Protein AF-0000000084551697 (afdb_homodimer)

Sequence (1128 aa):
MKLKNIKIATLTIILVILSSMSTLILGGDGTLSIKKMNDNSVKLSSKSITSLSTVTNMRANFINLRLYVLRNITSYNVDLENALNSQKSDLEDEIKDYLSINMDSTEIDLFSSYKNLFDDYWNNWLEIRKDLKQGKPISNNRINDLSKIGDDLENILNKLRLHLLDNADNIINENSEVYKNTMMNFLIILIIVIFINIVASILIVSRLKKSSKEMVELLDVFSKGDLSIKIADSRNDEFGMMKSSLKSTKDNICEMITVIKDKAQYITDASEVLSNISKQLSYASDGVSATIQDVSKGTLSQAEDLLYITTLMNNLNDDLNDMIESTKEVEINSSNIYIKATESNKDMENLNLSMKNTSESFSKLTNIMSRAETYLSQISSITDLINSISEQTNLLALNAAIESARAGEAGRGFSVVSDEIRKLAEQSKTSSQKISKLIENISIESIKMLKTADDMKNEIENQKSNIDIAIESFKEITKSVEEMSPRITAVNNNTTNIIDKKASILDKIHSSSAIAQQVSAFSQEIVASSEETSASSQEVASTSQNLTVKVREVLDEVNKFKLRMKLKNIKIATLTIILVILSSMSTLILGGDGTLSIKKMNDNSVKLSSKSITSLSTVTNMRANFINLRLYVLRNITSYNVDLENALNSQKSDLEDEIKDYLSINMDSTEIDLFSSYKNLFDDYWNNWLEIRKDLKQGKPISNNRINDLSKIGDDLENILNKLRLHLLDNADNIINENSEVYKNTMMNFLIILIIVIFINIVASILIVSRLKKSSKEMVELLDVFSKGDLSIKIADSRNDEFGMMKSSLKSTKDNICEMITVIKDKAQYITDASEVLSNISKQLSYASDGVSATIQDVSKGTLSQAEDLLYITTLMNNLNDDLNDMIESTKEVEINSSNIYIKATESNKDMENLNLSMKNTSESFSKLTNIMSRAETYLSQISSITDLINSISEQTNLLALNAAIESARAGEAGRGFSVVSDEIRKLAEQSKTSSQKISKLIENISIESIKMLKTADDMKNEIENQKSNIDIAIESFKEITKSVEEMSPRITAVNNNTTNIIDKKASILDKIHSSSAIAQQVSAFSQEIVASSEETSASSQEVASTSQNLTVKVREVLDEVNKFKLR

Solvent-accessible surface area (backbone atoms only — not comparable to full-atom values): 55418 Å² total; per-residue (Å²): 123,80,67,71,46,51,38,66,55,57,52,50,49,49,51,44,52,53,52,45,50,46,45,49,51,54,50,49,54,45,50,55,52,43,49,51,48,38,53,50,44,52,48,44,46,64,55,23,47,51,45,39,54,49,44,30,46,48,41,23,48,47,38,45,35,51,38,37,50,52,48,35,74,74,60,71,49,73,68,49,51,53,51,33,53,50,41,50,50,51,48,53,49,49,51,52,54,53,70,69,44,84,66,53,75,66,48,50,52,44,49,50,55,37,55,53,48,49,51,52,44,51,52,53,46,52,57,52,49,56,40,53,76,72,71,52,88,80,56,69,65,61,53,50,55,53,48,50,48,49,53,52,45,48,50,41,38,50,51,49,42,54,51,34,54,52,53,42,53,52,50,42,53,51,39,51,49,52,40,56,53,46,53,53,50,49,53,52,52,51,53,51,45,47,51,54,46,51,54,51,44,53,54,54,35,50,50,52,51,53,52,43,49,53,50,38,51,53,35,43,41,41,38,69,26,44,58,44,70,83,79,74,89,59,51,77,26,71,65,16,53,37,49,52,25,47,48,47,28,49,53,54,50,49,51,42,48,49,51,42,53,52,42,38,50,50,50,45,52,48,23,51,52,36,38,53,46,17,52,51,34,38,50,41,22,52,51,43,45,54,51,40,51,52,42,42,55,44,34,55,53,35,44,52,40,46,51,50,41,52,53,52,53,56,54,46,50,56,42,49,53,50,35,52,54,26,50,50,49,38,51,54,35,44,51,51,37,36,54,47,27,52,55,41,32,52,50,42,54,51,42,53,52,51,50,53,50,46,54,51,52,49,52,52,46,53,50,53,53,52,53,44,51,53,50,50,50,50,41,49,55,49,34,51,49,40,30,52,46,18,50,50,41,28,50,54,19,50,54,43,30,52,54,18,59,71,54,50,83,85,14,53,72,48,31,54,52,21,50,49,43,26,56,49,19,51,48,39,28,54,46,28,51,52,44,51,53,48,49,52,53,43,52,55,51,48,54,52,44,54,53,52,48,53,52,44,52,54,50,51,55,51,45,52,53,52,49,52,51,43,38,51,42,26,51,50,39,35,49,35,39,61,62,30,51,62,30,54,50,46,37,53,50,36,51,53,51,50,54,54,51,47,54,52,41,52,51,40,46,52,52,40,44,52,41,34,52,50,43,45,55,48,37,53,53,43,46,51,40,26,51,49,40,35,50,46,16,51,50,41,34,51,48,19,51,51,49,43,55,45,39,50,52,45,49,57,51,52,63,57,43,40,63,116,121,80,67,71,46,52,40,66,54,56,51,51,49,52,52,43,52,53,51,44,51,44,45,50,52,54,50,48,54,45,49,57,51,43,50,53,48,38,53,50,44,52,48,43,47,66,54,23,46,52,46,40,54,49,42,32,46,47,40,25,48,48,39,45,36,52,38,38,53,54,47,36,74,74,61,72,50,72,68,49,52,52,52,34,53,50,41,50,52,53,48,53,50,49,54,52,52,53,69,70,44,82,67,53,72,68,50,49,53,44,51,51,54,38,55,52,48,48,52,52,46,52,52,53,47,52,56,50,49,56,40,53,75,73,72,50,88,81,56,71,67,61,55,50,54,53,48,51,48,49,52,53,43,47,50,40,40,50,52,50,40,53,52,34,53,52,53,41,53,52,51,43,54,50,40,53,49,53,39,55,52,45,54,53,50,49,53,51,50,52,53,51,45,48,49,52,44,51,54,52,45,51,54,53,35,50,50,52,51,52,52,45,48,53,51,36,51,52,36,44,40,41,37,67,26,45,58,44,69,83,79,73,89,59,49,79,24,69,65,17,53,36,50,50,24,47,49,46,28,50,54,54,51,48,51,43,48,51,52,41,52,52,44,39,50,51,51,44,52,49,24,51,52,37,38,52,47,17,53,50,34,38,50,39,22,52,50,44,44,54,51,40,50,50,42,42,54,42,34,53,53,35,45,51,40,48,52,51,41,52,53,53,54,54,53,45,51,56,42,50,52,51,34,53,55,26,51,50,50,37,52,52,35,43,50,50,37,35,54,45,28,54,53,41,32,54,51,42,54,52,43,52,52,50,50,52,50,46,54,51,53,49,51,52,46,53,50,52,53,51,54,43,50,52,49,50,51,51,42,49,53,45,33,51,50,42,31,50,46,18,50,50,41,27,51,52,19,49,52,42,29,51,52,17,60,73,52,46,87,84,14,53,70,49,30,54,52,20,50,49,43,26,53,49,17,51,49,40,30,54,48,27,52,49,43,50,53,48,49,52,53,42,52,55,52,48,56,52,44,54,52,50,50,54,53,44,53,55,50,51,54,51,45,52,53,52,48,54,49,42,38,51,42,27,52,51,36,35,49,35,40,62,62,28,49,62,30,54,50,47,37,52,52,37,51,53,51,50,54,52,51,49,54,54,40,51,53,42,46,52,52,39,43,51,42,35,52,48,43,46,54,50,37,54,53,44,45,53,39,27,51,50,40,36,52,46,18,50,50,40,34,51,49,20,52,50,49,42,53,44,39,49,52,45,49,58,52,52,61,56,42,40,66,116

Secondary structure (DSSP, 8-state):
--STTS-HHHHHHHHHHHHHHHHHHHHHHHHHHHHHHHHHHHHIIIIIIHHHHHHHHHHHHHHHHHHHHHHHHHS--HHHHHHHHHHHHHHHHHHHHHHTS---HHHHHHHHHHHHHHHHHHHHHHHHHHHHHTTPPPPHHHHHHHHHHHHHHHHHHHHHHHHHHHHHHHHHHHHHHHHHHHHHHHHHHHHHHHHHHHHHHHHHHHHHHHHHHHHHHHHHHHHTTB-----PPPPSSHHHHHHHHHHHHHHHHHHHHHHHHHHHHHHHHHHHHHHHHHHHHHHHHHHHHHHHHHHHHHHHHHHHHHHHHHHHHHHHHHHHHHHHHHHHHHHHHHHHHHHHHHHHHHHHHHHHHHHHHHHHHHHHHHHHHHHHHHHHHHHHHHHHHHHHHHHHHHHHHHHHHHHHHHTGGGGHHHHHHHHHHHHHHHHHHHHHHHHHHHHHHHHHHHHHHHHHHHHHHHHHHHHHHHHHHHHHHHHHHHHHHHHHHHHHHHHHHHHHHHHHHHHHHHHHHHHHHHHHHHHHHHHHHHHHHHHHHHHHHHHHHHHHHHHHHHHHHHHHHHTTSB--/--GGGS-HHHHHHHHHHHHHHHHHHHHHHHHHHHHHHHHHHHHIIIIIIHHHHHHHHHHHHHHHHHHHHHHHHHS--HHHHHHHHHHHHHHHHHHHHHHTS---HHHHHHHHHHHHHHHHHHHHHHHHHHHHHTTPPPPHHHHHHHHHHHHHHHHHHHHHHHHHHHHHHHHHHHHHHHHHHHHHHHHHHHHHHHHHHHHHHHHHHHHHHHHHHHHHHHHHHHHTTB-----PPPPSSHHHHHHHHHHHHHHHHHHHHHHHHHHHHHHHHHHHHHHHHHHHHHHHHHHHHHHHHHHHHHHHHHHHHHHHHHHHHHHHHHHHHHHHHHHHHHHHHHHHHHHHHHHHHHHHHHHHHHHHHHHHHHHHHHHHHHHHHHHHHHHHHHHHHHHHHHHHHHHHHHHHHHHHHHTGGGGHHHHHHHHHHHHHHHHHHHHHHHHHHHHHHHHHHHHHHHHHHHHHHHHHHHHHHHHHHHHHHHHHHHHHHHHHHHHHHHHHHHHHHHHHHHHHHHHHHHHHHHHHHHHHHHHHHHHHHHHHHHHHHHHHHHHHHHHHHHHHHHHHHHTTSB--

Radius of gyration: 109.19 Å; Cα contacts (8 Å, |Δi|>4): 1219; chains: 2; bounding box: 37×336×177 Å

Nearest PDB structures (foldseek):
  8c5v-assembly1_I  TM=5.044E-01  e=6.430E-14  Escherichia coli
  1qu7-assembly1_B  TM=5.416E-01  e=1.056E-04  Escherichia coli
  6grj-assembly1_I  TM=4.234E-01  e=1.053E+00  Aeromonas hydrophila
  6grj-assembly1_B  TM=3.270E-01  e=6.012E-01  Aeromonas hydrophila
  7zr1-assembly1_D  TM=3.216E-01  e=2.123E+00  Thermochaetoides thermophila

Organism: NCBI:txid1418104

pLDDT: mean 89.32, std 5.91, range [47.25, 98.5]

InterPro domains:
  IPR003660 HAMP domain [PS50885] (206-258)
  IPR004089 Methyl-accepting chemotaxis protein (MCP) signalling domain [PF00015] (339-504)
  IPR004089 Methyl-accepting chemotaxis protein (MCP) signalling domain [PS50111] (277-541)
  IPR004089 Methyl-accepting chemotaxis protein (MCP) signalling domain [SM00283] (287-562)
  IPR004090 Chemotaxis methyl-accepting receptor [PR00260] (6-31)
  IPR004090 Chemotaxis methyl-accepting receptor [PR00260] (385-412)
  IPR004090 Chemotaxis methyl-accepting receptor [PR00260] (414-443)
  IPR024478 Chemotaxis methyl-accepting receptor HlyB-like, 4HB MCP domain [PF12729] (5-125)

Foldseek 3Di:
DVCLQDALVVLVVVLVVLLVVLVVVLVVLVVVLVVLLVVLVVCLPQPFPVLLVLLVVLLVLLVVLVVLLVVCLVPNDPVSVVVSVVSVVVSVVSLVVNVPGDDDPLRVVLSVVLVVLVVVLVVLSVVSVVCVVVPHRDDVVSVVVSVVSSVVNSVSSVVSSVVSVVVSVVSVVVSVVSVVVSVVVSVVSVVVSVVVSVVSVCVSVVVVVVLVVVQVVVVVCVVLQELADDQDQARNYPSSVVSVVVVVVSVVLLVVLVVLLVVLVVLLVVLVVLQVVLVVLQVVLVVLLVVLVVLLVVLVVVLVVLVVVLVVLVVVVVVLVVLLVVLVVVLVVLVVLLVVLVVVLVVLVVVLVVLVVVLVVLVVVLVVLVVVLVVLVVLLVVLVVQLVVLVVQLVVLVVQLVVLVVVPPVSPVSNVVSVVSNVVSVVSNVVSVVSNVVSVVVNVVSVVVSVVSVVVSVVSVVVSVVSVVSSVVSVVSNVVSVVVNVVSVVSVVVSVVVVVVSVVVNVVSVVSSVVSVVSSVVSVVSNVVSVVSNVVSVVSNVVSVVSNVVSVVSNVVSVSRHND/DVCLQDALVVLVVVLVVLLVVLVVVLVVLVVVLVVLLVVLVVCLPQQQPVLLVLLVVLLVLLVVLVVLLVVCLVPNDDVSVVVSVVSVVVSVVSLVVNVVGDHDPLLVVLSVVLVVLVVVLVVLSVVSVVCSVVPHRDDPVSVVVSVVSSVVNSVSSVVNNVVSVVVSVVSVVVSVVSVVVSVVVSVVSVVVSVVVSVVSVCVSVVVVVVLVVVQVVVVVCVVLQELADDQDQARNYPSRVVSVVVVVVSVVLLVVLVVLLVVLVVLLVVLVVLQVVLVVLQVVLVVLLVVLVVLLVVLVVVLVVLVVVLVVLVVVVVVLVVLLVVLVVVLVVLVVLLVVLVVVLVVLVVVLVVLVVVLVVLVVVLVVLVVVLVVLVVLLVVLVVQLVVLVVQLVVLVVQLVVLVVVPPVSPVSNVVSVVSNVVSVVSNVVSVVSNVVSVVVNVVSVVVSVVSVVVSVVSVVVSVVSVVSSVVSVVSNVVSVVCNVVSVVSNVVSVVVVVVSVVVNVVSVVSSVVSVVSSVVSVVSNVVSVVSNVVSVVSNVVSVVSNVVSVVSNVVSVSRHRD

Structure (mmCIF, N/CA/C/O backbone):
data_AF-0000000084551697-model_v1
#
loop_
_entity.id
_entity.type
_entity.pdbx_description
1 polymer 'Methyl-accepting chemotaxis (MCP) signaling domain protein'
#
loop_
_atom_site.group_PDB
_atom_site.id
_atom_site.type_symbol
_atom_site.label_atom_id
_atom_site.label_alt_id
_atom_site.label_comp_id
_atom_site.label_asym_id
_atom_site.label_entity_id
_atom_site.label_seq_id
_atom_site.pdbx_PDB_ins_code
_atom_site.Cartn_x
_atom_site.Cartn_y
_atom_site.Cartn_z
_atom_site.occupancy
_atom_site.B_iso_or_equiv
_atom_site.auth_seq_id
_atom_site.auth_comp_id
_atom_site.auth_asym_id
_atom_site.auth_atom_id
_atom_site.pdbx_PDB_model_num
ATOM 1 N N . MET A 1 1 ? -15.648 -73.938 -31.344 1 47.25 1 MET A N 1
ATOM 2 C CA . MET A 1 1 ? -15.781 -73.062 -30.172 1 47.25 1 MET A CA 1
ATOM 3 C C . MET A 1 1 ? -14.695 -73.312 -29.156 1 47.25 1 MET A C 1
ATOM 5 O O . MET A 1 1 ? -14.156 -72.375 -28.531 1 47.25 1 MET A O 1
ATOM 9 N N . LYS A 1 2 ? -14.578 -74.688 -28.969 1 55.41 2 LYS A N 1
ATOM 10 C CA . LYS A 1 2 ? -13.727 -75.25 -27.922 1 55.41 2 LYS A CA 1
ATOM 11 C C . LYS A 1 2 ? -12.25 -75.125 -28.281 1 55.41 2 LYS A C 1
ATOM 13 O O . LYS A 1 2 ? -11.383 -75.188 -27.406 1 55.41 2 LYS A O 1
ATOM 18 N N . LEU A 1 3 ? -11.867 -75 -29.5 1 64.38 3 LEU A N 1
ATOM 19 C CA . LEU A 1 3 ? -10.484 -74.938 -29.969 1 64.38 3 LEU A CA 1
ATOM 20 C C . LEU A 1 3 ? -9.945 -73.5 -29.844 1 64.38 3 LEU A C 1
ATOM 22 O O . LEU A 1 3 ? -8.734 -73.312 -29.906 1 64.38 3 LEU A O 1
ATOM 26 N N . LYS A 1 4 ? -10.797 -72.688 -29.875 1 68 4 LYS A N 1
ATOM 27 C CA . LYS A 1 4 ? -10.469 -71.25 -29.828 1 68 4 LYS A CA 1
ATOM 28 C C . LYS A 1 4 ? -9.805 -70.875 -28.5 1 68 4 LYS A C 1
ATOM 30 O O . LYS A 1 4 ? -9.055 -69.938 -28.422 1 68 4 LYS A O 1
ATOM 35 N N . ASN A 1 5 ? -9.703 -71.812 -27.672 1 73.25 5 ASN A N 1
ATOM 36 C CA . ASN A 1 5 ? -9.172 -71.5 -26.359 1 73.25 5 ASN A CA 1
ATOM 37 C C . ASN A 1 5 ? -7.883 -72.25 -26.062 1 73.25 5 ASN A C 1
ATOM 39 O O . ASN A 1 5 ? -7.297 -72.062 -24.984 1 73.25 5 ASN A O 1
ATOM 43 N N . ILE A 1 6 ? -7.414 -72.938 -27.047 1 78.19 6 ILE A N 1
ATOM 44 C CA . ILE A 1 6 ? -6.215 -73.75 -26.828 1 78.19 6 ILE A CA 1
ATOM 45 C C . ILE A 1 6 ? -4.984 -73 -27.281 1 78.19 6 ILE A C 1
ATOM 47 O O . ILE A 1 6 ? -5.023 -72.312 -28.297 1 78.19 6 ILE A O 1
ATOM 51 N N . LYS A 1 7 ? -3.943 -73.125 -26.5 1 87.25 7 LYS A N 1
ATOM 52 C CA . LYS A 1 7 ? -2.688 -72.5 -26.812 1 87.25 7 LYS A CA 1
ATOM 53 C C . LYS A 1 7 ? -2.131 -72.938 -28.156 1 87.25 7 LYS A C 1
ATOM 55 O O . LYS A 1 7 ? -2.234 -74.125 -28.5 1 87.25 7 LYS A O 1
ATOM 60 N N . ILE A 1 8 ? -1.631 -72.062 -28.906 1 81.88 8 ILE A N 1
ATOM 61 C CA . ILE A 1 8 ? -1.076 -72.375 -30.234 1 81.88 8 ILE A CA 1
ATOM 62 C C . ILE A 1 8 ? 0.051 -73.375 -30.094 1 81.88 8 ILE A C 1
ATOM 64 O O . ILE A 1 8 ? 0.186 -74.312 -30.938 1 81.88 8 ILE A O 1
ATOM 68 N N . ALA A 1 9 ? 0.801 -73.312 -29 1 82.25 9 ALA A N 1
ATOM 69 C CA . ALA A 1 9 ? 1.854 -74.312 -28.75 1 82.25 9 ALA A CA 1
ATOM 70 C C . ALA A 1 9 ? 1.276 -75.688 -28.625 1 82.25 9 ALA A C 1
ATOM 72 O O . ALA A 1 9 ? 1.825 -76.688 -29.203 1 82.25 9 ALA A O 1
ATOM 73 N N . THR A 1 10 ? 0.168 -75.875 -28.016 1 82.31 10 THR A N 1
ATOM 74 C CA . THR A 1 10 ? -0.486 -77.188 -27.844 1 82.31 10 THR A CA 1
ATOM 75 C C . THR A 1 10 ? -1.039 -77.688 -29.172 1 82.31 10 THR A C 1
ATOM 77 O O . THR A 1 10 ? -0.956 -78.875 -29.469 1 82.31 10 THR A O 1
ATOM 80 N N . LEU A 1 11 ? -1.5 -76.688 -29.906 1 82.5 11 LEU A N 1
ATOM 81 C CA . LEU A 1 11 ? -2.043 -77.062 -31.203 1 82.5 11 LEU A CA 1
ATOM 82 C C . LEU A 1 11 ? -0.945 -77.562 -32.125 1 82.5 11 LEU A C 1
ATOM 84 O O . LEU A 1 11 ? -1.168 -78.5 -32.875 1 82.5 11 LEU A O 1
ATOM 88 N N . THR A 1 12 ? 0.187 -77 -31.984 1 82 12 THR A N 1
ATOM 89 C CA . THR A 1 12 ? 1.321 -77.5 -32.781 1 82 12 THR A CA 1
ATOM 90 C C . THR A 1 12 ? 1.751 -78.875 -32.375 1 82 12 THR A C 1
ATOM 92 O O . THR A 1 12 ? 2.049 -79.75 -33.219 1 82 12 THR A O 1
ATOM 95 N N . ILE A 1 13 ? 1.652 -79.188 -31.125 1 82.75 13 ILE A N 1
ATOM 96 C CA . ILE A 1 13 ? 1.996 -80.5 -30.609 1 82.75 13 ILE A CA 1
ATOM 97 C C . ILE A 1 13 ? 0.984 -81.5 -31.125 1 82.75 13 ILE A C 1
ATOM 99 O O . ILE A 1 13 ? 1.361 -82.625 -31.562 1 82.75 13 ILE A O 1
ATOM 103 N N . ILE A 1 14 ? -0.239 -81.125 -31.141 1 82.75 14 ILE A N 1
ATOM 104 C CA . ILE A 1 14 ? -1.294 -82.062 -31.594 1 82.75 14 ILE A CA 1
ATOM 105 C C . ILE A 1 14 ? -1.098 -82.375 -33.062 1 82.75 14 ILE A C 1
ATOM 107 O O . ILE A 1 14 ? -1.271 -83.5 -33.5 1 82.75 14 ILE A O 1
ATOM 111 N N . LEU A 1 15 ? -0.665 -81.375 -33.75 1 82.31 15 LEU A N 1
ATOM 112 C CA . LEU A 1 15 ? -0.423 -81.562 -35.188 1 82.31 15 LEU A CA 1
ATOM 113 C C . LEU A 1 15 ? 0.694 -82.562 -35.406 1 82.31 15 LEU A C 1
ATOM 115 O O . LEU A 1 15 ? 0.582 -83.438 -36.281 1 82.31 15 LEU A O 1
ATOM 119 N N . VAL A 1 16 ? 1.694 -82.562 -34.594 1 82.38 16 VAL A N 1
ATOM 120 C CA . VAL A 1 16 ? 2.844 -83.438 -34.719 1 82.38 16 VAL A CA 1
ATOM 121 C C . VAL A 1 16 ? 2.453 -84.875 -34.344 1 82.38 16 VAL A C 1
ATOM 123 O O . VAL A 1 16 ? 2.84 -85.812 -35 1 82.38 16 VAL A O 1
ATOM 126 N N . ILE A 1 17 ? 1.666 -85 -33.344 1 82.56 17 ILE A N 1
ATOM 127 C CA . ILE A 1 17 ? 1.224 -86.312 -32.875 1 82.56 17 ILE A CA 1
ATOM 128 C C . ILE A 1 17 ? 0.34 -87 -33.938 1 82.56 17 ILE A C 1
ATOM 130 O O . ILE A 1 17 ? 0.499 -88.188 -34.281 1 82.56 17 ILE A O 1
ATOM 134 N N . LEU A 1 18 ? -0.491 -86.188 -34.5 1 81.12 18 LEU A N 1
ATOM 135 C CA . LEU A 1 18 ? -1.386 -86.688 -35.531 1 81.12 18 LEU A CA 1
ATOM 136 C C . LEU A 1 18 ? -0.6 -87.125 -36.75 1 81.12 18 LEU A C 1
ATOM 138 O O . LEU A 1 18 ? -0.901 -88.188 -37.344 1 81.12 18 LEU A O 1
ATOM 142 N N . SER A 1 19 ? 0.418 -86.375 -37.062 1 80.88 19 SER A N 1
ATOM 143 C CA . SER A 1 19 ? 1.254 -86.688 -38.219 1 80.88 19 SER A CA 1
ATOM 144 C C . SER A 1 19 ? 2.047 -88 -37.938 1 80.88 19 SER A C 1
ATOM 146 O O . SER A 1 19 ? 2.18 -88.812 -38.844 1 80.88 19 SER A O 1
ATOM 148 N N . SER A 1 20 ? 2.49 -88.188 -36.719 1 81.81 20 SER A N 1
ATOM 149 C CA . SER A 1 20 ? 3.258 -89.375 -36.344 1 81.81 20 SER A CA 1
ATOM 150 C C . SER A 1 20 ? 2.373 -90.625 -36.312 1 81.81 20 SER A C 1
ATOM 152 O O . SER A 1 20 ? 2.783 -91.688 -36.781 1 81.81 20 SER A O 1
ATOM 154 N N . MET A 1 21 ? 1.205 -90.5 -35.938 1 81 21 MET A N 1
ATOM 155 C CA . MET A 1 21 ? 0.269 -91.625 -35.875 1 81 21 MET A CA 1
ATOM 156 C C . MET A 1 21 ? -0.116 -92.125 -37.25 1 81 21 MET A C 1
ATOM 158 O O . MET A 1 21 ? -0.227 -93.312 -37.5 1 81 21 MET A O 1
ATOM 162 N N . SER A 1 22 ? -0.216 -91.125 -38.094 1 79.5 22 SER A N 1
ATOM 163 C CA . SER A 1 22 ? -0.581 -91.438 -39.469 1 79.5 22 SER A CA 1
ATOM 164 C C . SER A 1 22 ? 0.529 -92.25 -40.156 1 79.5 22 SER A C 1
ATOM 166 O O . SER A 1 22 ? 0.257 -93.188 -40.906 1 79.5 22 SER A O 1
ATOM 168 N N . THR A 1 23 ? 1.728 -91.875 -39.812 1 78.19 23 THR A N 1
ATOM 169 C CA . THR A 1 23 ? 2.867 -92.562 -40.375 1 78.19 23 THR A CA 1
ATOM 170 C C . THR A 1 23 ? 2.936 -94 -39.812 1 78.19 23 THR A C 1
ATOM 172 O O . THR A 1 23 ? 3.244 -94.938 -40.562 1 78.19 23 THR A O 1
ATOM 175 N N . LEU A 1 24 ? 2.486 -94.25 -38.656 1 81.12 24 LEU A N 1
ATOM 176 C CA . LEU A 1 24 ? 2.496 -95.562 -38 1 81.12 24 LEU A CA 1
ATOM 177 C C . LEU A 1 24 ? 1.42 -96.438 -38.594 1 81.12 24 LEU A C 1
ATOM 179 O O . LEU A 1 24 ? 1.65 -97.688 -38.812 1 81.12 24 LEU A O 1
ATOM 183 N N . ILE A 1 25 ? 0.374 -95.812 -38.969 1 82.94 25 ILE A N 1
ATOM 184 C CA . ILE A 1 25 ? -0.736 -96.625 -39.531 1 82.94 25 ILE A CA 1
ATOM 185 C C . ILE A 1 25 ? -0.38 -97.062 -40.938 1 82.94 25 ILE A C 1
ATOM 187 O O . ILE A 1 25 ? -0.6 -98.25 -41.25 1 82.94 25 ILE A O 1
ATOM 191 N N . LEU A 1 26 ? 0.258 -96.188 -41.594 1 80.75 26 LEU A N 1
ATOM 192 C CA . LEU A 1 26 ? 0.664 -96.5 -42.969 1 80.75 26 LEU A CA 1
ATOM 193 C C . LEU A 1 26 ? 1.746 -97.562 -42.938 1 80.75 26 LEU A C 1
ATOM 195 O O . LEU A 1 26 ? 1.684 -98.562 -43.719 1 80.75 26 LEU A O 1
ATOM 199 N N . GLY A 1 27 ? 2.668 -97.375 -41.969 1 77.25 27 GLY A N 1
ATOM 200 C CA . GLY A 1 27 ? 3.732 -98.375 -41.844 1 77.25 27 GLY A CA 1
ATOM 201 C C . GLY A 1 27 ? 3.24 -99.75 -41.375 1 77.25 27 GLY A C 1
ATOM 202 O O . GLY A 1 27 ? 3.689 -100.75 -41.875 1 77.25 27 GLY A O 1
ATOM 203 N N . GLY A 1 28 ? 2.242 -99.812 -40.562 1 80.88 28 GLY A N 1
ATOM 204 C CA . GLY A 1 28 ? 1.671 -101.062 -40.062 1 80.88 28 GLY A CA 1
ATOM 205 C C . GLY A 1 28 ? 0.92 -101.812 -41.125 1 80.88 28 GLY A C 1
ATOM 206 O O . GLY A 1 28 ? 1.096 -103.062 -41.25 1 80.88 28 GLY A O 1
ATOM 207 N N . ASP A 1 29 ? 0.179 -101.125 -41.875 1 81.31 29 ASP A N 1
ATOM 208 C CA . ASP A 1 29 ? -0.57 -101.75 -42.969 1 81.31 29 ASP A CA 1
ATOM 209 C C . ASP A 1 29 ? 0.37 -102.312 -44 1 81.31 29 ASP A C 1
ATOM 211 O O . ASP A 1 29 ? 0.139 -103.438 -44.469 1 81.31 29 ASP A O 1
ATOM 215 N N . GLY A 1 30 ? 1.442 -101.625 -44.219 1 78 30 GLY A N 1
ATOM 216 C CA . GLY A 1 30 ? 2.436 -102.125 -45.156 1 78 30 GLY A CA 1
ATOM 217 C C . GLY A 1 30 ? 3.148 -103.375 -44.656 1 78 30 GLY A C 1
ATOM 218 O O . GLY A 1 30 ? 3.326 -104.375 -45.438 1 78 30 GLY A O 1
ATOM 219 N N . THR A 1 31 ? 3.359 -103.5 -43.406 1 81.69 31 THR A N 1
ATOM 220 C CA . THR A 1 31 ? 4.074 -104.625 -42.812 1 81.69 31 THR A CA 1
ATOM 221 C C . THR A 1 31 ? 3.201 -105.875 -42.812 1 81.69 31 THR A C 1
ATOM 223 O O . THR A 1 31 ? 3.67 -106.938 -43.156 1 81.69 31 THR A O 1
ATOM 226 N N . LEU A 1 32 ? 1.958 -105.812 -42.594 1 82.94 32 LEU A N 1
ATOM 227 C CA . LEU A 1 32 ? 1.057 -106.938 -42.531 1 82.94 32 LEU A CA 1
ATOM 228 C C . LEU A 1 32 ? 0.819 -107.5 -43.906 1 82.94 32 LEU A C 1
ATOM 230 O O . LEU A 1 32 ? 0.782 -108.75 -44.094 1 82.94 32 LEU A O 1
ATOM 234 N N . SER A 1 33 ? 0.788 -106.625 -44.875 1 83.06 33 SER A N 1
ATOM 235 C CA . SER A 1 33 ? 0.529 -107 -46.25 1 83.06 33 SER A CA 1
ATOM 236 C C . SER A 1 33 ? 1.734 -107.75 -46.844 1 83.06 33 SER A C 1
ATOM 238 O O . SER A 1 33 ? 1.584 -108.812 -47.5 1 83.06 33 SER A O 1
ATOM 240 N N . ILE A 1 34 ? 2.895 -107.312 -46.5 1 82.38 34 ILE A N 1
ATOM 241 C CA . ILE A 1 34 ? 4.125 -107.875 -47.031 1 82.38 34 ILE A CA 1
ATOM 242 C C . ILE A 1 34 ? 4.383 -109.25 -46.375 1 82.38 34 ILE A C 1
ATOM 244 O O . ILE A 1 34 ? 4.84 -110.188 -47.031 1 82.38 34 ILE A O 1
ATOM 248 N N . LYS A 1 35 ? 4.023 -109.438 -45.188 1 84.75 35 LYS A N 1
ATOM 249 C CA . LYS A 1 35 ? 4.176 -110.688 -44.5 1 84.75 35 LYS A CA 1
ATOM 250 C C . LYS A 1 35 ? 3.238 -111.75 -45.062 1 84.75 35 LYS A C 1
ATOM 252 O O . LYS A 1 35 ? 3.648 -112.875 -45.281 1 84.75 35 LYS A O 1
ATOM 257 N N . LYS A 1 36 ? 2.057 -111.375 -45.344 1 86.31 36 LYS A N 1
ATOM 258 C CA . LYS A 1 36 ? 1.072 -112.312 -45.875 1 86.31 36 LYS A CA 1
ATOM 259 C C . LYS A 1 36 ? 1.494 -112.812 -47.25 1 86.31 36 LYS A C 1
ATOM 261 O O . LYS A 1 36 ? 1.397 -114 -47.562 1 86.31 36 LYS A O 1
ATOM 266 N N . MET A 1 37 ? 2.053 -111.875 -48 1 83.25 37 MET A N 1
ATOM 267 C CA . MET A 1 37 ? 2.492 -112.25 -49.344 1 83.25 37 MET A CA 1
ATOM 268 C C . MET A 1 37 ? 3.693 -113.188 -49.281 1 83.25 37 MET A C 1
ATOM 270 O O . MET A 1 37 ? 3.775 -114.125 -50.062 1 83.25 37 MET A O 1
ATOM 274 N N . ASN A 1 38 ? 4.539 -112.938 -48.281 1 82.19 38 ASN A N 1
ATOM 275 C CA . ASN A 1 38 ? 5.695 -113.812 -48.094 1 82.19 38 ASN A CA 1
ATOM 276 C C . ASN A 1 38 ? 5.281 -115.188 -47.625 1 82.19 38 ASN A C 1
ATOM 278 O O . ASN A 1 38 ? 5.785 -116.188 -48.125 1 82.19 38 ASN A O 1
ATOM 282 N N . ASP A 1 39 ? 4.34 -115.312 -46.781 1 84.94 39 ASP A N 1
ATOM 283 C CA . ASP A 1 39 ? 3.838 -116.562 -46.281 1 84.94 39 ASP A CA 1
ATOM 284 C C . ASP A 1 39 ? 3.191 -117.375 -47.375 1 84.94 39 ASP A C 1
ATOM 286 O O . ASP A 1 39 ? 3.393 -118.625 -47.469 1 84.94 39 ASP A O 1
ATOM 290 N N . ASN A 1 40 ? 2.502 -116.688 -48.219 1 84.06 40 ASN A N 1
ATOM 291 C CA . ASN A 1 40 ? 1.869 -117.312 -49.375 1 84.06 40 ASN A CA 1
ATOM 292 C C . ASN A 1 40 ? 2.906 -117.875 -50.344 1 84.06 40 ASN A C 1
ATOM 294 O O . ASN A 1 40 ? 2.727 -118.938 -50.906 1 84.06 40 ASN A O 1
ATOM 298 N N . SER A 1 41 ? 4.016 -117.25 -50.469 1 82.88 41 SER A N 1
ATOM 299 C CA . SER A 1 41 ? 5.09 -117.688 -51.375 1 82.88 41 SER A CA 1
ATOM 300 C C . SER A 1 41 ? 5.773 -118.938 -50.844 1 82.88 41 SER A C 1
ATOM 302 O O . SER A 1 41 ? 6.086 -119.875 -51.594 1 82.88 41 SER A O 1
ATOM 304 N N . VAL A 1 42 ? 5.887 -119.062 -49.562 1 81.81 42 VAL A N 1
ATOM 305 C CA . VAL A 1 42 ? 6.504 -120.25 -48.938 1 81.81 42 VAL A CA 1
ATOM 306 C C . VAL A 1 42 ? 5.555 -121.438 -49 1 81.81 42 VAL A C 1
ATOM 308 O O . VAL A 1 42 ? 5.984 -122.562 -49.312 1 81.81 42 VAL A O 1
ATOM 311 N N . LYS A 1 43 ? 4.316 -121.25 -48.906 1 83.19 43 LYS A N 1
ATOM 312 C CA . LYS A 1 43 ? 3.307 -122.312 -49.031 1 83.19 43 LYS A CA 1
ATOM 313 C C . LYS A 1 43 ? 3.283 -122.875 -50.469 1 83.19 43 LYS A C 1
ATOM 315 O O . LYS A 1 43 ? 3.15 -124.062 -50.656 1 83.19 43 LYS A O 1
ATOM 320 N N . LEU A 1 44 ? 3.514 -122 -51.375 1 84.44 44 LEU A N 1
ATOM 321 C CA . LEU A 1 44 ? 3.553 -122.438 -52.781 1 84.44 44 LEU A CA 1
ATOM 322 C C . LEU A 1 44 ? 4.75 -123.312 -53.031 1 84.44 44 LEU A C 1
ATOM 324 O O . LEU A 1 44 ? 4.641 -124.312 -53.781 1 84.44 44 LEU A O 1
ATOM 328 N N . SER A 1 45 ? 5.832 -123.188 -52.375 1 79.62 45 SER A N 1
ATOM 329 C CA . SER A 1 45 ? 7.047 -124 -52.531 1 79.62 45 SER A CA 1
ATOM 330 C C . SER A 1 45 ? 6.891 -125.375 -51.938 1 79.62 45 SER A C 1
ATOM 332 O O . SER A 1 45 ? 7.012 -126.375 -52.625 1 79.62 45 SER A O 1
ATOM 334 N N . SER A 1 46 ? 6.547 -125.438 -50.656 1 74.19 46 SER A N 1
ATOM 335 C CA . SER A 1 46 ? 6.586 -126.688 -49.906 1 74.19 46 SER A CA 1
ATOM 336 C C . SER A 1 46 ? 5.367 -127.562 -50.188 1 74.19 46 SER A C 1
ATOM 338 O O . SER A 1 46 ? 5.488 -128.75 -50.312 1 74.19 46 SER A O 1
ATOM 340 N N . LYS A 1 47 ? 4.266 -126.938 -50.469 1 74.75 47 LYS A N 1
ATOM 341 C CA . LYS A 1 47 ? 3.041 -127.75 -50.5 1 74.75 47 LYS A CA 1
ATOM 342 C C . LYS A 1 47 ? 2.596 -128 -51.938 1 74.75 47 LYS A C 1
ATOM 344 O O . LYS A 1 47 ? 1.973 -129 -52.219 1 74.75 47 LYS A O 1
ATOM 349 N N . SER A 1 48 ? 3.043 -127.062 -52.812 1 81.56 48 SER A N 1
ATOM 350 C CA . SER A 1 48 ? 2.469 -127.25 -54.125 1 81.56 48 SER A CA 1
ATOM 351 C C . SER A 1 48 ? 3.518 -127.75 -55.125 1 81.56 48 SER A C 1
ATOM 353 O O . SER A 1 48 ? 3.383 -128.875 -55.688 1 81.56 48 SER A O 1
ATOM 355 N N . ILE A 1 49 ? 4.621 -127.125 -55.156 1 86.62 49 ILE A N 1
ATOM 356 C CA . ILE A 1 49 ? 5.617 -127.375 -56.156 1 86.62 49 ILE A CA 1
ATOM 357 C C . ILE A 1 49 ? 6.285 -128.75 -55.875 1 86.62 49 ILE A C 1
ATOM 359 O O . ILE A 1 49 ? 6.34 -129.625 -56.719 1 86.62 49 ILE A O 1
ATOM 363 N N . THR A 1 50 ? 6.723 -129 -54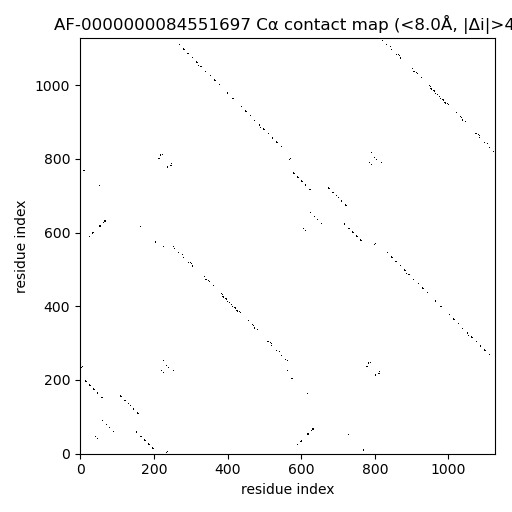.656 1 86.12 50 THR A N 1
ATOM 364 C CA . THR A 1 50 ? 7.387 -130.25 -54.25 1 86.12 50 THR A CA 1
ATOM 365 C C . THR A 1 50 ? 6.418 -131.375 -54.312 1 86.12 50 THR A C 1
ATOM 367 O O . THR A 1 50 ? 6.754 -132.5 -54.844 1 86.12 50 THR A O 1
ATOM 370 N N . SER A 1 51 ? 5.215 -131.25 -53.875 1 89.5 51 SER A N 1
ATOM 371 C CA . SER A 1 51 ? 4.199 -132.25 -53.875 1 89.5 51 SER A CA 1
ATOM 372 C C . SER A 1 51 ? 3.828 -132.75 -55.281 1 89.5 51 SER A C 1
ATOM 374 O O . SER A 1 51 ? 3.75 -133.875 -55.625 1 89.5 51 SER A O 1
ATOM 376 N N . LEU A 1 52 ? 3.734 -131.625 -56.062 1 89.62 52 LEU A N 1
ATOM 377 C CA . LEU A 1 52 ? 3.369 -131.875 -57.469 1 89.62 52 LEU A CA 1
ATOM 378 C C . LEU A 1 52 ? 4.465 -132.625 -58.188 1 89.62 52 LEU A C 1
ATOM 380 O O . LEU A 1 52 ? 4.18 -133.625 -58.875 1 89.62 52 LEU A O 1
ATOM 384 N N . SER A 1 53 ? 5.66 -132.25 -58 1 87.44 53 SER A N 1
ATOM 385 C CA . SER A 1 53 ? 6.801 -132.875 -58.625 1 87.44 53 SER A CA 1
ATOM 386 C C . SER A 1 53 ? 6.898 -134.375 -58.156 1 87.44 53 SER A C 1
ATOM 388 O O . SER A 1 53 ? 7.09 -135.25 -58.969 1 87.44 53 SER A O 1
ATOM 390 N N . THR A 1 54 ? 6.703 -134.625 -56.906 1 89.25 54 THR A N 1
ATOM 391 C CA . THR A 1 54 ? 6.848 -136 -56.344 1 89.25 54 THR A CA 1
ATOM 392 C C . THR A 1 54 ? 5.738 -136.875 -56.844 1 89.25 54 THR A C 1
ATOM 394 O O . THR A 1 54 ? 6.008 -138 -57.25 1 89.25 54 THR A O 1
ATOM 397 N N . VAL A 1 55 ? 4.559 -136.5 -56.875 1 91.88 55 VAL A N 1
ATOM 398 C CA . VAL A 1 55 ? 3.406 -137.25 -57.25 1 91.88 55 VAL A CA 1
ATOM 399 C C . VAL A 1 55 ? 3.506 -137.625 -58.75 1 91.88 55 VAL A C 1
ATOM 401 O O . VAL A 1 55 ? 3.289 -138.75 -59.125 1 91.88 55 VAL A O 1
ATOM 404 N N . THR A 1 56 ? 3.836 -136.75 -59.531 1 90.06 56 THR A N 1
ATOM 405 C CA . THR A 1 56 ? 3.922 -137 -60.938 1 90.06 56 THR A CA 1
ATOM 406 C C . THR A 1 56 ? 5.102 -137.875 -61.25 1 90.06 56 THR A C 1
ATOM 408 O O . THR A 1 56 ? 5.023 -138.75 -62.156 1 90.06 56 THR A O 1
ATOM 411 N N . ASN A 1 57 ? 6.145 -137.625 -60.5 1 88.81 57 ASN A N 1
ATOM 412 C CA . ASN A 1 57 ? 7.273 -138.625 -60.625 1 88.81 57 ASN A CA 1
ATOM 413 C C . ASN A 1 57 ? 6.906 -140 -60.188 1 88.81 57 ASN A C 1
ATOM 415 O O . ASN A 1 57 ? 7.316 -141 -60.844 1 88.81 57 ASN A O 1
ATOM 419 N N . MET A 1 58 ? 6.203 -140.125 -59.219 1 91.06 58 MET A N 1
ATOM 420 C CA . MET A 1 58 ? 5.711 -141.5 -58.75 1 91.06 58 MET A CA 1
ATOM 421 C C . MET A 1 58 ? 4.879 -142.125 -59.844 1 91.06 58 MET A C 1
ATOM 423 O O . MET A 1 58 ? 5.008 -143.375 -60.062 1 91.06 58 MET A O 1
ATOM 427 N N . ARG A 1 59 ? 4.066 -141.5 -60.5 1 91.12 59 ARG A N 1
ATOM 428 C CA . ARG A 1 59 ? 3.262 -142 -61.594 1 91.12 59 ARG A CA 1
ATOM 429 C C . ARG A 1 59 ? 4.145 -142.5 -62.719 1 91.12 59 ARG A C 1
ATOM 431 O O . ARG A 1 59 ? 3.951 -143.625 -63.156 1 91.12 59 ARG A O 1
ATOM 438 N N . ALA A 1 60 ? 5.102 -141.75 -63 1 88.31 60 ALA A N 1
ATOM 439 C CA . ALA A 1 60 ? 6.02 -142.125 -64.062 1 88.31 60 ALA A CA 1
ATOM 440 C C . ALA A 1 60 ? 6.777 -143.375 -63.688 1 88.31 60 ALA A C 1
ATOM 442 O O . ALA A 1 60 ? 6.863 -144.375 -64.438 1 88.31 60 ALA A O 1
ATOM 443 N N . ASN A 1 61 ? 7.246 -143.5 -62.531 1 90.38 61 ASN A N 1
ATOM 444 C CA . ASN A 1 61 ? 8.047 -144.625 -62.094 1 90.38 61 ASN A CA 1
ATOM 445 C C . ASN A 1 61 ? 7.188 -145.875 -61.875 1 90.38 61 ASN A C 1
ATOM 447 O O . ASN A 1 61 ? 7.66 -147 -62.062 1 90.38 61 ASN A O 1
ATOM 451 N N . PHE A 1 62 ? 6.004 -145.75 -61.625 1 91.88 62 PHE A N 1
ATOM 452 C CA . PHE A 1 62 ? 5.098 -146.875 -61.531 1 91.88 62 PHE A CA 1
ATOM 453 C C . PHE A 1 62 ? 4.852 -147.5 -62.906 1 91.88 62 PHE A C 1
ATOM 455 O O . PHE A 1 62 ? 4.848 -148.75 -63.062 1 91.88 62 PHE A O 1
ATOM 462 N N . ILE A 1 63 ? 4.637 -146.625 -63.75 1 89.62 63 ILE A N 1
ATOM 463 C CA . ILE A 1 63 ? 4.43 -147.125 -65.125 1 89.62 63 ILE A CA 1
ATOM 464 C C . ILE A 1 63 ? 5.68 -147.875 -65.562 1 89.62 63 ILE A C 1
ATOM 466 O O . ILE A 1 63 ? 5.59 -148.875 -66.25 1 89.62 63 ILE A O 1
ATOM 470 N N . ASN A 1 64 ? 6.801 -147.25 -65.188 1 88.94 64 ASN A N 1
ATOM 471 C CA . ASN A 1 64 ? 8.055 -148 -65.5 1 88.94 64 ASN A CA 1
ATOM 472 C C . ASN A 1 64 ? 8.117 -149.375 -64.812 1 88.94 64 ASN A C 1
ATOM 474 O O . ASN A 1 64 ? 8.57 -150.25 -65.438 1 88.94 64 ASN A O 1
ATOM 478 N N . LEU A 1 65 ? 7.723 -149.375 -63.656 1 92 65 LEU A N 1
ATOM 479 C CA . LEU A 1 65 ? 7.641 -150.75 -62.938 1 92 65 LEU A CA 1
ATOM 480 C C . LEU A 1 65 ? 6.73 -151.625 -63.688 1 92 65 LEU A C 1
ATOM 482 O O . LEU A 1 65 ? 7.078 -152.875 -63.875 1 92 65 LEU A O 1
ATOM 486 N N . ARG A 1 66 ? 5.613 -151.25 -64.125 1 89.19 66 ARG A N 1
ATOM 487 C CA . ARG A 1 66 ? 4.684 -152 -64.938 1 89.19 66 ARG A CA 1
ATOM 488 C C . ARG A 1 66 ? 5.344 -152.625 -66.188 1 89.19 66 ARG A C 1
ATOM 490 O O . ARG A 1 66 ? 5.105 -153.75 -66.562 1 89.19 66 ARG A O 1
ATOM 497 N N . LEU A 1 67 ? 6.086 -151.75 -66.75 1 86.62 67 LEU A N 1
ATOM 498 C CA . LEU A 1 67 ? 6.816 -152.125 -67.938 1 86.62 67 LEU A CA 1
ATOM 499 C C . LEU A 1 67 ? 7.754 -153.25 -67.688 1 86.62 67 LEU A C 1
ATOM 501 O O . LEU A 1 67 ? 7.785 -154.25 -68.438 1 86.62 67 LEU A O 1
ATOM 505 N N . TYR A 1 68 ? 8.461 -153.125 -66.625 1 88.25 68 TYR A N 1
ATOM 506 C CA . TYR A 1 68 ? 9.398 -154.25 -66.25 1 88.25 68 TYR A CA 1
ATOM 507 C C . TYR A 1 68 ? 8.656 -155.5 -65.812 1 88.25 68 TYR A C 1
ATOM 509 O O . TYR A 1 68 ? 9.125 -156.625 -66.062 1 88.25 68 TYR A O 1
ATOM 517 N N . VAL A 1 69 ? 7.594 -155.375 -65.25 1 90.12 69 VAL A N 1
ATOM 518 C CA . VAL A 1 69 ? 6.75 -156.5 -64.938 1 90.12 69 VAL A CA 1
ATOM 519 C C . VAL A 1 69 ? 6.34 -157.25 -66.188 1 90.12 69 VAL A C 1
ATOM 521 O O . VAL A 1 69 ? 6.477 -158.5 -66.312 1 90.12 69 VAL A O 1
ATOM 524 N N . LEU A 1 70 ? 5.863 -156.625 -67.188 1 85.69 70 LEU A N 1
ATOM 525 C CA . LEU A 1 70 ? 5.414 -157.125 -68.438 1 85.69 70 LEU A CA 1
ATOM 526 C C . LEU A 1 70 ? 6.566 -157.75 -69.188 1 85.69 70 LEU A C 1
ATOM 528 O O . LEU A 1 70 ? 6.391 -158.875 -69.812 1 85.69 70 LEU A O 1
ATOM 532 N N . ARG A 1 71 ? 7.738 -157.125 -69.125 1 82.56 71 ARG A N 1
ATOM 533 C CA . ARG A 1 71 ? 8.922 -157.75 -69.75 1 82.56 71 ARG A CA 1
ATOM 534 C C . ARG A 1 71 ? 9.258 -159.125 -69.062 1 82.56 71 ARG A C 1
ATOM 536 O O . ARG A 1 71 ? 9.609 -160.125 -69.75 1 82.56 71 ARG A O 1
ATOM 543 N N . ASN A 1 72 ? 9.148 -159.25 -67.875 1 86.62 72 ASN A N 1
ATOM 544 C CA . ASN A 1 72 ? 9.391 -160.5 -67.125 1 86.62 72 ASN A CA 1
ATOM 545 C C . ASN A 1 72 ? 8.359 -161.5 -67.5 1 86.62 72 ASN A C 1
ATOM 547 O O . ASN A 1 72 ? 8.688 -162.75 -67.625 1 86.62 72 ASN A O 1
ATOM 551 N N . ILE A 1 73 ? 7.148 -161.125 -67.688 1 84.62 73 ILE A N 1
ATOM 552 C CA . ILE A 1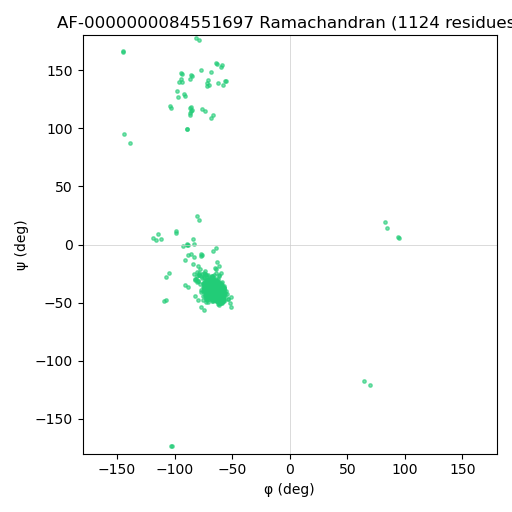 73 ? 6.086 -162.125 -68.062 1 84.62 73 ILE A CA 1
ATOM 553 C C . ILE A 1 73 ? 6.359 -162.625 -69.438 1 84.62 73 ILE A C 1
ATOM 555 O O . ILE A 1 73 ? 6.113 -163.875 -69.688 1 84.62 73 ILE A O 1
ATOM 559 N N . THR A 1 74 ? 6.918 -161.875 -70.312 1 79.38 74 THR A N 1
ATOM 560 C CA . THR A 1 74 ? 7.18 -162.25 -71.688 1 79.38 74 THR A CA 1
ATOM 561 C C . THR A 1 74 ? 8.453 -163.125 -71.812 1 79.38 74 THR A C 1
ATOM 563 O O . THR A 1 74 ? 8.508 -164.125 -72.562 1 79.38 74 THR A O 1
ATOM 566 N N . SER A 1 75 ? 9.594 -162.75 -71.188 1 81.81 75 SER A N 1
ATOM 567 C CA . SER A 1 75 ? 10.875 -163.5 -71.188 1 81.81 75 SER A CA 1
ATOM 568 C C . SER A 1 75 ? 11.547 -163.5 -69.812 1 81.81 75 SER A C 1
ATOM 570 O O . SER A 1 75 ? 12.398 -162.625 -69.562 1 81.81 75 SER A O 1
ATOM 572 N N . TYR A 1 76 ? 11.211 -164.375 -69.062 1 84.56 76 TYR A N 1
ATOM 573 C CA . TYR A 1 76 ? 11.641 -164.375 -67.688 1 84.56 76 TYR A CA 1
ATOM 574 C C . TYR A 1 76 ? 13.133 -164.75 -67.562 1 84.56 76 TYR A C 1
ATOM 576 O O . TYR A 1 76 ? 13.594 -165.75 -68 1 84.56 76 TYR A O 1
ATOM 584 N N . ASN A 1 77 ? 13.953 -163.875 -67.125 1 85.56 77 ASN A N 1
ATOM 585 C CA . ASN A 1 77 ? 15.367 -164.125 -66.812 1 85.56 77 ASN A CA 1
ATOM 586 C C . ASN A 1 77 ? 15.812 -163.25 -65.562 1 85.56 77 ASN A C 1
ATOM 588 O O . ASN A 1 77 ? 15.125 -162.375 -65.125 1 85.56 77 ASN A O 1
ATOM 592 N N . VAL A 1 78 ? 16.906 -163.625 -65.062 1 86.5 78 VAL A N 1
ATOM 593 C CA . VAL A 1 78 ? 17.422 -163.125 -63.75 1 86.5 78 VAL A CA 1
ATOM 594 C C . VAL A 1 78 ? 17.75 -161.625 -63.875 1 86.5 78 VAL A C 1
ATOM 596 O O . VAL A 1 78 ? 17.547 -160.875 -62.938 1 86.5 78 VAL A O 1
ATOM 599 N N . ASP A 1 79 ? 18.125 -161.125 -64.938 1 87.12 79 ASP A N 1
ATOM 600 C CA . ASP A 1 79 ? 18.5 -159.75 -65.125 1 87.12 79 ASP A CA 1
ATOM 601 C C . ASP A 1 79 ? 17.281 -158.875 -65.125 1 87.12 79 ASP A C 1
ATOM 603 O O . ASP A 1 79 ? 17.297 -157.75 -64.5 1 87.12 79 ASP A O 1
ATOM 607 N N . LEU A 1 80 ? 16.234 -159.25 -65.688 1 86.81 80 LEU A N 1
ATOM 608 C CA . LEU A 1 80 ? 14.977 -158.5 -65.688 1 86.81 80 LEU A CA 1
ATOM 609 C C . LEU A 1 80 ? 14.336 -158.5 -64.312 1 86.81 80 LEU A C 1
ATOM 611 O O . LEU A 1 80 ? 13.75 -157.5 -63.906 1 86.81 80 LEU A O 1
ATOM 615 N N . GLU A 1 81 ? 14.5 -159.5 -63.625 1 88.88 81 GLU A N 1
ATOM 616 C CA . GLU A 1 81 ? 13.977 -159.625 -62.25 1 88.88 81 GLU A CA 1
ATOM 617 C C . GLU A 1 81 ? 14.719 -158.625 -61.344 1 88.88 81 GLU A C 1
ATOM 619 O O . GLU A 1 81 ? 14.109 -158 -60.5 1 88.88 81 GLU A O 1
ATOM 624 N N . ASN A 1 82 ? 15.977 -158.625 -61.5 1 91.19 82 ASN A N 1
ATOM 625 C CA . ASN A 1 82 ? 16.766 -157.625 -60.719 1 91.19 82 ASN A CA 1
ATOM 626 C C . ASN A 1 82 ? 16.438 -156.25 -61.031 1 91.19 82 ASN A C 1
ATOM 628 O O . ASN A 1 82 ? 16.344 -155.375 -60.156 1 91.19 82 ASN A O 1
ATOM 632 N N . ALA A 1 83 ? 16.188 -155.875 -62.25 1 87.94 83 ALA A N 1
ATOM 633 C CA . ALA A 1 83 ? 15.797 -154.625 -62.688 1 87.94 83 ALA A CA 1
ATOM 634 C C . ALA A 1 83 ? 14.43 -154.125 -62.125 1 87.94 83 ALA A C 1
ATOM 636 O O . ALA A 1 83 ? 14.234 -153 -61.688 1 87.94 83 ALA A O 1
ATOM 637 N N . LEU A 1 84 ? 13.562 -155.125 -62.125 1 90.94 84 LEU A N 1
ATOM 638 C CA . LEU A 1 84 ? 12.234 -154.875 -61.562 1 90.94 84 LEU A CA 1
ATOM 639 C C . LEU A 1 84 ? 12.305 -154.625 -60.062 1 90.94 84 LEU A C 1
ATOM 641 O O . LEU A 1 84 ? 11.641 -153.625 -59.562 1 90.94 84 LEU A O 1
ATOM 645 N N . ASN A 1 85 ? 13.125 -155.375 -59.375 1 91.38 85 ASN A N 1
ATOM 646 C CA . ASN A 1 85 ? 13.297 -155.125 -57.938 1 91.38 85 ASN A CA 1
ATOM 647 C C . ASN A 1 85 ? 13.906 -153.75 -57.625 1 91.38 85 ASN A C 1
ATOM 649 O O . ASN A 1 85 ? 13.555 -153.125 -56.656 1 91.38 85 ASN A O 1
ATOM 653 N N . SER A 1 86 ? 14.711 -153.375 -58.469 1 91.5 86 SER A N 1
ATOM 654 C CA . SER A 1 86 ? 15.297 -152 -58.312 1 91.5 86 SER A CA 1
ATOM 655 C C . SER A 1 86 ? 14.25 -150.875 -58.531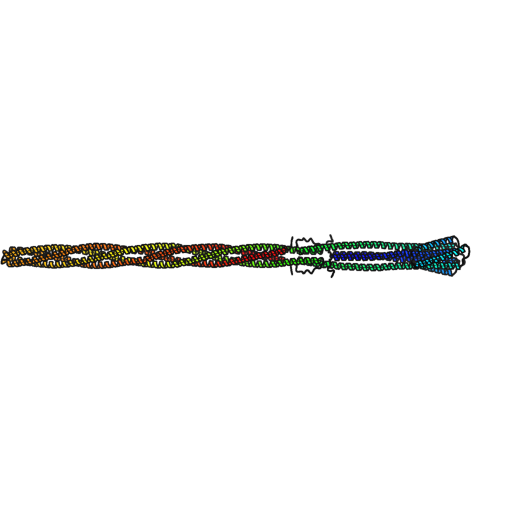 1 91.5 86 SER A C 1
ATOM 657 O O . SER A 1 86 ? 14.211 -150 -57.781 1 91.5 86 SER A O 1
ATOM 659 N N . GLN A 1 87 ? 13.391 -151 -59.531 1 90.19 87 GLN A N 1
ATOM 660 C CA . GLN A 1 87 ? 12.305 -150.125 -59.75 1 90.19 87 GLN A CA 1
ATOM 661 C C . GLN A 1 87 ? 11.336 -150 -58.594 1 90.19 87 GLN A C 1
ATOM 663 O O . GLN A 1 87 ? 10.867 -149 -58.188 1 90.19 87 GLN A O 1
ATOM 668 N N . LYS A 1 88 ? 11.078 -151.25 -58.125 1 93.75 88 LYS A N 1
ATOM 669 C CA . LYS A 1 88 ? 10.211 -151.375 -56.938 1 93.75 88 LYS A CA 1
ATOM 670 C C . LYS A 1 88 ? 10.812 -150.625 -55.75 1 93.75 88 LYS A C 1
ATOM 672 O O . LYS A 1 88 ? 10.109 -149.875 -55.062 1 93.75 88 LYS A O 1
ATOM 677 N N . SER A 1 89 ? 12.07 -150.75 -55.594 1 92.44 89 SER A N 1
ATOM 678 C CA . SER A 1 89 ? 12.766 -150 -54.5 1 92.44 89 SER A CA 1
ATOM 679 C C . SER A 1 89 ? 12.719 -148.5 -54.656 1 92.44 89 SER A C 1
ATOM 681 O O . SER A 1 89 ? 12.469 -147.75 -53.719 1 92.44 89 SER A O 1
ATOM 683 N N . ASP A 1 90 ? 12.883 -148 -55.781 1 88.81 90 ASP A N 1
ATOM 684 C CA . ASP A 1 90 ? 12.82 -146.625 -56.094 1 88.81 90 ASP A CA 1
ATOM 685 C C . ASP A 1 90 ? 11.43 -146 -55.812 1 88.81 90 ASP A C 1
ATOM 687 O O . ASP A 1 90 ? 11.297 -144.875 -55.25 1 88.81 90 ASP A O 1
ATOM 691 N N . LEU A 1 91 ? 10.492 -146.625 -56.188 1 90.62 91 LEU A N 1
ATOM 692 C CA . LEU A 1 91 ? 9.109 -146.25 -55.969 1 90.62 91 LEU A CA 1
ATOM 693 C C . LEU A 1 91 ? 8.781 -146.25 -54.469 1 90.62 91 LEU A C 1
ATOM 695 O O . LEU A 1 91 ? 8.078 -145.25 -54 1 90.62 91 LEU A O 1
ATOM 699 N N . GLU A 1 92 ? 9.266 -147.25 -53.781 1 91.38 92 GLU A N 1
ATOM 700 C CA . GLU A 1 92 ? 9.062 -147.25 -52.344 1 91.38 92 GLU A CA 1
ATOM 701 C C . GLU A 1 92 ? 9.727 -146 -51.656 1 91.38 92 GLU A C 1
ATOM 703 O O . GLU A 1 92 ? 9.172 -145.5 -50.75 1 91.38 92 GLU A O 1
ATOM 708 N N . ASP A 1 93 ? 10.797 -145.625 -52.219 1 91.31 93 ASP A N 1
ATOM 709 C CA . ASP A 1 93 ? 11.477 -144.5 -51.688 1 91.31 93 ASP A CA 1
ATOM 710 C C . ASP A 1 93 ? 10.68 -143.25 -52 1 91.31 93 ASP A C 1
ATOM 712 O O . ASP A 1 93 ? 10.586 -142.375 -51.125 1 91.31 93 ASP A O 1
ATOM 716 N N . GLU A 1 94 ? 10.148 -143 -53.062 1 89.62 94 GLU A N 1
ATOM 717 C CA . GLU A 1 94 ? 9.328 -141.875 -53.438 1 89.62 94 GLU A CA 1
ATOM 718 C C . GLU A 1 94 ? 8.055 -141.875 -52.594 1 89.62 94 GLU A C 1
ATOM 720 O O . GLU A 1 94 ? 7.598 -140.75 -52.25 1 89.62 94 GLU A O 1
ATOM 725 N N . ILE A 1 95 ? 7.527 -143 -52.438 1 91 95 ILE A N 1
ATOM 726 C CA . ILE A 1 95 ? 6.352 -143.125 -51.562 1 91 95 ILE A CA 1
ATOM 727 C C . ILE A 1 95 ? 6.699 -142.625 -50.188 1 91 95 ILE A C 1
ATOM 729 O O . ILE A 1 95 ? 5.949 -141.75 -49.594 1 91 95 ILE A O 1
ATOM 733 N N . LYS A 1 96 ? 7.883 -142.875 -49.75 1 91.25 96 LYS A N 1
ATOM 734 C CA . LYS A 1 96 ? 8.344 -142.5 -48.438 1 91.25 96 LYS A CA 1
ATOM 735 C C . LYS A 1 96 ? 8.555 -141 -48.469 1 91.25 96 LYS A C 1
ATOM 737 O O . LYS A 1 96 ? 8.18 -140.25 -47.5 1 91.25 96 LYS A O 1
ATOM 742 N N . ASP A 1 97 ? 9.055 -140.5 -49.469 1 89 97 ASP A N 1
ATOM 743 C CA . ASP A 1 97 ? 9.289 -139 -49.625 1 89 97 ASP A CA 1
ATOM 744 C C . ASP A 1 97 ? 7.973 -138.25 -49.625 1 89 97 ASP A C 1
ATOM 746 O O . ASP A 1 97 ? 7.867 -137.125 -49 1 89 97 ASP A O 1
ATOM 750 N N . TYR A 1 98 ? 7.07 -138.75 -50.312 1 89.56 98 TYR A N 1
ATOM 751 C CA . TYR A 1 98 ? 5.785 -138 -50.406 1 89.56 98 TYR A CA 1
ATOM 752 C C . TYR A 1 98 ? 5.07 -138 -49.062 1 89.56 98 TYR A C 1
ATOM 754 O O . TYR A 1 98 ? 4.395 -137 -48.688 1 89.56 98 TYR A O 1
ATOM 762 N N . LEU A 1 99 ? 5.223 -139.25 -48.375 1 89.44 99 LEU A N 1
ATOM 763 C CA . LEU A 1 99 ? 4.609 -139.375 -47.031 1 89.44 99 LEU A CA 1
ATOM 764 C C . LEU A 1 99 ? 5.219 -138.375 -46.062 1 89.44 99 LEU A C 1
ATOM 766 O O . LEU A 1 99 ? 4.594 -138 -45.062 1 89.44 99 LEU A O 1
ATOM 770 N N . SER A 1 100 ? 6.355 -137.875 -46.406 1 89.75 100 SER A N 1
ATOM 771 C CA . SER A 1 100 ? 7.043 -136.875 -45.531 1 89.75 100 SER A CA 1
ATOM 772 C C . SER A 1 100 ? 6.57 -135.5 -45.75 1 89.75 100 SER A C 1
ATOM 774 O O . SER A 1 100 ? 6.855 -134.5 -44.969 1 89.75 100 SER A O 1
ATOM 776 N N . ILE A 1 101 ? 5.926 -135.25 -46.812 1 87.06 101 ILE A N 1
ATOM 777 C CA . ILE A 1 101 ? 5.395 -133.875 -47.156 1 87.06 101 ILE A CA 1
ATOM 778 C C . ILE A 1 101 ? 4.043 -133.75 -46.469 1 87.06 101 ILE A C 1
ATOM 780 O O . ILE A 1 101 ? 3.275 -134.75 -46.312 1 87.06 101 ILE A O 1
ATOM 784 N N . ASN A 1 102 ? 3.734 -132.625 -46.031 1 85.44 102 ASN A N 1
ATOM 785 C CA . ASN A 1 102 ? 2.443 -132.375 -45.406 1 85.44 102 ASN A CA 1
ATOM 786 C C . ASN A 1 102 ? 1.309 -132.5 -46.438 1 85.44 102 ASN A C 1
ATOM 788 O O . ASN A 1 102 ? 1.227 -131.625 -47.312 1 85.44 102 ASN A O 1
ATOM 792 N N . MET A 1 103 ? 0.406 -133.5 -46.406 1 88.25 103 MET A N 1
ATOM 793 C CA . MET A 1 103 ? -0.676 -133.75 -47.344 1 88.25 103 MET A CA 1
ATOM 794 C C . MET A 1 103 ? -1.991 -133.125 -46.844 1 88.25 103 MET A C 1
ATOM 796 O O . MET A 1 103 ? -2.209 -133.125 -45.625 1 88.25 103 MET A O 1
ATOM 800 N N . ASP A 1 104 ? -2.729 -132.625 -47.688 1 87.06 104 ASP A N 1
ATOM 801 C CA . ASP A 1 104 ? -4.074 -132.25 -47.281 1 87.06 104 ASP A CA 1
ATOM 802 C C . ASP A 1 104 ? -5 -133.5 -47.219 1 87.06 104 ASP A C 1
ATOM 804 O O . ASP A 1 104 ? -4.574 -134.625 -47.469 1 87.06 104 ASP A O 1
ATOM 808 N N . SER A 1 105 ? -6.258 -133.375 -46.781 1 89.25 105 SER A N 1
ATOM 809 C CA . SER A 1 105 ? -7.191 -134.5 -46.531 1 89.25 105 SER A CA 1
ATOM 810 C C . SER A 1 105 ? -7.438 -135.25 -47.812 1 89.25 105 SER A C 1
ATOM 812 O O . SER A 1 105 ? -7.426 -136.5 -47.781 1 89.25 105 SER A O 1
ATOM 814 N N . THR A 1 106 ? -7.5 -134.5 -48.875 1 91.75 106 THR A N 1
ATOM 815 C CA . THR A 1 106 ? -7.754 -135.25 -50.156 1 91.75 106 THR A CA 1
ATOM 816 C C . THR A 1 106 ? -6.523 -136 -50.594 1 91.75 106 THR A C 1
ATOM 818 O O . THR A 1 106 ? -6.648 -137.125 -51.094 1 91.75 106 THR A O 1
ATOM 821 N N . GLU A 1 107 ? -5.445 -135.375 -50.375 1 90.69 107 GLU A N 1
ATOM 822 C CA . GLU A 1 107 ? -4.188 -136 -50.688 1 90.69 107 GLU A CA 1
ATOM 823 C C . GLU A 1 107 ? -4.012 -137.25 -49.906 1 90.69 107 GLU A C 1
ATOM 825 O O . GLU A 1 107 ? -3.604 -138.375 -50.438 1 90.69 107 GLU A O 1
ATOM 830 N N . ILE A 1 108 ? -4.262 -137.25 -48.688 1 90.88 108 ILE A N 1
ATOM 831 C CA . ILE A 1 108 ? -4.125 -138.5 -47.812 1 90.88 108 ILE A CA 1
ATOM 832 C C . ILE A 1 108 ? -5.043 -139.625 -48.281 1 90.88 108 ILE A C 1
ATOM 834 O O . ILE A 1 108 ? -4.617 -140.75 -48.375 1 90.88 108 ILE A O 1
ATOM 838 N N . ASP A 1 109 ? -6.227 -139.25 -48.656 1 90.81 109 ASP A N 1
ATOM 839 C CA . ASP A 1 109 ? -7.195 -140.25 -49.094 1 90.81 109 ASP A CA 1
ATOM 840 C C . ASP A 1 109 ? -6.738 -140.875 -50.406 1 90.81 109 ASP A C 1
ATOM 842 O O . ASP A 1 109 ? -6.699 -142.125 -50.469 1 90.81 109 ASP A O 1
ATOM 846 N N . LEU A 1 110 ? -6.402 -140.125 -51.25 1 93 110 LEU A N 1
ATOM 847 C CA . LEU A 1 110 ? -5.984 -140.625 -52.562 1 93 110 LEU A CA 1
ATOM 848 C C . LEU A 1 110 ? -4.699 -141.375 -52.438 1 93 110 LEU A C 1
ATOM 850 O O . LEU A 1 110 ? -4.566 -142.5 -53.031 1 93 110 LEU A O 1
ATOM 854 N N . PHE A 1 111 ? -3.85 -140.875 -51.625 1 92 111 PHE A N 1
ATOM 855 C CA . PHE A 1 111 ? -2.557 -141.625 -51.5 1 92 111 PHE A CA 1
ATOM 856 C C . PHE A 1 111 ? -2.689 -142.875 -50.719 1 92 111 PHE A C 1
ATOM 858 O O . PHE A 1 111 ? -1.994 -143.875 -51.031 1 92 111 PHE A O 1
ATOM 865 N N . SER A 1 112 ? -3.578 -143 -49.812 1 91.69 112 SER A N 1
ATOM 866 C CA . SER A 1 112 ? -3.879 -144.25 -49.125 1 91.69 112 SER A CA 1
ATOM 867 C C . SER A 1 112 ? -4.457 -145.375 -50.094 1 91.69 112 SER A C 1
ATOM 869 O O . SER A 1 112 ? -4.074 -146.5 -50.062 1 91.69 112 SER A O 1
ATOM 871 N N . SER A 1 113 ? -5.316 -144.875 -50.812 1 92 113 SER A N 1
ATOM 872 C CA . SER A 1 113 ? -5.879 -145.75 -51.844 1 92 113 SER A CA 1
ATOM 873 C C . SER A 1 113 ? -4.797 -146.25 -52.781 1 92 113 SER A C 1
ATOM 875 O O . SER A 1 113 ? -4.816 -147.5 -53.156 1 92 113 SER A O 1
ATOM 877 N N . TYR A 1 114 ? -3.889 -145.375 -53.094 1 92.06 114 TYR A N 1
ATOM 878 C CA . TYR A 1 114 ? -2.76 -145.75 -53.938 1 92.06 114 TYR A CA 1
ATOM 879 C C . TYR A 1 114 ? -1.907 -146.875 -53.281 1 92.06 114 TYR A C 1
ATOM 881 O O . TYR A 1 114 ? -1.564 -147.875 -53.906 1 92.06 114 TYR A O 1
ATOM 889 N N . LYS A 1 115 ? -1.564 -146.625 -52.031 1 92 115 LYS A N 1
ATOM 890 C CA . LYS A 1 115 ? -0.711 -147.625 -51.312 1 92 115 LYS A CA 1
ATOM 891 C C . LYS A 1 115 ? -1.363 -149 -51.25 1 92 115 LYS A C 1
ATOM 893 O O . LYS A 1 115 ? -0.711 -150 -51.5 1 92 115 LYS A O 1
ATOM 898 N N . ASN A 1 116 ? -2.615 -149 -51.062 1 91.19 116 ASN A N 1
ATOM 899 C CA . ASN A 1 116 ? -3.342 -150.25 -50.969 1 91.19 116 ASN A CA 1
ATOM 900 C C . ASN A 1 116 ? -3.379 -151 -52.312 1 91.19 116 ASN A C 1
ATOM 902 O O . ASN A 1 116 ? -3.115 -152.25 -52.406 1 91.19 116 ASN A O 1
ATOM 906 N N . LEU A 1 117 ? -3.684 -150.25 -53.219 1 92.12 117 LEU A N 1
ATOM 907 C CA . LEU A 1 117 ? -3.771 -150.875 -54.531 1 92.12 117 LEU A CA 1
ATOM 908 C C . LEU A 1 117 ? -2.4 -151.25 -55.031 1 92.12 117 LEU A C 1
ATOM 910 O O . LEU A 1 117 ? -2.299 -152.25 -55.781 1 92.12 117 LEU A O 1
ATOM 914 N N . PHE A 1 118 ? -1.413 -150.5 -54.625 1 93.75 118 PHE A N 1
ATOM 915 C CA . PHE A 1 118 ? -0.05 -150.875 -55 1 93.75 118 PHE A CA 1
ATOM 916 C C . PHE A 1 118 ? 0.346 -152.25 -54.375 1 93.75 118 PHE A C 1
ATOM 918 O O . PHE A 1 118 ? 0.959 -153.125 -55 1 93.75 118 PHE A O 1
ATOM 925 N N . ASP A 1 119 ? 0.018 -152.375 -53.188 1 92.25 119 ASP A N 1
ATOM 926 C CA . ASP A 1 119 ? 0.261 -153.75 -52.5 1 92.25 119 ASP A CA 1
ATOM 927 C C . ASP A 1 119 ? -0.479 -154.875 -53.219 1 92.25 119 ASP A C 1
ATOM 929 O O . ASP A 1 119 ? 0.078 -155.875 -53.406 1 92.25 119 ASP A O 1
ATOM 933 N N . ASP A 1 120 ? -1.635 -154.625 -53.562 1 92 120 ASP A N 1
ATOM 934 C CA . ASP A 1 120 ? -2.416 -155.625 -54.312 1 92 120 ASP A CA 1
ATOM 935 C C . ASP A 1 120 ? -1.749 -156 -55.625 1 92 120 ASP A C 1
ATOM 937 O O . ASP A 1 120 ? -1.676 -157.125 -56 1 92 120 ASP A O 1
ATOM 941 N N . TYR A 1 121 ? -1.308 -155 -56.281 1 93.75 121 TYR A N 1
ATOM 942 C CA . TYR A 1 121 ? -0.623 -155.125 -57.562 1 93.75 121 TYR A CA 1
ATOM 943 C C . TYR A 1 121 ? 0.625 -156 -57.375 1 93.75 121 TYR A C 1
ATOM 945 O O . TYR A 1 121 ? 0.836 -157 -58.125 1 93.75 121 TYR A O 1
ATOM 953 N N . TRP A 1 122 ? 1.365 -155.625 -56.375 1 93.25 122 TRP A N 1
ATOM 954 C CA . TRP A 1 122 ? 2.631 -156.375 -56.156 1 93.25 122 TRP A CA 1
ATOM 955 C C . TRP A 1 122 ? 2.396 -157.75 -55.719 1 93.25 122 TRP A C 1
ATOM 957 O O . TRP A 1 122 ? 3.111 -158.625 -56.125 1 93.25 122 TRP A O 1
ATOM 967 N N . ASN A 1 123 ? 1.407 -158 -55 1 92.5 123 ASN A N 1
ATOM 968 C CA . ASN A 1 123 ? 1.067 -159.375 -54.594 1 92.5 123 ASN A CA 1
ATOM 969 C C . ASN A 1 123 ? 0.626 -160.25 -55.75 1 92.5 123 ASN A C 1
ATOM 971 O O . ASN A 1 123 ? 0.997 -161.375 -55.844 1 92.5 123 ASN A O 1
ATOM 975 N N . ASN A 1 124 ? -0.161 -159.625 -56.531 1 93 124 ASN A N 1
ATOM 976 C CA . ASN A 1 124 ? -0.564 -160.375 -57.75 1 93 124 ASN A CA 1
ATOM 977 C C . ASN A 1 124 ? 0.637 -160.625 -58.625 1 93 124 ASN A C 1
ATOM 979 O O . ASN A 1 124 ? 0.712 -161.75 -59.188 1 93 124 ASN A O 1
ATOM 983 N N . TRP A 1 125 ? 1.522 -159.75 -58.688 1 93.06 125 TRP A N 1
ATOM 984 C CA . TRP A 1 125 ? 2.754 -160 -59.438 1 93.06 125 TRP A CA 1
ATOM 985 C C . TRP A 1 125 ? 3.557 -161.125 -58.844 1 93.06 125 TRP A C 1
ATOM 987 O O . TRP A 1 125 ? 4.059 -162 -59.562 1 93.06 125 TRP A O 1
ATOM 997 N N . LEU A 1 126 ? 3.691 -161.25 -57.594 1 91.88 126 LEU A N 1
ATOM 998 C CA . LEU A 1 126 ? 4.438 -162.375 -56.938 1 91.88 126 LEU A CA 1
ATOM 999 C C . LEU A 1 126 ? 3.836 -163.625 -57.25 1 91.88 126 LEU A C 1
ATOM 1001 O O . LEU A 1 126 ? 4.566 -164.625 -57.406 1 91.88 126 LEU A O 1
ATOM 1005 N N . GLU A 1 127 ? 2.617 -163.75 -57.375 1 91.12 127 GLU A N 1
ATOM 1006 C CA . GLU A 1 127 ? 1.956 -165 -57.719 1 91.12 127 GLU A CA 1
ATOM 1007 C C . GLU A 1 127 ? 2.293 -165.375 -59.156 1 91.12 127 GLU A C 1
ATOM 1009 O O . GLU A 1 127 ? 2.551 -166.625 -59.438 1 91.12 127 GLU A O 1
ATOM 1014 N N . ILE A 1 128 ? 2.289 -164.375 -59.938 1 92.56 128 ILE A N 1
ATOM 1015 C CA . ILE A 1 128 ? 2.631 -164.625 -61.344 1 92.56 128 ILE A CA 1
ATOM 1016 C C . ILE A 1 128 ? 4.098 -165 -61.438 1 92.56 128 ILE A C 1
ATOM 1018 O O . ILE A 1 128 ? 4.434 -166 -62.188 1 92.56 128 ILE A O 1
ATOM 1022 N N . ARG A 1 129 ? 4.898 -164.375 -60.688 1 91.81 129 ARG A N 1
ATOM 1023 C CA . ARG A 1 129 ? 6.328 -164.625 -60.688 1 91.81 129 ARG A CA 1
ATOM 1024 C C . ARG A 1 129 ? 6.602 -166.125 -60.25 1 91.81 129 ARG A C 1
ATOM 1026 O O . ARG A 1 129 ? 7.469 -166.75 -60.812 1 91.81 129 ARG A O 1
ATOM 1033 N N . LYS A 1 130 ? 5.934 -166.625 -59.375 1 89.94 130 LYS A N 1
ATOM 1034 C CA . LYS A 1 130 ? 6.074 -168 -58.906 1 89.94 130 LYS A CA 1
ATOM 1035 C C . LYS A 1 130 ? 5.801 -169 -60.031 1 89.94 130 LYS A C 1
ATOM 1037 O O . LYS A 1 130 ? 6.543 -170 -60.219 1 89.94 130 LYS A O 1
ATOM 1042 N N . ASP A 1 131 ? 4.812 -168.75 -60.75 1 89.44 131 ASP A N 1
ATOM 1043 C CA . ASP A 1 131 ? 4.457 -169.625 -61.875 1 89.44 131 ASP A CA 1
ATOM 1044 C C . ASP A 1 131 ? 5.504 -169.5 -63 1 89.44 131 ASP A C 1
ATOM 1046 O O . ASP A 1 131 ? 5.867 -170.5 -63.594 1 89.44 131 ASP A O 1
ATOM 1050 N N . LEU A 1 132 ? 6 -168.375 -63.219 1 89.44 132 LEU A N 1
ATOM 1051 C CA . LEU A 1 132 ? 7.008 -168.125 -64.25 1 89.44 132 LEU A CA 1
ATOM 1052 C C . LEU A 1 132 ? 8.305 -168.875 -63.906 1 89.44 132 LEU A C 1
ATOM 1054 O O . LEU A 1 132 ? 8.945 -169.5 -64.75 1 89.44 132 LEU A O 1
ATOM 1058 N N . LYS A 1 133 ? 8.688 -168.875 -62.75 1 86.88 133 LYS A N 1
ATOM 1059 C CA . LYS A 1 133 ? 9.891 -169.5 -62.281 1 86.88 133 LYS A CA 1
ATOM 1060 C C . LYS A 1 133 ? 9.766 -171 -62.438 1 86.88 133 LYS A C 1
ATOM 1062 O O . LYS A 1 133 ? 10.773 -171.75 -62.625 1 86.88 133 LYS A O 1
ATOM 1067 N N . GLN A 1 134 ? 8.586 -171.625 -62.438 1 88.25 134 GLN A N 1
ATOM 1068 C CA . GLN A 1 134 ? 8.336 -173.125 -62.562 1 88.25 134 GLN A CA 1
ATOM 1069 C C . GLN A 1 134 ? 8.117 -173.5 -64 1 88.25 134 GLN A C 1
ATOM 1071 O O . GLN A 1 134 ? 7.82 -174.625 -64.312 1 88.25 134 GLN A O 1
ATOM 1076 N N . GLY A 1 135 ? 8.125 -172.625 -64.938 1 82.94 135 GLY A N 1
ATOM 1077 C CA . GLY A 1 135 ? 8.016 -172.875 -66.375 1 82.94 135 GLY A CA 1
ATOM 1078 C C . GLY A 1 135 ? 6.582 -173 -66.875 1 82.94 135 GLY A C 1
ATOM 1079 O O . GLY A 1 135 ? 6.336 -173.625 -67.875 1 82.94 135 GLY A O 1
ATOM 1080 N N . LYS A 1 136 ? 5.637 -172.625 -66.125 1 87.88 136 LYS A N 1
ATOM 1081 C CA . LYS A 1 136 ? 4.223 -172.75 -66.5 1 87.88 136 LYS A CA 1
ATOM 1082 C C . LYS A 1 136 ? 3.766 -171.5 -67.312 1 87.88 136 LYS A C 1
ATOM 1084 O O . LYS A 1 136 ? 4.195 -170.375 -67.125 1 87.88 136 LYS A O 1
ATOM 1089 N N . PRO A 1 137 ? 2.867 -171.75 -68.375 1 82.75 137 PRO A N 1
ATOM 1090 C CA . PRO A 1 137 ? 2.352 -170.625 -69.188 1 82.75 137 PRO A CA 1
ATOM 1091 C C . PRO A 1 137 ? 1.346 -169.75 -68.375 1 82.75 137 PRO A C 1
ATOM 1093 O O . PRO A 1 137 ? 0.565 -170.25 -67.625 1 82.75 137 PRO A O 1
ATOM 1096 N N . ILE A 1 138 ? 1.31 -168.375 -68.5 1 86.12 138 ILE A N 1
ATOM 1097 C CA . ILE A 1 138 ? 0.422 -167.5 -67.812 1 86.12 138 ILE A CA 1
ATOM 1098 C C . ILE A 1 138 ? -0.769 -167.125 -68.688 1 86.12 138 ILE A C 1
ATOM 1100 O O . ILE A 1 138 ? -0.596 -166.75 -69.875 1 86.12 138 ILE A O 1
ATOM 1104 N N . SER A 1 139 ? -2.031 -167.25 -68.062 1 85.5 139 SER A N 1
ATOM 1105 C CA . SER A 1 139 ? -3.252 -167.125 -68.875 1 85.5 139 SER A CA 1
ATOM 1106 C C . SER A 1 139 ? -3.445 -165.625 -69.125 1 85.5 139 SER A C 1
ATOM 1108 O O . SER A 1 139 ? -3.062 -164.75 -68.312 1 85.5 139 SER A O 1
ATOM 1110 N N . ASN A 1 140 ? -4.055 -165.25 -70.25 1 81 140 ASN A N 1
ATOM 1111 C CA . ASN A 1 140 ? -4.367 -163.875 -70.688 1 81 140 ASN A CA 1
ATOM 1112 C C . ASN A 1 140 ? -5.293 -163.25 -69.688 1 81 140 ASN A C 1
ATOM 1114 O O . ASN A 1 140 ? -5.23 -162 -69.5 1 81 140 ASN A O 1
ATOM 1118 N N . ASN A 1 141 ? -6.008 -164.125 -69.062 1 82.44 141 ASN A N 1
ATOM 1119 C CA . ASN A 1 141 ? -6.938 -163.5 -68.062 1 82.44 141 ASN A CA 1
ATOM 1120 C C . ASN A 1 141 ? -6.207 -163 -66.812 1 82.44 141 ASN A C 1
ATOM 1122 O O . ASN A 1 141 ? -6.582 -162 -66.312 1 82.44 141 ASN A O 1
ATOM 1126 N N . ARG A 1 142 ? -5.121 -163.625 -66.375 1 85.69 142 ARG A N 1
ATOM 1127 C CA . ARG A 1 142 ? -4.328 -163.25 -65.25 1 85.69 142 ARG A CA 1
ATOM 1128 C C . ARG A 1 142 ? -3.537 -162 -65.625 1 85.69 142 ARG A C 1
ATOM 1130 O O . ARG A 1 142 ? -3.398 -161 -64.75 1 85.69 142 ARG A O 1
ATOM 1137 N N . ILE A 1 143 ? -3.092 -161.75 -66.75 1 83.25 143 ILE A N 1
ATOM 1138 C CA . ILE A 1 143 ? -2.375 -160.625 -67.25 1 83.25 143 ILE A CA 1
ATOM 1139 C C . ILE A 1 143 ? -3.324 -159.375 -67.312 1 83.25 143 ILE A C 1
ATOM 1141 O O . ILE A 1 143 ? -2.965 -158.375 -66.875 1 83.25 143 ILE A O 1
ATOM 1145 N N . ASN A 1 144 ? -4.508 -159.625 -67.812 1 83.69 144 ASN A N 1
ATOM 1146 C CA . ASN A 1 144 ? -5.512 -158.625 -67.875 1 83.69 144 ASN A CA 1
ATOM 1147 C C . ASN A 1 144 ? -5.938 -158.125 -66.5 1 83.69 144 ASN A C 1
ATOM 1149 O O . ASN A 1 144 ? -6.16 -156.875 -66.312 1 83.69 144 ASN A O 1
ATOM 1153 N N . ASP A 1 145 ? -6.059 -159 -65.562 1 87.31 145 ASP A N 1
ATOM 1154 C CA . ASP A 1 145 ? -6.426 -158.625 -64.188 1 87.31 145 ASP A CA 1
ATOM 1155 C C . ASP A 1 145 ? -5.344 -157.75 -63.562 1 87.31 145 ASP A C 1
ATOM 1157 O O . ASP A 1 145 ? -5.652 -156.75 -62.906 1 87.31 145 ASP A O 1
ATOM 1161 N N . LEU A 1 146 ? -4.117 -158 -63.75 1 88.69 146 LEU A N 1
ATOM 1162 C CA . LEU A 1 146 ? -3 -157.25 -63.25 1 88.69 146 LEU A CA 1
ATOM 1163 C C . LEU A 1 146 ? -2.979 -155.875 -63.938 1 88.69 146 LEU A C 1
ATOM 1165 O O . LEU A 1 146 ? -2.721 -154.875 -63.281 1 88.69 146 LEU A O 1
ATOM 1169 N N . SER A 1 147 ? -3.242 -155.875 -65.188 1 86.94 147 SER A N 1
ATOM 1170 C CA . SER A 1 147 ? -3.277 -154.625 -65.938 1 86.94 147 SER A CA 1
ATOM 1171 C C . SER A 1 147 ? -4.375 -153.625 -65.438 1 86.94 147 SER A C 1
ATOM 1173 O O . SER A 1 147 ? -4.18 -152.375 -65.375 1 86.94 147 SER A O 1
ATOM 1175 N N . LYS A 1 148 ? -5.461 -154.25 -65.125 1 89.12 148 LYS A N 1
ATOM 1176 C CA . LYS A 1 148 ? -6.57 -153.375 -64.562 1 89.12 148 LYS A CA 1
ATOM 1177 C C . LYS A 1 148 ? -6.203 -152.75 -63.25 1 89.12 148 LYS A C 1
ATOM 1179 O O . LYS A 1 148 ? -6.504 -151.625 -63.062 1 89.12 148 LYS A O 1
ATOM 1184 N N . ILE A 1 149 ? -5.555 -153.5 -62.344 1 89.69 149 ILE A N 1
ATOM 1185 C CA . ILE A 1 149 ? -5.094 -152.875 -61.094 1 89.69 149 ILE A CA 1
ATOM 1186 C C . ILE A 1 149 ? -4.086 -151.75 -61.344 1 89.69 149 ILE A C 1
ATOM 1188 O O . ILE A 1 149 ? -4.121 -150.75 -60.719 1 89.69 149 ILE A O 1
ATOM 1192 N N . GLY A 1 150 ? -3.264 -152.125 -62.281 1 88.62 150 GLY A N 1
ATOM 1193 C CA . GLY A 1 150 ? -2.305 -151.125 -62.688 1 88.62 150 GLY A CA 1
ATOM 1194 C C . GLY A 1 150 ? -2.959 -149.875 -63.219 1 88.62 150 GLY A C 1
ATOM 1195 O O . GLY A 1 150 ? -2.549 -148.75 -62.844 1 88.62 150 GLY A O 1
ATOM 1196 N N . ASP A 1 151 ? -3.896 -149.875 -64.062 1 87.75 151 ASP A N 1
ATOM 1197 C CA . ASP A 1 151 ? -4.625 -148.625 -64.562 1 87.75 151 ASP A CA 1
ATOM 1198 C C . ASP A 1 151 ? -5.297 -147.875 -63.469 1 87.75 151 ASP A C 1
ATOM 1200 O O . ASP A 1 151 ? -5.301 -146.625 -63.469 1 87.75 151 ASP A O 1
ATOM 1204 N N . ASP A 1 152 ? -5.789 -148.625 -62.562 1 90.56 152 ASP A N 1
ATOM 1205 C CA . ASP A 1 152 ? -6.445 -148 -61.438 1 90.56 152 ASP A CA 1
ATOM 1206 C C . ASP A 1 152 ? -5.441 -147.125 -60.594 1 90.56 152 ASP A C 1
ATOM 1208 O O . ASP A 1 152 ? -5.742 -146.125 -60.125 1 90.56 152 ASP A O 1
ATOM 1212 N N . LEU A 1 153 ? -4.309 -147.75 -60.406 1 92.75 153 LEU A N 1
ATOM 1213 C CA . LEU A 1 153 ? -3.24 -147 -59.688 1 92.75 153 LEU A CA 1
ATOM 1214 C C . LEU A 1 153 ? -2.824 -145.75 -60.406 1 92.75 153 LEU A C 1
ATOM 1216 O O . LEU A 1 153 ? -2.656 -144.75 -59.781 1 92.75 153 LEU A O 1
ATOM 1220 N N . GLU A 1 154 ? -2.654 -145.75 -61.594 1 89.19 154 GLU A N 1
ATOM 1221 C CA . GLU A 1 154 ? -2.311 -144.5 -62.406 1 89.19 154 GLU A CA 1
ATOM 1222 C C . GLU A 1 154 ? -3.383 -143.5 -62.281 1 89.19 154 GLU A C 1
ATOM 1224 O O . GLU A 1 154 ? -3.066 -142.25 -62.188 1 89.19 154 GLU A O 1
ATOM 1229 N N . ASN A 1 155 ? -4.551 -143.875 -62.375 1 90.88 155 ASN A N 1
ATOM 1230 C CA . ASN A 1 155 ? -5.664 -143 -62.281 1 90.88 155 ASN A CA 1
ATOM 1231 C C . ASN A 1 155 ? -5.656 -142.25 -60.938 1 90.88 155 ASN A C 1
ATOM 1233 O O . ASN A 1 155 ? -5.934 -141 -60.906 1 90.88 155 ASN A O 1
ATOM 1237 N N . ILE A 1 156 ? -5.32 -142.875 -59.906 1 92.81 156 ILE A N 1
ATOM 1238 C CA . ILE A 1 156 ? -5.266 -142.25 -58.594 1 92.81 156 ILE A CA 1
ATOM 1239 C C . ILE A 1 156 ? -4.152 -141.25 -58.562 1 92.81 156 ILE A C 1
ATOM 1241 O O . ILE A 1 156 ? -4.34 -140.125 -58.031 1 92.81 156 ILE A O 1
ATOM 1245 N N . LEU A 1 157 ? -3.07 -141.5 -59.125 1 91.5 157 LEU A N 1
ATOM 1246 C CA . LEU A 1 157 ? -1.954 -140.625 -59.156 1 91.5 157 LEU A CA 1
ATOM 1247 C C . LEU A 1 157 ? -2.283 -139.375 -60.031 1 91.5 157 LEU A C 1
ATOM 1249 O O . LEU A 1 157 ? -1.875 -138.25 -59.719 1 91.5 157 LEU A O 1
ATOM 1253 N N . ASN A 1 158 ? -2.982 -139.625 -61.062 1 89.5 158 ASN A N 1
ATOM 1254 C CA . ASN A 1 158 ? -3.424 -138.5 -61.875 1 89.5 158 ASN A CA 1
ATOM 1255 C C . ASN A 1 158 ? -4.406 -137.625 -61.156 1 89.5 158 ASN A C 1
ATOM 1257 O O . ASN A 1 158 ? -4.348 -136.375 -61.281 1 89.5 158 ASN A O 1
ATOM 1261 N N . LYS A 1 159 ? -5.258 -138.25 -60.438 1 92 159 LYS A N 1
ATOM 1262 C CA . LYS A 1 159 ? -6.191 -137.5 -59.625 1 92 159 LYS A CA 1
ATOM 1263 C C . LYS A 1 159 ? -5.449 -136.625 -58.594 1 92 159 LYS A C 1
ATOM 1265 O O . LYS A 1 159 ? -5.809 -135.5 -58.344 1 92 159 LYS A O 1
ATOM 1270 N N . LEU A 1 160 ? -4.469 -137.125 -58.031 1 90.62 160 LEU A N 1
ATOM 1271 C CA . LEU A 1 160 ? -3.633 -136.375 -57.094 1 90.62 160 LEU A CA 1
ATOM 1272 C C . LEU A 1 160 ? -2.941 -135.25 -57.75 1 90.62 160 LEU A C 1
ATOM 1274 O O . LEU A 1 160 ? -2.887 -134.125 -57.156 1 90.62 160 LEU A O 1
ATOM 1278 N N . ARG A 1 161 ? -2.373 -135.375 -58.875 1 88.62 161 ARG A N 1
ATOM 1279 C CA . ARG A 1 161 ? -1.742 -134.375 -59.656 1 88.62 161 ARG A CA 1
ATOM 1280 C C . ARG A 1 161 ? -2.709 -133.125 -59.875 1 88.62 161 ARG A C 1
ATOM 1282 O O . ARG A 1 161 ? -2.371 -132 -59.656 1 88.62 161 ARG A O 1
ATOM 1289 N N . LEU A 1 162 ? -3.904 -133.5 -60.312 1 89.81 162 LEU A N 1
ATOM 1290 C CA . LEU A 1 162 ? -4.895 -132.5 -60.625 1 89.81 162 LEU A CA 1
ATOM 1291 C C . LEU A 1 162 ? -5.305 -131.75 -59.375 1 89.81 162 LEU A C 1
ATOM 1293 O O . LEU A 1 162 ? -5.488 -130.5 -59.406 1 89.81 162 LEU A O 1
ATOM 1297 N N . HIS A 1 163 ? -5.363 -132.5 -58.312 1 91 163 HIS A N 1
ATOM 1298 C CA . HIS A 1 163 ? -5.688 -131.75 -57.031 1 91 163 HIS A CA 1
ATOM 1299 C C . HIS A 1 163 ? -4.586 -130.875 -56.625 1 91 163 HIS A C 1
ATOM 1301 O O . HIS A 1 163 ? -4.871 -129.75 -56.156 1 91 163 HIS A O 1
ATOM 1307 N N . LEU A 1 164 ? -3.404 -131.125 -56.781 1 87.19 164 LEU A N 1
ATOM 1308 C CA . LEU A 1 164 ? -2.27 -130.25 -56.406 1 87.19 164 LEU A CA 1
ATOM 1309 C C . LEU A 1 164 ? -2.191 -129.125 -57.312 1 87.19 164 LEU A C 1
ATOM 1311 O O . LEU A 1 164 ? -1.866 -128 -56.812 1 87.19 164 LEU A O 1
ATOM 1315 N N . LEU A 1 165 ? -2.467 -129.125 -58.562 1 88.12 165 LEU A N 1
ATOM 1316 C CA . LEU A 1 165 ? -2.5 -128 -59.469 1 88.12 165 LEU A CA 1
ATOM 1317 C C . LEU A 1 165 ? -3.58 -127.062 -59.094 1 88.12 165 LEU A C 1
ATOM 1319 O O . LEU A 1 165 ? -3.346 -125.812 -59.094 1 88.12 165 LEU A O 1
ATOM 1323 N N . ASP A 1 166 ? -4.68 -127.625 -58.719 1 89.56 166 ASP A N 1
ATOM 1324 C CA . ASP A 1 166 ? -5.785 -126.812 -58.281 1 89.56 166 ASP A CA 1
ATOM 1325 C C . ASP A 1 166 ? -5.43 -126 -57.031 1 89.56 166 ASP A C 1
ATOM 1327 O O . ASP A 1 166 ? -5.73 -124.812 -56.906 1 89.56 166 ASP A O 1
ATOM 1331 N N . ASN A 1 167 ? -4.77 -126.625 -56.125 1 87.88 167 ASN A N 1
ATOM 1332 C CA . ASN A 1 167 ? -4.348 -126 -54.875 1 87.88 167 ASN A CA 1
ATOM 1333 C C . ASN A 1 167 ? -3.34 -124.875 -55.156 1 87.88 167 ASN A C 1
ATOM 1335 O O . ASN A 1 167 ? -3.402 -123.812 -54.5 1 87.88 167 ASN A O 1
ATOM 1339 N N . ALA A 1 168 ? -2.42 -125 -56.031 1 85.62 168 ALA A N 1
ATOM 1340 C CA . ALA A 1 168 ? -1.423 -124 -56.406 1 85.62 168 ALA A CA 1
ATOM 1341 C C . ALA A 1 168 ? -2.08 -122.812 -57.031 1 85.62 168 ALA A C 1
ATOM 1343 O O . ALA A 1 168 ? -1.735 -121.625 -56.688 1 85.62 168 ALA A O 1
ATOM 1344 N N . ASP A 1 169 ? -3.09 -123.062 -57.875 1 86.88 169 ASP A N 1
ATOM 1345 C CA . ASP A 1 169 ? -3.818 -121.938 -58.5 1 86.88 169 ASP A CA 1
ATOM 1346 C C . ASP A 1 169 ? -4.566 -121.125 -57.469 1 86.88 169 ASP A C 1
ATOM 1348 O O . ASP A 1 169 ? -4.621 -119.875 -57.562 1 86.88 169 ASP A O 1
ATOM 1352 N N . ASN A 1 170 ? -5.027 -121.75 -56.438 1 88 170 ASN A N 1
ATOM 1353 C CA . ASN A 1 170 ? -5.75 -121.062 -55.406 1 88 170 ASN A CA 1
ATOM 1354 C C . ASN A 1 170 ? -4.82 -120.125 -54.594 1 88 170 ASN A C 1
ATOM 1356 O O . ASN A 1 170 ? -5.191 -119 -54.219 1 88 170 ASN A O 1
ATOM 1360 N N . ILE A 1 171 ? -3.596 -120.438 -54.312 1 84.44 171 ILE A N 1
ATOM 1361 C CA . ILE A 1 171 ? -2.631 -119.625 -53.562 1 84.44 171 ILE A CA 1
ATOM 1362 C C . ILE A 1 171 ? -2.189 -118.438 -54.344 1 84.44 171 ILE A C 1
ATOM 1364 O O . ILE A 1 171 ? -2.066 -117.312 -53.812 1 84.44 171 ILE A O 1
ATOM 1368 N N . ILE A 1 172 ? -2.037 -118.625 -55.625 1 84.44 172 ILE A N 1
ATOM 1369 C CA . ILE A 1 172 ? -1.623 -117.5 -56.5 1 84.44 172 ILE A CA 1
ATOM 1370 C C . ILE A 1 172 ? -2.736 -116.5 -56.594 1 84.44 172 ILE A C 1
ATOM 1372 O O . ILE A 1 172 ? -2.475 -115.25 -56.531 1 84.44 172 ILE A O 1
ATOM 1376 N N . ASN A 1 173 ? -3.996 -116.938 -56.656 1 86.81 173 ASN A N 1
ATOM 1377 C CA . ASN A 1 173 ? -5.129 -116.062 -56.688 1 86.81 173 ASN A CA 1
ATOM 1378 C C . ASN A 1 173 ? -5.277 -115.25 -55.375 1 86.81 173 ASN A C 1
ATOM 1380 O O . ASN A 1 173 ? -5.605 -114.062 -55.375 1 86.81 173 ASN A O 1
ATOM 1384 N N . GLU A 1 174 ? -4.902 -115.812 -54.344 1 86.31 174 GLU A N 1
ATOM 1385 C CA . GLU A 1 174 ? -4.938 -115.188 -53.031 1 86.31 174 GLU A CA 1
ATOM 1386 C C . GLU A 1 174 ? -3.883 -114.062 -52.938 1 86.31 174 GLU A C 1
ATOM 1388 O O . GLU A 1 174 ? -4.152 -113 -52.406 1 86.31 174 GLU A O 1
ATOM 1393 N N . ASN A 1 175 ? -2.711 -114.312 -53.5 1 84.75 175 ASN A N 1
ATOM 1394 C CA . ASN A 1 175 ? -1.644 -113.312 -53.5 1 84.75 175 ASN A CA 1
ATOM 1395 C C . ASN A 1 175 ? -2.018 -112.125 -54.344 1 84.75 175 ASN A C 1
ATOM 1397 O O . ASN A 1 175 ? -1.729 -110.938 -53.969 1 84.75 175 ASN A O 1
ATOM 1401 N N . SER A 1 176 ? -2.643 -112.375 -55.469 1 85.06 176 SER A N 1
ATOM 1402 C CA . SER A 1 176 ? -3.062 -111.25 -56.312 1 85.06 176 SER A CA 1
ATOM 1403 C C . SER A 1 176 ? -4.129 -110.438 -55.656 1 85.06 176 SER A C 1
ATOM 1405 O O . SER A 1 176 ? -4.137 -109.188 -55.781 1 85.06 176 SER A O 1
ATOM 1407 N N . GLU A 1 177 ? -4.934 -111.062 -54.781 1 87.94 177 GLU A N 1
ATOM 1408 C CA . GLU A 1 177 ? -5.949 -110.312 -54.031 1 87.94 177 GLU A CA 1
ATOM 1409 C C . GLU A 1 177 ? -5.328 -109.5 -52.938 1 87.94 177 GLU A C 1
ATOM 1411 O O . GLU A 1 177 ? -5.73 -108.375 -52.688 1 87.94 177 GLU A O 1
ATOM 1416 N N . VAL A 1 178 ? -4.316 -110 -52.281 1 83.44 178 VAL A N 1
ATOM 1417 C CA . VAL A 1 178 ? -3.617 -109.25 -51.219 1 83.44 178 VAL A CA 1
ATOM 1418 C C . VAL A 1 178 ? -2.934 -108 -51.812 1 83.44 178 VAL A C 1
ATOM 1420 O O . VAL A 1 178 ? -2.963 -106.938 -51.219 1 83.44 178 VAL A O 1
ATOM 1423 N N . TYR A 1 179 ? -2.402 -108.188 -53 1 84 179 TYR A N 1
ATOM 1424 C CA . TYR A 1 179 ? -1.739 -107.062 -53.656 1 84 179 TYR A CA 1
ATOM 1425 C C . TYR A 1 179 ? -2.723 -105.938 -53.969 1 84 179 TYR A C 1
ATOM 1427 O O . TYR A 1 179 ? -2.486 -104.75 -53.625 1 84 179 TYR A O 1
ATOM 1435 N N . LYS A 1 180 ? -3.861 -106.25 -54.562 1 86 180 LYS A N 1
ATOM 1436 C CA . LYS A 1 180 ? -4.844 -105.25 -54.938 1 86 180 LYS A CA 1
ATOM 1437 C C . LYS A 1 180 ? -5.422 -104.562 -53.719 1 86 180 LYS A C 1
ATOM 1439 O O . LYS A 1 180 ? -5.531 -103.312 -53.719 1 86 180 LYS A O 1
ATOM 1444 N N . ASN A 1 181 ? -5.645 -105.25 -52.656 1 87 181 ASN A N 1
ATOM 1445 C CA . ASN A 1 181 ? -6.223 -104.688 -51.438 1 87 181 ASN A CA 1
ATOM 1446 C C . ASN A 1 181 ? -5.23 -103.75 -50.75 1 87 181 ASN A C 1
ATOM 1448 O O . ASN A 1 181 ? -5.602 -102.688 -50.25 1 87 181 ASN A O 1
ATOM 1452 N N . THR A 1 182 ? -4.012 -104.125 -50.781 1 82.12 182 THR A N 1
ATOM 1453 C CA . THR A 1 182 ? -2.998 -103.375 -50.094 1 82.12 182 THR A CA 1
ATOM 1454 C C . THR A 1 182 ? -2.732 -102.062 -50.812 1 82.12 182 THR A C 1
ATOM 1456 O O . THR A 1 182 ? -2.607 -101 -50.188 1 82.12 182 THR A O 1
ATOM 1459 N N . MET A 1 183 ? -2.658 -102.062 -52.125 1 84.5 183 MET A N 1
ATOM 1460 C CA . MET A 1 183 ? -2.447 -100.875 -52.938 1 84.5 183 MET A CA 1
ATOM 1461 C C . MET A 1 183 ? -3.568 -99.875 -52.688 1 84.5 183 MET A C 1
ATOM 1463 O O . MET A 1 183 ? -3.312 -98.688 -52.531 1 84.5 183 MET A O 1
ATOM 1467 N N . MET A 1 184 ? -4.777 -100.438 -52.656 1 86.31 184 MET A N 1
ATOM 1468 C CA . MET A 1 184 ? -5.926 -99.562 -52.438 1 86.31 184 MET A CA 1
ATOM 1469 C C . MET A 1 184 ? -5.918 -99 -51.031 1 86.31 184 MET A C 1
ATOM 1471 O O . MET A 1 184 ? -6.152 -97.812 -50.875 1 86.31 184 MET A O 1
ATOM 1475 N N . ASN A 1 185 ? -5.531 -99.75 -50.031 1 84.94 185 ASN A N 1
ATOM 1476 C CA . ASN A 1 185 ? -5.484 -99.25 -48.656 1 84.94 185 ASN A CA 1
ATOM 1477 C C . ASN A 1 185 ? -4.406 -98.188 -48.5 1 84.94 185 ASN A C 1
ATOM 1479 O O . ASN A 1 185 ? -4.625 -97.188 -47.812 1 84.94 185 ASN A O 1
ATOM 1483 N N . PHE A 1 186 ? -3.264 -98.375 -49.156 1 82.31 186 PHE A N 1
ATOM 1484 C CA . PHE A 1 186 ? -2.168 -97.438 -49.094 1 82.31 186 PHE A CA 1
ATOM 1485 C C . PHE A 1 186 ? -2.584 -96.062 -49.656 1 82.31 186 PHE A C 1
ATOM 1487 O O . PHE A 1 186 ? -2.33 -95.062 -49.062 1 82.31 186 PHE A O 1
ATOM 1494 N N . LEU A 1 187 ? -3.258 -96.188 -50.75 1 83.12 187 LEU A N 1
ATOM 1495 C CA . LEU A 1 187 ? -3.664 -94.938 -51.406 1 83.12 187 LEU A CA 1
ATOM 1496 C C . LEU A 1 187 ? -4.68 -94.188 -50.562 1 83.12 187 LEU A C 1
ATOM 1498 O O . LEU A 1 187 ? -4.578 -92.938 -50.406 1 83.12 187 LEU A O 1
ATOM 1502 N N . ILE A 1 188 ? -5.562 -94.938 -49.875 1 84.62 188 ILE A N 1
ATOM 1503 C CA . ILE A 1 188 ? -6.605 -94.312 -49.062 1 84.62 188 ILE A CA 1
ATOM 1504 C C . ILE A 1 188 ? -5.992 -93.625 -47.812 1 84.62 188 ILE A C 1
ATOM 1506 O O . ILE A 1 188 ? -6.277 -92.5 -47.5 1 84.62 188 ILE A O 1
ATOM 1510 N N . ILE A 1 189 ? -5.031 -94.375 -47.188 1 81.94 189 ILE A N 1
ATOM 1511 C CA . ILE A 1 189 ? -4.414 -93.812 -45.969 1 81.94 189 ILE A CA 1
ATOM 1512 C C . ILE A 1 189 ? -3.553 -92.625 -46.281 1 81.94 189 ILE A C 1
ATOM 1514 O O . ILE A 1 189 ? -3.566 -91.625 -45.562 1 81.94 189 ILE A O 1
ATOM 1518 N N . LEU A 1 190 ? -2.898 -92.688 -47.438 1 81.19 190 LEU A N 1
ATOM 1519 C CA . LEU A 1 190 ? -2.037 -91.625 -47.844 1 81.19 190 LEU A CA 1
ATOM 1520 C C . LEU A 1 190 ? -2.854 -90.312 -48.062 1 81.19 190 LEU A C 1
ATOM 1522 O O . LEU A 1 190 ? -2.486 -89.25 -47.594 1 81.19 190 LEU A O 1
ATOM 1526 N N . ILE A 1 191 ? -3.979 -90.5 -48.688 1 84 191 ILE A N 1
ATOM 1527 C CA . ILE A 1 191 ? -4.805 -89.312 -49.031 1 84 191 ILE A CA 1
ATOM 1528 C C . ILE A 1 191 ? -5.406 -88.75 -47.75 1 84 191 ILE A C 1
ATOM 1530 O O . ILE A 1 191 ? -5.406 -87.5 -47.562 1 84 191 ILE A O 1
ATOM 1534 N N . ILE A 1 192 ? -5.77 -89.625 -46.781 1 83.62 192 ILE A N 1
ATOM 1535 C CA . ILE A 1 192 ? -6.406 -89.188 -45.562 1 83.62 192 ILE A CA 1
ATOM 1536 C C . ILE A 1 192 ? -5.391 -88.438 -44.688 1 83.62 192 ILE A C 1
ATOM 1538 O O . ILE A 1 192 ? -5.688 -87.375 -44.156 1 83.62 192 ILE A O 1
ATOM 1542 N N . VAL A 1 193 ? -4.18 -88.875 -44.656 1 80.31 193 VAL A N 1
ATOM 1543 C CA . VAL A 1 193 ? -3.15 -88.312 -43.781 1 80.31 193 VAL A CA 1
ATOM 1544 C C . VAL A 1 193 ? -2.73 -86.938 -44.344 1 80.31 193 VAL A C 1
ATOM 1546 O O . VAL A 1 193 ? -2.598 -86 -43.594 1 80.31 193 VAL A O 1
ATOM 1549 N N . ILE A 1 194 ? -2.537 -86.875 -45.625 1 81.94 194 ILE A N 1
ATOM 1550 C CA . ILE A 1 194 ? -2.143 -85.625 -46.25 1 81.94 194 ILE A CA 1
ATOM 1551 C C . ILE A 1 194 ? -3.248 -84.562 -46.062 1 81.94 194 ILE A C 1
ATOM 1553 O O . ILE A 1 194 ? -2.975 -83.438 -45.75 1 81.94 194 ILE A O 1
ATOM 1557 N N . PHE A 1 195 ? -4.504 -85.062 -46.125 1 85.69 195 PHE A N 1
ATOM 1558 C CA . PHE A 1 195 ? -5.641 -84.125 -45.969 1 85.69 195 PHE A CA 1
ATOM 1559 C C . PHE A 1 195 ? -5.719 -83.625 -44.562 1 85.69 195 PHE A C 1
ATOM 1561 O O . PHE A 1 195 ? -5.852 -82.375 -44.344 1 85.69 195 PHE A O 1
ATOM 1568 N N . ILE A 1 196 ? -5.52 -84.375 -43.562 1 82.75 196 ILE A N 1
ATOM 1569 C CA . ILE A 1 196 ? -5.633 -84 -42.156 1 82.75 196 ILE A CA 1
ATOM 1570 C C . ILE A 1 196 ? -4.5 -83 -41.812 1 82.75 196 ILE A C 1
ATOM 1572 O O . ILE A 1 196 ? -4.715 -82.062 -41.125 1 82.75 196 ILE A O 1
ATOM 1576 N N . ASN A 1 197 ? -3.316 -83.25 -42.344 1 80.88 197 ASN A N 1
ATOM 1577 C CA . ASN A 1 197 ? -2.162 -82.438 -42.031 1 80.88 197 ASN A CA 1
ATOM 1578 C C . ASN A 1 197 ? -2.303 -81 -42.656 1 80.88 197 ASN A C 1
ATOM 1580 O O . ASN A 1 197 ? -1.967 -80 -42 1 80.88 197 ASN A O 1
ATOM 1584 N N . ILE A 1 198 ? -2.848 -81 -43.812 1 83.25 198 ILE A N 1
ATOM 1585 C CA . ILE A 1 198 ? -3.006 -79.75 -44.5 1 83.25 198 ILE A CA 1
ATOM 1586 C C . ILE A 1 198 ? -4.078 -78.938 -43.812 1 83.25 198 ILE A C 1
ATOM 1588 O O . ILE A 1 198 ? -3.879 -77.75 -43.562 1 83.25 198 ILE A O 1
ATOM 1592 N N . VAL A 1 199 ? -5.164 -79.5 -43.375 1 84.88 199 VAL A N 1
ATOM 1593 C CA . VAL A 1 199 ? -6.262 -78.812 -42.75 1 84.88 199 VAL A CA 1
ATOM 1594 C C . VAL A 1 199 ? -5.805 -78.312 -41.375 1 84.88 199 VAL A C 1
ATOM 1596 O O . VAL A 1 199 ? -6.059 -77.125 -41.031 1 84.88 199 VAL A O 1
ATOM 1599 N N . ALA A 1 200 ? -5.051 -79.062 -40.625 1 81.12 200 ALA A N 1
ATOM 1600 C CA . ALA A 1 200 ? -4.559 -78.688 -39.312 1 81.12 200 ALA A CA 1
ATOM 1601 C C . ALA A 1 200 ? -3.562 -77.5 -39.438 1 81.12 200 ALA A C 1
ATOM 1603 O O . ALA A 1 200 ? -3.596 -76.562 -38.656 1 81.12 200 ALA A O 1
ATOM 1604 N N . SER A 1 201 ? -2.715 -77.625 -40.469 1 82.25 201 SER A N 1
ATOM 1605 C CA . SER A 1 201 ? -1.713 -76.625 -40.688 1 82.25 201 SER A CA 1
ATOM 1606 C C . SER A 1 201 ? -2.367 -75.25 -41.031 1 82.25 201 SER A C 1
ATOM 1608 O O . SER A 1 201 ? -1.98 -74.25 -40.5 1 82.25 201 SER A O 1
ATOM 1610 N N . ILE A 1 202 ? -3.359 -75.312 -41.812 1 84.69 202 ILE A N 1
ATOM 1611 C CA . ILE A 1 202 ? -4.035 -74.062 -42.25 1 84.69 202 ILE A CA 1
ATOM 1612 C C . ILE A 1 202 ? -4.734 -73.438 -41.031 1 84.69 202 ILE A C 1
ATOM 1614 O O . ILE A 1 202 ? -4.676 -72.188 -40.844 1 84.69 202 ILE A O 1
ATOM 1618 N N . LEU A 1 203 ? -5.258 -74.25 -40.156 1 84.38 203 LEU A N 1
ATOM 1619 C CA . LEU A 1 203 ? -5.973 -73.688 -39 1 84.38 203 LEU A CA 1
ATOM 1620 C C . LEU A 1 203 ? -5.008 -73.062 -38 1 84.38 203 LEU A C 1
ATOM 1622 O O . LEU A 1 203 ? -5.262 -71.938 -37.531 1 84.38 203 LEU A O 1
ATOM 1626 N N . ILE A 1 204 ? -3.867 -73.625 -37.75 1 83.94 204 ILE A N 1
ATOM 1627 C CA . ILE A 1 204 ? -2.9 -73.125 -36.781 1 83.94 204 ILE A CA 1
ATOM 1628 C C . ILE A 1 204 ? -2.217 -71.875 -37.312 1 83.94 204 ILE A C 1
ATOM 1630 O O . ILE A 1 204 ? -2.115 -70.875 -36.625 1 83.94 204 ILE A O 1
ATOM 1634 N N . VAL A 1 205 ? -1.794 -71.938 -38.594 1 84.75 205 VAL A N 1
ATOM 1635 C CA . VAL A 1 205 ? -1.084 -70.812 -39.219 1 84.75 205 VAL A CA 1
ATOM 1636 C C . VAL A 1 205 ? -2.014 -69.625 -39.344 1 84.75 205 VAL A C 1
ATOM 1638 O O . VAL A 1 205 ? -1.607 -68.5 -39.094 1 84.75 205 VAL A O 1
ATOM 1641 N N . SER A 1 206 ? -3.25 -69.875 -39.719 1 87.19 206 SER A N 1
ATOM 1642 C CA . SER A 1 206 ? -4.207 -68.812 -39.844 1 87.19 206 SER A CA 1
ATOM 1643 C C . SER A 1 206 ? -4.484 -68.125 -38.5 1 87.19 206 SER A C 1
ATOM 1645 O O . SER A 1 206 ? -4.535 -66.875 -38.438 1 87.19 206 SER A O 1
ATOM 1647 N N . ARG A 1 207 ? -4.594 -68.875 -37.469 1 83.44 207 ARG A N 1
ATOM 1648 C CA . ARG A 1 207 ? -4.828 -68.312 -36.156 1 83.44 207 ARG A CA 1
ATOM 1649 C C . ARG A 1 207 ? -3.621 -67.5 -35.656 1 83.44 207 ARG A C 1
ATOM 1651 O O . ARG A 1 207 ? -3.773 -66.438 -35.094 1 83.44 207 ARG A O 1
ATOM 1658 N N . LEU A 1 208 ? -2.477 -68 -35.812 1 83.81 208 LEU A N 1
ATOM 1659 C CA . LEU A 1 208 ? -1.244 -67.312 -35.406 1 83.81 208 LEU A CA 1
ATOM 1660 C C . LEU A 1 208 ? -1.046 -66 -36.156 1 83.81 208 LEU A C 1
ATOM 1662 O O . LEU A 1 208 ? -0.727 -65 -35.562 1 83.81 208 LEU A O 1
ATOM 1666 N N . LYS A 1 209 ? -1.289 -66.062 -37.438 1 85.25 209 LYS A N 1
ATOM 1667 C CA . LYS A 1 209 ? -1.109 -64.938 -38.281 1 85.25 209 LYS A CA 1
ATOM 1668 C C . LYS A 1 209 ? -2.131 -63.844 -37.906 1 85.25 209 LYS A C 1
ATOM 1670 O O . LYS A 1 209 ? -1.784 -62.656 -37.812 1 85.25 209 LYS A O 1
ATOM 1675 N N . LYS A 1 210 ? -3.365 -64.25 -37.781 1 87.69 210 LYS A N 1
ATOM 1676 C CA . LYS A 1 210 ? -4.422 -63.312 -37.469 1 87.69 210 LYS A CA 1
ATOM 1677 C C . LYS A 1 210 ? -4.203 -62.656 -36.094 1 87.69 210 LYS A C 1
ATOM 1679 O O . LYS A 1 210 ? -4.27 -61.438 -35.938 1 87.69 210 LYS A O 1
ATOM 1684 N N . SER A 1 211 ? -3.854 -63.469 -35.062 1 85.56 211 SER A N 1
ATOM 1685 C CA . SER A 1 211 ? -3.658 -63 -33.719 1 85.56 211 SER A CA 1
ATOM 1686 C C . SER A 1 211 ? -2.414 -62.125 -33.625 1 85.56 211 SER A C 1
ATOM 1688 O O . SER A 1 211 ? -2.422 -61.094 -32.938 1 85.56 211 SER A O 1
ATOM 1690 N N . SER A 1 212 ? -1.371 -62.469 -34.25 1 86.75 212 SER A N 1
ATOM 1691 C CA . SER A 1 212 ? -0.138 -61.688 -34.25 1 86.75 212 SER A CA 1
ATOM 1692 C C . SER A 1 212 ? -0.322 -60.344 -34.969 1 86.75 212 SER A C 1
ATOM 1694 O O . SER A 1 212 ? 0.168 -59.312 -34.5 1 86.75 212 SER A O 1
ATOM 1696 N N . LYS A 1 213 ? -1.02 -60.406 -36.062 1 87.38 213 LYS A N 1
ATOM 1697 C CA . LYS A 1 213 ? -1.278 -59.156 -36.812 1 87.38 213 LYS A CA 1
ATOM 1698 C C . LYS A 1 213 ? -2.115 -58.188 -35.969 1 87.38 213 LYS A C 1
ATOM 1700 O O . LYS A 1 213 ? -1.828 -57 -35.938 1 87.38 213 LYS A O 1
ATOM 1705 N N . GLU A 1 214 ? -3.115 -58.688 -35.344 1 89 214 GLU A N 1
ATOM 1706 C CA . GLU A 1 214 ? -3.957 -57.844 -34.469 1 89 214 GLU A CA 1
ATOM 1707 C C . GLU A 1 214 ? -3.141 -57.219 -33.375 1 89 214 GLU A C 1
ATOM 1709 O O . GLU A 1 214 ? -3.309 -56.031 -33.062 1 89 214 GLU A O 1
ATOM 1714 N N . MET A 1 215 ? -2.273 -57.969 -32.75 1 88.94 215 MET A N 1
ATOM 1715 C CA . MET A 1 215 ? -1.446 -57.469 -31.656 1 88.94 215 MET A CA 1
ATOM 1716 C C . MET A 1 215 ? -0.478 -56.375 -32.156 1 88.94 215 MET A C 1
ATOM 1718 O O . MET A 1 215 ? -0.303 -55.344 -31.531 1 88.94 215 MET A O 1
ATOM 1722 N N . VAL A 1 216 ? 0.16 -56.688 -33.281 1 87.75 216 VAL A N 1
ATOM 1723 C CA . VAL A 1 216 ? 1.092 -55.719 -33.844 1 87.75 216 VAL A CA 1
ATOM 1724 C C . VAL A 1 216 ? 0.359 -54.438 -34.188 1 87.75 216 VAL A C 1
ATOM 1726 O O . VAL A 1 216 ? 0.865 -53.344 -33.938 1 87.75 216 VAL A O 1
ATOM 1729 N N . GLU A 1 217 ? -0.859 -54.5 -34.75 1 89.81 217 GLU A N 1
ATOM 1730 C CA . GLU A 1 217 ? -1.654 -53.312 -35.094 1 89.81 217 GLU A CA 1
ATOM 1731 C C . GLU A 1 217 ? -2.037 -52.531 -33.844 1 89.81 217 GLU A C 1
ATOM 1733 O O . GLU A 1 217 ? -1.949 -51.312 -33.844 1 89.81 217 GLU A O 1
ATOM 1738 N N . LEU A 1 218 ? -2.449 -53.156 -32.75 1 89.38 218 LEU A N 1
ATOM 1739 C CA . LEU A 1 218 ? -2.791 -52.5 -31.5 1 89.38 218 LEU A CA 1
ATOM 1740 C C . LEU A 1 218 ? -1.589 -51.781 -30.922 1 89.38 218 LEU A C 1
ATOM 1742 O O . LEU A 1 218 ? -1.703 -50.594 -30.531 1 89.38 218 LEU A O 1
ATOM 1746 N N . LEU A 1 219 ? -0.489 -52.406 -30.922 1 88.56 219 LEU A N 1
ATOM 1747 C CA . LEU A 1 219 ? 0.727 -51.812 -30.375 1 88.56 219 LEU A CA 1
ATOM 1748 C C . LEU A 1 219 ? 1.201 -50.625 -31.25 1 88.56 219 LEU A C 1
ATOM 1750 O O . LEU A 1 219 ? 1.744 -49.656 -30.734 1 88.56 219 LEU A O 1
ATOM 1754 N N . ASP A 1 220 ? 0.992 -50.812 -32.562 1 89.69 220 ASP A N 1
ATOM 1755 C CA . ASP A 1 220 ? 1.345 -49.719 -33.469 1 89.69 220 ASP A CA 1
ATOM 1756 C C . ASP A 1 220 ? 0.483 -48.469 -33.219 1 89.69 220 ASP A C 1
ATOM 1758 O O . ASP A 1 220 ? 0.997 -47.375 -33.156 1 89.69 220 ASP A O 1
ATOM 1762 N N . VAL A 1 221 ? -0.781 -48.656 -33.062 1 91 221 VAL A N 1
ATOM 1763 C CA . VAL A 1 221 ? -1.695 -47.562 -32.75 1 91 221 VAL A CA 1
ATOM 1764 C C . VAL A 1 221 ? -1.323 -46.938 -31.406 1 91 221 VAL A C 1
ATOM 1766 O O . VAL A 1 221 ? -1.309 -45.719 -31.266 1 91 221 VAL A O 1
ATOM 1769 N N . PHE A 1 222 ? -0.968 -47.75 -30.438 1 87.94 222 PHE A N 1
ATOM 1770 C CA . PHE A 1 222 ? -0.533 -47.281 -29.125 1 87.94 222 PHE A CA 1
ATOM 1771 C C . PHE A 1 222 ? 0.737 -46.469 -29.234 1 87.94 222 PHE A C 1
ATOM 1773 O O . PHE A 1 222 ? 0.862 -45.406 -28.578 1 87.94 222 PHE A O 1
ATOM 1780 N N . SER A 1 223 ? 1.658 -46.938 -30.016 1 88.19 223 SER A N 1
ATOM 1781 C CA . SER A 1 223 ? 2.941 -46.281 -30.156 1 88.19 223 SER A CA 1
ATOM 1782 C C . SER A 1 223 ? 2.764 -44.875 -30.781 1 88.19 223 SER A C 1
ATOM 1784 O O . SER A 1 223 ? 3.611 -44 -30.594 1 88.19 223 SER A O 1
ATOM 1786 N N . LYS A 1 224 ? 1.646 -44.656 -31.562 1 89.5 224 LYS A N 1
ATOM 1787 C CA . LYS A 1 224 ? 1.353 -43.344 -32.188 1 89.5 224 LYS A CA 1
ATOM 1788 C C . LYS A 1 224 ? 0.523 -42.469 -31.25 1 89.5 224 LYS A C 1
ATOM 1790 O O . LYS A 1 224 ? 0.115 -41.375 -31.625 1 89.5 224 LYS A O 1
ATOM 1795 N N . GLY A 1 225 ? 0.223 -43.031 -30.078 1 89.06 225 GLY A N 1
ATOM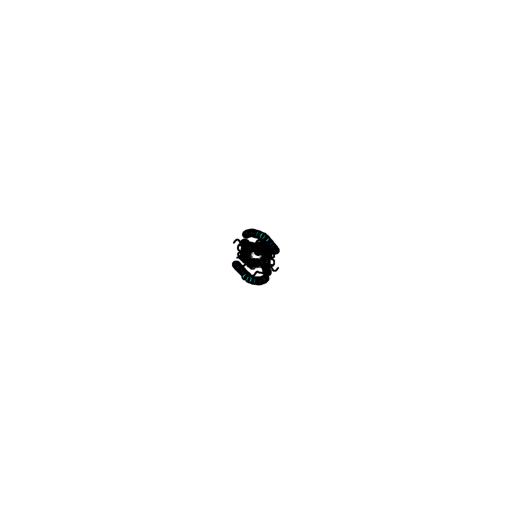 1796 C CA . GLY A 1 225 ? -0.406 -42.25 -29.047 1 89.06 225 GLY A CA 1
ATOM 1797 C C . GLY A 1 225 ? -1.918 -42.344 -29.031 1 89.06 225 GLY A C 1
ATOM 1798 O O . GLY A 1 225 ? -2.598 -41.625 -28.297 1 89.06 225 GLY A O 1
ATOM 1799 N N . ASP A 1 226 ? -2.516 -43.219 -29.859 1 90.88 226 ASP A N 1
ATOM 1800 C CA . ASP A 1 226 ? -3.965 -43.375 -29.891 1 90.88 226 ASP A CA 1
ATOM 1801 C C . ASP A 1 226 ? -4.41 -44.438 -28.891 1 90.88 226 ASP A C 1
ATOM 1803 O O . ASP A 1 226 ? -4.348 -45.625 -29.172 1 90.88 226 ASP A O 1
ATOM 1807 N N . LEU A 1 227 ? -4.867 -43.938 -27.75 1 90 227 LEU A N 1
ATOM 1808 C CA . LEU A 1 227 ? -5.309 -44.812 -26.688 1 90 227 LEU A CA 1
ATOM 1809 C C . LEU A 1 227 ? -6.824 -44.969 -26.688 1 90 227 LEU A C 1
ATOM 1811 O O . LEU A 1 227 ? -7.398 -45.531 -25.766 1 90 227 LEU A O 1
ATOM 1815 N N . SER A 1 228 ? -7.531 -44.5 -27.719 1 90.94 228 SER A N 1
ATOM 1816 C CA . SER A 1 228 ? -8.992 -44.531 -27.781 1 90.94 228 SER A CA 1
ATOM 1817 C C . SER A 1 228 ? -9.5 -45.906 -28.266 1 90.94 228 SER A C 1
ATOM 1819 O O . SER A 1 228 ? -10.695 -46.188 -28.156 1 90.94 228 SER A O 1
ATOM 1821 N N . ILE A 1 229 ? -8.656 -46.719 -28.734 1 86.38 229 ILE A N 1
ATOM 1822 C CA . ILE A 1 229 ? -9.047 -48 -29.344 1 86.38 229 ILE A CA 1
ATOM 1823 C C . ILE A 1 229 ? -9.555 -48.938 -28.266 1 86.38 229 ILE A C 1
ATOM 1825 O O . ILE A 1 229 ? -9.016 -49 -27.156 1 86.38 229 ILE A O 1
ATOM 1829 N N . LYS A 1 230 ? -10.68 -49.656 -28.562 1 89.19 230 LYS A N 1
ATOM 1830 C CA . LYS A 1 230 ? -11.242 -50.656 -27.641 1 89.19 230 LYS A CA 1
ATOM 1831 C C . LYS A 1 230 ? -10.586 -52.031 -27.844 1 89.19 230 LYS A C 1
ATOM 1833 O O . LYS A 1 230 ? -10.508 -52.531 -28.969 1 89.19 230 LYS A O 1
ATOM 1838 N N . ILE A 1 231 ? -9.922 -52.5 -26.781 1 86.31 231 ILE A N 1
ATOM 1839 C CA . ILE A 1 231 ? -9.32 -53.844 -26.781 1 86.31 231 ILE A CA 1
ATOM 1840 C C . ILE A 1 231 ? -10.359 -54.875 -26.344 1 86.31 231 ILE A C 1
ATOM 1842 O O . ILE A 1 231 ? -10.883 -54.781 -25.234 1 86.31 231 ILE A O 1
ATOM 1846 N N . ALA A 1 232 ? -10.797 -55.781 -27.328 1 82.25 232 ALA A N 1
ATOM 1847 C CA . ALA A 1 232 ? -11.82 -56.781 -27.062 1 82.25 232 ALA A CA 1
ATOM 1848 C C . ALA A 1 232 ? -11.352 -57.781 -26.016 1 82.25 232 ALA A C 1
ATOM 1850 O O . ALA A 1 232 ? -10.148 -57.938 -25.797 1 82.25 232 ALA A O 1
ATOM 1851 N N . ASP A 1 233 ? -12.43 -58.375 -25.375 1 71.38 233 ASP A N 1
ATOM 1852 C CA . ASP A 1 233 ? -12.195 -59.344 -24.312 1 71.38 233 ASP A CA 1
ATOM 1853 C C . ASP A 1 233 ? -11.312 -60.5 -24.797 1 71.38 233 ASP A C 1
ATOM 1855 O O . ASP A 1 233 ? -11.383 -60.875 -25.969 1 71.38 233 ASP A O 1
ATOM 1859 N N . SER A 1 234 ? -10.312 -61.031 -23.906 1 67.31 234 SER A N 1
ATOM 1860 C CA . SER A 1 234 ? -9.125 -61.812 -24.234 1 67.31 234 SER A CA 1
ATOM 1861 C C . SER A 1 234 ? -9.422 -63.312 -24.203 1 67.31 234 SER A C 1
ATOM 1863 O O . SER A 1 234 ? -10.312 -63.781 -23.469 1 67.31 234 SER A O 1
ATOM 1865 N N . ARG A 1 235 ? -9.094 -64 -25.234 1 77.62 235 ARG A N 1
ATOM 1866 C CA . ARG A 1 235 ? -8.992 -65.5 -25.266 1 77.62 235 ARG A CA 1
ATOM 1867 C C . ARG A 1 235 ? -7.973 -66 -24.25 1 77.62 235 ARG A C 1
ATOM 1869 O O . ARG A 1 235 ? -7.219 -65.188 -23.688 1 77.62 235 ARG A O 1
ATOM 1876 N N . ASN A 1 236 ? -8.102 -67.125 -23.812 1 79.19 236 ASN A N 1
ATOM 1877 C CA . ASN A 1 236 ? -7.211 -67.75 -22.812 1 79.19 236 ASN A CA 1
ATOM 1878 C C . ASN A 1 236 ? -5.922 -68.25 -23.438 1 79.19 236 ASN A C 1
ATOM 1880 O O . ASN A 1 236 ? -5.207 -69.062 -22.844 1 79.19 236 ASN A O 1
ATOM 1884 N N . ASP A 1 237 ? -5.527 -67.75 -24.594 1 80.62 237 ASP A N 1
ATOM 1885 C CA . ASP A 1 237 ? -4.273 -68.188 -25.203 1 80.62 237 ASP A CA 1
ATOM 1886 C C . ASP A 1 237 ? -3.18 -67.125 -25.016 1 80.62 237 ASP A C 1
ATOM 1888 O O . ASP A 1 237 ? -3.344 -66.188 -24.234 1 80.62 237 ASP A O 1
ATOM 1892 N N . GLU A 1 238 ? -1.929 -67.25 -25.625 1 84.94 238 GLU A N 1
ATOM 1893 C CA . GLU A 1 238 ? -0.768 -66.375 -25.469 1 84.94 238 GLU A CA 1
ATOM 1894 C C . GLU A 1 238 ? -1.094 -64.938 -25.875 1 84.94 238 GLU A C 1
ATOM 1896 O O . GLU A 1 238 ? -0.713 -64 -25.172 1 84.94 238 GLU A O 1
ATOM 1901 N N . PHE A 1 239 ? -1.912 -64.75 -26.859 1 87 239 PHE A N 1
ATOM 1902 C CA . PHE A 1 239 ? -2.24 -63.438 -27.359 1 87 239 PHE A CA 1
ATOM 1903 C C . PHE A 1 239 ? -3.322 -62.781 -26.5 1 87 239 PHE A C 1
ATOM 1905 O O . PHE A 1 239 ? -3.359 -61.562 -26.359 1 87 239 PHE A O 1
ATOM 1912 N N . GLY A 1 240 ? -4.176 -63.594 -25.906 1 86.38 240 GLY A N 1
ATOM 1913 C CA . GLY A 1 240 ? -5.16 -63.094 -24.969 1 86.38 240 GLY A CA 1
ATOM 1914 C C . GLY A 1 240 ? -4.543 -62.5 -23.719 1 86.38 240 GLY A C 1
ATOM 1915 O O . GLY A 1 240 ? -4.949 -61.438 -23.266 1 86.38 240 GLY A O 1
ATOM 1916 N N . MET A 1 241 ? -3.525 -63.094 -23.156 1 84.94 241 MET A N 1
ATOM 1917 C CA . MET A 1 241 ? -2.807 -62.594 -21.984 1 84.94 241 MET A CA 1
ATOM 1918 C C . MET A 1 241 ? -2.09 -61.281 -22.312 1 84.94 241 MET A C 1
ATOM 1920 O O . MET A 1 241 ? -2.08 -60.375 -21.5 1 84.94 241 MET A O 1
ATOM 1924 N N . MET A 1 242 ? -1.576 -61.219 -23.469 1 87.75 242 MET A N 1
ATOM 1925 C CA . MET A 1 242 ? -0.908 -60 -23.922 1 87.75 242 MET A CA 1
ATOM 1926 C C . MET A 1 242 ? -1.899 -58.844 -24.031 1 87.75 242 MET A C 1
ATOM 1928 O O . MET A 1 242 ? -1.609 -57.719 -23.609 1 87.75 242 MET A O 1
ATOM 1932 N N . LYS A 1 243 ? -3.064 -59.125 -24.609 1 90.12 243 LYS A N 1
ATOM 1933 C CA . LYS A 1 243 ? -4.102 -58.094 -24.781 1 90.12 243 LYS A CA 1
ATOM 1934 C C . LYS A 1 243 ? -4.594 -57.594 -23.438 1 90.12 243 LYS A C 1
ATOM 1936 O O . LYS A 1 243 ? -4.82 -56.375 -23.266 1 90.12 243 LYS A O 1
ATOM 1941 N N . SER A 1 244 ? -4.715 -58.5 -22.453 1 89.38 244 SER A N 1
ATOM 1942 C CA . SER A 1 244 ? -5.164 -58.125 -21.109 1 89.38 244 SER A CA 1
ATOM 1943 C C . SER A 1 244 ? -4.16 -57.188 -20.438 1 89.38 244 SER A C 1
ATOM 1945 O O . SER A 1 244 ? -4.543 -56.188 -19.844 1 89.38 244 SER A O 1
ATOM 1947 N N . SER A 1 245 ? -2.877 -57.469 -20.547 1 88.31 245 SER A N 1
ATOM 1948 C CA . SER A 1 245 ? -1.829 -56.625 -19.984 1 88.31 245 SER A CA 1
ATOM 1949 C C . SER A 1 245 ? -1.765 -55.281 -20.688 1 88.31 245 SER A C 1
ATOM 1951 O O . SER A 1 245 ? -1.587 -54.25 -20.031 1 88.31 245 SER A O 1
ATOM 1953 N N . LEU A 1 246 ? -1.982 -55.281 -21.938 1 88.81 246 LEU A N 1
ATOM 1954 C CA . LEU A 1 246 ? -1.985 -54.031 -22.719 1 88.81 246 LEU A CA 1
ATOM 1955 C C . LEU A 1 246 ? -3.17 -53.156 -22.328 1 88.81 246 LEU A C 1
ATOM 1957 O O . LEU A 1 246 ? -3.035 -51.938 -22.234 1 88.81 246 LEU A O 1
ATOM 1961 N N . LYS A 1 247 ? -4.312 -53.844 -22.125 1 90.88 247 LYS A N 1
ATOM 1962 C CA . LYS A 1 247 ? -5.504 -53.125 -21.688 1 90.88 247 LYS A CA 1
ATOM 1963 C C . LYS A 1 247 ? -5.273 -52.438 -20.344 1 90.88 247 LYS A C 1
ATOM 1965 O O . LYS A 1 247 ? -5.637 -51.281 -20.156 1 90.88 247 LYS A O 1
ATOM 1970 N N . SER A 1 248 ? -4.648 -53.125 -19.406 1 89.94 248 SER A N 1
ATOM 1971 C CA . SER A 1 248 ? -4.34 -52.562 -18.094 1 89.94 248 SER A CA 1
ATOM 1972 C C . SER A 1 248 ? -3.385 -51.375 -18.203 1 89.94 248 SER A C 1
ATOM 1974 O O . SER A 1 248 ? -3.576 -50.375 -17.547 1 89.94 248 SER A O 1
ATOM 1976 N N . THR A 1 249 ? -2.424 -51.531 -19.031 1 87.44 249 THR A N 1
ATOM 1977 C CA . THR A 1 249 ? -1.487 -50.438 -19.281 1 87.44 249 THR A CA 1
ATOM 1978 C C . THR A 1 249 ? -2.211 -49.219 -19.859 1 87.44 249 THR A C 1
ATOM 1980 O O . THR A 1 249 ? -2.004 -48.094 -19.391 1 87.44 249 THR A O 1
ATOM 1983 N N . LYS A 1 250 ? -2.975 -49.469 -20.859 1 91.12 250 LYS A N 1
ATOM 1984 C CA . LYS A 1 250 ? -3.764 -48.406 -21.469 1 91.12 250 LYS A CA 1
ATOM 1985 C C . LYS A 1 250 ? -4.609 -47.688 -20.438 1 91.12 250 LYS A C 1
ATOM 1987 O O . LYS A 1 250 ? -4.609 -46.438 -20.375 1 91.12 250 LYS A O 1
ATOM 1992 N N . ASP A 1 251 ? -5.309 -48.406 -19.578 1 91.12 251 ASP A N 1
ATOM 1993 C CA . ASP A 1 251 ? -6.184 -47.812 -18.562 1 91.12 251 ASP A CA 1
ATOM 1994 C C . ASP A 1 251 ? -5.391 -46.969 -17.562 1 91.12 251 ASP A C 1
ATOM 1996 O O . ASP A 1 251 ? -5.828 -45.906 -17.188 1 91.12 251 ASP A O 1
ATOM 2000 N N . ASN A 1 252 ? -4.227 -47.375 -17.219 1 90.06 252 ASN A N 1
ATOM 2001 C CA . ASN A 1 252 ? -3.383 -46.656 -16.281 1 90.06 252 ASN A CA 1
ATOM 2002 C C . ASN A 1 252 ? -2.869 -45.344 -16.891 1 90.06 252 ASN A C 1
ATOM 2004 O O . ASN A 1 252 ? -2.855 -44.312 -16.219 1 90.06 252 ASN A O 1
ATOM 2008 N N . ILE A 1 253 ? -2.514 -45.375 -18.109 1 90.69 253 ILE A N 1
ATOM 2009 C CA . ILE A 1 253 ? -2.01 -44.188 -18.781 1 90.69 253 ILE A CA 1
ATOM 2010 C C . ILE A 1 253 ? -3.148 -43.188 -19 1 90.69 253 ILE A C 1
ATOM 2012 O O . ILE A 1 253 ? -2.979 -42 -18.797 1 90.69 253 ILE A O 1
ATOM 2016 N N . CYS A 1 254 ? -4.273 -43.75 -19.406 1 92.69 254 CYS A N 1
ATOM 2017 C CA . CYS A 1 254 ? -5.438 -42.875 -19.594 1 92.69 254 CYS A CA 1
ATOM 2018 C C . CYS A 1 254 ? -5.816 -42.188 -18.297 1 92.69 254 CYS A C 1
ATOM 2020 O O . CYS A 1 254 ? -6.129 -41 -18.297 1 92.69 254 CYS A O 1
ATOM 2022 N N . GLU A 1 255 ? -5.754 -42.906 -17.203 1 91.94 255 GLU A N 1
ATOM 2023 C CA . GLU A 1 255 ? -6.043 -42.312 -15.898 1 91.94 255 GLU A CA 1
ATOM 2024 C C . GLU A 1 255 ? -5.035 -41.219 -15.547 1 91.94 255 GLU A C 1
ATOM 2026 O O . GLU A 1 255 ? -5.414 -40.156 -15.117 1 91.94 255 GLU A O 1
ATOM 2031 N N . MET A 1 256 ? -3.826 -41.438 -15.75 1 91.06 256 MET A N 1
ATOM 2032 C CA . MET A 1 256 ? -2.771 -40.469 -15.492 1 91.06 256 MET A CA 1
ATOM 2033 C C . MET A 1 256 ? -2.99 -39.188 -16.312 1 91.06 256 MET A C 1
ATOM 2035 O O . MET A 1 256 ? -2.961 -38.094 -15.766 1 91.06 256 MET A O 1
ATOM 2039 N N . ILE A 1 257 ? -3.225 -39.375 -17.594 1 93 257 ILE A N 1
ATOM 2040 C CA . ILE A 1 257 ? -3.402 -38.25 -18.5 1 93 257 ILE A CA 1
ATOM 2041 C C . ILE A 1 257 ? -4.633 -37.438 -18.078 1 93 257 ILE A C 1
ATOM 2043 O O . ILE A 1 257 ? -4.609 -36.219 -18.094 1 93 257 ILE A O 1
ATOM 2047 N N . THR A 1 258 ? -5.652 -38.125 -17.656 1 93.62 258 THR A N 1
ATOM 2048 C CA . THR A 1 258 ? -6.875 -37.469 -17.234 1 93.62 258 THR A CA 1
ATOM 2049 C C . THR A 1 258 ? -6.613 -36.594 -16 1 93.62 258 THR A C 1
ATOM 2051 O O . THR A 1 258 ? -7.035 -35.438 -15.938 1 93.62 258 THR A O 1
ATOM 2054 N N . VAL A 1 259 ? -5.906 -37.125 -15.016 1 92.88 259 VAL A N 1
ATOM 2055 C CA . VAL A 1 259 ? -5.582 -36.375 -13.805 1 92.88 259 VAL A CA 1
ATOM 2056 C C . VAL A 1 259 ? -4.707 -35.156 -14.141 1 92.88 259 VAL A C 1
ATOM 2058 O O . VAL A 1 259 ? -4.938 -34.062 -13.648 1 92.88 259 VAL A O 1
ATOM 2061 N N . ILE A 1 260 ? -3.775 -35.344 -15 1 92.94 260 ILE A N 1
ATOM 2062 C CA . ILE A 1 260 ? -2.869 -34.281 -15.391 1 92.94 260 ILE A CA 1
ATOM 2063 C C . ILE A 1 260 ? -3.652 -33.188 -16.109 1 92.94 260 ILE A C 1
ATOM 2065 O O . ILE A 1 260 ? -3.449 -31.984 -15.836 1 92.94 260 ILE A O 1
ATOM 2069 N N . LYS A 1 261 ? -4.52 -33.594 -17 1 93.25 261 LYS A N 1
ATOM 2070 C CA . LYS A 1 261 ? -5.332 -32.594 -17.703 1 93.25 261 LYS A CA 1
ATOM 2071 C C . LYS A 1 261 ? -6.211 -31.812 -16.734 1 93.25 261 LYS A C 1
ATOM 2073 O O . LYS A 1 261 ? -6.336 -30.594 -16.859 1 93.25 261 LYS A O 1
ATOM 2078 N N . ASP A 1 262 ? -6.758 -32.469 -15.773 1 93.81 262 ASP A N 1
ATOM 2079 C CA . ASP A 1 262 ? -7.586 -31.844 -14.75 1 93.81 262 ASP A CA 1
ATOM 2080 C C . ASP A 1 262 ? -6.773 -30.844 -13.93 1 93.81 262 ASP A C 1
ATOM 2082 O O . ASP A 1 262 ? -7.199 -29.703 -13.734 1 93.81 262 ASP A O 1
ATOM 2086 N N . LYS A 1 263 ? -5.66 -31.266 -13.5 1 93.25 263 LYS A N 1
ATOM 2087 C CA . LYS A 1 263 ? -4.816 -30.406 -12.68 1 93.25 263 LYS A CA 1
ATOM 2088 C C . LYS A 1 263 ? -4.242 -29.25 -13.508 1 93.25 263 LYS A C 1
ATOM 2090 O O . LYS A 1 263 ? -4.078 -28.141 -13.008 1 93.25 263 LYS A O 1
ATOM 2095 N N . ALA A 1 264 ? -3.947 -29.516 -14.773 1 92.94 264 ALA A N 1
ATOM 2096 C CA . ALA A 1 264 ? -3.488 -28.469 -15.68 1 92.94 264 ALA A CA 1
ATOM 2097 C C . ALA A 1 264 ? -4.555 -27.391 -15.844 1 92.94 264 ALA A C 1
ATOM 2099 O O . ALA A 1 264 ? -4.242 -26.203 -15.875 1 92.94 264 ALA A O 1
ATOM 2100 N N . GLN A 1 265 ? -5.789 -27.828 -15.938 1 92.31 265 GLN A N 1
ATOM 2101 C CA . GLN A 1 265 ? -6.883 -26.875 -16.016 1 92.31 265 GLN A CA 1
ATOM 2102 C C . GLN A 1 265 ? -6.965 -26.031 -14.742 1 92.31 265 GLN A C 1
ATOM 2104 O O . GLN A 1 265 ? -7.164 -24.812 -14.805 1 92.31 265 GLN A O 1
ATOM 2109 N N . TYR A 1 266 ? -6.773 -26.594 -13.609 1 92.12 266 TYR A N 1
ATOM 2110 C CA . TYR A 1 266 ? -6.773 -25.875 -12.336 1 92.12 266 TYR A CA 1
ATOM 2111 C C . TYR A 1 266 ? -5.656 -24.844 -12.297 1 92.12 266 TYR A C 1
ATOM 2113 O O . TYR A 1 266 ? -5.859 -23.719 -11.836 1 92.12 266 TYR A O 1
ATOM 2121 N N . ILE A 1 267 ? -4.527 -25.234 -12.742 1 92.25 267 ILE A N 1
ATOM 2122 C CA . ILE A 1 267 ? -3.379 -24.344 -12.734 1 92.25 267 ILE A CA 1
ATOM 2123 C C . ILE A 1 267 ? -3.633 -23.172 -13.68 1 92.25 267 ILE A C 1
ATOM 2125 O O . ILE A 1 267 ? -3.273 -22.031 -13.383 1 92.25 267 ILE A O 1
ATOM 2129 N N . THR A 1 268 ? -4.266 -23.422 -14.773 1 93.19 268 THR A N 1
ATOM 2130 C CA . THR A 1 268 ? -4.648 -22.359 -15.688 1 93.19 268 THR A CA 1
ATOM 2131 C C . THR A 1 268 ? -5.59 -21.375 -15 1 93.19 268 THR A C 1
ATOM 2133 O O . THR A 1 268 ? -5.402 -20.156 -15.094 1 93.19 268 THR A O 1
ATOM 2136 N N . ASP A 1 269 ? -6.559 -21.859 -14.281 1 94.12 269 ASP A N 1
ATOM 2137 C CA . ASP A 1 269 ? -7.492 -21.016 -13.539 1 94.12 269 ASP A CA 1
ATOM 2138 C C . ASP A 1 269 ? -6.766 -20.203 -12.469 1 94.12 269 ASP A C 1
ATOM 2140 O O . ASP A 1 269 ? -7.043 -19.016 -12.297 1 94.12 269 ASP A O 1
ATOM 2144 N N . ALA A 1 270 ? -5.914 -20.891 -11.797 1 92.5 270 ALA A N 1
ATOM 2145 C CA . ALA A 1 270 ? -5.125 -20.219 -10.773 1 92.5 270 ALA A CA 1
ATOM 2146 C C . ALA A 1 270 ? -4.289 -19.094 -11.383 1 92.5 270 ALA A C 1
ATOM 2148 O O . ALA A 1 270 ? -4.137 -18.031 -10.781 1 92.5 270 ALA A O 1
ATOM 2149 N N . SER A 1 271 ? -3.703 -19.312 -12.523 1 93.88 271 SER A N 1
ATOM 2150 C CA . SER A 1 271 ? -2.918 -18.297 -13.219 1 93.88 271 SER A CA 1
ATOM 2151 C C . SER A 1 271 ? -3.773 -17.078 -13.586 1 93.88 271 SER A C 1
ATOM 2153 O O . SER A 1 271 ? -3.314 -15.945 -13.508 1 93.88 271 SER A O 1
ATOM 2155 N N . GLU A 1 272 ? -4.992 -17.359 -13.922 1 93.06 272 GLU A N 1
ATOM 2156 C CA . GLU A 1 272 ? -5.914 -16.266 -14.234 1 93.06 272 GLU A CA 1
ATOM 2157 C C . GLU A 1 272 ? -6.246 -15.453 -12.984 1 93.06 272 GLU A C 1
ATOM 2159 O O . GLU A 1 272 ? -6.297 -14.219 -13.031 1 93.06 272 GLU A O 1
ATOM 2164 N N . VAL A 1 273 ? -6.484 -16.141 -11.922 1 93.94 273 VAL A N 1
ATOM 2165 C CA . VAL A 1 273 ? -6.746 -15.484 -10.648 1 93.94 273 VAL A CA 1
ATOM 2166 C C . VAL A 1 273 ? -5.559 -14.609 -10.266 1 93.94 273 VAL A C 1
ATOM 2168 O O . VAL A 1 273 ? -5.73 -13.445 -9.891 1 93.94 273 VAL A O 1
ATOM 2171 N N . LEU A 1 274 ? -4.352 -15.102 -10.414 1 93.38 274 LEU A N 1
ATOM 2172 C CA . LEU A 1 274 ? -3.135 -14.367 -10.086 1 93.38 274 LEU A CA 1
ATOM 2173 C C . LEU A 1 274 ? -2.977 -13.148 -10.984 1 93.38 274 LEU A C 1
ATOM 2175 O O . LEU A 1 274 ? -2.537 -12.086 -10.531 1 93.38 274 LEU A O 1
ATOM 2179 N N . SER A 1 275 ? -3.303 -13.312 -12.211 1 94.94 275 SER A N 1
ATOM 2180 C CA . SER A 1 275 ? -3.258 -12.188 -13.133 1 94.94 275 SER A CA 1
ATOM 2181 C C . SER A 1 275 ? -4.191 -11.062 -12.688 1 94.94 275 SER A C 1
ATOM 2183 O O . SER A 1 275 ? -3.812 -9.891 -12.695 1 94.94 275 SER A O 1
ATOM 2185 N N . ASN A 1 276 ? -5.367 -11.422 -12.297 1 95.56 276 ASN A N 1
ATOM 2186 C CA . ASN A 1 276 ? -6.328 -10.445 -11.797 1 95.56 276 ASN A CA 1
ATOM 2187 C C . ASN A 1 276 ? -5.84 -9.781 -10.516 1 95.56 276 ASN A C 1
ATOM 2189 O O . ASN A 1 276 ? -5.992 -8.57 -10.336 1 95.56 276 ASN A O 1
ATOM 2193 N N . ILE A 1 277 ? -5.277 -10.578 -9.648 1 93.06 277 ILE A N 1
ATOM 2194 C CA . ILE A 1 277 ? -4.734 -10.047 -8.398 1 93.06 277 ILE A CA 1
ATOM 2195 C C . ILE A 1 277 ? -3.627 -9.039 -8.703 1 93.06 277 ILE A C 1
ATOM 2197 O O . ILE A 1 277 ? -3.531 -8 -8.047 1 93.06 277 ILE A O 1
ATOM 2201 N N . SER A 1 278 ? -2.785 -9.344 -9.664 1 93.81 278 SER A N 1
ATOM 2202 C CA . SER A 1 278 ? -1.708 -8.445 -10.055 1 93.81 278 SER A CA 1
ATOM 2203 C C . SER A 1 278 ? -2.254 -7.094 -10.516 1 93.81 278 SER A C 1
ATOM 2205 O O . SER A 1 278 ? -1.714 -6.047 -10.156 1 93.81 278 SER A O 1
ATOM 2207 N N . LYS A 1 279 ? -3.354 -7.074 -11.211 1 93.69 279 LYS A N 1
ATOM 2208 C CA . LYS A 1 279 ? -3.986 -5.84 -11.656 1 93.69 279 LYS A CA 1
ATOM 2209 C C . LYS A 1 279 ? -4.539 -5.043 -10.477 1 93.69 279 LYS A C 1
ATOM 2211 O O . LYS A 1 279 ? -4.371 -3.824 -10.414 1 93.69 279 LYS A O 1
ATOM 2216 N N . GLN A 1 280 ? -5.129 -5.812 -9.633 1 91.5 280 GLN A N 1
ATOM 2217 C CA . GLN A 1 280 ? -5.684 -5.172 -8.445 1 91.5 280 GLN A CA 1
ATOM 2218 C C . GLN A 1 280 ? -4.586 -4.523 -7.605 1 91.5 280 GLN A C 1
ATOM 2220 O O . GLN A 1 280 ? -4.746 -3.395 -7.133 1 91.5 280 GLN A O 1
ATOM 2225 N N . LEU A 1 281 ? -3.504 -5.227 -7.422 1 90.88 281 LEU A N 1
ATOM 2226 C CA . LEU A 1 281 ? -2.369 -4.719 -6.656 1 90.88 281 LEU A CA 1
ATOM 2227 C C . LEU A 1 281 ? -1.755 -3.502 -7.344 1 90.88 281 LEU A C 1
ATOM 2229 O O . LEU A 1 281 ? -1.38 -2.533 -6.68 1 90.88 281 LEU A O 1
ATOM 2233 N N . SER A 1 282 ? -1.698 -3.566 -8.633 1 92.69 282 SER A N 1
ATOM 2234 C CA . SER A 1 282 ? -1.179 -2.436 -9.398 1 92.69 282 SER A CA 1
ATOM 2235 C C . SER A 1 282 ? -2.061 -1.203 -9.227 1 92.69 282 SER A C 1
ATOM 2237 O O . SER A 1 282 ? -1.56 -0.103 -8.984 1 92.69 282 SER A O 1
ATOM 2239 N N . TYR A 1 283 ? -3.334 -1.36 -9.242 1 92.88 283 TYR A N 1
ATOM 2240 C CA . TYR A 1 283 ? -4.285 -0.269 -9.062 1 92.88 283 TYR A CA 1
ATOM 2241 C C . TYR A 1 283 ? -4.191 0.309 -7.656 1 92.88 283 TYR A C 1
ATOM 2243 O O . TYR A 1 283 ? -4.191 1.529 -7.477 1 92.88 283 TYR A O 1
ATOM 2251 N N . ALA A 1 284 ? -4.16 -0.576 -6.742 1 89.94 284 ALA A N 1
ATOM 2252 C CA . ALA A 1 284 ? -4.051 -0.138 -5.355 1 89.94 284 ALA A CA 1
ATOM 2253 C C . ALA A 1 284 ? -2.771 0.664 -5.129 1 89.94 284 ALA A C 1
ATOM 2255 O O . ALA A 1 284 ? -2.791 1.706 -4.473 1 89.94 284 ALA A O 1
ATOM 2256 N N . SER A 1 285 ? -1.674 0.189 -5.652 1 91.06 285 SER A N 1
ATOM 2257 C CA . SER A 1 285 ? -0.388 0.861 -5.5 1 91.06 285 SER A CA 1
ATOM 2258 C C . SER A 1 285 ? -0.392 2.225 -6.188 1 91.06 285 SER A C 1
ATOM 2260 O O . SER A 1 285 ? 0.107 3.205 -5.633 1 91.06 285 SER A O 1
ATOM 2262 N N . ASP A 1 286 ? -0.986 2.309 -7.359 1 91.75 286 ASP A N 1
ATOM 2263 C CA . ASP A 1 286 ? -1.093 3.57 -8.086 1 91.75 286 ASP A CA 1
ATOM 2264 C C . ASP A 1 286 ? -1.955 4.57 -7.32 1 91.75 286 ASP A C 1
ATOM 2266 O O . ASP A 1 286 ? -1.622 5.758 -7.25 1 91.75 286 ASP A O 1
ATOM 2270 N N . GLY A 1 287 ? -3.008 4.043 -6.789 1 89.69 287 GLY A N 1
ATOM 2271 C CA . GLY A 1 287 ? -3.877 4.895 -5.992 1 89.69 287 GLY A CA 1
ATOM 2272 C C . GLY A 1 287 ? -3.191 5.461 -4.762 1 89.69 287 GLY A C 1
ATOM 2273 O O . GLY A 1 287 ? -3.299 6.652 -4.48 1 89.69 287 GLY A O 1
ATOM 2274 N N . VAL A 1 288 ? -2.479 4.672 -4.059 1 90.56 288 VAL A N 1
ATOM 2275 C CA . VAL A 1 288 ? -1.752 5.102 -2.867 1 90.56 288 VAL A CA 1
ATOM 2276 C C . VAL A 1 288 ? -0.679 6.117 -3.256 1 90.56 288 VAL A C 1
ATOM 2278 O O . VAL A 1 288 ? -0.517 7.141 -2.59 1 90.56 288 VAL A O 1
ATOM 2281 N N . SER A 1 289 ? 0.053 5.801 -4.316 1 92.31 289 SER A N 1
ATOM 2282 C CA . SER A 1 289 ? 1.114 6.684 -4.785 1 92.31 289 SER A CA 1
ATOM 2283 C C . SER A 1 289 ? 0.569 8.062 -5.129 1 92.31 289 SER A C 1
ATOM 2285 O O . SER A 1 289 ? 1.159 9.086 -4.758 1 92.31 289 SER A O 1
ATOM 2287 N N . ALA A 1 290 ? -0.552 8.172 -5.789 1 92 290 ALA A N 1
ATOM 2288 C CA . ALA A 1 290 ? -1.174 9.445 -6.152 1 92 290 ALA A CA 1
ATOM 2289 C C . ALA A 1 290 ? -1.649 10.195 -4.91 1 92 290 ALA A C 1
ATOM 2291 O O . ALA A 1 290 ? -1.402 11.398 -4.773 1 92 290 ALA A O 1
ATOM 2292 N N . THR A 1 291 ? -2.305 9.484 -4.039 1 92.62 291 THR A N 1
ATOM 2293 C CA . THR A 1 291 ? -2.844 10.078 -2.822 1 92.62 291 THR A CA 1
ATOM 2294 C C . THR A 1 291 ? -1.721 10.617 -1.94 1 92.62 291 THR A C 1
ATOM 2296 O O . THR A 1 291 ? -1.825 11.719 -1.396 1 92.62 291 THR A O 1
ATOM 2299 N N . ILE A 1 292 ? -0.637 9.875 -1.82 1 90.94 292 ILE A N 1
ATOM 2300 C CA . ILE A 1 292 ? 0.447 10.266 -0.924 1 90.94 292 ILE A CA 1
ATOM 2301 C C . ILE A 1 292 ? 1.189 11.469 -1.503 1 90.94 292 ILE A C 1
ATOM 2303 O O . ILE A 1 292 ? 1.742 12.281 -0.759 1 90.94 292 ILE A O 1
ATOM 2307 N N . GLN A 1 293 ? 1.242 11.602 -2.84 1 89.81 293 GLN A N 1
ATOM 2308 C CA . GLN A 1 293 ? 1.814 12.789 -3.463 1 89.81 293 GLN A CA 1
ATOM 2309 C C . GLN A 1 293 ? 1.021 14.039 -3.096 1 89.81 293 GLN A C 1
ATOM 2311 O O . GLN A 1 293 ? 1.601 15.094 -2.824 1 89.81 293 GLN A O 1
ATOM 2316 N N . ASP A 1 294 ? -0.262 13.922 -3.014 1 92.19 294 ASP A N 1
ATOM 2317 C CA . ASP A 1 294 ? -1.128 15.023 -2.613 1 92.19 294 ASP A CA 1
ATOM 2318 C C . ASP A 1 294 ? -0.92 15.383 -1.143 1 92.19 294 ASP A C 1
ATOM 2320 O O . ASP A 1 294 ? -0.887 16.562 -0.783 1 92.19 294 ASP A O 1
ATOM 2324 N N . VAL A 1 295 ? -0.79 14.391 -0.36 1 90.5 295 VAL A N 1
ATOM 2325 C CA . VAL A 1 295 ? -0.514 14.594 1.059 1 90.5 295 VAL A CA 1
ATOM 2326 C C . VAL A 1 295 ? 0.801 15.352 1.228 1 90.5 295 VAL A C 1
ATOM 2328 O O . VAL A 1 295 ? 0.877 16.312 1.999 1 90.5 295 VAL A O 1
ATOM 2331 N N . SER A 1 296 ? 1.827 14.906 0.488 1 90.88 296 SER A N 1
ATOM 2332 C CA . SER A 1 296 ? 3.145 15.531 0.559 1 90.88 296 SER A CA 1
ATOM 2333 C C . SER A 1 296 ? 3.088 16.984 0.136 1 90.88 296 SER A C 1
ATOM 2335 O O . SER A 1 296 ? 3.646 17.859 0.811 1 90.88 296 SER A O 1
ATOM 2337 N N . LYS A 1 297 ? 2.408 17.312 -0.966 1 90.75 297 LYS A N 1
ATOM 2338 C CA . LYS A 1 297 ? 2.246 18.672 -1.439 1 90.75 297 LYS A CA 1
ATOM 2339 C C . LYS A 1 297 ? 1.496 19.531 -0.416 1 90.75 297 LYS A C 1
ATOM 2341 O O . LYS A 1 297 ? 1.884 20.656 -0.142 1 90.75 297 LYS A O 1
ATOM 2346 N N . GLY A 1 298 ? 0.429 18.953 0.102 1 89.75 298 GLY A N 1
ATOM 2347 C CA . GLY A 1 298 ? -0.344 19.656 1.124 1 89.75 298 GLY A CA 1
ATOM 2348 C C . GLY A 1 298 ? 0.457 19.953 2.377 1 89.75 298 GLY A C 1
ATOM 2349 O O . GLY A 1 298 ? 0.411 21.062 2.896 1 89.75 298 GLY A O 1
ATOM 2350 N N . THR A 1 299 ? 1.195 19 2.82 1 90.94 299 THR A N 1
ATOM 2351 C CA . THR A 1 299 ? 1.961 19.156 4.051 1 90.94 299 THR A CA 1
ATOM 2352 C C . THR A 1 299 ? 3.102 20.141 3.867 1 90.94 299 THR A C 1
ATOM 2354 O O . THR A 1 299 ? 3.447 20.875 4.793 1 90.94 299 THR A O 1
ATOM 2357 N N . LEU A 1 300 ? 3.729 20.219 2.68 1 89.5 300 LEU A N 1
ATOM 2358 C CA . LEU A 1 300 ? 4.75 21.219 2.385 1 89.5 300 LEU A CA 1
ATOM 2359 C C . LEU A 1 300 ? 4.168 22.625 2.436 1 89.5 300 LEU A C 1
ATOM 2361 O O . LEU A 1 300 ? 4.777 23.531 3.008 1 89.5 300 LEU A O 1
ATOM 2365 N N . SER A 1 301 ? 2.975 22.781 1.861 1 92.31 301 SER A N 1
ATOM 2366 C CA . SER A 1 301 ? 2.275 24.062 1.916 1 92.31 301 SER A CA 1
ATOM 2367 C C . SER A 1 301 ? 1.939 24.453 3.354 1 92.31 301 SER A C 1
ATOM 2369 O O . SER A 1 301 ? 2.014 25.625 3.719 1 92.31 301 SER A O 1
ATOM 2371 N N . GLN A 1 302 ? 1.575 23.438 4.066 1 91.25 302 GLN A N 1
ATOM 2372 C CA . GLN A 1 302 ? 1.266 23.672 5.473 1 91.25 302 GLN A CA 1
ATOM 2373 C C . GLN A 1 302 ? 2.502 24.125 6.242 1 91.25 302 GLN A C 1
ATOM 2375 O O . GLN A 1 302 ? 2.422 25.031 7.07 1 91.25 302 GLN A O 1
ATOM 2380 N N . ALA A 1 303 ? 3.609 23.516 6.004 1 91.12 303 ALA A N 1
ATOM 2381 C CA . ALA A 1 303 ? 4.859 23.906 6.656 1 91.12 303 ALA A CA 1
ATOM 2382 C C . ALA A 1 303 ? 5.234 25.344 6.328 1 91.12 303 ALA A C 1
ATOM 2384 O O . ALA A 1 303 ? 5.695 26.078 7.195 1 91.12 303 ALA A O 1
ATOM 2385 N N . GLU A 1 304 ? 4.973 25.766 5.133 1 93.19 304 GLU A N 1
ATOM 2386 C CA . GLU A 1 304 ? 5.23 27.125 4.707 1 93.19 304 GLU A CA 1
ATOM 2387 C C . GLU A 1 304 ? 4.312 28.109 5.43 1 93.19 304 GLU A C 1
ATOM 2389 O O . GLU A 1 304 ? 4.754 29.188 5.855 1 93.19 304 GLU A O 1
ATOM 2394 N N . ASP A 1 305 ? 3.051 27.719 5.539 1 94.12 305 ASP A N 1
ATOM 2395 C CA . ASP A 1 305 ? 2.082 28.547 6.25 1 94.12 305 ASP A CA 1
ATOM 2396 C C . ASP A 1 305 ? 2.484 28.719 7.711 1 94.12 305 ASP A C 1
ATOM 2398 O O . ASP A 1 305 ? 2.434 29.844 8.242 1 94.12 305 ASP A O 1
ATOM 2402 N N . LEU A 1 306 ? 2.916 27.688 8.305 1 94 306 LEU A N 1
ATOM 2403 C CA . LEU A 1 306 ? 3.273 27.719 9.719 1 94 306 LEU A CA 1
ATOM 2404 C C . LEU A 1 306 ? 4.543 28.531 9.938 1 94 306 LEU A C 1
ATOM 2406 O O . LEU A 1 306 ? 4.664 29.234 10.938 1 94 306 LEU A O 1
ATOM 2410 N N . LEU A 1 307 ? 5.488 28.469 9.039 1 93.12 307 LEU A N 1
ATOM 2411 C CA . LEU A 1 307 ? 6.691 29.297 9.102 1 93.12 307 LEU A CA 1
ATOM 2412 C C . LEU A 1 307 ? 6.336 30.766 8.969 1 93.12 307 LEU A C 1
ATOM 2414 O O . LEU A 1 307 ? 6.906 31.609 9.672 1 93.12 307 LEU A O 1
ATOM 2418 N N . TYR A 1 308 ? 5.395 31.047 8.078 1 95.56 308 TYR A N 1
ATOM 2419 C CA . TYR A 1 308 ? 4.926 32.406 7.883 1 95.56 308 TYR A CA 1
ATOM 2420 C C . TYR A 1 308 ? 4.277 32.938 9.156 1 95.56 308 TYR A C 1
ATOM 2422 O O . TYR A 1 308 ? 4.539 34.094 9.562 1 95.56 308 TYR A O 1
ATOM 2430 N N . ILE A 1 309 ? 3.48 32.156 9.773 1 94.44 309 ILE A N 1
ATOM 2431 C CA . ILE A 1 309 ? 2.83 32.562 11.023 1 94.44 309 ILE A CA 1
ATOM 2432 C C . ILE A 1 309 ? 3.885 32.844 12.086 1 94.44 309 ILE A C 1
ATOM 2434 O O . ILE A 1 309 ? 3.773 33.812 12.836 1 94.44 309 ILE A O 1
ATOM 2438 N N . THR A 1 310 ? 4.891 31.984 12.188 1 95.06 310 THR A N 1
ATOM 2439 C CA . THR A 1 310 ? 5.973 32.188 13.148 1 95.06 310 THR A CA 1
ATOM 2440 C C . THR A 1 310 ? 6.652 33.531 12.93 1 95.06 310 THR A C 1
ATOM 2442 O O . THR A 1 310 ? 6.93 34.25 13.891 1 95.06 310 THR A O 1
ATOM 2445 N N . THR A 1 311 ? 6.906 33.906 11.68 1 94.88 311 THR A N 1
ATOM 2446 C CA . THR A 1 311 ? 7.527 35.156 11.344 1 94.88 311 THR A CA 1
ATOM 2447 C C . THR A 1 311 ? 6.637 36.344 11.773 1 94.88 311 THR A C 1
ATOM 2449 O O . THR A 1 311 ? 7.121 37.312 12.352 1 94.88 311 THR A O 1
ATOM 2452 N N . LEU A 1 312 ? 5.301 36.188 11.492 1 93.81 312 LEU A N 1
ATOM 2453 C CA . LEU A 1 312 ? 4.359 37.25 11.875 1 93.81 312 LEU A CA 1
ATOM 2454 C C . LEU A 1 312 ? 4.305 37.406 13.391 1 93.81 312 LEU A C 1
ATOM 2456 O O . LEU A 1 312 ? 4.215 38.531 13.891 1 93.81 312 LEU A O 1
ATOM 2460 N N . MET A 1 313 ? 4.418 36.281 14.109 1 92.31 313 MET A N 1
ATOM 2461 C CA . MET A 1 313 ? 4.395 36.312 15.57 1 92.31 313 MET A CA 1
ATOM 2462 C C . MET A 1 313 ? 5.641 37 16.125 1 92.31 313 MET A C 1
ATOM 2464 O O . MET A 1 313 ? 5.574 37.719 17.125 1 92.31 313 MET A O 1
ATOM 2468 N N . ASN A 1 314 ? 6.73 36.781 15.508 1 91.75 314 ASN A N 1
ATOM 2469 C CA . ASN A 1 314 ? 7.961 37.438 15.922 1 91.75 314 ASN A CA 1
ATOM 2470 C C . ASN A 1 314 ? 7.887 38.969 15.688 1 91.75 314 ASN A C 1
ATOM 2472 O O . ASN A 1 314 ? 8.367 39.75 16.516 1 91.75 314 ASN A O 1
ATOM 2476 N N . ASN A 1 315 ? 7.285 39.344 14.586 1 93.12 315 ASN A N 1
ATOM 2477 C CA . ASN A 1 315 ? 7.09 40.75 14.305 1 93.12 315 ASN A CA 1
ATOM 2478 C C . ASN A 1 315 ? 6.148 41.406 15.312 1 93.12 315 ASN A C 1
ATOM 2480 O O . ASN A 1 315 ? 6.297 42.562 15.641 1 93.12 315 ASN A O 1
ATOM 2484 N N . LEU A 1 316 ? 5.211 40.594 15.805 1 92.12 316 LEU A N 1
ATOM 2485 C CA . LEU A 1 316 ? 4.285 41.062 16.828 1 92.12 316 LEU A CA 1
ATOM 2486 C C . LEU A 1 316 ? 5.031 41.406 18.109 1 92.12 316 LEU A C 1
ATOM 2488 O O . LEU A 1 316 ? 4.633 42.312 18.844 1 92.12 316 LEU A O 1
ATOM 2492 N N . ASN A 1 317 ? 6.172 40.688 18.391 1 90.69 317 ASN A N 1
ATOM 2493 C CA . ASN A 1 317 ? 6.988 40.969 19.562 1 90.69 317 ASN A CA 1
ATOM 2494 C C . ASN A 1 317 ? 7.5 42.406 19.547 1 90.69 317 ASN A C 1
ATOM 2496 O O . ASN A 1 317 ? 7.508 43.094 20.578 1 90.69 317 ASN A O 1
ATOM 2500 N N . ASP A 1 318 ? 7.91 42.844 18.422 1 91.62 318 ASP A N 1
ATOM 2501 C CA . ASP A 1 318 ? 8.43 44.219 18.281 1 91.62 318 ASP A CA 1
ATOM 2502 C C . ASP A 1 318 ? 7.336 45.25 18.531 1 91.62 318 ASP A C 1
ATOM 2504 O O . ASP A 1 318 ? 7.559 46.219 19.234 1 91.62 318 ASP A O 1
ATOM 2508 N N . ASP A 1 319 ? 6.164 45 17.953 1 94.88 319 ASP A N 1
ATOM 2509 C CA . ASP A 1 319 ? 5.027 45.875 18.125 1 94.88 319 ASP A CA 1
ATOM 2510 C C . ASP A 1 319 ? 4.625 45.969 19.609 1 94.88 319 ASP A C 1
ATOM 2512 O O . ASP A 1 319 ? 4.34 47.031 20.125 1 94.88 319 ASP A O 1
ATOM 2516 N N . LEU A 1 320 ? 4.629 44.875 20.281 1 96 320 LEU A N 1
ATOM 2517 C CA . LEU A 1 320 ? 4.211 44.781 21.688 1 96 320 LEU A CA 1
ATOM 2518 C C . LEU A 1 320 ? 5.219 45.469 22.594 1 96 320 LEU A C 1
ATOM 2520 O O . LEU A 1 320 ? 4.836 46.156 23.547 1 96 320 LEU A O 1
ATOM 2524 N N . ASN A 1 321 ? 6.535 45.312 22.328 1 95 321 ASN A N 1
ATOM 2525 C CA . ASN A 1 321 ? 7.562 46 23.109 1 95 321 ASN A CA 1
ATOM 2526 C C . ASN A 1 321 ? 7.453 47.5 22.969 1 95 321 ASN A C 1
ATOM 2528 O O . ASN A 1 321 ? 7.59 48.219 23.953 1 95 321 ASN A O 1
ATOM 2532 N N . ASP A 1 322 ? 7.191 47.906 21.766 1 96.56 322 ASP A N 1
ATOM 2533 C CA . ASP A 1 322 ? 6.992 49.344 21.531 1 96.56 322 ASP A CA 1
ATOM 2534 C C . ASP A 1 322 ? 5.77 49.844 22.281 1 96.56 322 ASP A C 1
ATOM 2536 O O . ASP A 1 322 ? 5.781 50.969 22.812 1 96.56 322 ASP A O 1
ATOM 2540 N N . MET A 1 323 ? 4.711 49.094 22.344 1 96.5 323 MET A N 1
ATOM 2541 C CA . MET A 1 323 ? 3.488 49.469 23.047 1 96.5 323 MET A CA 1
ATOM 2542 C C . MET A 1 323 ? 3.736 49.562 24.547 1 96.5 323 MET A C 1
ATOM 2544 O O . MET A 1 323 ? 3.256 50.5 25.188 1 96.5 323 MET A O 1
ATOM 2548 N N . ILE A 1 324 ? 4.477 48.594 25.062 1 96.94 324 ILE A N 1
ATOM 2549 C CA . ILE A 1 324 ? 4.801 48.625 26.5 1 96.94 324 ILE A CA 1
ATOM 2550 C C . ILE A 1 324 ? 5.578 49.875 26.828 1 96.94 324 ILE A C 1
ATOM 2552 O O . ILE A 1 324 ? 5.25 50.594 27.797 1 96.94 324 ILE A O 1
ATOM 2556 N N . GLU A 1 325 ? 6.617 50.219 26.062 1 97 325 GLU A N 1
ATOM 2557 C CA . GLU A 1 325 ? 7.441 51.375 26.297 1 97 325 GLU A CA 1
ATOM 2558 C C . GLU A 1 325 ? 6.617 52.656 26.172 1 97 325 GLU A C 1
ATOM 2560 O O . GLU A 1 325 ? 6.734 53.562 27 1 97 325 GLU A O 1
ATOM 2565 N N . SER A 1 326 ? 5.812 52.688 25.125 1 97.88 326 SER A N 1
ATOM 2566 C CA . SER A 1 326 ? 4.969 53.875 24.891 1 97.88 326 SER A CA 1
ATOM 2567 C C . SER A 1 326 ? 3.975 54.062 26.031 1 97.88 326 SER A C 1
ATOM 2569 O O . SER A 1 326 ? 3.779 55.188 26.5 1 97.88 326 SER A O 1
ATOM 2571 N N . THR A 1 327 ? 3.332 53 26.453 1 97.88 327 THR A N 1
ATOM 2572 C CA . THR A 1 327 ? 2.348 53.094 27.531 1 97.88 327 THR A CA 1
ATOM 2573 C C . THR A 1 327 ? 3.006 53.5 28.828 1 97.88 327 THR A C 1
ATOM 2575 O O . THR A 1 327 ? 2.42 54.281 29.609 1 97.88 327 THR A O 1
ATOM 2578 N N . LYS A 1 328 ? 4.238 53.031 29.094 1 97.31 328 LYS A N 1
ATOM 2579 C CA . LYS A 1 328 ? 4.988 53.438 30.281 1 97.31 328 LYS A CA 1
ATOM 2580 C C . LYS A 1 328 ? 5.27 54.906 30.297 1 97.31 328 LYS A C 1
ATOM 2582 O O . LYS A 1 328 ? 5.125 55.594 31.328 1 97.31 328 LYS A O 1
ATOM 2587 N N . GLU A 1 329 ? 5.629 55.438 29.188 1 97.81 329 GLU A N 1
ATOM 2588 C CA . GLU A 1 329 ? 5.91 56.875 29.078 1 97.81 329 GLU A CA 1
ATOM 2589 C C . GLU A 1 329 ? 4.645 57.719 29.281 1 97.81 329 GLU A C 1
ATOM 2591 O O . GLU A 1 329 ? 4.688 58.75 29.938 1 97.81 329 GLU A O 1
ATOM 2596 N N . VAL A 1 330 ? 3.549 57.219 28.734 1 98.31 330 VAL A N 1
ATOM 2597 C CA . VAL A 1 330 ? 2.27 57.906 28.938 1 98.31 330 VAL A CA 1
ATOM 2598 C C . VAL A 1 330 ? 1.909 57.875 30.422 1 98.31 330 VAL A C 1
ATOM 2600 O O . VAL A 1 330 ? 1.431 58.906 30.953 1 98.31 330 VAL A O 1
ATOM 2603 N N . GLU A 1 331 ? 2.111 56.75 31.062 1 97.56 331 GLU A N 1
ATOM 2604 C CA . GLU A 1 331 ? 1.83 56.625 32.5 1 97.56 331 GLU A CA 1
ATOM 2605 C C . GLU A 1 331 ? 2.662 57.594 33.312 1 97.56 331 GLU A C 1
ATOM 2607 O O . GLU A 1 331 ? 2.135 58.281 34.188 1 97.56 331 GLU A O 1
ATOM 2612 N N . ILE A 1 332 ? 3.965 57.719 33 1 97.38 332 ILE A N 1
ATOM 2613 C CA . ILE A 1 332 ? 4.879 58.594 33.75 1 97.38 332 ILE A CA 1
ATOM 2614 C C . ILE A 1 332 ? 4.465 60.062 33.531 1 97.38 332 ILE A C 1
ATOM 2616 O O . ILE A 1 332 ? 4.355 60.812 34.5 1 97.38 332 ILE A O 1
ATOM 2620 N N . ASN A 1 333 ? 4.195 60.375 32.312 1 98.19 333 ASN A N 1
ATOM 2621 C CA . ASN A 1 333 ? 3.811 61.781 32 1 98.19 333 ASN A CA 1
ATOM 2622 C C . ASN A 1 333 ? 2.465 62.125 32.625 1 98.19 333 ASN A C 1
ATOM 2624 O O . ASN A 1 333 ? 2.27 63.219 33.125 1 98.19 333 ASN A O 1
ATOM 2628 N N . SER A 1 334 ? 1.53 61.219 32.625 1 98.25 334 SER A N 1
ATOM 2629 C CA . SER A 1 334 ? 0.239 61.406 33.281 1 98.25 334 SER A CA 1
ATOM 2630 C C . SER A 1 334 ? 0.399 61.625 34.781 1 98.25 334 SER A C 1
ATOM 2632 O O . SER A 1 334 ? -0.268 62.5 35.344 1 98.25 334 SER A O 1
ATOM 2634 N N . SER A 1 335 ? 1.268 60.875 35.406 1 97.56 335 SER A N 1
ATOM 2635 C CA . SER A 1 335 ? 1.547 61.031 36.844 1 97.56 335 SER A CA 1
ATOM 2636 C C . SER A 1 335 ? 2.172 62.406 37.125 1 97.56 335 SER A C 1
ATOM 2638 O O . SER A 1 335 ? 1.823 63.062 38.125 1 97.56 335 SER A O 1
ATOM 2640 N N . ASN A 1 336 ? 3.062 62.781 36.281 1 97.5 336 ASN A N 1
ATOM 2641 C CA . ASN A 1 336 ? 3.693 64.125 36.406 1 97.5 336 ASN A CA 1
ATOM 2642 C C . ASN A 1 336 ? 2.67 65.25 36.312 1 97.5 336 ASN A C 1
ATOM 2644 O O . ASN A 1 336 ? 2.723 66.188 37.094 1 97.5 336 ASN A O 1
ATOM 2648 N N . ILE A 1 337 ? 1.765 65.062 35.375 1 98.5 337 ILE A N 1
ATOM 2649 C CA . ILE A 1 337 ? 0.712 66.062 35.188 1 98.5 337 ILE A CA 1
ATOM 2650 C C . ILE A 1 337 ? -0.144 66.125 36.469 1 98.5 337 ILE A C 1
ATOM 2652 O O . ILE A 1 337 ? -0.463 67.25 36.938 1 98.5 337 ILE A O 1
ATOM 2656 N N . TYR A 1 338 ? -0.523 65 36.969 1 97.25 338 TYR A N 1
ATOM 2657 C CA . TYR A 1 338 ? -1.358 64.938 38.188 1 97.25 338 TYR A CA 1
ATOM 2658 C C . TYR A 1 338 ? -0.691 65.625 39.344 1 97.25 338 TYR A C 1
ATOM 2660 O O . TYR A 1 338 ? -1.314 66.438 40.031 1 97.25 338 TYR A O 1
ATOM 2668 N N . ILE A 1 339 ? 0.628 65.375 39.625 1 97.31 339 ILE A N 1
ATOM 2669 C CA . ILE A 1 339 ? 1.383 65.875 40.75 1 97.31 339 ILE A CA 1
ATOM 2670 C C . ILE A 1 339 ? 1.504 67.438 40.562 1 97.31 339 ILE A C 1
ATOM 2672 O O . ILE A 1 339 ? 1.22 68.188 41.5 1 97.31 339 ILE A O 1
ATOM 2676 N N . LYS A 1 340 ? 1.849 67.75 39.375 1 97.5 340 LYS A N 1
ATOM 2677 C CA . LYS A 1 340 ? 2.041 69.188 39.094 1 97.5 340 LYS A CA 1
ATOM 2678 C C . LYS A 1 340 ? 0.732 69.938 39.25 1 97.5 340 LYS A C 1
ATOM 2680 O O . LYS A 1 340 ? 0.701 71 39.844 1 97.5 340 LYS A O 1
ATOM 2685 N N . ALA A 1 341 ? -0.352 69.375 38.719 1 97.81 341 ALA A N 1
ATOM 2686 C CA . ALA A 1 341 ? -1.658 70.062 38.781 1 97.81 341 ALA A CA 1
ATOM 2687 C C . ALA A 1 341 ? -2.152 70.125 40.219 1 97.81 341 ALA A C 1
ATOM 2689 O O . ALA A 1 341 ? -2.703 71.188 40.656 1 97.81 341 ALA A O 1
ATOM 2690 N N . THR A 1 342 ? -1.963 69.125 41.031 1 97 342 THR A N 1
ATOM 2691 C CA . THR A 1 342 ? -2.41 69.125 42.438 1 97 342 THR A CA 1
ATOM 2692 C C . THR A 1 342 ? -1.633 70.125 43.281 1 97 342 THR A C 1
ATOM 2694 O O . THR A 1 342 ? -2.223 70.875 44.062 1 97 342 THR A O 1
ATOM 2697 N N . GLU A 1 343 ? -0.339 70.125 43.094 1 96.75 343 GLU A N 1
ATOM 2698 C CA . GLU A 1 343 ? 0.505 71.125 43.844 1 96.75 343 GLU A CA 1
ATOM 2699 C C . GLU A 1 343 ? 0.157 72.562 43.469 1 96.75 343 GLU A C 1
ATOM 2701 O O . GLU A 1 343 ? 0.039 73.375 44.344 1 96.75 343 GLU A O 1
ATOM 2706 N N . SER A 1 344 ? -0.023 72.688 42.219 1 96.69 344 SER A N 1
ATOM 2707 C CA . SER A 1 344 ? -0.311 74.062 41.75 1 96.69 344 SER A CA 1
ATOM 2708 C C . SER A 1 344 ? -1.689 74.5 42.188 1 96.69 344 SER A C 1
ATOM 2710 O O . SER A 1 344 ? -1.895 75.688 42.469 1 96.69 344 SER A O 1
ATOM 2712 N N . ASN A 1 345 ? -2.648 73.562 42.219 1 95.81 345 ASN A N 1
ATOM 2713 C CA . ASN A 1 345 ? -3.971 73.875 42.75 1 95.81 345 ASN A CA 1
ATOM 2714 C C . ASN A 1 345 ? -3.9 74.375 44.188 1 95.81 345 ASN A C 1
ATOM 2716 O O . ASN A 1 345 ? -4.586 75.312 44.562 1 95.81 345 ASN A O 1
ATOM 2720 N N . LYS A 1 346 ? -3.062 73.812 45.031 1 95.62 346 LYS A N 1
ATOM 2721 C CA . LYS A 1 346 ? -2.857 74.188 46.406 1 95.62 346 LYS A CA 1
ATOM 2722 C C . LYS A 1 346 ? -2.25 75.625 46.469 1 95.62 346 LYS A C 1
ATOM 2724 O O . LYS A 1 346 ? -2.68 76.438 47.281 1 95.62 346 LYS A O 1
ATOM 2729 N N . ASP A 1 347 ? -1.283 75.812 45.594 1 94.62 347 ASP A N 1
ATOM 2730 C CA . ASP A 1 347 ? -0.647 77.125 45.531 1 94.62 347 ASP A CA 1
ATOM 2731 C C . ASP A 1 347 ? -1.654 78.188 45.156 1 94.62 347 ASP A C 1
ATOM 2733 O O . ASP A 1 347 ? -1.625 79.312 45.688 1 94.62 347 ASP A O 1
ATOM 2737 N N . MET A 1 348 ? -2.549 77.812 44.312 1 95.5 348 MET A N 1
ATOM 2738 C CA . MET A 1 348 ? -3.557 78.812 43.844 1 95.5 348 MET A CA 1
ATOM 2739 C C . MET A 1 348 ? -4.578 79.062 44.938 1 95.5 348 MET A C 1
ATOM 2741 O O . MET A 1 348 ? -5.07 80.188 45.062 1 95.5 348 MET A O 1
ATOM 2745 N N . GLU A 1 349 ? -4.941 78.062 45.719 1 94.06 349 GLU A N 1
ATOM 2746 C CA . GLU A 1 349 ? -5.84 78.312 46.844 1 94.06 349 GLU A CA 1
ATOM 2747 C C . GLU A 1 349 ? -5.223 79.25 47.875 1 94.06 349 GLU A C 1
ATOM 2749 O O . GLU A 1 349 ? -5.91 80.125 48.438 1 94.06 349 GLU A O 1
ATOM 2754 N N . ASN A 1 350 ? -3.957 79.125 48.094 1 93.81 350 ASN A N 1
ATOM 2755 C CA . ASN A 1 350 ? -3.248 80 49 1 93.81 350 ASN A CA 1
ATOM 2756 C C . ASN A 1 350 ? -3.215 81.438 48.438 1 93.81 350 ASN A C 1
ATOM 2758 O O . ASN A 1 350 ? -3.342 82.375 49.188 1 93.81 350 ASN A O 1
ATOM 2762 N N . LEU A 1 351 ? -2.986 81.438 47.125 1 94.5 351 LEU A N 1
ATOM 2763 C CA . LEU A 1 351 ? -2.998 82.688 46.469 1 94.5 351 LEU A CA 1
ATOM 2764 C C . LEU A 1 351 ? -4.359 83.375 46.625 1 94.5 351 LEU A C 1
ATOM 2766 O O . LEU A 1 351 ? -4.441 84.625 46.812 1 94.5 351 LEU A O 1
ATOM 2770 N N . ASN A 1 352 ? -5.422 82.625 46.469 1 93.81 352 ASN A N 1
ATOM 2771 C CA . ASN A 1 352 ? -6.781 83.125 46.656 1 93.81 352 ASN A CA 1
ATOM 2772 C C . ASN A 1 352 ? -6.988 83.688 48.031 1 93.81 352 ASN A C 1
ATOM 2774 O O . ASN A 1 352 ? -7.586 84.75 48.188 1 93.81 352 ASN A O 1
ATOM 2778 N N . LEU A 1 353 ? -6.453 83.188 49.094 1 92.38 353 LEU A N 1
ATOM 2779 C CA . LEU A 1 353 ? -6.539 83.688 50.469 1 92.38 353 LEU A CA 1
ATOM 2780 C C . LEU A 1 353 ? -5.727 84.938 50.625 1 92.38 353 LEU A C 1
ATOM 2782 O O . LEU A 1 353 ? -6.18 85.875 51.281 1 92.38 353 LEU A O 1
ATOM 2786 N N . SER A 1 354 ? -4.586 84.875 50.062 1 91.31 354 SER A N 1
ATOM 2787 C CA . SER A 1 354 ? -3.729 86.062 50.125 1 91.31 354 SER A CA 1
ATOM 2788 C C . SER A 1 354 ? -4.395 87.25 49.469 1 91.31 354 SER A C 1
ATOM 2790 O O . SER A 1 354 ? -4.27 88.375 49.938 1 91.31 354 SER A O 1
ATOM 2792 N N . MET A 1 355 ? -5.062 87 48.375 1 90.19 355 MET A N 1
ATOM 2793 C CA . MET A 1 355 ? -5.762 88.062 47.656 1 90.19 355 MET A CA 1
ATOM 2794 C C . MET A 1 355 ? -6.922 88.625 48.469 1 90.19 355 MET A C 1
ATOM 2796 O O . MET A 1 355 ? -7.238 89.812 48.406 1 90.19 355 MET A O 1
ATOM 2800 N N . LYS A 1 356 ? -7.578 87.812 49.219 1 89.31 356 LYS A N 1
ATOM 2801 C CA . LYS A 1 356 ? -8.656 88.25 50.094 1 89.31 356 LYS A CA 1
ATOM 2802 C C . LYS A 1 356 ? -8.117 89.125 51.188 1 89.31 356 LYS A C 1
ATOM 2804 O O . LYS A 1 356 ? -8.727 90.188 51.5 1 89.31 356 LYS A O 1
ATOM 2809 N N . ASN A 1 357 ? -7.027 88.812 51.688 1 88.5 357 ASN A N 1
ATOM 2810 C CA . ASN A 1 357 ? -6.395 89.625 52.719 1 88.5 357 ASN A CA 1
ATOM 2811 C C . ASN A 1 357 ? -5.98 91 52.188 1 88.5 357 ASN A C 1
ATOM 2813 O O . ASN A 1 357 ? -6.156 92 52.844 1 88.5 357 ASN A O 1
ATOM 2817 N N . THR A 1 358 ? -5.418 90.875 51.031 1 86.75 358 THR A N 1
ATOM 2818 C CA . THR A 1 358 ? -5.004 92.125 50.375 1 86.75 358 THR A CA 1
ATOM 2819 C C . THR A 1 358 ? -6.207 93 50.125 1 86.75 358 THR A C 1
ATOM 2821 O O . THR A 1 358 ? -6.133 94.25 50.312 1 86.75 358 THR A O 1
ATOM 2824 N N . SER A 1 359 ? -7.293 92.438 49.656 1 86.88 359 SER A N 1
ATOM 2825 C CA . SER A 1 359 ? -8.523 93.188 49.438 1 86.88 359 SER A CA 1
ATOM 2826 C C . SER A 1 359 ? -9.039 93.812 50.719 1 86.88 359 SER A C 1
ATOM 2828 O O . SER A 1 359 ? -9.469 95 50.688 1 86.88 359 SER A O 1
ATOM 2830 N N . GLU A 1 360 ? -8.938 93.25 51.875 1 87.69 360 GLU A N 1
ATOM 2831 C CA . GLU A 1 360 ? -9.383 93.75 53.156 1 87.69 360 GLU A CA 1
ATOM 2832 C C . GLU A 1 360 ? -8.477 94.875 53.625 1 87.69 360 GLU A C 1
ATOM 2834 O O . GLU A 1 360 ? -8.961 95.938 54.125 1 87.69 360 GLU A O 1
ATOM 2839 N N . SER A 1 361 ? -7.246 94.625 53.438 1 84.25 361 SER A N 1
ATOM 2840 C CA . SER A 1 361 ? -6.289 95.625 53.844 1 84.25 361 SER A CA 1
ATOM 2841 C C . SER A 1 361 ? -6.484 96.938 53 1 84.25 361 SER A C 1
ATOM 2843 O O . SER A 1 361 ? -6.359 98 53.531 1 84.25 361 SER A O 1
ATOM 2845 N N . PHE A 1 362 ? -6.75 96.688 51.812 1 84.06 362 PHE A N 1
ATOM 2846 C CA . PHE A 1 362 ? -6.98 97.875 50.938 1 84.06 362 PHE A CA 1
ATOM 2847 C C . PHE A 1 362 ? -8.234 98.625 51.344 1 84.06 362 PHE A C 1
ATOM 2849 O O . PHE A 1 362 ? -8.258 99.875 51.312 1 84.06 362 PHE A O 1
ATOM 2856 N N . SER A 1 363 ? -9.297 97.875 51.719 1 85.75 363 SER A N 1
ATOM 2857 C CA . SER A 1 363 ? -10.516 98.5 52.219 1 85.75 363 SER A CA 1
ATOM 2858 C C . SER A 1 363 ? -10.242 99.375 53.469 1 85.75 363 SER A C 1
ATOM 2860 O O . SER A 1 363 ? -10.805 100.438 53.625 1 85.75 363 SER A O 1
ATOM 2862 N N . LYS A 1 364 ? -9.43 98.875 54.344 1 83.69 364 LYS A N 1
ATOM 2863 C CA . LYS A 1 364 ? -9.039 99.625 55.531 1 83.69 364 LYS A CA 1
ATOM 2864 C C . LYS A 1 364 ? -8.305 100.875 55.156 1 83.69 364 LYS A C 1
ATOM 2866 O O . LYS A 1 364 ? -8.539 101.938 55.781 1 83.69 364 LYS A O 1
ATOM 2871 N N . LEU A 1 365 ? -7.492 100.625 54.188 1 82.88 365 LEU A N 1
ATOM 2872 C CA . LEU A 1 365 ? -6.719 101.75 53.75 1 82.88 365 LEU A CA 1
ATOM 2873 C C . LEU A 1 365 ? -7.633 102.875 53.188 1 82.88 365 LEU A C 1
ATOM 2875 O O . LEU A 1 365 ? -7.461 104.062 53.5 1 82.88 365 LEU A O 1
ATOM 2879 N N . THR A 1 366 ? -8.641 102.5 52.438 1 83.5 366 THR A N 1
ATOM 2880 C CA . THR A 1 366 ? -9.57 103.438 51.844 1 83.5 366 THR A CA 1
ATOM 2881 C C . THR A 1 366 ? -10.406 104.125 52.906 1 83.5 366 THR A C 1
ATOM 2883 O O . THR A 1 366 ? -10.727 105.312 52.812 1 83.5 366 THR A O 1
ATOM 2886 N N . ASN A 1 367 ? -10.641 103.5 54 1 86 367 ASN A N 1
ATOM 2887 C CA . ASN A 1 367 ? -11.383 104.062 55.125 1 86 367 ASN A CA 1
ATOM 2888 C C . ASN A 1 367 ? -10.555 105.125 55.875 1 86 367 ASN A C 1
ATOM 2890 O O . ASN A 1 367 ? -11.078 106.188 56.281 1 86 367 ASN A O 1
ATOM 2894 N N . ILE A 1 368 ? -9.344 104.75 56.031 1 82.5 368 ILE A N 1
ATOM 2895 C CA . ILE A 1 368 ? -8.445 105.688 56.688 1 82.5 368 ILE A CA 1
ATOM 2896 C C . ILE A 1 368 ? -8.312 106.938 55.875 1 82.5 368 ILE A C 1
ATOM 2898 O O . ILE A 1 368 ? -8.344 108.062 56.406 1 82.5 368 ILE A O 1
ATOM 2902 N N . MET A 1 369 ? -8.281 106.75 54.562 1 81.62 369 MET A N 1
ATOM 2903 C CA . MET A 1 369 ? -8.156 107.938 53.656 1 81.62 369 MET A CA 1
ATOM 2904 C C . MET A 1 369 ? -9.406 108.812 53.719 1 81.62 369 MET A C 1
ATOM 2906 O O . MET A 1 369 ? -9.305 110 53.688 1 81.62 369 MET A O 1
ATOM 2910 N N . SER A 1 370 ? -10.516 108.25 53.875 1 84.25 370 SER A N 1
ATOM 2911 C CA . SER A 1 370 ? -11.773 108.938 53.969 1 84.25 370 SER A CA 1
ATOM 2912 C C . SER A 1 370 ? -11.867 109.75 55.25 1 84.25 370 SER A C 1
ATOM 2914 O O . SER A 1 370 ? -12.352 110.875 55.281 1 84.25 370 SER A O 1
ATOM 2916 N N . ARG A 1 371 ? -11.461 109.188 56.375 1 85.69 371 ARG A N 1
ATOM 2917 C CA . ARG A 1 371 ? -11.477 109.875 57.656 1 85.69 371 ARG A CA 1
ATOM 2918 C C . ARG A 1 371 ? -10.508 111.062 57.688 1 85.69 371 ARG A C 1
ATOM 2920 O O . ARG A 1 371 ? -10.82 112.125 58.219 1 85.69 371 ARG A O 1
ATOM 2927 N N . ALA A 1 372 ? -9.375 110.75 56.969 1 81.88 372 ALA A N 1
ATOM 2928 C CA . ALA A 1 372 ? -8.391 111.812 56.875 1 81.88 372 ALA A CA 1
ATOM 2929 C C . ALA A 1 372 ? -8.945 113 56.094 1 81.88 372 ALA A C 1
ATOM 2931 O O . ALA A 1 372 ? -8.672 114.125 56.438 1 81.88 372 ALA A O 1
ATOM 2932 N N . GLU A 1 373 ? -9.695 112.688 55.125 1 82.62 373 GLU A N 1
ATOM 2933 C CA . GLU A 1 373 ? -10.328 113.75 54.375 1 82.62 373 GLU A CA 1
ATOM 2934 C C . GLU A 1 373 ? -11.297 114.562 55.219 1 82.62 373 GLU A C 1
ATOM 2936 O O . GLU A 1 373 ? -11.43 115.812 55.031 1 82.62 373 GLU A O 1
ATOM 2941 N N . THR A 1 374 ? -11.977 114 56.094 1 87.75 374 THR A N 1
ATOM 2942 C CA . THR A 1 374 ? -12.898 114.688 57 1 87.75 374 THR A CA 1
ATOM 2943 C C . THR A 1 374 ? -12.148 115.625 57.969 1 87.75 374 THR A C 1
ATOM 2945 O O . THR A 1 374 ? -12.57 116.75 58.188 1 87.75 374 THR A O 1
ATOM 2948 N N . TYR A 1 375 ? -11.078 115 58.406 1 87.19 375 TYR A N 1
ATOM 2949 C CA . TYR A 1 375 ? -10.258 115.812 59.281 1 87.19 375 TYR A CA 1
ATOM 2950 C C . TYR A 1 375 ? -9.703 117.062 58.562 1 87.19 375 TYR A C 1
ATOM 2952 O O . TYR A 1 375 ? -9.672 118.188 59.125 1 87.19 375 TYR A O 1
ATOM 2960 N N . LEU A 1 376 ? -9.344 116.812 57.344 1 85.88 376 LEU A N 1
ATOM 2961 C CA . LEU A 1 376 ? -8.773 117.875 56.562 1 85.88 376 LEU A CA 1
ATOM 2962 C C . LEU A 1 376 ? -9.82 118.938 56.281 1 85.88 376 LEU A C 1
ATOM 2964 O O . LEU A 1 376 ? -9.508 120.125 56.312 1 85.88 376 LEU A O 1
ATOM 2968 N N . SER A 1 377 ? -10.969 118.562 56.156 1 90 377 SER A N 1
ATOM 2969 C CA . SER A 1 377 ? -12.055 119.562 55.969 1 90 377 SER A CA 1
ATOM 2970 C C . SER A 1 377 ? -12.297 120.375 57.219 1 90 377 SER A C 1
ATOM 2972 O O . SER A 1 377 ? -12.547 121.562 57.156 1 90 377 SER A O 1
ATOM 2974 N N . GLN A 1 378 ? -12.203 119.812 58.344 1 93 378 GLN A N 1
ATOM 2975 C CA . GLN A 1 378 ? -12.352 120.5 59.625 1 93 378 GLN A CA 1
ATOM 2976 C C . GLN A 1 378 ? -11.219 121.5 59.844 1 93 378 GLN A C 1
ATOM 2978 O O . GLN A 1 378 ? -11.453 122.625 60.281 1 93 378 GLN A O 1
ATOM 2983 N N . ILE A 1 379 ? -10.164 121 59.406 1 93.31 379 ILE A N 1
ATOM 2984 C CA . ILE A 1 379 ? -9.008 121.875 59.531 1 93.31 379 ILE A CA 1
ATOM 2985 C C . ILE A 1 379 ? -9.18 123.125 58.625 1 93.31 379 ILE A C 1
ATOM 2987 O O . ILE A 1 379 ? -8.859 124.25 59.031 1 93.31 379 ILE A O 1
ATOM 2991 N N . SER A 1 380 ? -9.625 122.875 57.531 1 92.56 380 SER A N 1
ATOM 2992 C CA . SER A 1 380 ? -9.891 124 56.594 1 92.56 380 SER A CA 1
ATOM 2993 C C . SER A 1 380 ? -10.867 125 57.188 1 92.56 380 SER A C 1
ATOM 2995 O O . SER A 1 380 ? -10.625 126.188 57.125 1 92.56 380 SER A O 1
ATOM 2997 N N . SER A 1 381 ? -11.844 124.562 57.781 1 94.88 381 SER A N 1
ATOM 2998 C CA . SER A 1 381 ? -12.859 125.438 58.375 1 94.88 381 SER A CA 1
ATOM 2999 C C . SER A 1 381 ? -12.297 126.25 59.531 1 94.88 381 SER A C 1
ATOM 3001 O O . SER A 1 381 ? -12.633 127.438 59.719 1 94.88 381 SER A O 1
ATOM 3003 N N . ILE A 1 382 ? -11.602 125.562 60.281 1 95.38 382 ILE A N 1
ATOM 3004 C CA . ILE A 1 382 ? -11.039 126.188 61.438 1 95.38 382 ILE A CA 1
ATOM 3005 C C . ILE A 1 382 ? -9.992 127.25 61.031 1 95.38 382 ILE A C 1
ATOM 3007 O O . ILE A 1 382 ? -9.859 128.25 61.625 1 95.38 382 ILE A O 1
ATOM 3011 N N . THR A 1 383 ? -9.312 126.938 60.031 1 94.94 383 THR A N 1
ATOM 3012 C CA . THR A 1 383 ? -8.312 127.812 59.5 1 94.94 383 THR A CA 1
ATOM 3013 C C . THR A 1 383 ? -8.977 129.125 58.938 1 94.94 383 THR A C 1
ATOM 3015 O O . THR A 1 383 ? -8.461 130.25 59.094 1 94.94 383 THR A O 1
ATOM 3018 N N . ASP A 1 384 ? -10.039 128.875 58.406 1 93.56 384 ASP A N 1
ATOM 3019 C CA . ASP A 1 384 ? -10.812 130.125 57.906 1 93.56 384 ASP A CA 1
ATOM 3020 C C . ASP A 1 384 ? -11.258 131 59.094 1 93.56 384 ASP A C 1
ATOM 3022 O O . ASP A 1 384 ? -11.242 132.125 58.969 1 93.56 384 ASP A O 1
ATOM 3026 N N . LEU A 1 385 ? -11.641 130.375 60.094 1 95.44 385 LEU A N 1
ATOM 3027 C CA . LEU A 1 385 ? -12.023 131.125 61.281 1 95.44 385 LEU A CA 1
ATOM 3028 C C . LEU A 1 385 ? -10.836 131.875 61.844 1 95.44 385 LEU A C 1
ATOM 3030 O O . LEU A 1 385 ? -10.969 133.125 62.188 1 95.44 385 LEU A O 1
ATOM 3034 N N . ILE A 1 386 ? -9.797 131.25 61.812 1 94.69 386 ILE A N 1
ATOM 3035 C CA . ILE A 1 386 ? -8.594 131.875 62.312 1 94.69 386 ILE A CA 1
ATOM 3036 C C . ILE A 1 386 ? -8.227 133 61.438 1 94.69 386 ILE A C 1
ATOM 3038 O O . ILE A 1 386 ? -7.812 134.125 61.938 1 94.69 386 ILE A O 1
ATOM 3042 N N . ASN A 1 387 ? -8.336 132.875 60.25 1 93.88 387 ASN A N 1
ATOM 3043 C CA . ASN A 1 387 ? -8.102 134 59.312 1 93.88 387 ASN A CA 1
ATOM 3044 C C . ASN A 1 387 ? -9.039 135.125 59.562 1 93.88 387 ASN A C 1
ATOM 3046 O O . ASN A 1 387 ? -8.609 136.25 59.531 1 93.88 387 ASN A O 1
ATOM 3050 N N . SER A 1 388 ? -10.203 134.875 59.844 1 95.38 388 SER A N 1
ATOM 3051 C CA . SER A 1 388 ? -11.188 136 60.156 1 95.38 388 SER A CA 1
ATOM 3052 C C . SER A 1 388 ? -10.867 136.625 61.469 1 95.38 388 SER A C 1
ATOM 3054 O O . SER A 1 388 ? -11.07 137.875 61.594 1 95.38 388 SER A O 1
ATOM 3056 N N . ILE A 1 389 ? -10.5 135.875 62.25 1 94.19 389 ILE A N 1
ATOM 3057 C CA . ILE A 1 389 ? -10.125 136.375 63.531 1 94.19 389 ILE A CA 1
ATOM 3058 C C . ILE A 1 389 ? -8.914 137.25 63.375 1 94.19 389 ILE A C 1
ATOM 3060 O O . ILE A 1 389 ? -8.867 138.375 64 1 94.19 389 ILE A O 1
ATOM 3064 N N . SER A 1 390 ? -8.023 136.875 62.656 1 95.06 390 SER A N 1
ATOM 3065 C CA . SER A 1 390 ? -6.816 137.625 62.406 1 95.06 390 SER A CA 1
ATOM 3066 C C . SER A 1 390 ? -7.137 139 61.688 1 95.06 390 SER A C 1
ATOM 3068 O O . SER A 1 390 ? -6.57 140 62.031 1 95.06 390 SER A O 1
ATOM 3070 N N . GLU A 1 391 ? -8.023 139 60.938 1 94.31 391 GLU A N 1
ATOM 3071 C CA . GLU A 1 391 ? -8.461 140.25 60.219 1 94.31 391 GLU A CA 1
ATOM 3072 C C . GLU A 1 391 ? -9.188 141.125 61.156 1 94.31 391 GLU A C 1
ATOM 3074 O O . GLU A 1 391 ? -8.969 142.375 61.125 1 94.31 391 GLU A O 1
ATOM 3079 N N . GLN A 1 392 ? -9.945 140.625 61.906 1 95.19 392 GLN A N 1
ATOM 3080 C CA . GLN A 1 392 ? -10.695 141.375 62.875 1 95.19 392 GLN A CA 1
ATOM 3081 C C . GLN A 1 392 ? -9.766 142 63.906 1 95.19 392 GLN A C 1
ATOM 3083 O O . GLN A 1 392 ? -9.93 143.125 64.312 1 95.19 392 GLN A O 1
ATOM 3088 N N . THR A 1 393 ? -8.867 141.125 64.25 1 92.56 393 THR A N 1
ATOM 3089 C CA . THR A 1 393 ? -7.883 141.625 65.25 1 92.56 393 THR A CA 1
ATOM 3090 C C . THR A 1 393 ? -7.023 142.75 64.625 1 92.56 393 THR A C 1
ATOM 3092 O O . THR A 1 393 ? -6.723 143.75 65.25 1 92.56 393 THR A O 1
ATOM 3095 N N . ASN A 1 394 ? -6.668 142.5 63.469 1 93.06 394 ASN A N 1
ATOM 3096 C CA . ASN A 1 394 ? -5.898 143.5 62.75 1 93.06 394 ASN A CA 1
ATOM 3097 C C . ASN A 1 394 ? -6.676 144.875 62.594 1 93.06 394 ASN A C 1
ATOM 3099 O O . ASN A 1 394 ? -6.117 146 62.781 1 93.06 394 ASN A O 1
ATOM 3103 N N . LEU A 1 395 ? -7.867 144.875 62.469 1 93 395 LEU A N 1
ATOM 3104 C CA . LEU A 1 395 ? -8.719 146.125 62.344 1 93 395 LEU A CA 1
ATOM 3105 C C . LEU A 1 395 ? -8.898 146.75 63.656 1 93 395 LEU A C 1
ATOM 3107 O O . LEU A 1 395 ? -8.867 148 63.719 1 93 395 LEU A O 1
ATOM 3111 N N . LEU A 1 396 ? -9.086 146 64.562 1 92.75 396 LEU A N 1
ATOM 3112 C CA . LEU A 1 396 ? -9.242 146.5 65.875 1 92.75 396 LEU A CA 1
ATOM 3113 C C . LEU A 1 396 ? -7.949 147.25 66.375 1 92.75 396 LEU A C 1
ATOM 3115 O O . LEU A 1 396 ? -7.977 148.25 67 1 92.75 396 LEU A O 1
ATOM 3119 N N . ALA A 1 397 ? -6.875 146.625 66 1 90.06 397 ALA A N 1
ATOM 3120 C CA . ALA A 1 397 ? -5.566 147.125 66.375 1 90.06 397 ALA A CA 1
ATOM 3121 C C . ALA A 1 397 ? -5.277 148.375 65.562 1 90.06 397 ALA A C 1
ATOM 3123 O O . ALA A 1 397 ? -4.688 149.375 66.125 1 90.06 397 ALA A O 1
ATOM 3124 N N . LEU A 1 398 ? -5.727 148.625 64.5 1 90.5 398 LEU A N 1
ATOM 3125 C CA . LEU A 1 398 ? -5.578 149.75 63.656 1 90.5 398 LEU A CA 1
ATOM 3126 C C . LEU A 1 398 ? -6.41 151 64.25 1 90.5 398 LEU A C 1
ATOM 3128 O O . LEU A 1 398 ? -5.93 152.125 64.312 1 90.5 398 LEU A O 1
ATOM 3132 N N . ASN A 1 399 ? -7.496 150.625 64.625 1 87.19 399 ASN A N 1
ATOM 3133 C CA . ASN A 1 399 ? -8.359 151.625 65.188 1 87.19 399 ASN A CA 1
ATOM 3134 C C . ASN A 1 399 ? -7.805 152.125 66.562 1 87.19 399 ASN A C 1
ATOM 3136 O O . ASN A 1 399 ? -7.895 153.375 66.812 1 87.19 399 ASN A O 1
ATOM 3140 N N . ALA A 1 400 ? -7.316 151.125 67.188 1 84.31 400 ALA A N 1
ATOM 3141 C CA . ALA A 1 400 ? -6.699 151.5 68.438 1 84.31 400 ALA A CA 1
ATOM 3142 C C . ALA A 1 400 ? -5.441 152.375 68.25 1 84.31 400 ALA A C 1
ATOM 3144 O O . ALA A 1 400 ? -5.164 153.25 69 1 84.31 400 ALA A O 1
ATOM 3145 N N . ALA A 1 401 ? -4.742 152.125 67.25 1 86 401 ALA A N 1
ATOM 3146 C CA . ALA A 1 401 ? -3.555 152.875 66.875 1 86 401 ALA A CA 1
ATOM 3147 C C . ALA A 1 401 ? -3.936 154.375 66.438 1 86 401 ALA A C 1
ATOM 3149 O O . ALA A 1 401 ? -3.262 155.375 66.812 1 86 401 ALA A O 1
ATOM 3150 N N . ILE A 1 402 ? -4.93 154.5 65.875 1 83.06 402 ILE A N 1
ATOM 3151 C CA . ILE A 1 402 ? -5.41 155.75 65.438 1 83.06 402 ILE A CA 1
ATOM 3152 C C . ILE A 1 402 ? -5.887 156.625 66.625 1 83.06 402 ILE A C 1
ATOM 3154 O O . ILE A 1 402 ? -5.562 157.875 66.75 1 83.06 402 ILE A O 1
ATOM 3158 N N . GLU A 1 403 ? -6.605 156 67.375 1 78.19 403 GLU A N 1
ATOM 3159 C CA . GLU A 1 403 ? -7.148 156.75 68.562 1 78.19 403 GLU A CA 1
ATOM 3160 C C . GLU A 1 403 ? -6.043 157.125 69.562 1 78.19 403 GLU A C 1
ATOM 3162 O O . GLU A 1 403 ? -6.094 158.25 70.125 1 78.19 403 GLU A O 1
ATOM 3167 N N . SER A 1 404 ? -5.078 156.25 69.625 1 83.5 404 SER A N 1
ATOM 3168 C CA . SER A 1 404 ? -3.939 156.5 70.5 1 83.5 404 SER A CA 1
ATOM 3169 C C . SER A 1 404 ? -3.125 157.625 70 1 83.5 404 SER A C 1
ATOM 3171 O O . SER A 1 404 ? -2.596 158.5 70.75 1 83.5 404 SER A O 1
ATOM 3173 N N . ALA A 1 405 ? -3.035 157.875 68.812 1 81.12 405 ALA A N 1
ATOM 3174 C CA . ALA A 1 405 ? -2.342 159 68.25 1 81.12 405 ALA A CA 1
ATOM 3175 C C . ALA A 1 405 ? -3.107 160.375 68.438 1 81.12 405 ALA A C 1
ATOM 3177 O O . ALA A 1 405 ? -2.502 161.375 68.688 1 81.12 405 ALA A O 1
ATOM 3178 N N . ARG A 1 406 ? -4.297 160.25 68.5 1 78.69 406 ARG A N 1
ATOM 3179 C CA . ARG A 1 406 ? -5.184 161.5 68.688 1 78.69 406 ARG A CA 1
ATOM 3180 C C . ARG A 1 406 ? -5.133 162 70.125 1 78.69 406 ARG A C 1
ATOM 3182 O O . ARG A 1 406 ? -5.312 163.125 70.375 1 78.69 406 ARG A O 1
ATOM 3189 N N . ALA A 1 407 ? -4.82 161 71 1 79.12 407 ALA A N 1
ATOM 3190 C CA . ALA A 1 407 ? -4.82 161.375 72.375 1 79.12 407 ALA A CA 1
ATOM 3191 C C . ALA A 1 407 ? -3.5 162 72.812 1 79.12 407 ALA A C 1
ATOM 3193 O O . ALA A 1 407 ? -3.311 162.375 74 1 79.12 407 ALA A O 1
ATOM 3194 N N . GLY A 1 408 ? -2.504 162.25 71.938 1 76.19 408 GLY A N 1
ATOM 3195 C CA . GLY A 1 408 ? -1.271 163 72.125 1 76.19 408 GLY A CA 1
ATOM 3196 C C . GLY A 1 408 ? -0.275 162.25 73.062 1 76.19 408 GLY A C 1
ATOM 3197 O O . GLY A 1 408 ? 0.052 161.125 72.812 1 76.19 408 GLY A O 1
ATOM 3198 N N . GLU A 1 409 ? 0.104 163 74.25 1 73.88 409 GLU A N 1
ATOM 3199 C CA . GLU A 1 409 ? 1.153 162.5 75.125 1 73.88 409 GLU A CA 1
ATOM 3200 C C . GLU A 1 409 ? 0.641 161.375 76.062 1 73.88 409 GLU A C 1
ATOM 3202 O O . GLU A 1 409 ? 1.399 160.5 76.438 1 73.88 409 GLU A O 1
ATOM 3207 N N . ALA A 1 410 ? -0.618 161.375 76.312 1 73.38 410 ALA A N 1
ATOM 3208 C CA . ALA A 1 410 ? -1.241 160.375 77.188 1 73.38 410 ALA A CA 1
ATOM 3209 C C . ALA A 1 410 ? -1.427 159 76.5 1 73.38 410 ALA A C 1
ATOM 3211 O O . ALA A 1 410 ? -1.56 158 77.125 1 73.38 410 ALA A O 1
ATOM 3212 N N . GLY A 1 411 ? -1.176 159 75.062 1 77.44 411 GLY A N 1
ATOM 3213 C CA . GLY A 1 411 ? -1.469 157.75 74.312 1 77.44 411 GLY A CA 1
ATOM 3214 C C . GLY A 1 411 ? -0.227 157.125 73.75 1 77.44 411 GLY A C 1
ATOM 3215 O O . GLY A 1 411 ? -0.323 156.125 73 1 77.44 411 GLY A O 1
ATOM 3216 N N . ARG A 1 412 ? 0.823 157.625 74.125 1 82.81 412 ARG A N 1
ATOM 3217 C CA . ARG A 1 412 ? 2.064 157.125 73.5 1 82.81 412 ARG A CA 1
ATOM 3218 C C . ARG A 1 412 ? 2.291 155.625 73.875 1 82.81 412 ARG A C 1
ATOM 3220 O O . ARG A 1 412 ? 2.691 154.875 73 1 82.81 412 ARG A O 1
ATOM 3227 N N . GLY A 1 413 ? 2.037 155.25 75 1 80.5 413 GLY A N 1
ATOM 3228 C CA . GLY A 1 413 ? 2.195 153.875 75.438 1 80.5 413 GLY A CA 1
ATOM 3229 C C . GLY A 1 413 ? 1.229 152.875 74.75 1 80.5 413 GLY A C 1
ATOM 3230 O O . GLY A 1 413 ? 1.609 151.75 74.312 1 80.5 413 GLY A O 1
ATOM 3231 N N . PHE A 1 414 ? 0.017 153.375 74.375 1 83.88 414 PHE A N 1
ATOM 3232 C CA . PHE A 1 414 ? -1.022 152.625 73.75 1 83.88 414 PHE A CA 1
ATOM 3233 C C . PHE A 1 414 ? -0.757 152.5 72.25 1 83.88 414 PHE A C 1
ATOM 3235 O O . PHE A 1 414 ? -1.081 151.5 71.688 1 83.88 414 PHE A O 1
ATOM 3242 N N . SER A 1 415 ? -0.101 153.5 71.75 1 86.75 415 SER A N 1
ATOM 3243 C CA . SER A 1 415 ? 0.256 153.375 70.312 1 86.75 415 SER A CA 1
ATOM 3244 C C . SER A 1 415 ? 1.261 152.25 70.062 1 86.75 415 SER A C 1
ATOM 3246 O O . SER A 1 415 ? 1.163 151.625 69 1 86.75 415 SER A O 1
ATOM 3248 N N . VAL A 1 416 ? 2.115 152 71 1 88.69 416 VAL A N 1
ATOM 3249 C CA . VAL A 1 416 ? 3.139 151 70.875 1 88.69 416 VAL A CA 1
ATOM 3250 C C . VAL A 1 416 ? 2.504 149.625 71 1 88.69 416 VAL A C 1
ATOM 3252 O O . VAL A 1 416 ? 2.799 148.625 70.188 1 88.69 416 VAL A O 1
ATOM 3255 N N . VAL A 1 417 ? 1.603 149.5 71.812 1 89.94 417 VAL A N 1
ATOM 3256 C CA . VAL A 1 417 ? 0.929 148.25 72.062 1 89.94 417 VAL A CA 1
ATOM 3257 C C . VAL A 1 417 ? 0.006 147.875 70.875 1 89.94 417 VAL A C 1
ATOM 3259 O O . VAL A 1 417 ? -0.034 146.75 70.438 1 89.94 417 VAL A O 1
ATOM 3262 N N . SER A 1 418 ? -0.69 148.875 70.375 1 89.81 418 SER A N 1
ATOM 3263 C CA . SER A 1 418 ? -1.604 148.625 69.25 1 89.81 418 SER A CA 1
ATOM 3264 C C . SER A 1 418 ? -0.847 148.25 67.938 1 89.81 418 SER A C 1
ATOM 3266 O O . SER A 1 418 ? -1.31 147.5 67.188 1 89.81 418 SER A O 1
ATOM 3268 N N . ASP A 1 419 ? 0.36 148.75 67.875 1 89.44 419 ASP A N 1
ATOM 3269 C CA . ASP A 1 419 ? 1.174 148.5 66.688 1 89.44 419 ASP A CA 1
ATOM 3270 C C . ASP A 1 419 ? 1.726 147.125 66.75 1 89.44 419 ASP A C 1
ATOM 3272 O O . ASP A 1 419 ? 1.846 146.375 65.75 1 89.44 419 ASP A O 1
ATOM 3276 N N . GLU A 1 420 ? 1.995 146.75 67.938 1 93.25 420 GLU A N 1
ATOM 3277 C CA . GLU A 1 420 ? 2.5 145.375 68.125 1 93.25 420 GLU A CA 1
ATOM 3278 C C . GLU A 1 420 ? 1.399 144.375 67.875 1 93.25 420 GLU A C 1
ATOM 3280 O O . GLU A 1 420 ? 1.634 143.375 67.312 1 93.25 420 GLU A O 1
ATOM 3285 N N . ILE A 1 421 ? 0.257 144.625 68.312 1 93.94 421 ILE A N 1
ATOM 3286 C CA . ILE A 1 421 ? -0.88 143.75 68.062 1 93.94 421 ILE A CA 1
ATOM 3287 C C . ILE A 1 421 ? -1.219 143.625 66.562 1 93.94 421 ILE A C 1
ATOM 3289 O O . ILE A 1 421 ? -1.584 142.625 66.062 1 93.94 421 ILE A O 1
ATOM 3293 N N . ARG A 1 422 ? -1.091 144.75 66 1 94.06 422 ARG A N 1
ATOM 3294 C CA . ARG A 1 422 ? -1.326 144.75 64.562 1 94.06 422 ARG A CA 1
ATOM 3295 C C . ARG A 1 422 ? -0.344 143.875 63.812 1 94.06 422 ARG A C 1
ATOM 3297 O O . ARG A 1 422 ? -0.737 143.125 62.938 1 94.06 422 ARG A O 1
ATOM 3304 N N . LYS A 1 423 ? 0.889 143.875 64.188 1 93.88 423 LYS A N 1
ATOM 3305 C CA . LYS A 1 423 ? 1.919 143.125 63.594 1 93.88 423 LYS A CA 1
ATOM 3306 C C . LYS A 1 423 ? 1.659 141.625 63.844 1 93.88 423 LYS A C 1
ATOM 3308 O O . LYS A 1 423 ? 1.831 140.75 62.938 1 93.88 423 LYS A O 1
ATOM 3313 N N . LEU A 1 424 ? 1.185 141.25 64.938 1 94.38 424 LEU A N 1
ATOM 3314 C CA . LEU A 1 424 ? 0.873 139.875 65.312 1 94.38 424 LEU A CA 1
ATOM 3315 C C . LEU A 1 424 ? -0.354 139.375 64.5 1 94.38 424 LEU A C 1
ATOM 3317 O O . LEU A 1 424 ? -0.398 138.25 64.062 1 94.38 424 LEU A O 1
ATOM 3321 N N . ALA A 1 425 ? -1.299 140.25 64.375 1 94.44 425 ALA A N 1
ATOM 3322 C CA . ALA A 1 425 ? -2.494 139.875 63.594 1 94.44 425 ALA A CA 1
ATOM 3323 C C . ALA A 1 425 ? -2.152 139.625 62.125 1 94.44 425 ALA A C 1
ATOM 3325 O O . ALA A 1 425 ? -2.699 138.75 61.5 1 94.44 425 ALA A O 1
ATOM 3326 N N . GLU A 1 426 ? -1.251 140.5 61.656 1 94.56 426 GLU A N 1
ATOM 3327 C CA . GLU A 1 426 ? -0.807 140.25 60.281 1 94.56 426 GLU A CA 1
ATOM 3328 C C . GLU A 1 426 ? -0.027 139 60.125 1 94.56 426 GLU A C 1
ATOM 3330 O O . GLU A 1 426 ? -0.134 138.25 59.094 1 94.56 426 GLU A O 1
ATOM 3335 N N . GLN A 1 427 ? 0.703 138.625 61.094 1 94.19 427 GLN A N 1
ATOM 3336 C CA . GLN A 1 427 ? 1.447 137.375 61.062 1 94.19 427 GLN A CA 1
ATOM 3337 C C . GLN A 1 427 ? 0.509 136.25 61.156 1 94.19 427 GLN A C 1
ATOM 3339 O O . GLN A 1 427 ? 0.714 135.25 60.5 1 94.19 427 GLN A O 1
ATOM 3344 N N . SER A 1 428 ? -0.46 136.25 61.938 1 94.69 428 SER A N 1
ATOM 3345 C CA . SER A 1 428 ? -1.447 135.25 62.062 1 94.69 428 SER A CA 1
ATOM 3346 C C . SER A 1 428 ? -2.244 135 60.781 1 94.69 428 SER A C 1
ATOM 3348 O O . SER A 1 428 ? -2.531 133.875 60.406 1 94.69 428 SER A O 1
ATOM 3350 N N . LYS A 1 429 ? -2.562 136.125 60.219 1 94.5 429 LYS A N 1
ATOM 3351 C CA . LYS A 1 429 ? -3.273 136 58.938 1 94.5 429 LYS A CA 1
ATOM 3352 C C . LYS A 1 429 ? -2.438 135.375 57.875 1 94.5 429 LYS A C 1
ATOM 3354 O O . LYS A 1 429 ? -2.934 134.5 57.156 1 94.5 429 LYS A O 1
ATOM 3359 N N . THR A 1 430 ? -1.181 135.75 57.812 1 95.56 430 THR A N 1
ATOM 3360 C CA . THR A 1 430 ? -0.274 135.125 56.844 1 95.56 430 THR A CA 1
ATOM 3361 C C . THR A 1 430 ? -0.109 133.625 57.125 1 95.56 430 THR A C 1
ATOM 3363 O O . THR A 1 430 ? -0.087 132.75 56.188 1 95.56 430 THR A O 1
ATOM 3366 N N . SER A 1 431 ? -0.067 133.25 58.312 1 95.06 431 SER A N 1
ATOM 3367 C CA . SER A 1 431 ? 0.067 131.875 58.719 1 95.06 431 SER A CA 1
ATOM 3368 C C . SER A 1 431 ? -1.19 131.125 58.375 1 95.06 431 SER A C 1
ATOM 3370 O O . SER A 1 431 ? -1.105 130 57.875 1 95.06 431 SER A O 1
ATOM 3372 N N . SER A 1 432 ? -2.301 131.625 58.562 1 94.69 432 SER A N 1
ATOM 3373 C CA . SER A 1 432 ? -3.561 130.875 58.25 1 94.69 432 SER A CA 1
ATOM 3374 C C . SER A 1 432 ? -3.719 130.75 56.75 1 94.69 432 SER A C 1
ATOM 3376 O O . SER A 1 432 ? -4.246 129.625 56.312 1 94.69 432 SER A O 1
ATOM 3378 N N . GLN A 1 433 ? -3.248 131.625 56.062 1 94.69 433 GLN A N 1
ATOM 3379 C CA . GLN A 1 433 ? -3.305 131.625 54.594 1 94.69 433 GLN A CA 1
ATOM 3380 C C . GLN A 1 433 ? -2.369 130.5 54.094 1 94.69 433 GLN A C 1
ATOM 3382 O O . GLN A 1 433 ? -2.697 129.75 53.156 1 94.69 433 GLN A O 1
ATOM 3387 N N . LYS A 1 434 ? -1.3 130.375 54.781 1 95.19 434 LYS A N 1
ATOM 3388 C CA . LYS A 1 434 ? -0.38 129.25 54.438 1 95.19 434 LYS A CA 1
ATOM 3389 C C . LYS A 1 434 ? -0.994 127.938 54.75 1 95.19 434 LYS A C 1
ATOM 3391 O O . LYS A 1 434 ? -0.85 127 53.938 1 95.19 434 LYS A O 1
ATOM 3396 N N . ILE A 1 435 ? -1.646 127.75 55.719 1 94.62 435 ILE A N 1
ATOM 3397 C CA . ILE A 1 435 ? -2.312 126.5 56.062 1 94.62 435 ILE A CA 1
ATOM 3398 C C . ILE A 1 435 ? -3.4 126.188 55.031 1 94.62 435 ILE A C 1
ATOM 3400 O O . ILE A 1 435 ? -3.549 125.062 54.625 1 94.62 435 ILE A O 1
ATOM 3404 N N . SER A 1 436 ? -4.148 127.25 54.75 1 93.75 436 SER A N 1
ATOM 3405 C CA . SER A 1 436 ? -5.215 127.062 53.75 1 93.75 436 SER A CA 1
ATOM 3406 C C . SER A 1 436 ? -4.672 126.562 52.438 1 93.75 436 SER A C 1
ATOM 3408 O O . SER A 1 436 ? -5.285 125.688 51.812 1 93.75 436 SER A O 1
ATOM 3410 N N . LYS A 1 437 ? -3.486 127 52.031 1 94.56 437 LYS A N 1
ATOM 3411 C CA . LYS A 1 437 ? -2.871 126.562 50.781 1 94.56 437 LYS A CA 1
ATOM 3412 C C . LYS A 1 437 ? -2.4 125.062 50.906 1 94.56 437 LYS A C 1
ATOM 3414 O O . LYS A 1 437 ? -2.562 124.312 50 1 94.56 437 LYS A O 1
ATOM 3419 N N . LEU A 1 438 ? -1.907 124.75 52 1 92.31 438 LEU A N 1
ATOM 3420 C CA . LEU A 1 438 ? -1.444 123.375 52.25 1 92.31 438 LEU A CA 1
ATOM 3421 C C . LEU A 1 438 ? -2.615 122.438 52.281 1 92.31 438 LEU A C 1
ATOM 3423 O O . LEU A 1 438 ? -2.52 121.312 51.75 1 92.31 438 LEU A O 1
ATOM 3427 N N . ILE A 1 439 ? -3.662 122.75 52.812 1 91.06 439 ILE A N 1
ATOM 3428 C CA . ILE A 1 439 ? -4.855 121.938 52.875 1 91.06 439 ILE A CA 1
ATOM 3429 C C . ILE A 1 439 ? -5.422 121.688 51.469 1 91.06 439 ILE A C 1
ATOM 3431 O O . ILE A 1 439 ? -5.871 120.625 51.156 1 91.06 439 ILE A O 1
ATOM 3435 N N . GLU A 1 440 ? -5.41 122.812 50.75 1 90.69 440 GLU A N 1
ATOM 3436 C CA . GLU A 1 440 ? -5.879 122.688 49.375 1 90.69 440 GLU A CA 1
ATOM 3437 C C . GLU A 1 440 ? -5.039 121.688 48.594 1 90.69 440 GLU A C 1
ATOM 3439 O O . GLU A 1 440 ? -5.578 120.875 47.844 1 90.69 440 GLU A O 1
ATOM 3444 N N . ASN A 1 441 ? -3.74 121.75 48.844 1 88 441 ASN A N 1
ATOM 3445 C CA . ASN A 1 441 ? -2.844 120.812 48.188 1 88 441 ASN A CA 1
ATOM 3446 C C . ASN A 1 441 ? -3.094 119.375 48.625 1 88 441 ASN A C 1
ATOM 3448 O O . ASN A 1 441 ? -3.131 118.438 47.812 1 88 441 ASN A O 1
ATOM 3452 N N . ILE A 1 442 ? -3.355 119.125 49.781 1 86.88 442 ILE A N 1
ATOM 3453 C CA . ILE A 1 442 ? -3.604 117.75 50.312 1 86.88 442 ILE A CA 1
ATOM 3454 C C . ILE A 1 442 ? -4.945 117.25 49.812 1 86.88 442 ILE A C 1
ATOM 3456 O O . ILE A 1 442 ? -5.086 116.062 49.531 1 86.88 442 ILE A O 1
ATOM 3460 N N . SER A 1 443 ? -5.871 118.25 49.844 1 84.69 443 SER A N 1
ATOM 3461 C CA . SER A 1 443 ? -7.195 117.875 49.375 1 84.69 443 SER A CA 1
ATOM 3462 C C . SER A 1 443 ? -7.148 117.375 47.938 1 84.69 443 SER A C 1
ATOM 3464 O O . SER A 1 443 ? -7.797 116.375 47.562 1 84.69 443 SER A O 1
ATOM 3466 N N . ILE A 1 444 ? -6.324 118 47.062 1 86.75 444 ILE A N 1
ATOM 3467 C CA . ILE A 1 444 ? -6.184 117.562 45.656 1 86.75 444 ILE A CA 1
ATOM 3468 C C . ILE A 1 444 ? -5.527 116.188 45.562 1 86.75 444 ILE A C 1
ATOM 3470 O O . ILE A 1 444 ? -5.98 115.375 44.781 1 86.75 444 ILE A O 1
ATOM 3474 N N . GLU A 1 445 ? -4.602 116 46.344 1 82.06 445 GLU A N 1
ATOM 3475 C CA . GLU A 1 445 ? -3.91 114.688 46.344 1 82.06 445 GLU A CA 1
ATOM 3476 C C . GLU A 1 445 ? -4.805 113.625 46.906 1 82.06 445 GLU A C 1
ATOM 3478 O O . GLU A 1 445 ? -4.742 112.438 46.438 1 82.06 445 GLU A O 1
ATOM 3483 N N . SER A 1 446 ? -5.598 113.875 47.812 1 81.62 446 SER A N 1
ATOM 3484 C CA . SER A 1 446 ? -6.5 112.875 48.438 1 81.62 446 SER A CA 1
ATOM 3485 C C . SER A 1 446 ? -7.559 112.438 47.438 1 81.62 446 SER A C 1
ATOM 3487 O O . SER A 1 446 ? -7.926 111.25 47.438 1 81.62 446 SER A O 1
ATOM 3489 N N . ILE A 1 447 ? -8.008 113.375 46.688 1 82.81 447 ILE A N 1
ATOM 3490 C CA . ILE A 1 447 ? -9.016 113.062 45.688 1 82.81 447 ILE A CA 1
ATOM 3491 C C . ILE A 1 447 ? -8.414 112.125 44.656 1 82.81 447 ILE A C 1
ATOM 3493 O O . ILE A 1 447 ? -9.055 111.125 44.281 1 82.81 447 ILE A O 1
ATOM 3497 N N . LYS A 1 448 ? -7.188 112.312 44.344 1 83.06 448 LYS A N 1
ATOM 3498 C CA . LYS A 1 448 ? -6.496 111.438 43.406 1 83.06 448 LYS A CA 1
ATOM 3499 C C . LYS A 1 448 ? -6.258 110.062 44.031 1 83.06 448 LYS A C 1
ATOM 3501 O O . LYS A 1 448 ? -6.367 109.062 43.344 1 83.06 448 LYS A O 1
ATOM 3506 N N . MET A 1 449 ? -6.008 110.062 45.188 1 81.88 449 MET A N 1
ATOM 3507 C CA . MET A 1 449 ? -5.746 108.812 45.906 1 81.88 449 MET A CA 1
ATOM 3508 C C . MET A 1 449 ? -7 107.938 46 1 81.88 449 MET A C 1
ATOM 3510 O O . MET A 1 449 ? -6.934 106.75 45.781 1 81.88 449 MET A O 1
ATOM 3514 N N . LEU A 1 450 ? -8.109 108.562 46.281 1 80.81 450 LEU A N 1
ATOM 3515 C CA . LEU A 1 450 ? -9.367 107.875 46.406 1 80.81 450 LEU A CA 1
ATOM 3516 C C . LEU A 1 450 ? -9.773 107.25 45.062 1 80.81 450 LEU A C 1
ATOM 3518 O O . LEU A 1 450 ? -10.297 106.125 45 1 80.81 450 LEU A O 1
ATOM 3522 N N . LYS A 1 451 ? -9.445 108 44 1 84.81 451 LYS A N 1
ATOM 3523 C CA . LYS A 1 451 ? -9.75 107.5 42.656 1 84.81 451 LYS A CA 1
ATOM 3524 C C . LYS A 1 451 ? -8.852 106.312 42.312 1 84.81 451 LYS A C 1
ATOM 3526 O O . LYS A 1 451 ? -9.328 105.312 41.781 1 84.81 451 LYS A O 1
ATOM 3531 N N . THR A 1 452 ? -7.652 106.375 42.625 1 81.25 452 THR A N 1
ATOM 3532 C CA . THR A 1 452 ? -6.699 105.312 42.375 1 81.25 452 THR A CA 1
ATOM 3533 C C . THR A 1 452 ? -7.055 104.062 43.188 1 81.25 452 THR A C 1
ATOM 3535 O O . THR A 1 452 ? -6.938 102.938 42.688 1 81.25 452 THR A O 1
ATOM 3538 N N . ALA A 1 453 ? -7.52 104.25 44.375 1 80.56 453 ALA A N 1
ATOM 3539 C CA . ALA A 1 453 ? -7.918 103.125 45.25 1 80.56 453 ALA A CA 1
ATOM 3540 C C . ALA A 1 453 ? -9.133 102.375 44.688 1 80.56 453 ALA A C 1
ATOM 3542 O O . ALA A 1 453 ? -9.227 101.188 44.781 1 80.56 453 ALA A O 1
ATOM 3543 N N . ASP A 1 454 ? -10.008 103.25 44.156 1 83.88 454 ASP A N 1
ATOM 3544 C CA . ASP A 1 454 ? -11.195 102.625 43.562 1 83.88 454 ASP A CA 1
ATOM 3545 C C . ASP A 1 454 ? -10.812 101.812 42.344 1 83.88 454 ASP A C 1
ATOM 3547 O O . ASP A 1 454 ? -11.352 100.688 42.156 1 83.88 454 ASP A O 1
ATOM 3551 N N . ASP A 1 455 ? -9.867 102.25 41.594 1 86 455 ASP A N 1
ATOM 3552 C CA . ASP A 1 455 ? -9.383 101.438 40.438 1 86 455 ASP A CA 1
ATOM 3553 C C . ASP A 1 455 ? -8.672 100.188 40.875 1 86 455 ASP A C 1
ATOM 3555 O O . ASP A 1 455 ? -8.836 99.125 40.281 1 86 455 ASP A O 1
ATOM 3559 N N . MET A 1 456 ? -7.977 100.25 41.906 1 83.62 456 MET A N 1
ATOM 3560 C CA . MET A 1 456 ? -7.254 99.125 42.438 1 83.62 456 MET A CA 1
ATOM 3561 C C . MET A 1 456 ? -8.219 98.062 42.969 1 83.62 456 MET A C 1
ATOM 3563 O O . MET A 1 456 ? -7.984 96.875 42.812 1 83.62 456 MET A O 1
ATOM 3567 N N . LYS A 1 457 ? -9.266 98.562 43.594 1 83.81 457 LYS A N 1
ATOM 3568 C CA . LYS A 1 457 ? -10.273 97.625 44.094 1 83.81 457 LYS A CA 1
ATOM 3569 C C . LYS A 1 457 ? -10.875 96.812 42.969 1 83.81 457 LYS A C 1
ATOM 3571 O O . LYS A 1 457 ? -11.031 95.562 43.094 1 83.81 457 LYS A O 1
ATOM 3576 N N . ASN A 1 458 ? -11.109 97.5 41.844 1 88.06 458 ASN A N 1
ATOM 3577 C CA . ASN A 1 458 ? -11.664 96.75 40.688 1 88.06 458 ASN A CA 1
ATOM 3578 C C . ASN A 1 458 ? -10.664 95.812 40.094 1 88.06 458 ASN A C 1
ATOM 3580 O O . ASN A 1 458 ? -11.047 94.688 39.656 1 88.06 458 ASN A O 1
ATOM 3584 N N . GLU A 1 459 ? -9.445 96.125 40.125 1 86.75 459 GLU A N 1
ATOM 3585 C CA . GLU A 1 459 ? -8.406 95.312 39.594 1 86.75 459 GLU A CA 1
ATOM 3586 C C . GLU A 1 459 ? -8.219 94.062 40.469 1 86.75 459 GLU A C 1
ATOM 3588 O O . GLU A 1 459 ? -8.047 92.938 39.938 1 86.75 459 GLU A O 1
ATOM 3593 N N . ILE A 1 460 ? -8.297 94.188 41.719 1 87.19 460 ILE A N 1
ATOM 3594 C CA . ILE A 1 460 ? -8.148 93.125 42.656 1 87.19 460 ILE A CA 1
ATOM 3595 C C . ILE A 1 460 ? -9.32 92.125 42.5 1 87.19 460 ILE A C 1
ATOM 3597 O O . ILE A 1 460 ? -9.133 90.938 42.562 1 87.19 460 ILE A O 1
ATOM 3601 N N . GLU A 1 461 ? -10.516 92.688 42.25 1 87.94 461 GLU A N 1
ATOM 3602 C CA . GLU A 1 461 ? -11.68 91.875 42.031 1 87.94 461 GLU A CA 1
ATOM 3603 C C . GLU A 1 461 ? -11.539 91 40.781 1 87.94 461 GLU A C 1
ATOM 3605 O O . GLU A 1 461 ? -11.922 89.875 40.75 1 87.94 461 GLU A O 1
ATOM 3610 N N . ASN A 1 462 ? -10.961 91.625 39.75 1 90.31 462 ASN A N 1
ATOM 3611 C CA . ASN A 1 462 ? -10.703 90.938 38.531 1 90.31 462 ASN A CA 1
ATOM 3612 C C . ASN A 1 462 ? -9.633 89.812 38.719 1 90.31 462 ASN A C 1
ATOM 3614 O O . ASN A 1 462 ? -9.727 88.75 38.125 1 90.31 462 ASN A O 1
ATOM 3618 N N . GLN A 1 463 ? -8.656 90.062 39.469 1 91.25 463 GLN A N 1
ATOM 3619 C CA . GLN A 1 463 ? -7.605 89.125 39.75 1 91.25 463 GLN A CA 1
ATOM 3620 C C . GLN A 1 463 ? -8.164 87.875 40.5 1 91.25 463 GLN A C 1
ATOM 3622 O O . GLN A 1 463 ? -7.785 86.75 40.219 1 91.25 463 GLN A O 1
ATOM 3627 N N . LYS A 1 464 ? -9.078 88.188 41.406 1 90.44 464 LYS A N 1
ATOM 3628 C CA . LYS A 1 464 ? -9.711 87.062 42.125 1 90.44 464 LYS A CA 1
ATOM 3629 C C . LYS A 1 464 ? -10.461 86.125 41.188 1 90.44 464 LYS A C 1
ATOM 3631 O O . LYS A 1 464 ? -10.398 84.938 41.344 1 90.44 464 LYS A O 1
ATOM 3636 N N . SER A 1 465 ? -11.102 86.75 40.188 1 92.06 465 SER A N 1
ATOM 3637 C CA . SER A 1 465 ? -11.844 85.938 39.219 1 92.06 465 SER A CA 1
ATOM 3638 C C . SER A 1 465 ? -10.898 85.062 38.375 1 92.06 465 SER A C 1
ATOM 3640 O O . SER A 1 465 ? -11.203 83.875 38.094 1 92.06 465 SER A O 1
ATOM 3642 N N . ASN A 1 466 ? -9.773 85.562 38 1 92.44 466 ASN A N 1
ATOM 3643 C CA . ASN A 1 466 ? -8.789 84.812 37.219 1 92.44 466 ASN A CA 1
ATOM 3644 C C . ASN A 1 466 ? -8.18 83.688 38.031 1 92.44 466 ASN A C 1
ATOM 3646 O O . ASN A 1 466 ? -7.898 82.625 37.5 1 92.44 466 ASN A O 1
ATOM 3650 N N . ILE A 1 467 ? -7.992 83.875 39.281 1 95.06 467 ILE A N 1
ATOM 3651 C CA . ILE A 1 467 ? -7.449 82.875 40.188 1 95.06 467 ILE A CA 1
ATOM 3652 C C . ILE A 1 467 ? -8.453 81.75 40.312 1 95.06 467 ILE A C 1
ATOM 3654 O O . ILE A 1 467 ? -8.086 80.562 40.312 1 95.06 467 ILE A O 1
ATOM 3658 N N . ASP A 1 468 ? -9.75 82.125 40.406 1 94.38 468 ASP A N 1
ATOM 3659 C CA . ASP A 1 468 ? -10.797 81.125 40.5 1 94.38 468 ASP A CA 1
ATOM 3660 C C . ASP A 1 468 ? -10.828 80.25 39.25 1 94.38 468 ASP A C 1
ATOM 3662 O O . ASP A 1 468 ? -11.016 79 39.344 1 94.38 468 ASP A O 1
ATOM 3666 N N . ILE A 1 469 ? -10.57 80.812 38.094 1 93.81 469 ILE A N 1
ATOM 3667 C CA . ILE A 1 469 ? -10.555 80.062 36.844 1 93.81 469 ILE A CA 1
ATOM 3668 C C . ILE A 1 469 ? -9.352 79.125 36.812 1 93.81 469 ILE A C 1
ATOM 3670 O O . ILE A 1 469 ? -9.461 77.938 36.375 1 93.81 469 ILE A O 1
ATOM 3674 N N . ALA A 1 470 ? -8.242 79.562 37.25 1 94.94 470 ALA A N 1
ATOM 3675 C CA . ALA A 1 470 ? -7.051 78.688 37.312 1 94.94 470 ALA A CA 1
ATOM 3676 C C . ALA A 1 470 ? -7.258 77.5 38.25 1 94.94 470 ALA A C 1
ATOM 3678 O O . ALA A 1 470 ? -6.863 76.375 37.906 1 94.94 470 ALA A O 1
ATOM 3679 N N . ILE A 1 471 ? -7.875 77.75 39.406 1 96.06 471 ILE A N 1
ATOM 3680 C CA . ILE A 1 471 ? -8.172 76.688 40.375 1 96.06 471 ILE A CA 1
ATOM 3681 C C . ILE A 1 471 ? -9.062 75.688 39.719 1 96.06 471 ILE A C 1
ATOM 3683 O O . ILE A 1 471 ? -8.789 74.438 39.812 1 96.06 471 ILE A O 1
ATOM 3687 N N . GLU A 1 472 ? -10.055 76.125 38.938 1 96.38 472 GLU A N 1
ATOM 3688 C CA . GLU A 1 472 ? -10.953 75.188 38.25 1 96.38 472 GLU A CA 1
ATOM 3689 C C . GLU A 1 472 ? -10.227 74.438 37.156 1 96.38 472 GLU A C 1
ATOM 3691 O O . GLU A 1 472 ? -10.492 73.25 36.938 1 96.38 472 GLU A O 1
ATOM 3696 N N . SER A 1 473 ? -9.344 75.062 36.531 1 97.06 473 SER A N 1
ATOM 3697 C CA . SER A 1 473 ? -8.578 74.438 35.469 1 97.06 473 SER A CA 1
ATOM 3698 C C . SER A 1 473 ? -7.703 73.312 36.031 1 97.06 473 SER A C 1
ATOM 3700 O O . SER A 1 473 ? -7.66 72.188 35.438 1 97.06 473 SER A O 1
ATOM 3702 N N . PHE A 1 474 ? -7.027 73.562 37.125 1 97.56 474 PHE A N 1
ATOM 3703 C CA . PHE A 1 474 ? -6.191 72.5 37.75 1 97.56 474 PHE A CA 1
ATOM 3704 C C . PHE A 1 474 ? -7.039 71.375 38.219 1 97.56 474 PHE A C 1
ATOM 3706 O O . PHE A 1 474 ? -6.621 70.188 38.125 1 97.56 474 PHE A O 1
ATOM 3713 N N . LYS A 1 475 ? -8.258 71.625 38.656 1 97.19 475 LYS A N 1
ATOM 3714 C CA . LYS A 1 475 ? -9.164 70.562 39.094 1 97.19 475 LYS A CA 1
ATOM 3715 C C . LYS A 1 475 ? -9.602 69.75 37.906 1 97.19 475 LYS A C 1
ATOM 3717 O O . LYS A 1 475 ? -9.656 68.5 38.031 1 97.19 475 LYS A O 1
ATOM 3722 N N . GLU A 1 476 ? -9.875 70.375 36.844 1 97.38 476 GLU A N 1
ATOM 3723 C CA . GLU A 1 476 ? -10.289 69.625 35.656 1 97.38 476 GLU A CA 1
ATOM 3724 C C . GLU A 1 476 ? -9.141 68.812 35.094 1 97.38 476 GLU A C 1
ATOM 3726 O O . GLU A 1 476 ? -9.359 67.688 34.625 1 97.38 476 GLU A O 1
ATOM 3731 N N . ILE A 1 477 ? -7.977 69.312 35.125 1 98.12 477 ILE A N 1
ATOM 3732 C CA . ILE A 1 477 ? -6.793 68.625 34.688 1 98.12 477 ILE A CA 1
ATOM 3733 C C . ILE A 1 477 ? -6.582 67.375 35.562 1 98.12 477 ILE A C 1
ATOM 3735 O O . ILE A 1 477 ? -6.367 66.25 35.031 1 98.12 477 ILE A O 1
ATOM 3739 N N . THR A 1 478 ? -6.66 67.562 36.844 1 97.94 478 THR A N 1
ATOM 3740 C CA . THR A 1 478 ? -6.492 66.438 37.781 1 97.94 478 THR A CA 1
ATOM 3741 C C . THR A 1 478 ? -7.566 65.375 37.531 1 97.94 478 THR A C 1
ATOM 3743 O O . THR A 1 478 ? -7.277 64.188 37.531 1 97.94 478 THR A O 1
ATOM 3746 N N . LYS A 1 479 ? -8.812 65.812 37.25 1 97.75 479 LYS A N 1
ATOM 3747 C CA . LYS A 1 479 ? -9.914 64.875 36.969 1 97.75 479 LYS A CA 1
ATOM 3748 C C . LYS A 1 479 ? -9.664 64.125 35.688 1 97.75 479 LYS A C 1
ATOM 3750 O O . LYS A 1 479 ? -9.922 62.906 35.594 1 97.75 479 LYS A O 1
ATOM 3755 N N . SER A 1 480 ? -9.18 64.75 34.656 1 98 480 SER A N 1
ATOM 3756 C CA . SER A 1 480 ? -8.883 64.125 33.375 1 98 480 SER A CA 1
ATOM 3757 C C . SER A 1 480 ? -7.809 63.062 33.531 1 98 480 SER A C 1
ATOM 3759 O O . SER A 1 480 ? -7.906 62 32.938 1 98 480 SER A O 1
ATOM 3761 N N . VAL A 1 481 ? -6.773 63.344 34.281 1 98 481 VAL A N 1
ATOM 3762 C CA . VAL A 1 481 ? -5.719 62.375 34.5 1 98 481 VAL A CA 1
ATOM 3763 C C . VAL A 1 481 ? -6.273 61.188 35.281 1 98 481 VAL A C 1
ATOM 3765 O O . VAL A 1 481 ? -5.914 60.031 35.031 1 98 481 VAL A O 1
ATOM 3768 N N . GLU A 1 482 ? -7.164 61.469 36.281 1 97.25 482 GLU A N 1
ATOM 3769 C CA . GLU A 1 482 ? -7.789 60.406 37.062 1 97.25 482 GLU A CA 1
ATOM 3770 C C . GLU A 1 482 ? -8.633 59.5 36.188 1 97.25 482 GLU A C 1
ATOM 3772 O O . GLU A 1 482 ? -8.703 58.312 36.406 1 97.25 482 GLU A O 1
ATOM 3777 N N . GLU A 1 483 ? -9.211 60.062 35.125 1 96.81 483 GLU A N 1
ATOM 3778 C CA . GLU A 1 483 ? -10.016 59.281 34.188 1 96.81 483 GLU A CA 1
ATOM 3779 C C . GLU A 1 483 ? -9.125 58.5 33.219 1 96.81 483 GLU A C 1
ATOM 3781 O O . GLU A 1 483 ? -9.5 57.406 32.781 1 96.81 483 GLU A O 1
ATOM 3786 N N . MET A 1 484 ? -7.922 58.969 32.969 1 97.56 484 MET A N 1
ATOM 3787 C CA . MET A 1 484 ? -6.984 58.344 32.031 1 97.56 484 MET A CA 1
ATOM 3788 C C . MET A 1 484 ? -6.293 57.156 32.719 1 97.56 484 MET A C 1
ATOM 3790 O O . MET A 1 484 ? -5.98 56.156 32.062 1 97.56 484 MET A O 1
ATOM 3794 N N . SER A 1 485 ? -6.102 57.281 34.031 1 96.94 485 SER A N 1
ATOM 3795 C CA . SER A 1 485 ? -5.254 56.312 34.75 1 96.94 485 SER A CA 1
ATOM 3796 C C . SER A 1 485 ? -5.762 54.906 34.594 1 96.94 485 SER A C 1
ATOM 3798 O O . SER A 1 485 ? -5 54 34.219 1 96.94 485 SER A O 1
ATOM 3800 N N . PRO A 1 486 ? -7.137 54.656 34.781 1 96.94 486 PRO A N 1
ATOM 3801 C CA . PRO A 1 486 ? -7.613 53.281 34.594 1 96.94 486 PRO A CA 1
ATOM 3802 C C . PRO A 1 486 ? -7.508 52.812 33.156 1 96.94 486 PRO A C 1
ATOM 3804 O O . PRO A 1 486 ? -7.312 51.594 32.906 1 96.94 486 PRO A O 1
ATOM 3807 N N . ARG A 1 487 ? -7.605 53.625 32.188 1 97.56 487 ARG A N 1
ATOM 3808 C CA . ARG A 1 487 ? -7.504 53.281 30.766 1 97.56 487 ARG A CA 1
ATOM 3809 C C . ARG A 1 487 ? -6.07 52.906 30.391 1 97.56 487 ARG A C 1
ATOM 3811 O O . ARG A 1 487 ? -5.844 52 29.609 1 97.56 487 ARG A O 1
ATOM 3818 N N . ILE A 1 488 ? -5.094 53.625 30.938 1 97.62 488 ILE A N 1
ATOM 3819 C CA . ILE A 1 488 ? -3.682 53.312 30.734 1 97.62 488 ILE A CA 1
ATOM 3820 C C . ILE A 1 488 ? -3.381 51.906 31.312 1 97.62 488 ILE A C 1
ATOM 3822 O O . ILE A 1 488 ? -2.707 51.094 30.672 1 97.62 488 ILE A O 1
ATOM 3826 N N . THR A 1 489 ? -3.949 51.688 32.5 1 96.56 489 THR A N 1
ATOM 3827 C CA . THR A 1 489 ? -3.785 50.375 33.125 1 96.56 489 THR A CA 1
ATOM 3828 C C . THR A 1 489 ? -4.418 49.281 32.281 1 96.56 489 THR A C 1
ATOM 3830 O O . THR A 1 489 ? -3.865 48.188 32.156 1 96.56 489 THR A O 1
ATOM 3833 N N . ALA A 1 490 ? -5.547 49.594 31.688 1 96.56 490 ALA A N 1
ATOM 3834 C CA . ALA A 1 490 ? -6.227 48.625 30.828 1 96.56 490 ALA A CA 1
ATOM 3835 C C . ALA A 1 490 ? -5.371 48.281 29.609 1 96.56 490 ALA A C 1
ATOM 3837 O O . ALA A 1 490 ? -5.293 47.125 29.203 1 96.56 490 ALA A O 1
ATOM 3838 N N . VAL A 1 491 ? -4.73 49.25 28.969 1 97.06 491 VAL A N 1
ATOM 3839 C CA . VAL A 1 491 ? -3.854 49 27.828 1 97.06 491 VAL A CA 1
ATOM 3840 C C . VAL A 1 491 ? -2.684 48.125 28.234 1 97.06 491 VAL A C 1
ATOM 3842 O O . VAL A 1 491 ? -2.32 47.188 27.516 1 97.06 491 VAL A O 1
ATOM 3845 N N . ASN A 1 492 ? -2.105 48.438 29.406 1 96.31 492 ASN A N 1
ATOM 3846 C CA . ASN A 1 492 ? -1.005 47.625 29.938 1 96.31 492 ASN A CA 1
ATOM 3847 C C . ASN A 1 492 ? -1.425 46.188 30.172 1 96.31 492 ASN A C 1
ATOM 3849 O O . ASN A 1 492 ? -0.7 45.25 29.812 1 96.31 492 ASN A O 1
ATOM 3853 N N . ASN A 1 493 ? -2.588 46.031 30.781 1 95.75 493 ASN A N 1
ATOM 3854 C CA . ASN A 1 493 ? -3.088 44.688 31.062 1 95.75 493 ASN A CA 1
ATOM 3855 C C . ASN A 1 493 ? -3.385 43.906 29.781 1 95.75 493 ASN A C 1
ATOM 3857 O O . ASN A 1 493 ? -3.055 42.719 29.672 1 95.75 493 ASN A O 1
ATOM 3861 N N . ASN A 1 494 ? -4.004 44.594 28.891 1 96.25 494 ASN A N 1
ATOM 3862 C CA . ASN A 1 494 ? -4.32 43.969 27.625 1 96.25 494 ASN A CA 1
ATOM 3863 C C . ASN A 1 494 ? -3.055 43.594 26.844 1 96.25 494 ASN A C 1
ATOM 3865 O O . ASN A 1 494 ? -3 42.531 26.203 1 96.25 494 ASN A O 1
ATOM 3869 N N . THR A 1 495 ? -2.037 44.438 26.906 1 96.38 495 THR A N 1
ATOM 3870 C CA . THR A 1 495 ? -0.764 44.125 26.25 1 96.38 495 THR A CA 1
ATOM 3871 C C . THR A 1 495 ? -0.125 42.875 26.859 1 96.38 495 THR A C 1
ATOM 3873 O O . THR A 1 495 ? 0.375 42.031 26.141 1 96.38 495 THR A O 1
ATOM 3876 N N . THR A 1 496 ? -0.199 42.75 28.188 1 94.88 496 THR A N 1
ATOM 3877 C CA . THR A 1 496 ? 0.337 41.594 28.875 1 94.88 496 THR A CA 1
ATOM 3878 C C . THR A 1 496 ? -0.435 40.344 28.484 1 94.88 496 THR A C 1
ATOM 3880 O O . THR A 1 496 ? 0.16 39.281 28.266 1 94.88 496 THR A O 1
ATOM 3883 N N . ASN A 1 497 ? -1.75 40.469 28.312 1 95.12 497 ASN A N 1
ATOM 3884 C CA . ASN A 1 497 ? -2.58 39.344 27.891 1 95.12 497 ASN A CA 1
ATOM 3885 C C . ASN A 1 497 ? -2.201 38.875 26.484 1 95.12 497 ASN A C 1
ATOM 3887 O O . ASN A 1 497 ? -2.15 37.688 26.219 1 95.12 497 ASN A O 1
ATOM 3891 N N . ILE A 1 498 ? -1.963 39.812 25.656 1 94.75 498 ILE A N 1
ATOM 3892 C CA . ILE A 1 498 ? -1.609 39.5 24.266 1 94.75 498 ILE A CA 1
ATOM 3893 C C . ILE A 1 498 ? -0.262 38.781 24.234 1 94.75 498 ILE A C 1
ATOM 3895 O O . ILE A 1 498 ? -0.078 37.844 23.469 1 94.75 498 ILE A O 1
ATOM 3899 N N . ILE A 1 499 ? 0.655 39.219 25.062 1 94.75 499 ILE A N 1
ATOM 3900 C CA . ILE A 1 499 ? 1.97 38.562 25.141 1 94.75 499 ILE A CA 1
ATOM 3901 C C . ILE A 1 499 ? 1.822 37.125 25.562 1 94.75 499 ILE A C 1
ATOM 3903 O O . ILE A 1 499 ? 2.453 36.219 25 1 94.75 499 ILE A O 1
ATOM 3907 N N . ASP A 1 500 ? 0.981 36.812 26.516 1 95.12 500 ASP A N 1
ATOM 3908 C CA . ASP A 1 500 ? 0.75 35.469 27 1 95.12 500 ASP A CA 1
ATOM 3909 C C . ASP A 1 500 ? 0.106 34.594 25.922 1 95.12 500 ASP A C 1
ATOM 3911 O O . ASP A 1 500 ? 0.527 33.438 25.703 1 95.12 500 ASP A O 1
ATOM 3915 N N . LYS A 1 501 ? -0.863 35.125 25.312 1 94.81 501 LYS A N 1
ATOM 3916 C CA . LYS A 1 501 ? -1.554 34.375 24.266 1 94.81 501 LYS A CA 1
ATOM 3917 C C . LYS A 1 501 ? -0.625 34.094 23.078 1 94.81 501 LYS A C 1
ATOM 3919 O O . LYS A 1 501 ? -0.677 33.031 22.484 1 94.81 501 LYS A O 1
ATOM 3924 N N . LYS A 1 502 ? 0.24 35.062 22.766 1 93.81 502 LYS A N 1
ATOM 3925 C CA . LYS A 1 502 ? 1.232 34.906 21.719 1 93.81 502 LYS A CA 1
ATOM 3926 C C . LYS A 1 502 ? 2.158 33.719 22 1 93.81 502 LYS A C 1
ATOM 3928 O O . LYS A 1 502 ? 2.459 32.938 21.109 1 93.81 502 LYS A O 1
ATOM 3933 N N . ALA A 1 503 ? 2.59 33.688 23.266 1 93.81 503 ALA A N 1
ATOM 3934 C CA . ALA A 1 503 ? 3.475 32.594 23.641 1 93.81 503 ALA A CA 1
ATOM 3935 C C . ALA A 1 503 ? 2.785 31.234 23.469 1 93.81 503 ALA A C 1
ATOM 3937 O O . ALA A 1 503 ? 3.395 30.281 22.984 1 93.81 503 ALA A O 1
ATOM 3938 N N . SER A 1 504 ? 1.545 31.156 23.828 1 94.94 504 SER A N 1
ATOM 3939 C CA . SER A 1 504 ? 0.764 29.922 23.672 1 94.94 504 SER A CA 1
ATOM 3940 C C . SER A 1 504 ? 0.567 29.578 22.203 1 94.94 504 SER A C 1
ATOM 3942 O O . SER A 1 504 ? 0.651 28.406 21.828 1 94.94 504 SER A O 1
ATOM 3944 N N . ILE A 1 505 ? 0.267 30.562 21.422 1 94 505 ILE A N 1
ATOM 3945 C CA . ILE A 1 505 ? 0.077 30.359 19.984 1 94 505 ILE A CA 1
ATOM 3946 C C . ILE A 1 505 ? 1.364 29.828 19.375 1 94 505 ILE A C 1
ATOM 3948 O O . ILE A 1 505 ? 1.335 28.859 18.594 1 94 505 ILE A O 1
ATOM 3952 N N . LEU A 1 506 ? 2.479 30.422 19.734 1 94.44 506 LEU A N 1
ATOM 3953 C CA . LEU A 1 506 ? 3.764 29.984 19.188 1 94.44 506 LEU A CA 1
ATOM 3954 C C . LEU A 1 506 ? 4.047 28.531 19.547 1 94.44 506 LEU A C 1
ATOM 3956 O O . LEU A 1 506 ? 4.57 27.781 18.734 1 94.44 506 LEU A O 1
ATOM 3960 N N . ASP A 1 507 ? 3.713 28.094 20.719 1 95.88 507 ASP A N 1
ATOM 3961 C CA . ASP A 1 507 ? 3.889 26.719 21.141 1 95.88 507 ASP A CA 1
ATOM 3962 C C . ASP A 1 507 ? 3.084 25.766 20.266 1 95.88 507 ASP A C 1
ATOM 3964 O O . ASP A 1 507 ? 3.596 24.734 19.828 1 95.88 507 ASP A O 1
ATOM 3968 N N . LYS A 1 508 ? 1.859 26.172 20.047 1 95.94 508 LYS A N 1
ATOM 3969 C CA . LYS A 1 508 ? 0.986 25.328 19.234 1 95.94 508 LYS A CA 1
ATOM 3970 C C . LYS A 1 508 ? 1.453 25.281 17.781 1 95.94 508 LYS A C 1
ATOM 3972 O O . LYS A 1 508 ? 1.315 24.266 17.109 1 95.94 508 LYS A O 1
ATOM 3977 N N . ILE A 1 509 ? 2.01 26.328 17.297 1 94.69 509 ILE A N 1
ATOM 3978 C CA . ILE A 1 509 ? 2.541 26.375 15.945 1 94.69 509 ILE A CA 1
ATOM 3979 C C . ILE A 1 509 ? 3.754 25.453 15.828 1 94.69 509 ILE A C 1
ATOM 3981 O O . ILE A 1 509 ? 3.91 24.75 14.828 1 94.69 509 ILE A O 1
ATOM 3985 N N . HIS A 1 510 ? 4.586 25.422 16.844 1 93.94 510 HIS A N 1
ATOM 3986 C CA . HIS A 1 510 ? 5.738 24.531 16.844 1 93.94 510 HIS A CA 1
ATOM 3987 C C . HIS A 1 510 ? 5.301 23.062 16.844 1 93.94 510 HIS A C 1
ATOM 3989 O O . HIS A 1 510 ? 5.867 22.25 16.125 1 93.94 510 HIS A O 1
ATOM 3995 N N . SER A 1 511 ? 4.332 22.875 17.656 1 94.38 511 SER A N 1
ATOM 3996 C CA . SER A 1 511 ? 3.785 21.516 17.688 1 94.38 511 SER A CA 1
ATOM 3997 C C . SER A 1 511 ? 3.209 21.125 16.344 1 94.38 511 SER A C 1
ATOM 3999 O O . SER A 1 511 ? 3.457 20.031 15.844 1 94.38 511 SER A O 1
ATOM 4001 N N . SER A 1 512 ? 2.459 21.953 15.719 1 92.88 512 SER A N 1
ATOM 4002 C CA . SER A 1 512 ? 1.852 21.703 14.414 1 92.88 512 SER A CA 1
ATOM 4003 C C . SER A 1 512 ? 2.912 21.531 13.328 1 92.88 512 SER A C 1
ATOM 4005 O O . SER A 1 512 ? 2.766 20.703 12.438 1 92.88 512 SER A O 1
ATOM 4007 N N . SER A 1 513 ? 3.947 22.359 13.43 1 93.38 513 SER A N 1
ATOM 4008 C CA . SER A 1 513 ? 5.055 22.266 12.484 1 93.38 513 SER A CA 1
ATOM 4009 C C . SER A 1 513 ? 5.766 20.922 12.609 1 93.38 513 SER A C 1
ATOM 4011 O O . SER A 1 513 ? 6.133 20.312 11.609 1 93.38 513 SER A O 1
ATOM 4013 N N . ALA A 1 514 ? 5.961 20.438 13.82 1 93.44 514 ALA A N 1
ATOM 4014 C CA . ALA A 1 514 ? 6.582 19.141 14.055 1 93.44 514 ALA A CA 1
ATOM 4015 C C . ALA A 1 514 ? 5.742 18.016 13.453 1 93.44 514 ALA A C 1
ATOM 4017 O O . ALA A 1 514 ? 6.277 17.094 12.844 1 93.44 514 ALA A O 1
ATOM 4018 N N . ILE A 1 515 ? 4.461 18.094 13.625 1 91.88 515 ILE A N 1
ATOM 4019 C CA . ILE A 1 515 ? 3.557 17.094 13.078 1 91.88 515 ILE A CA 1
ATOM 4020 C C . ILE A 1 515 ? 3.613 17.109 11.555 1 91.88 515 ILE A C 1
ATOM 4022 O O . ILE A 1 515 ? 3.656 16.062 10.914 1 91.88 515 ILE A O 1
ATOM 4026 N N . ALA A 1 516 ? 3.611 18.281 10.938 1 91.5 516 ALA A N 1
ATOM 4027 C CA . ALA A 1 516 ? 3.715 18.391 9.484 1 91.5 516 ALA A CA 1
ATOM 4028 C C . ALA A 1 516 ? 4.996 17.75 8.969 1 91.5 516 ALA A C 1
ATOM 4030 O O . ALA A 1 516 ? 4.977 17.047 7.957 1 91.5 516 ALA A O 1
ATOM 4031 N N . GLN A 1 517 ? 6.102 17.922 9.695 1 90.38 517 GLN A N 1
ATOM 4032 C CA . GLN A 1 517 ? 7.371 17.297 9.32 1 90.38 517 GLN A CA 1
ATOM 4033 C C . GLN A 1 517 ? 7.293 15.781 9.438 1 90.38 517 GLN A C 1
ATOM 4035 O O . GLN A 1 517 ? 7.809 15.062 8.578 1 90.38 517 GLN A O 1
ATOM 4040 N N . GLN A 1 518 ? 6.668 15.336 10.477 1 91.44 518 GLN A N 1
ATOM 4041 C CA . GLN A 1 518 ? 6.5 13.898 10.672 1 91.44 518 GLN A CA 1
ATOM 4042 C C . GLN A 1 518 ? 5.66 13.289 9.555 1 91.44 518 GLN A C 1
ATOM 4044 O O . GLN A 1 518 ? 5.977 12.211 9.047 1 91.44 518 GLN A O 1
ATOM 4049 N N . VAL A 1 519 ? 4.562 13.922 9.203 1 91.5 519 VAL A N 1
ATOM 4050 C CA . VAL A 1 519 ? 3.689 13.445 8.141 1 91.5 519 VAL A CA 1
ATOM 4051 C C . VAL A 1 519 ? 4.461 13.391 6.824 1 91.5 519 VAL A C 1
ATOM 4053 O O . VAL A 1 519 ? 4.301 12.453 6.039 1 91.5 519 VAL A O 1
ATOM 4056 N N . SER A 1 520 ? 5.285 14.367 6.594 1 90.38 520 SER A N 1
ATOM 4057 C CA . SER A 1 520 ? 6.129 14.367 5.402 1 90.38 520 SER A CA 1
ATOM 4058 C C . SER A 1 520 ? 7.055 13.156 5.379 1 90.38 520 SER A C 1
ATOM 4060 O O . SER A 1 520 ? 7.207 12.5 4.344 1 90.38 520 SER A O 1
ATOM 4062 N N . ALA A 1 521 ? 7.684 12.828 6.48 1 91.25 521 ALA A N 1
ATOM 4063 C CA . ALA A 1 521 ? 8.562 11.664 6.582 1 91.25 521 ALA A CA 1
ATOM 4064 C C . ALA A 1 521 ? 7.785 10.367 6.355 1 91.25 521 ALA A C 1
ATOM 4066 O O . ALA A 1 521 ? 8.25 9.484 5.633 1 91.25 521 ALA A O 1
ATOM 4067 N N . PHE A 1 522 ? 6.602 10.289 6.934 1 91.75 522 PHE A N 1
ATOM 4068 C CA . PHE A 1 522 ? 5.754 9.117 6.777 1 91.75 522 PHE A CA 1
ATOM 4069 C C . PHE A 1 522 ? 5.312 8.953 5.324 1 91.75 522 PHE A C 1
ATOM 4071 O O . PHE A 1 522 ? 5.18 7.836 4.832 1 91.75 522 PHE A O 1
ATOM 4078 N N . SER A 1 523 ? 5.066 10.07 4.688 1 90.75 523 SER A N 1
ATOM 4079 C CA . SER A 1 523 ? 4.691 10.031 3.279 1 90.75 523 SER A CA 1
ATOM 4080 C C . SER A 1 523 ? 5.777 9.367 2.434 1 90.75 523 SER A C 1
ATOM 4082 O O . SER A 1 523 ? 5.477 8.602 1.52 1 90.75 523 SER A O 1
ATOM 4084 N N . GLN A 1 524 ? 7.059 9.609 2.777 1 90.5 524 GLN A N 1
ATOM 4085 C CA . GLN A 1 524 ? 8.164 8.992 2.053 1 90.5 524 GLN A CA 1
ATOM 4086 C C . GLN A 1 524 ? 8.188 7.48 2.266 1 90.5 524 GLN A C 1
ATOM 4088 O O . GLN A 1 524 ? 8.461 6.719 1.335 1 90.5 524 GLN A O 1
ATOM 4093 N N . GLU A 1 525 ? 7.902 7.07 3.441 1 91.94 525 GLU A N 1
ATOM 4094 C CA . GLU A 1 525 ? 7.844 5.648 3.754 1 91.94 525 GLU A CA 1
ATOM 4095 C C . GLU A 1 525 ? 6.719 4.961 2.982 1 91.94 525 GLU A C 1
ATOM 4097 O O . GLU A 1 525 ? 6.895 3.848 2.48 1 91.94 525 GLU A O 1
ATOM 4102 N N . ILE A 1 526 ? 5.605 5.602 2.873 1 91.62 526 ILE A N 1
ATOM 4103 C CA . ILE A 1 526 ? 4.449 5.047 2.176 1 91.62 526 ILE A CA 1
ATOM 4104 C C . ILE A 1 526 ? 4.742 4.965 0.679 1 91.62 526 ILE A C 1
ATOM 4106 O O . ILE A 1 526 ? 4.348 4.004 0.015 1 91.62 526 ILE A O 1
ATOM 4110 N N . VAL A 1 527 ? 5.438 5.977 0.139 1 92.44 527 VAL A N 1
ATOM 4111 C CA . VAL A 1 527 ? 5.848 5.926 -1.259 1 92.44 527 VAL A CA 1
ATOM 4112 C C . VAL A 1 527 ? 6.707 4.684 -1.499 1 92.44 527 VAL A C 1
ATOM 4114 O O . VAL A 1 527 ? 6.492 3.951 -2.465 1 92.44 527 VAL A O 1
ATOM 4117 N N . ALA A 1 528 ? 7.648 4.402 -0.636 1 92.5 528 ALA A N 1
ATOM 4118 C CA . ALA A 1 528 ? 8.523 3.242 -0.762 1 92.5 528 ALA A CA 1
ATOM 4119 C C . ALA A 1 528 ? 7.727 1.941 -0.732 1 92.5 528 ALA A C 1
ATOM 4121 O O . ALA A 1 528 ? 7.965 1.04 -1.539 1 92.5 528 ALA A O 1
ATOM 4122 N N . SER A 1 529 ? 6.852 1.892 0.195 1 92.31 529 SER A N 1
ATOM 4123 C CA . SER A 1 529 ? 6.012 0.705 0.31 1 92.31 529 SER A CA 1
ATOM 4124 C C . SER A 1 529 ? 5.137 0.523 -0.928 1 92.31 529 SER A C 1
ATOM 4126 O O . SER A 1 529 ? 4.902 -0.604 -1.368 1 92.31 529 SER A O 1
ATOM 4128 N N . SER A 1 530 ? 4.617 1.591 -1.473 1 92.38 530 SER A N 1
ATOM 4129 C CA . SER A 1 530 ? 3.822 1.547 -2.693 1 92.38 530 SER A CA 1
ATOM 4130 C C . SER A 1 530 ? 4.652 1.056 -3.877 1 92.38 530 SER A C 1
ATOM 4132 O O . SER A 1 530 ? 4.164 0.28 -4.703 1 92.38 530 SER A O 1
ATOM 4134 N N . GLU A 1 531 ? 5.906 1.445 -3.939 1 92.44 531 GLU A N 1
ATOM 4135 C CA . GLU A 1 531 ? 6.816 0.968 -4.98 1 92.44 531 GLU A CA 1
ATOM 4136 C C . GLU A 1 531 ? 7.078 -0.529 -4.84 1 92.44 531 GLU A C 1
ATOM 4138 O O . GLU A 1 531 ? 7.121 -1.252 -5.836 1 92.44 531 GLU A O 1
ATOM 4143 N N . GLU A 1 532 ? 7.254 -0.916 -3.623 1 93 532 GLU A N 1
ATOM 4144 C CA . GLU A 1 532 ? 7.449 -2.338 -3.359 1 93 532 GLU A CA 1
ATOM 4145 C C . GLU A 1 532 ? 6.227 -3.148 -3.779 1 93 532 GLU A C 1
ATOM 4147 O O . GLU A 1 532 ? 6.355 -4.207 -4.395 1 93 532 GLU A O 1
ATOM 4152 N N . THR A 1 533 ? 5.059 -2.676 -3.445 1 92.12 533 THR A N 1
ATOM 4153 C CA . THR A 1 533 ? 3.814 -3.332 -3.834 1 92.12 533 THR A CA 1
ATOM 4154 C C . THR A 1 533 ? 3.686 -3.391 -5.355 1 92.12 533 THR A C 1
ATOM 4156 O O . THR A 1 533 ? 3.291 -4.418 -5.91 1 92.12 533 THR A O 1
ATOM 4159 N N . SER A 1 534 ? 4.023 -2.32 -5.988 1 93.81 534 SER A N 1
ATOM 4160 C CA . SER A 1 534 ? 4.004 -2.285 -7.445 1 93.81 534 SER A CA 1
ATOM 4161 C C . SER A 1 534 ? 4.957 -3.318 -8.039 1 93.81 534 SER A C 1
ATOM 4163 O O . SER A 1 534 ? 4.602 -4.039 -8.969 1 93.81 534 SER A O 1
ATOM 4165 N N . ALA A 1 535 ? 6.176 -3.439 -7.508 1 94 535 ALA A N 1
ATOM 4166 C CA . ALA A 1 535 ? 7.152 -4.434 -7.949 1 94 535 ALA A CA 1
ATOM 4167 C C . ALA A 1 535 ? 6.629 -5.848 -7.73 1 94 535 ALA A C 1
ATOM 4169 O O . ALA A 1 535 ? 6.758 -6.707 -8.609 1 94 535 ALA A O 1
ATOM 4170 N N . SER A 1 536 ? 6.059 -6.031 -6.543 1 94.44 536 SER A N 1
ATOM 4171 C CA . SER A 1 536 ? 5.48 -7.332 -6.23 1 94.44 536 SER A CA 1
ATOM 4172 C C . SER A 1 536 ? 4.344 -7.68 -7.188 1 94.44 536 SER A C 1
ATOM 4174 O O . SER A 1 536 ? 4.199 -8.836 -7.598 1 94.44 536 SER A O 1
ATOM 4176 N N . SER A 1 537 ? 3.467 -6.742 -7.555 1 94.5 537 SER A N 1
ATOM 4177 C CA . SER A 1 537 ? 2.395 -6.934 -8.523 1 94.5 537 SER A CA 1
ATOM 4178 C C . SER A 1 537 ? 2.943 -7.398 -9.867 1 94.5 537 SER A C 1
ATOM 4180 O O . SER A 1 537 ? 2.391 -8.305 -10.492 1 94.5 537 SER A O 1
ATOM 4182 N N . GLN A 1 538 ? 4.074 -6.836 -10.297 1 93.25 538 GLN A N 1
ATOM 4183 C CA . GLN A 1 538 ? 4.703 -7.215 -11.562 1 93.25 538 GLN A CA 1
ATOM 4184 C C . GLN A 1 538 ? 5.254 -8.641 -11.492 1 93.25 538 GLN A C 1
ATOM 4186 O O . GLN A 1 538 ? 5.176 -9.391 -12.469 1 93.25 538 GLN A O 1
ATOM 4191 N N . GLU A 1 539 ? 5.793 -8.914 -10.32 1 94.56 539 GLU A N 1
ATOM 4192 C CA . GLU A 1 539 ? 6.316 -10.266 -10.133 1 94.56 539 GLU A CA 1
ATOM 4193 C C . GLU A 1 539 ? 5.195 -11.305 -10.172 1 94.56 539 GLU A C 1
ATOM 4195 O O . GLU A 1 539 ? 5.352 -12.375 -10.75 1 94.56 539 GLU A O 1
ATOM 4200 N N . VAL A 1 540 ? 4.066 -10.984 -9.547 1 93.81 540 VAL A N 1
ATOM 4201 C CA . VAL A 1 540 ? 2.9 -11.859 -9.586 1 93.81 540 VAL A CA 1
ATOM 4202 C C . VAL A 1 540 ? 2.436 -12.039 -11.023 1 93.81 540 VAL A C 1
ATOM 4204 O O . VAL A 1 540 ? 2.168 -13.164 -11.461 1 93.81 540 VAL A O 1
ATOM 4207 N N . ALA A 1 541 ? 2.383 -10.914 -11.75 1 93.94 541 ALA A N 1
ATOM 4208 C CA . ALA A 1 541 ? 1.975 -10.961 -13.156 1 93.94 541 ALA A CA 1
ATOM 4209 C C . ALA A 1 541 ? 2.914 -11.844 -13.969 1 93.94 541 ALA A C 1
ATOM 4211 O O . ALA A 1 541 ? 2.465 -12.68 -14.758 1 93.94 541 ALA A O 1
ATOM 4212 N N . SER A 1 542 ? 4.203 -11.711 -13.828 1 95.62 542 SER A N 1
ATOM 4213 C CA . SER A 1 542 ? 5.207 -12.492 -14.547 1 95.62 542 SER A CA 1
ATOM 4214 C C . SER A 1 542 ? 5.105 -13.969 -14.203 1 95.62 542 SER A C 1
ATOM 4216 O O . SER A 1 542 ? 5.156 -14.82 -15.094 1 95.62 542 SER A O 1
ATOM 4218 N N . THR A 1 543 ? 4.969 -14.203 -12.906 1 94.62 543 THR A N 1
ATOM 4219 C CA . THR A 1 543 ? 4.836 -15.586 -12.469 1 94.62 543 THR A CA 1
ATOM 4220 C C . THR A 1 543 ? 3.574 -16.219 -13.055 1 94.62 543 THR A C 1
ATOM 4222 O O . THR A 1 543 ? 3.598 -17.359 -13.5 1 94.62 543 THR A O 1
ATOM 4225 N N . SER A 1 544 ? 2.451 -15.484 -13.047 1 95.06 544 SER A N 1
ATOM 4226 C CA . SER A 1 544 ? 1.195 -15.938 -13.633 1 95.06 544 SER A CA 1
ATOM 4227 C C . SER A 1 544 ? 1.365 -16.266 -15.117 1 95.06 544 SER A C 1
ATOM 4229 O O . SER A 1 544 ? 0.91 -17.328 -15.57 1 95.06 544 SER A O 1
ATOM 4231 N N . GLN A 1 545 ? 2.029 -15.469 -15.898 1 92.31 545 GLN A N 1
ATOM 4232 C CA . GLN A 1 545 ? 2.264 -15.695 -17.312 1 92.31 545 GLN A CA 1
ATOM 4233 C C . GLN A 1 545 ? 3.121 -16.938 -17.547 1 92.31 545 GLN A C 1
ATOM 4235 O O . GLN A 1 545 ? 2.832 -17.734 -18.438 1 92.31 545 GLN A O 1
ATOM 4240 N N . ASN A 1 546 ? 4.137 -17.016 -16.703 1 93.75 546 ASN A N 1
ATOM 4241 C CA . ASN A 1 546 ? 5.023 -18.172 -16.812 1 93.75 546 ASN A CA 1
ATOM 4242 C C . ASN A 1 546 ? 4.281 -19.484 -16.5 1 93.75 546 ASN A C 1
ATOM 4244 O O . ASN A 1 546 ? 4.504 -20.5 -17.172 1 93.75 546 ASN A O 1
ATOM 4248 N N . LEU A 1 547 ? 3.41 -19.453 -15.508 1 92.81 547 LEU A N 1
ATOM 4249 C CA . LEU A 1 547 ? 2.596 -20.609 -15.172 1 92.81 547 LEU A CA 1
ATOM 4250 C C . LEU A 1 547 ? 1.711 -21.016 -16.344 1 92.81 547 LEU A C 1
ATOM 4252 O O . LEU A 1 547 ? 1.619 -22.203 -16.688 1 92.81 547 LEU A O 1
ATOM 4256 N N . THR A 1 548 ? 1.14 -20.031 -17.016 1 93.56 548 THR A N 1
ATOM 4257 C CA . THR A 1 548 ? 0.283 -20.266 -18.172 1 93.56 548 THR A CA 1
ATOM 4258 C C . THR A 1 548 ? 1.063 -20.953 -19.281 1 93.56 548 THR A C 1
ATOM 4260 O O . THR A 1 548 ? 0.585 -21.938 -19.875 1 93.56 548 THR A O 1
ATOM 4263 N N . VAL A 1 549 ? 2.268 -20.516 -19.531 1 93.5 549 VAL A N 1
ATOM 4264 C CA . VAL A 1 549 ? 3.107 -21.078 -20.594 1 93.5 549 VAL A CA 1
ATOM 4265 C C . VAL A 1 549 ? 3.482 -22.516 -20.234 1 93.5 549 VAL A C 1
ATOM 4267 O O . VAL A 1 549 ? 3.395 -23.422 -21.078 1 93.5 549 VAL A O 1
ATOM 4270 N N . LYS A 1 550 ? 3.885 -22.734 -18.953 1 92.38 550 LYS A N 1
ATOM 4271 C CA . LYS A 1 550 ? 4.309 -24.062 -18.531 1 92.38 550 LYS A CA 1
ATOM 4272 C C . LYS A 1 550 ? 3.145 -25.047 -18.594 1 92.38 550 LYS A C 1
ATOM 4274 O O . LYS A 1 550 ? 3.32 -26.203 -19 1 92.38 550 LYS A O 1
ATOM 4279 N N . VAL A 1 551 ? 1.946 -24.656 -18.188 1 94.25 551 VAL A N 1
ATOM 4280 C CA . VAL A 1 551 ? 0.774 -25.516 -18.234 1 94.25 551 VAL A CA 1
ATOM 4281 C C . VAL A 1 551 ? 0.418 -25.844 -19.672 1 94.25 551 VAL A C 1
ATOM 4283 O O . VAL A 1 551 ? 0.01 -26.969 -19.984 1 94.25 551 VAL A O 1
ATOM 4286 N N . ARG A 1 552 ? 0.591 -24.891 -20.578 1 93.69 552 ARG A N 1
ATOM 4287 C CA . ARG A 1 552 ? 0.354 -25.125 -22 1 93.69 552 ARG A CA 1
ATOM 4288 C C . ARG A 1 552 ? 1.307 -26.188 -22.531 1 93.69 552 ARG A C 1
ATOM 4290 O O . ARG A 1 552 ? 0.904 -27.062 -23.312 1 93.69 552 ARG A O 1
ATOM 4297 N N . GLU A 1 553 ? 2.504 -26.172 -22.062 1 92.81 553 GLU A N 1
ATOM 4298 C CA . GLU A 1 553 ? 3.482 -27.172 -22.484 1 92.81 553 GLU A CA 1
ATOM 4299 C C . GLU A 1 553 ? 3.1 -28.562 -21.969 1 92.81 553 GLU A C 1
ATOM 4301 O O . GLU A 1 553 ? 3.244 -29.547 -22.688 1 92.81 553 GLU A O 1
ATOM 4306 N N . VAL A 1 554 ? 2.609 -28.594 -20.766 1 93.38 554 VAL A N 1
ATOM 4307 C CA . VAL A 1 554 ? 2.131 -29.844 -20.188 1 93.38 554 VAL A CA 1
ATOM 4308 C C . VAL A 1 554 ? 0.966 -30.375 -21.016 1 93.38 554 VAL A C 1
ATOM 4310 O O . VAL A 1 554 ? 0.96 -31.547 -21.422 1 93.38 554 VAL A O 1
ATOM 4313 N N . LEU A 1 555 ? 0.028 -29.5 -21.359 1 93.12 555 LEU A N 1
ATOM 4314 C CA . LEU A 1 555 ? -1.158 -29.906 -22.109 1 93.12 555 LEU A CA 1
ATOM 4315 C C . LEU A 1 555 ? -0.786 -30.328 -23.531 1 93.12 555 LEU A C 1
ATOM 4317 O O . LEU A 1 555 ? -1.36 -31.281 -24.062 1 93.12 555 LEU A O 1
ATOM 4321 N N . ASP A 1 556 ? 0.2 -29.641 -24.125 1 92.94 556 ASP A N 1
ATOM 4322 C CA . ASP A 1 556 ? 0.675 -30.031 -25.453 1 92.94 556 ASP A CA 1
ATOM 4323 C C . ASP A 1 556 ? 1.242 -31.453 -25.453 1 92.94 556 ASP A C 1
ATOM 4325 O O . ASP A 1 556 ? 1.001 -32.219 -26.375 1 92.94 556 ASP A O 1
ATOM 4329 N N . GLU A 1 557 ? 1.903 -31.75 -24.359 1 91 557 GLU A N 1
ATOM 4330 C CA . GLU A 1 557 ? 2.506 -33.062 -24.25 1 91 557 GLU A CA 1
ATOM 4331 C C . GLU A 1 557 ? 1.442 -34.156 -24.031 1 91 557 GLU A C 1
ATOM 4333 O O . GLU A 1 557 ? 1.479 -35.188 -24.672 1 91 557 GLU A O 1
ATOM 4338 N N . VAL A 1 558 ? 0.454 -33.875 -23.219 1 92.25 558 VAL A N 1
ATOM 4339 C CA . VAL A 1 558 ? -0.568 -34.875 -22.891 1 92.25 558 VAL A CA 1
ATOM 4340 C C . VAL A 1 558 ? -1.543 -35.031 -24.062 1 92.25 558 VAL A C 1
ATOM 4342 O O . VAL A 1 558 ? -2.092 -36.094 -24.281 1 92.25 558 VAL A O 1
ATOM 4345 N N . ASN A 1 559 ? -1.735 -34 -24.844 1 92.19 559 ASN A N 1
ATOM 4346 C CA . ASN A 1 559 ? -2.691 -34 -25.953 1 92.19 559 ASN A CA 1
ATOM 4347 C C . ASN A 1 559 ? -2.154 -34.781 -27.141 1 92.19 559 ASN A C 1
ATOM 4349 O O . ASN A 1 559 ? -2.891 -35.062 -28.094 1 92.19 559 ASN A O 1
ATOM 4353 N N . LYS A 1 560 ? -0.883 -35.188 -27.125 1 90.12 560 LYS A N 1
ATOM 4354 C CA . LYS A 1 560 ? -0.346 -36.125 -28.125 1 90.12 560 LYS A CA 1
ATOM 4355 C C . LYS A 1 560 ? -1.015 -37.5 -28.016 1 90.12 560 LYS A C 1
ATOM 4357 O O . LYS A 1 560 ? -0.987 -38.281 -28.969 1 90.12 560 LYS A O 1
ATOM 4362 N N . PHE A 1 561 ? -1.597 -37.75 -26.844 1 91.19 561 PHE A N 1
ATOM 4363 C CA . PHE A 1 561 ? -2.277 -39.031 -26.609 1 91.19 561 PHE A CA 1
ATOM 4364 C C . PHE A 1 561 ? -3.789 -38.844 -26.688 1 91.19 561 PHE A C 1
ATOM 4366 O O . PHE A 1 561 ? -4.359 -38 -26 1 91.19 561 PHE A O 1
ATOM 4373 N N . LYS A 1 562 ? -4.465 -39.531 -27.641 1 92.5 562 LYS A N 1
ATOM 4374 C CA . LYS A 1 562 ? -5.914 -39.469 -27.781 1 92.5 562 LYS A CA 1
ATOM 4375 C C . LYS A 1 562 ? -6.598 -40.469 -26.859 1 92.5 562 LYS A C 1
ATOM 4377 O O . LYS A 1 562 ? -6.371 -41.688 -26.969 1 92.5 562 LYS A O 1
ATOM 4382 N N . LEU A 1 563 ? -7.367 -40.156 -25.906 1 85.88 563 LEU A N 1
ATOM 4383 C CA . LEU A 1 563 ? -7.984 -41.031 -24.922 1 85.88 563 LEU A CA 1
ATOM 4384 C C . LEU A 1 563 ? -9.344 -41.5 -25.406 1 85.88 563 LEU A C 1
ATOM 4386 O O . LEU A 1 563 ? -9.781 -42.594 -25.016 1 85.88 563 LEU A O 1
ATOM 4390 N N . ARG A 1 564 ? -10.352 -40.844 -26.188 1 78 564 ARG A N 1
ATOM 4391 C CA . ARG A 1 564 ? -11.656 -41.188 -26.719 1 78 564 ARG A CA 1
ATOM 4392 C C . ARG A 1 564 ? -11.797 -40.719 -28.172 1 78 564 ARG A C 1
ATOM 4394 O O . ARG A 1 564 ? -11.164 -39.75 -28.578 1 78 564 ARG A O 1
ATOM 4401 N N . MET B 1 1 ? 21.359 -69.938 -36.656 1 47.53 1 MET B N 1
ATOM 4402 C CA . MET B 1 1 ? 21.391 -68.5 -36.719 1 47.53 1 MET B CA 1
ATOM 4403 C C . MET B 1 1 ? 20.281 -68 -37.625 1 47.53 1 MET B C 1
ATOM 4405 O O . MET B 1 1 ? 19.672 -66.938 -37.312 1 47.53 1 MET B O 1
ATOM 4409 N N . LYS B 1 2 ? 20.281 -68.688 -38.781 1 56.16 2 LYS B N 1
ATOM 4410 C CA . LYS B 1 2 ? 19.438 -68.312 -39.906 1 56.16 2 LYS B CA 1
ATOM 4411 C C . LYS B 1 2 ? 17.969 -68.562 -39.594 1 56.16 2 LYS B C 1
ATOM 4413 O O . LYS B 1 2 ? 17.078 -68 -40.25 1 56.16 2 LYS B O 1
ATOM 4418 N N . LEU B 1 3 ? 17.609 -69.5 -38.812 1 63.94 3 LEU B N 1
ATOM 4419 C CA . LEU B 1 3 ? 16.25 -69.875 -38.5 1 63.94 3 LEU B CA 1
ATOM 4420 C C . LEU B 1 3 ? 15.602 -68.938 -37.5 1 63.94 3 LEU B C 1
ATOM 4422 O O . LEU B 1 3 ? 14.375 -68.938 -37.375 1 63.94 3 LEU B O 1
ATOM 4426 N N . LYS B 1 4 ? 16.406 -68.312 -36.844 1 68.56 4 LYS B N 1
ATOM 4427 C CA . LYS B 1 4 ? 15.984 -67.375 -35.781 1 68.56 4 LYS B CA 1
ATOM 4428 C C . LYS B 1 4 ? 15.25 -66.188 -36.406 1 68.56 4 LYS B C 1
ATOM 4430 O O . LYS B 1 4 ? 14.438 -65.562 -35.719 1 68.56 4 LYS B O 1
ATOM 4435 N N . ASN B 1 5 ? 15.203 -66.125 -37.625 1 73.56 5 ASN B N 1
ATOM 4436 C CA . ASN B 1 5 ? 14.609 -65 -38.25 1 73.56 5 ASN B CA 1
ATOM 4437 C C . ASN B 1 5 ? 13.367 -65.312 -39.062 1 73.56 5 ASN B C 1
ATOM 4439 O O . ASN B 1 5 ? 12.742 -64.438 -39.656 1 73.56 5 ASN B O 1
ATOM 4443 N N . ILE B 1 6 ? 12.992 -66.562 -39 1 78.69 6 ILE B N 1
ATOM 4444 C CA . ILE B 1 6 ? 11.836 -67 -39.781 1 78.69 6 ILE B CA 1
ATOM 4445 C C . ILE B 1 6 ? 10.57 -66.938 -38.938 1 78.69 6 ILE B C 1
ATOM 4447 O O . ILE B 1 6 ? 10.602 -67.25 -37.719 1 78.69 6 ILE B O 1
ATOM 4451 N N . LYS B 1 7 ? 9.508 -66.5 -39.594 1 87.38 7 LYS B N 1
ATOM 4452 C CA . LYS B 1 7 ? 8.227 -66.375 -38.906 1 87.38 7 LYS B CA 1
ATOM 4453 C C . LYS B 1 7 ? 7.738 -67.75 -38.406 1 87.38 7 LYS B C 1
ATOM 4455 O O . LYS B 1 7 ? 7.926 -68.75 -39.094 1 87.38 7 LYS B O 1
ATOM 4460 N N . ILE B 1 8 ? 7.215 -67.812 -37.281 1 82.12 8 ILE B N 1
ATOM 4461 C CA . ILE B 1 8 ? 6.723 -69.062 -36.688 1 82.12 8 ILE B CA 1
ATOM 4462 C C . ILE B 1 8 ? 5.656 -69.688 -37.562 1 82.12 8 ILE B C 1
ATOM 4464 O O . ILE B 1 8 ? 5.605 -70.875 -37.719 1 82.12 8 ILE B O 1
ATOM 4468 N N . ALA B 1 9 ? 4.871 -68.812 -38.25 1 82.25 9 ALA B N 1
ATOM 4469 C CA . ALA B 1 9 ? 3.879 -69.312 -39.188 1 82.25 9 ALA B CA 1
ATOM 4470 C C . ALA B 1 9 ? 4.543 -70.125 -40.312 1 82.25 9 ALA B C 1
ATOM 4472 O O . ALA B 1 9 ? 4.07 -71.188 -40.688 1 82.25 9 ALA B O 1
ATOM 4473 N N . THR B 1 10 ? 5.637 -69.688 -40.812 1 82.38 10 THR B N 1
ATOM 4474 C CA . THR B 1 10 ? 6.367 -70.375 -41.906 1 82.38 10 THR B CA 1
ATOM 4475 C C . THR B 1 10 ? 6.988 -71.625 -41.406 1 82.38 10 THR B C 1
ATOM 4477 O O . THR B 1 10 ? 6.996 -72.625 -42.125 1 82.38 10 THR B O 1
ATOM 4480 N N . LEU B 1 11 ? 7.406 -71.562 -40.156 1 82.38 11 LEU B N 1
ATOM 4481 C CA . LEU B 1 11 ? 8.008 -72.75 -39.594 1 82.38 11 LEU B CA 1
ATOM 4482 C C . LEU B 1 11 ? 6.973 -73.875 -39.438 1 82.38 11 LEU B C 1
ATOM 4484 O O . LEU B 1 11 ? 7.281 -75 -39.656 1 82.38 11 LEU B O 1
ATOM 4488 N N . THR B 1 12 ? 5.809 -73.5 -39.125 1 82.12 12 THR B N 1
ATOM 4489 C CA . THR B 1 12 ? 4.734 -74.438 -39 1 82.12 12 THR B CA 1
ATOM 4490 C C . THR B 1 12 ? 4.379 -75.062 -40.344 1 82.12 12 THR B C 1
ATOM 4492 O O . THR B 1 12 ? 4.16 -76.25 -40.438 1 82.12 12 THR B O 1
ATOM 4495 N N . ILE B 1 13 ? 4.449 -74.312 -41.375 1 82.69 13 ILE B N 1
ATOM 4496 C CA . ILE B 1 13 ? 4.176 -74.75 -42.719 1 82.69 13 ILE B CA 1
ATOM 4497 C C . ILE B 1 13 ? 5.262 -75.75 -43.156 1 82.69 13 ILE B C 1
ATOM 4499 O O . ILE B 1 13 ? 4.965 -76.812 -43.688 1 82.69 13 ILE B O 1
ATOM 4503 N N . ILE B 1 14 ? 6.457 -75.438 -42.781 1 82.69 14 ILE B N 1
ATOM 4504 C CA . ILE B 1 14 ? 7.578 -76.312 -43.156 1 82.69 14 ILE B CA 1
ATOM 4505 C C . ILE B 1 14 ? 7.445 -77.688 -42.438 1 82.69 14 ILE B C 1
ATOM 4507 O O . ILE B 1 14 ? 7.699 -78.688 -43.062 1 82.69 14 ILE B O 1
ATOM 4511 N N . LEU B 1 15 ? 6.969 -77.562 -41.25 1 82.38 15 LEU B N 1
ATOM 4512 C CA . LEU B 1 15 ? 6.777 -78.812 -40.5 1 82.38 15 LEU B CA 1
ATOM 4513 C C . LEU B 1 15 ? 5.73 -79.688 -41.156 1 82.38 15 LEU B C 1
ATOM 4515 O O . LEU B 1 15 ? 5.922 -80.938 -41.25 1 82.38 15 LEU B O 1
ATOM 4519 N N . VAL B 1 16 ? 4.703 -79.125 -41.688 1 82.44 16 VAL B N 1
ATOM 4520 C CA . VAL B 1 16 ? 3.613 -79.875 -42.312 1 82.44 16 VAL B CA 1
ATOM 4521 C C . VAL B 1 16 ? 4.082 -80.5 -43.625 1 82.44 16 VAL B C 1
ATOM 4523 O O . VAL B 1 16 ? 3.775 -81.625 -43.938 1 82.44 16 VAL B O 1
ATOM 4526 N N . ILE B 1 17 ? 4.848 -79.75 -44.375 1 82.44 17 ILE B N 1
ATOM 4527 C CA . ILE B 1 17 ? 5.359 -80.25 -45.656 1 82.44 17 ILE B CA 1
ATOM 4528 C C . ILE B 1 17 ? 6.309 -81.438 -45.438 1 82.44 17 ILE B C 1
ATOM 4530 O O . ILE B 1 17 ? 6.23 -82.438 -46.125 1 82.44 17 ILE B O 1
ATOM 4534 N N . LEU B 1 18 ? 7.094 -81.25 -44.406 1 81 18 LEU B N 1
ATOM 4535 C CA . LEU B 1 18 ? 8.047 -82.312 -44.125 1 81 18 LEU B CA 1
ATOM 4536 C C . LEU B 1 18 ? 7.324 -83.562 -43.688 1 81 18 LEU B C 1
ATOM 4538 O O . LEU B 1 18 ? 7.711 -84.688 -44.094 1 81 18 LEU B O 1
ATOM 4542 N N . SER B 1 19 ? 6.277 -83.375 -42.938 1 80.81 19 SER B N 1
ATOM 4543 C CA . SER B 1 19 ? 5.496 -84.562 -42.469 1 80.81 19 SER B CA 1
ATOM 4544 C C . SER B 1 19 ? 4.773 -85.25 -43.625 1 80.81 19 SER B C 1
ATOM 4546 O O . SER B 1 19 ? 4.719 -86.438 -43.688 1 80.81 19 SER B O 1
ATOM 4548 N N . SER B 1 20 ? 4.309 -84.438 -44.625 1 82 20 SER B N 1
ATOM 4549 C CA . SER B 1 20 ? 3.607 -85 -45.781 1 82 20 SER B CA 1
ATOM 4550 C C . SER B 1 20 ? 4.566 -85.688 -46.719 1 82 20 SER B C 1
ATOM 4552 O O . SER B 1 20 ? 4.238 -86.75 -47.25 1 82 20 SER B O 1
ATOM 4554 N N . MET B 1 21 ? 5.707 -85.25 -46.844 1 80.88 21 MET B N 1
ATOM 4555 C CA . MET B 1 21 ? 6.711 -85.875 -47.719 1 80.88 21 MET B CA 1
ATOM 4556 C C . MET B 1 21 ? 7.16 -87.188 -47.156 1 80.88 21 MET B C 1
ATOM 4558 O O . MET B 1 21 ? 7.352 -88.188 -47.906 1 80.88 21 MET B O 1
ATOM 4562 N N . SER B 1 22 ? 7.219 -87.188 -45.844 1 79.44 22 SER B N 1
ATOM 4563 C CA . SER B 1 22 ? 7.641 -88.438 -45.219 1 79.44 22 SER B CA 1
ATOM 4564 C C . SER B 1 22 ? 6.602 -89.562 -45.406 1 79.44 22 SER B C 1
ATOM 4566 O O . SER B 1 22 ? 6.953 -90.75 -45.625 1 79.44 22 SER B O 1
ATOM 4568 N N . THR B 1 23 ? 5.367 -89.125 -45.344 1 78.25 23 THR B N 1
ATOM 4569 C CA . THR B 1 23 ? 4.293 -90.125 -45.562 1 78.25 23 THR B CA 1
ATOM 4570 C C . THR B 1 23 ? 4.297 -90.625 -47 1 78.25 23 THR B C 1
ATOM 4572 O O . THR B 1 23 ? 4.066 -91.812 -47.25 1 78.25 23 THR B O 1
ATOM 4575 N N . LEU B 1 24 ? 4.719 -89.812 -47.969 1 81.12 24 LEU B N 1
ATOM 4576 C CA . LEU B 1 24 ? 4.773 -90.188 -49.375 1 81.12 24 LEU B CA 1
ATOM 4577 C C . LEU B 1 24 ? 5.918 -91.188 -49.625 1 81.12 24 LEU B C 1
ATOM 4579 O O . LEU B 1 24 ? 5.766 -92.125 -50.406 1 81.12 24 LEU B O 1
ATOM 4583 N N . ILE B 1 25 ? 6.93 -91 -48.875 1 82.88 25 ILE B N 1
ATOM 4584 C CA . ILE B 1 25 ? 8.102 -91.812 -49.062 1 82.88 25 ILE B CA 1
ATOM 4585 C C . ILE B 1 25 ? 7.812 -93.25 -48.531 1 82.88 25 ILE B C 1
ATOM 4587 O O . ILE B 1 25 ? 8.117 -94.25 -49.188 1 82.88 25 ILE B O 1
ATOM 4591 N N . LEU B 1 26 ? 7.133 -93.25 -47.406 1 80.81 26 LEU B N 1
ATOM 4592 C CA . LEU B 1 26 ? 6.785 -94.5 -46.812 1 80.81 26 LEU B CA 1
ATOM 4593 C C . LEU B 1 26 ? 5.773 -95.25 -47.688 1 80.81 26 LEU B C 1
ATOM 4595 O O . LEU B 1 26 ? 5.918 -96.438 -47.906 1 80.81 26 LEU B O 1
ATOM 4599 N N . GLY B 1 27 ? 4.812 -94.438 -48.188 1 77.44 27 GLY B N 1
ATOM 4600 C CA . GLY B 1 27 ? 3.809 -95.062 -49.062 1 77.44 27 GLY B CA 1
ATOM 4601 C C . GLY B 1 27 ? 4.375 -95.562 -50.375 1 77.44 27 GLY B C 1
ATOM 4602 O O . GLY B 1 27 ? 4.004 -96.625 -50.844 1 77.44 27 GLY B O 1
ATOM 4603 N N . GLY B 1 28 ? 5.344 -94.938 -50.906 1 81 28 GLY B N 1
ATOM 4604 C CA . GLY B 1 28 ? 5.98 -95.312 -52.156 1 81 28 GLY B CA 1
ATOM 4605 C C . GLY B 1 28 ? 6.809 -96.562 -52.031 1 81 28 GLY B C 1
ATOM 4606 O O . GLY B 1 28 ? 6.715 -97.438 -52.875 1 81 28 GLY B O 1
ATOM 4607 N N . ASP B 1 29 ? 7.52 -96.625 -50.969 1 81.38 29 ASP B N 1
ATOM 4608 C CA . ASP B 1 29 ? 8.336 -97.812 -50.719 1 81.38 29 ASP B CA 1
ATOM 4609 C C . ASP B 1 29 ? 7.469 -99.062 -50.531 1 81.38 29 ASP B C 1
ATOM 4611 O O . ASP B 1 29 ? 7.781 -100.125 -51.062 1 81.38 29 ASP B O 1
ATOM 4615 N N . GLY B 1 30 ? 6.355 -98.812 -49.906 1 78 30 GLY B N 1
ATOM 4616 C CA . GLY B 1 30 ? 5.422 -99.938 -49.688 1 78 30 GLY B CA 1
ATOM 4617 C C . GLY B 1 30 ? 4.777 -100.438 -50.969 1 78 30 GLY B C 1
ATOM 4618 O O . GLY B 1 30 ? 4.684 -101.625 -51.219 1 78 30 GLY B O 1
ATOM 4619 N N . THR B 1 31 ? 4.531 -99.5 -51.875 1 81.88 31 THR B N 1
ATOM 4620 C CA . THR B 1 31 ? 3.871 -99.812 -53.125 1 81.88 31 THR B CA 1
ATOM 4621 C C . THR B 1 31 ? 4.82 -100.625 -54.031 1 81.88 31 THR B C 1
ATOM 4623 O O . THR B 1 31 ? 4.43 -101.562 -54.656 1 81.88 31 THR B O 1
ATOM 4626 N N . LEU B 1 32 ? 6.043 -100.312 -54.094 1 82.88 32 LEU B N 1
ATOM 4627 C CA . LEU B 1 32 ? 7.012 -100.938 -54.969 1 82.88 32 LEU B CA 1
ATOM 4628 C C . LEU B 1 32 ? 7.32 -102.375 -54.5 1 82.88 32 LEU B C 1
ATOM 4630 O O . LEU B 1 32 ? 7.438 -103.312 -55.281 1 82.88 32 LEU B O 1
ATOM 4634 N N . SER B 1 33 ? 7.32 -102.562 -53.188 1 83 33 SER B N 1
ATOM 4635 C CA . SER B 1 33 ? 7.641 -103.812 -52.594 1 83 33 SER B CA 1
ATOM 4636 C C . SER B 1 33 ? 6.5 -104.812 -52.812 1 83 33 SER B C 1
ATOM 4638 O O . SER B 1 33 ? 6.727 -106 -53.156 1 83 33 SER B O 1
ATOM 4640 N N . ILE B 1 34 ? 5.297 -104.312 -52.688 1 82.56 34 ILE B N 1
ATOM 4641 C CA . ILE B 1 34 ? 4.117 -105.188 -52.844 1 82.56 34 ILE B CA 1
ATOM 4642 C C . ILE B 1 34 ? 3.92 -105.562 -54.281 1 82.56 34 ILE B C 1
ATOM 4644 O O . ILE B 1 34 ? 3.541 -106.75 -54.594 1 82.56 34 ILE B O 1
ATOM 4648 N N . LYS B 1 35 ? 4.258 -104.812 -55.188 1 85.06 35 LYS B N 1
ATOM 4649 C CA . LYS B 1 35 ? 4.164 -105.125 -56.625 1 85.06 35 LYS B CA 1
ATOM 4650 C C . LYS B 1 35 ? 5.18 -106.188 -57.031 1 85.06 35 LYS B C 1
ATOM 4652 O O . LYS B 1 35 ? 4.844 -107.125 -57.75 1 85.06 35 LYS B O 1
ATOM 4657 N N . LYS B 1 36 ? 6.336 -106.062 -56.5 1 86.25 36 LYS B N 1
ATOM 4658 C CA . LYS B 1 36 ? 7.391 -107 -56.844 1 86.25 36 LYS B CA 1
ATOM 4659 C C . LYS B 1 36 ? 7.039 -108.438 -56.312 1 86.25 36 LYS B C 1
ATOM 4661 O O . LYS B 1 36 ? 7.215 -109.438 -57.031 1 86.25 36 LYS B O 1
ATOM 4666 N N . MET B 1 37 ? 6.445 -108.438 -55.188 1 83.5 37 MET B N 1
ATOM 4667 C CA . MET B 1 37 ? 6.066 -109.688 -54.562 1 83.5 37 MET B CA 1
ATOM 4668 C C . MET B 1 37 ? 4.918 -110.312 -55.344 1 83.5 37 MET B C 1
ATOM 4670 O O . MET B 1 37 ? 4.91 -111.562 -55.562 1 83.5 37 MET B O 1
ATOM 4674 N N . ASN B 1 38 ? 4.023 -109.5 -55.844 1 82.81 38 ASN B N 1
ATOM 4675 C CA . ASN B 1 38 ? 2.916 -110 -56.625 1 82.81 38 ASN B CA 1
ATOM 4676 C C . ASN B 1 38 ? 3.396 -110.5 -58 1 82.81 38 ASN B C 1
ATOM 4678 O O . ASN B 1 38 ? 2.965 -111.562 -58.438 1 82.81 38 ASN B O 1
ATOM 4682 N N . ASP B 1 39 ? 4.316 -109.875 -58.594 1 85.19 39 ASP B N 1
ATOM 4683 C CA . ASP B 1 39 ? 4.875 -110.312 -59.875 1 85.19 39 ASP B CA 1
ATOM 4684 C C . ASP B 1 39 ? 5.598 -111.625 -59.719 1 85.19 39 ASP B C 1
ATOM 4686 O O . ASP B 1 39 ? 5.465 -112.5 -60.594 1 85.19 39 ASP B O 1
ATOM 4690 N N . ASN B 1 40 ? 6.262 -111.75 -58.594 1 84.12 40 ASN B N 1
ATOM 4691 C CA . ASN B 1 40 ? 6.961 -113 -58.344 1 84.12 40 ASN B CA 1
ATOM 4692 C C . ASN B 1 40 ? 5.984 -114.188 -58.156 1 84.12 40 ASN B C 1
ATOM 4694 O O . ASN B 1 40 ? 6.238 -115.312 -58.594 1 84.12 40 ASN B O 1
ATOM 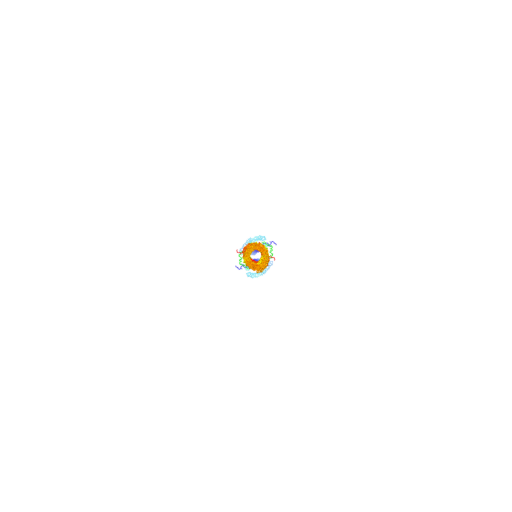4698 N N . SER B 1 41 ? 4.832 -113.938 -57.625 1 82.88 41 SER B N 1
ATOM 4699 C CA . SER B 1 41 ? 3.805 -115 -57.406 1 82.88 41 SER B CA 1
ATOM 4700 C C . SER B 1 41 ? 3.182 -115.438 -58.719 1 82.88 41 SER B C 1
ATOM 4702 O O . SER B 1 41 ? 2.939 -116.625 -58.938 1 82.88 41 SER B O 1
ATOM 4704 N N . VAL B 1 42 ? 3.033 -114.562 -59.656 1 82 42 VAL B N 1
ATOM 4705 C CA . VAL B 1 42 ? 2.467 -114.875 -60.938 1 82 42 VAL B CA 1
ATOM 4706 C C . VAL B 1 42 ? 3.482 -115.688 -61.781 1 82 42 VAL B C 1
ATOM 4708 O O . VAL B 1 42 ? 3.127 -116.625 -62.438 1 82 42 VAL B O 1
ATOM 4711 N N . LYS B 1 43 ? 4.707 -115.375 -61.688 1 83.31 43 LYS B N 1
ATOM 4712 C CA . LYS B 1 43 ? 5.777 -116.125 -62.344 1 83.31 43 LYS B CA 1
ATOM 4713 C C . LYS B 1 43 ? 5.867 -117.562 -61.844 1 83.31 43 LYS B C 1
ATOM 4715 O O . LYS B 1 43 ? 6.074 -118.5 -62.625 1 83.31 43 LYS B O 1
ATOM 4720 N N . LEU B 1 44 ? 5.602 -117.688 -60.594 1 84.38 44 LEU B N 1
ATOM 4721 C CA . LEU B 1 44 ? 5.625 -119.062 -60 1 84.38 44 LEU B CA 1
ATOM 4722 C C . LEU B 1 44 ? 4.488 -119.938 -60.531 1 84.38 44 LEU B C 1
ATOM 4724 O O . LEU B 1 44 ? 4.672 -121.125 -60.781 1 84.38 44 LEU B O 1
ATOM 4728 N N . SER B 1 45 ? 3.383 -119.375 -60.875 1 79.94 45 SER B N 1
ATOM 4729 C CA . SER B 1 45 ? 2.219 -120.125 -61.406 1 79.94 45 SER B CA 1
ATOM 4730 C C . SER B 1 45 ? 2.432 -120.5 -62.844 1 79.94 45 SER B C 1
ATOM 4732 O O . SER B 1 45 ? 2.389 -121.75 -63.156 1 79.94 45 SER B O 1
ATOM 4734 N N . SER B 1 46 ? 2.723 -119.625 -63.719 1 74.44 46 SER B N 1
ATOM 4735 C CA . SER B 1 46 ? 2.725 -119.875 -65.125 1 74.44 46 SER B CA 1
ATOM 4736 C C . SER B 1 46 ? 3.99 -120.562 -65.562 1 74.44 46 SER B C 1
ATOM 4738 O O . SER B 1 46 ? 3.934 -121.5 -66.438 1 74.44 46 SER B O 1
ATOM 4740 N N . LYS B 1 47 ? 5.055 -120.375 -64.875 1 74.75 47 LYS B N 1
ATOM 4741 C CA . LYS B 1 47 ? 6.32 -120.812 -65.438 1 74.75 47 LYS B CA 1
ATOM 4742 C C . LYS B 1 47 ? 6.805 -122.062 -64.688 1 74.75 47 LYS B C 1
ATOM 4744 O O . LYS B 1 47 ? 7.434 -122.938 -65.312 1 74.75 47 LYS B O 1
ATOM 4749 N N . SER B 1 48 ? 6.375 -122.125 -63.406 1 81.25 48 SER B N 1
ATOM 4750 C CA . SER B 1 48 ? 6.992 -123.188 -62.656 1 81.25 48 SER B CA 1
ATOM 4751 C C . SER B 1 48 ? 5.996 -124.312 -62.406 1 81.25 48 SER B C 1
ATOM 4753 O O . SER B 1 48 ? 6.207 -125.438 -62.844 1 81.25 48 SER B O 1
ATOM 4755 N N . ILE B 1 49 ? 4.844 -124 -61.969 1 86.75 49 ILE B N 1
ATOM 4756 C CA . ILE B 1 49 ? 3.893 -125 -61.531 1 86.75 49 ILE B CA 1
ATOM 4757 C C . ILE B 1 49 ? 3.289 -125.688 -62.75 1 86.75 49 ILE B C 1
ATOM 4759 O O . ILE B 1 49 ? 3.299 -126.938 -62.844 1 86.75 49 ILE B O 1
ATOM 4763 N N . THR B 1 50 ? 2.844 -125 -63.75 1 86.56 50 THR B N 1
ATOM 4764 C CA . THR B 1 50 ? 2.234 -125.562 -64.938 1 86.56 50 THR B CA 1
ATOM 4765 C C . THR B 1 50 ? 3.266 -126.312 -65.812 1 86.56 50 THR B C 1
ATOM 4767 O O . THR B 1 50 ? 2.996 -127.438 -66.25 1 86.56 50 THR B O 1
ATOM 4770 N N . SER B 1 51 ? 4.434 -125.75 -65.938 1 89.62 51 SER B N 1
ATOM 4771 C CA . SER B 1 51 ? 5.504 -126.438 -66.688 1 89.62 51 SER B CA 1
ATOM 4772 C C . SER B 1 51 ? 5.926 -127.75 -66 1 89.62 51 SER B C 1
ATOM 4774 O O . SER B 1 51 ? 6.07 -128.75 -66.688 1 89.62 51 SER B O 1
ATOM 4776 N N . LEU B 1 52 ? 5.98 -127.625 -64.688 1 89.75 52 LEU B N 1
ATOM 4777 C CA . LEU B 1 52 ? 6.391 -128.75 -63.938 1 89.75 52 LEU B CA 1
ATOM 4778 C C . LEU B 1 52 ? 5.352 -129.875 -64.062 1 89.75 52 LEU B C 1
ATOM 4780 O O . LEU B 1 52 ? 5.699 -131 -64.312 1 89.75 52 LEU B O 1
ATOM 4784 N N . SER B 1 53 ? 4.125 -129.625 -63.938 1 87.75 53 SER B N 1
ATOM 4785 C CA . SER B 1 53 ? 3.035 -130.5 -64.062 1 87.75 53 SER B CA 1
ATOM 4786 C C . SER B 1 53 ? 2.998 -131.125 -65.438 1 87.75 53 SER B C 1
ATOM 4788 O O . SER B 1 53 ? 2.871 -132.375 -65.625 1 87.75 53 SER B O 1
ATOM 4790 N N . THR B 1 54 ? 3.178 -130.375 -66.5 1 89.12 54 THR B N 1
ATOM 4791 C CA . THR B 1 54 ? 3.086 -130.875 -67.875 1 89.12 54 THR B CA 1
ATOM 4792 C C . THR B 1 54 ? 4.25 -131.75 -68.25 1 89.12 54 THR B C 1
ATOM 4794 O O . THR B 1 54 ? 4.047 -132.875 -68.812 1 89.12 54 THR B O 1
ATOM 4797 N N . VAL B 1 55 ? 5.402 -131.5 -67.812 1 91.69 55 VAL B N 1
ATOM 4798 C CA . VAL B 1 55 ? 6.598 -132.25 -68.125 1 91.69 55 VAL B CA 1
ATOM 4799 C C . VAL B 1 55 ? 6.551 -133.625 -67.438 1 91.69 55 VAL B C 1
ATOM 4801 O O . VAL B 1 55 ? 6.836 -134.625 -68.062 1 91.69 55 VAL B O 1
ATOM 4804 N N . THR B 1 56 ? 6.191 -133.625 -66.25 1 90.06 56 THR B N 1
ATOM 4805 C CA . THR B 1 56 ? 6.148 -134.875 -65.5 1 90.06 56 THR B CA 1
ATOM 4806 C C . THR B 1 56 ? 5.023 -135.75 -66 1 90.06 56 THR B C 1
ATOM 4808 O O . THR B 1 56 ? 5.168 -137 -66.062 1 90.06 56 THR B O 1
ATOM 4811 N N . ASN B 1 57 ? 3.947 -135.125 -66.375 1 88.69 57 ASN B N 1
ATOM 4812 C CA . ASN B 1 57 ? 2.865 -135.875 -67 1 88.69 57 ASN B CA 1
ATOM 4813 C C . ASN B 1 57 ? 3.291 -136.5 -68.312 1 88.69 57 ASN B C 1
ATOM 4815 O O . ASN B 1 57 ? 2.941 -137.625 -68.625 1 88.69 57 ASN B O 1
ATOM 4819 N N . MET B 1 58 ? 3.971 -135.75 -69.062 1 90.75 58 MET B N 1
ATOM 4820 C CA . MET B 1 58 ? 4.512 -136.25 -70.312 1 90.75 58 MET B CA 1
ATOM 4821 C C . MET B 1 58 ? 5.398 -137.5 -70.125 1 90.75 58 MET B C 1
ATOM 4823 O O . MET B 1 58 ? 5.332 -138.375 -70.875 1 90.75 58 MET B O 1
ATOM 4827 N N . ARG B 1 59 ? 6.203 -137.5 -69.125 1 91.25 59 ARG B N 1
ATOM 4828 C CA . ARG B 1 59 ? 7.059 -138.625 -68.812 1 91.25 59 ARG B CA 1
ATOM 4829 C C . ARG B 1 59 ? 6.227 -139.875 -68.5 1 91.25 59 ARG B C 1
ATOM 4831 O O . ARG B 1 59 ? 6.484 -140.875 -69.062 1 91.25 59 ARG B O 1
ATOM 4838 N N . ALA B 1 60 ? 5.211 -139.625 -67.688 1 88.5 60 ALA B N 1
ATOM 4839 C CA . ALA B 1 60 ? 4.336 -140.75 -67.375 1 88.5 60 ALA B CA 1
ATOM 4840 C C . ALA B 1 60 ? 3.631 -141.25 -68.562 1 88.5 60 ALA B C 1
ATOM 4842 O O . ALA B 1 60 ? 3.605 -142.5 -68.75 1 88.5 60 ALA B O 1
ATOM 4843 N N . ASN B 1 61 ? 3.143 -140.5 -69.375 1 89.75 61 ASN B N 1
ATOM 4844 C CA . ASN B 1 61 ? 2.391 -141 -70.5 1 89.75 61 ASN B CA 1
ATOM 4845 C C . ASN B 1 61 ? 3.303 -141.625 -71.562 1 89.75 61 ASN B C 1
ATOM 4847 O O . ASN B 1 61 ? 2.889 -142.5 -72.312 1 89.75 61 ASN B O 1
ATOM 4851 N N . PHE B 1 62 ? 4.465 -141.25 -71.625 1 91.62 62 PHE B N 1
ATOM 4852 C CA . PHE B 1 62 ? 5.422 -141.875 -72.562 1 91.62 62 PHE B CA 1
ATOM 4853 C C . PHE B 1 62 ? 5.727 -143.375 -72.062 1 91.62 62 PHE B C 1
ATOM 4855 O O . PHE B 1 62 ? 5.793 -144.25 -72.938 1 91.62 62 PHE B O 1
ATOM 4862 N N . ILE B 1 63 ? 5.926 -143.375 -70.875 1 89.62 63 ILE B N 1
ATOM 4863 C CA . ILE B 1 63 ? 6.184 -144.625 -70.312 1 89.62 63 ILE B CA 1
ATOM 4864 C C . ILE B 1 63 ? 4.977 -145.625 -70.562 1 89.62 63 ILE B C 1
ATOM 4866 O O . ILE B 1 63 ? 5.129 -146.75 -70.938 1 89.62 63 ILE B O 1
ATOM 4870 N N . ASN B 1 64 ? 3.814 -145 -70.438 1 89 64 ASN B N 1
ATOM 4871 C CA . ASN B 1 64 ? 2.604 -145.75 -70.812 1 89 64 ASN B CA 1
ATOM 4872 C C . ASN B 1 64 ? 2.596 -146.125 -72.25 1 89 64 ASN B C 1
ATOM 4874 O O . ASN B 1 64 ? 2.201 -147.25 -72.562 1 89 64 ASN B O 1
ATOM 4878 N N . LEU B 1 65 ? 2.951 -145.25 -73.062 1 91.62 65 LEU B N 1
ATOM 4879 C CA . LEU B 1 65 ? 3.078 -145.625 -74.5 1 91.62 65 LEU B CA 1
ATOM 4880 C C . LEU B 1 65 ? 4.043 -146.75 -74.75 1 91.62 65 LEU B C 1
ATOM 4882 O O . LEU B 1 65 ? 3.752 -147.75 -75.5 1 91.62 65 LEU B O 1
ATOM 4886 N N . ARG B 1 66 ? 5.148 -146.75 -74.062 1 89.06 66 ARG B N 1
ATOM 4887 C CA . ARG B 1 66 ? 6.133 -147.875 -74.125 1 89.06 66 ARG B CA 1
ATOM 4888 C C . ARG B 1 66 ? 5.523 -149.125 -73.688 1 89.06 66 ARG B C 1
ATOM 4890 O O . ARG B 1 66 ? 5.82 -150.25 -74.312 1 89.06 66 ARG B O 1
ATOM 4897 N N . LEU B 1 67 ? 4.73 -149.125 -72.688 1 86.62 67 LEU B N 1
ATOM 4898 C CA . LEU B 1 67 ? 4.047 -150.25 -72.188 1 86.62 67 LEU B CA 1
ATOM 4899 C C . LEU B 1 67 ? 3.156 -150.875 -73.312 1 86.62 67 LEU B C 1
ATOM 4901 O O . LEU B 1 67 ? 3.182 -152.125 -73.5 1 86.62 67 LEU B O 1
ATOM 4905 N N . TYR B 1 68 ? 2.428 -150 -73.938 1 88.38 68 TYR B N 1
ATOM 4906 C CA . TYR B 1 68 ? 1.535 -150.5 -75 1 88.38 68 TYR B CA 1
ATOM 4907 C C . TYR B 1 68 ? 2.326 -151 -76.188 1 88.38 68 TYR B C 1
ATOM 4909 O O . TYR B 1 68 ? 1.91 -152 -76.875 1 88.38 68 TYR B O 1
ATOM 4917 N N . VAL B 1 69 ? 3.346 -150.5 -76.5 1 89.88 69 VAL B N 1
ATOM 4918 C CA . VAL B 1 69 ? 4.234 -150.875 -77.562 1 89.88 69 VAL B CA 1
ATOM 4919 C C . VAL B 1 69 ? 4.699 -152.375 -77.188 1 89.88 69 VAL B C 1
ATOM 4921 O O . VAL B 1 69 ? 4.621 -153.25 -78.062 1 89.88 69 VAL B O 1
ATOM 4924 N N . LEU B 1 70 ? 5.176 -152.625 -76 1 85.5 70 LEU B N 1
ATOM 4925 C CA . LEU B 1 70 ? 5.68 -153.875 -75.562 1 85.5 70 LEU B CA 1
ATOM 4926 C C . LEU B 1 70 ? 4.574 -155 -75.625 1 85.5 70 LEU B C 1
ATOM 4928 O O . LEU B 1 70 ? 4.809 -156.125 -76 1 85.5 70 LEU B O 1
ATOM 4932 N N . ARG B 1 71 ? 3.35 -154.5 -75.25 1 82.62 71 ARG B N 1
ATOM 4933 C CA . ARG B 1 71 ? 2.209 -155.5 -75.312 1 82.62 71 ARG B CA 1
ATOM 4934 C C . ARG B 1 71 ? 1.918 -155.875 -76.75 1 82.62 71 ARG B C 1
ATOM 4936 O O . ARG B 1 71 ? 1.621 -157 -77 1 82.62 71 ARG B O 1
ATOM 4943 N N . ASN B 1 72 ? 1.996 -155 -77.625 1 86.69 72 ASN B N 1
ATOM 4944 C CA . ASN B 1 72 ? 1.798 -155.375 -79.062 1 86.69 72 ASN B CA 1
ATOM 4945 C C . ASN B 1 72 ? 2.883 -156.25 -79.562 1 86.69 72 ASN B C 1
ATOM 4947 O O . ASN B 1 72 ? 2.607 -157.125 -80.375 1 86.69 72 ASN B O 1
ATOM 4951 N N . ILE B 1 73 ? 4.07 -156.125 -79.125 1 84.56 73 ILE B N 1
ATOM 4952 C CA . ILE B 1 73 ? 5.18 -156.875 -79.562 1 84.56 73 ILE B CA 1
ATOM 4953 C C . ILE B 1 73 ? 4.961 -158.375 -79.062 1 84.56 73 ILE B C 1
ATOM 4955 O O . ILE B 1 73 ? 5.266 -159.375 -79.75 1 84.56 73 ILE B O 1
ATOM 4959 N N . THR B 1 74 ? 4.367 -158.625 -77.875 1 79.38 74 THR B N 1
ATOM 4960 C CA . THR B 1 74 ? 4.152 -159.875 -77.312 1 79.38 74 THR B CA 1
ATOM 4961 C C . THR B 1 74 ? 2.918 -160.5 -77.875 1 79.38 74 THR B C 1
ATOM 4963 O O . THR B 1 74 ? 2.926 -161.75 -78.125 1 79.38 74 THR B O 1
ATOM 4966 N N . SER B 1 75 ? 1.764 -159.875 -78.062 1 81.69 75 SER B N 1
ATOM 4967 C CA . SER B 1 75 ? 0.514 -160.5 -78.625 1 81.69 75 SER B CA 1
ATOM 4968 C C . SER B 1 75 ? -0.189 -159.375 -79.5 1 81.69 75 SER B C 1
ATOM 4970 O O . SER B 1 75 ? -1.086 -158.75 -79.062 1 81.69 75 SER B O 1
ATOM 4972 N N . TYR B 1 76 ? 0.156 -159.5 -80.75 1 84.5 76 TYR B N 1
ATOM 4973 C CA . TYR B 1 76 ? -0.309 -158.5 -81.625 1 84.5 76 TYR B CA 1
ATOM 4974 C C . TYR B 1 76 ? -1.785 -158.625 -82 1 84.5 76 TYR B C 1
ATOM 4976 O O . TYR B 1 76 ? -2.195 -159.75 -82.438 1 84.5 76 TYR B O 1
ATOM 4984 N N . ASN B 1 77 ? -2.627 -157.75 -81.688 1 85.69 77 ASN B N 1
ATOM 4985 C CA . ASN B 1 77 ? -4.035 -157.75 -82.062 1 85.69 77 ASN B CA 1
ATOM 4986 C C . ASN B 1 77 ? -4.539 -156.375 -82.312 1 85.69 77 ASN B C 1
ATOM 4988 O O . ASN B 1 77 ? -3.902 -155.375 -81.875 1 85.69 77 ASN B O 1
ATOM 4992 N N . VAL B 1 78 ? -5.645 -156.125 -82.875 1 86.12 78 VAL B N 1
ATOM 4993 C CA . VAL B 1 78 ? -6.199 -154.875 -83.375 1 86.12 78 VAL B CA 1
ATOM 4994 C C . VAL B 1 78 ? -6.594 -154 -82.188 1 86.12 78 VAL B C 1
ATOM 4996 O O . VAL B 1 78 ? -6.449 -152.75 -82.25 1 86.12 78 VAL B O 1
ATOM 4999 N N . ASP B 1 79 ? -6.969 -154.5 -81.188 1 86.81 79 ASP B N 1
ATOM 5000 C CA . ASP B 1 79 ? -7.402 -153.75 -80 1 86.81 79 ASP B CA 1
ATOM 5001 C C . ASP B 1 79 ? -6.219 -153.125 -79.312 1 86.81 79 ASP B C 1
ATOM 5003 O O . ASP B 1 79 ? -6.301 -151.875 -78.938 1 86.81 79 ASP B O 1
ATOM 5007 N N . LEU B 1 80 ? -5.125 -153.75 -79.25 1 86.12 80 LEU B N 1
ATOM 5008 C CA . LEU B 1 80 ? -3.908 -153.25 -78.688 1 86.12 80 LEU B CA 1
ATOM 5009 C C . LEU B 1 80 ? -3.301 -152.125 -79.562 1 86.12 80 LEU B C 1
ATOM 5011 O O . LEU B 1 80 ? -2.768 -151.125 -79 1 86.12 80 LEU B O 1
ATOM 5015 N N . GLU B 1 81 ? -3.432 -152.25 -80.812 1 88.88 81 GLU B N 1
ATOM 5016 C CA . GLU B 1 81 ? -2.932 -151.25 -81.75 1 88.88 81 GLU B CA 1
ATOM 5017 C C . GLU B 1 81 ? -3.74 -150 -81.625 1 88.88 81 GLU B C 1
ATOM 5019 O O . GLU B 1 81 ? -3.176 -148.875 -81.688 1 88.88 81 GLU B O 1
ATOM 5024 N N . ASN B 1 82 ? -4.984 -150.125 -81.5 1 90.94 82 ASN B N 1
ATOM 5025 C CA . ASN B 1 82 ? -5.84 -149 -81.375 1 90.94 82 ASN B CA 1
ATOM 5026 C C . ASN B 1 82 ? -5.562 -148.25 -80.062 1 90.94 82 ASN B C 1
ATOM 5028 O O . ASN B 1 82 ? -5.531 -147 -80 1 90.94 82 ASN B O 1
ATOM 5032 N N . ALA B 1 83 ? -5.273 -149 -79.062 1 87.25 83 ALA B N 1
ATOM 5033 C CA . ALA B 1 83 ? -4.941 -148.375 -77.75 1 87.25 83 ALA B CA 1
ATOM 5034 C C . ALA B 1 83 ? -3.605 -147.625 -77.812 1 87.25 83 ALA B C 1
ATOM 5036 O O . ALA B 1 83 ? -3.463 -146.5 -77.188 1 87.25 83 ALA B O 1
ATOM 5037 N N . LEU B 1 84 ? -2.689 -148.125 -78.438 1 90.12 84 LEU B N 1
ATOM 5038 C CA . LEU B 1 84 ? -1.383 -147.5 -78.625 1 90.12 84 LEU B CA 1
ATOM 5039 C C . LEU B 1 84 ? -1.505 -146.25 -79.375 1 90.12 84 LEU B C 1
ATOM 5041 O O . LEU B 1 84 ? -0.888 -145.25 -79.062 1 90.12 84 LEU B O 1
ATOM 5045 N N . ASN B 1 85 ? -2.301 -146.25 -80.438 1 91.5 85 ASN B N 1
ATOM 5046 C CA . ASN B 1 85 ? -2.51 -145 -81.25 1 91.5 85 ASN B CA 1
ATOM 5047 C C . ASN B 1 85 ? -3.189 -144 -80.438 1 91.5 85 ASN B C 1
ATOM 5049 O O . ASN B 1 85 ? -2.885 -142.75 -80.562 1 91.5 85 ASN B O 1
ATOM 5053 N N . SER B 1 86 ? -3.988 -144.375 -79.562 1 91.25 86 SER B N 1
ATOM 5054 C CA . SER B 1 86 ? -4.641 -143.375 -78.688 1 91.25 86 SER B CA 1
ATOM 5055 C C . SER B 1 86 ? -3.643 -142.75 -77.75 1 91.25 86 SER B C 1
ATOM 5057 O O . SER B 1 86 ? -3.664 -141.625 -77.5 1 91.25 86 SER B O 1
ATOM 5059 N N . GLN B 1 87 ? -2.736 -143.5 -77.125 1 88.81 87 GLN B N 1
ATOM 5060 C CA . GLN B 1 87 ? -1.694 -143 -76.25 1 88.81 87 GLN B CA 1
ATOM 5061 C C . GLN B 1 87 ? -0.755 -142.125 -77 1 88.81 87 GLN B C 1
ATOM 5063 O O . GLN B 1 87 ? -0.34 -141 -76.438 1 88.81 87 GLN B O 1
ATOM 5068 N N . LYS B 1 88 ? -0.446 -142.5 -78.188 1 93.56 88 LYS B N 1
ATOM 5069 C CA . LYS B 1 88 ? 0.396 -141.625 -79 1 93.56 88 LYS B CA 1
ATOM 5070 C C . LYS B 1 88 ? -0.269 -140.25 -79.25 1 93.56 88 LYS B C 1
ATOM 5072 O O . LYS B 1 88 ? 0.381 -139.25 -79.125 1 93.56 88 LYS B O 1
ATOM 5077 N N . SER B 1 89 ? -1.521 -140.25 -79.5 1 92.31 89 SER B N 1
ATOM 5078 C CA . SER B 1 89 ? -2.268 -139 -79.688 1 92.31 89 SER B CA 1
ATOM 5079 C C . SER B 1 89 ? -2.289 -138.125 -78.438 1 92.31 89 SER B C 1
ATOM 5081 O O . SER B 1 89 ? -2.098 -137 -78.5 1 92.31 89 SER B O 1
ATOM 5083 N N . ASP B 1 90 ? -2.439 -138.625 -77.312 1 88.62 90 ASP B N 1
ATOM 5084 C CA . ASP B 1 90 ? -2.438 -138 -76.062 1 88.62 90 ASP B CA 1
ATOM 5085 C C . ASP B 1 90 ? -1.08 -137.375 -75.812 1 88.62 90 ASP B C 1
ATOM 5087 O O . ASP B 1 90 ? -1.01 -136.125 -75.375 1 88.62 90 ASP B O 1
ATOM 5091 N N . LEU B 1 91 ? -0.088 -138 -76 1 89.38 91 LEU B N 1
ATOM 5092 C CA . LEU B 1 91 ? 1.261 -137.5 -75.812 1 89.38 91 LEU B CA 1
ATOM 5093 C C . LEU B 1 91 ? 1.553 -136.25 -76.75 1 89.38 91 LEU B C 1
ATOM 5095 O O . LEU B 1 91 ? 2.203 -135.375 -76.375 1 89.38 91 LEU B O 1
ATOM 5099 N N . GLU B 1 92 ? 1.1 -136.5 -78 1 91.12 92 GLU B N 1
ATOM 5100 C CA . GLU B 1 92 ? 1.271 -135.375 -78.938 1 91.12 92 GLU B CA 1
ATOM 5101 C C . GLU B 1 92 ? 0.537 -134.125 -78.5 1 91.12 92 GLU B C 1
ATOM 5103 O O . GLU B 1 92 ? 1.043 -133 -78.688 1 91.12 92 GLU B O 1
ATOM 5108 N N . ASP B 1 93 ? -0.525 -134.375 -77.938 1 91.44 93 ASP B N 1
ATOM 5109 C CA . ASP B 1 93 ? -1.274 -133.25 -77.375 1 91.44 93 ASP B CA 1
ATOM 5110 C C . ASP B 1 93 ? -0.532 -132.625 -76.188 1 91.44 93 ASP B C 1
ATOM 5112 O O . ASP B 1 93 ? -0.504 -131.375 -76.125 1 91.44 93 ASP B O 1
ATOM 5116 N N . GLU B 1 94 ? 0.024 -133.25 -75.375 1 89.19 94 GLU B N 1
ATOM 5117 C CA . GLU B 1 94 ? 0.795 -132.75 -74.25 1 89.19 94 GLU B CA 1
ATOM 5118 C C . GLU B 1 94 ? 2.043 -132 -74.688 1 89.19 94 GLU B C 1
ATOM 5120 O O . GLU B 1 94 ? 2.443 -131 -74.125 1 89.19 94 GLU B O 1
ATOM 5125 N N . ILE B 1 95 ? 2.646 -132.625 -75.75 1 90.81 95 ILE B N 1
ATOM 5126 C CA . ILE B 1 95 ? 3.801 -132 -76.312 1 90.81 95 ILE B CA 1
ATOM 5127 C C . ILE B 1 95 ? 3.395 -130.625 -76.875 1 90.81 95 ILE B C 1
ATOM 5129 O O . ILE B 1 95 ? 4.09 -129.625 -76.625 1 90.81 95 ILE B O 1
ATOM 5133 N N . LYS B 1 96 ? 2.201 -130.5 -77.438 1 91.19 96 LYS B N 1
ATOM 5134 C CA . LYS B 1 96 ? 1.688 -129.25 -77.938 1 91.19 96 LYS B CA 1
ATOM 5135 C C . LYS B 1 96 ? 1.407 -128.25 -76.812 1 91.19 96 LYS B C 1
ATOM 5137 O O . LYS B 1 96 ? 1.723 -127.125 -76.875 1 91.19 96 LYS B O 1
ATOM 5142 N N . ASP B 1 97 ? 0.925 -128.75 -75.75 1 88.94 97 ASP B N 1
ATOM 5143 C CA . ASP B 1 97 ? 0.624 -127.938 -74.562 1 88.94 97 ASP B CA 1
ATOM 5144 C C . ASP B 1 97 ? 1.9 -127.375 -74 1 88.94 97 ASP B C 1
ATOM 5146 O O . ASP B 1 97 ? 1.941 -126.188 -73.625 1 88.94 97 ASP B O 1
ATOM 5150 N N . TYR B 1 98 ? 2.85 -128.125 -73.875 1 88.69 98 TYR B N 1
ATOM 5151 C CA . TYR B 1 98 ? 4.102 -127.688 -73.25 1 88.69 98 TYR B CA 1
ATOM 5152 C C . TYR B 1 98 ? 4.781 -126.625 -74.125 1 88.69 98 TYR B C 1
ATOM 5154 O O . TYR B 1 98 ? 5.402 -125.688 -73.625 1 88.69 98 TYR B O 1
ATOM 5162 N N . LEU B 1 99 ? 4.668 -126.938 -75.5 1 89.12 99 LEU B N 1
ATOM 5163 C CA . LEU B 1 99 ? 5.254 -126 -76.438 1 89.12 99 LEU B CA 1
ATOM 5164 C C . LEU B 1 99 ? 4.57 -124.625 -76.375 1 89.12 99 LEU B C 1
ATOM 5166 O O . LEU B 1 99 ? 5.148 -123.625 -76.75 1 89.12 99 LEU B O 1
ATOM 5170 N N . SER B 1 100 ? 3.402 -124.562 -75.75 1 89.81 100 SER B N 1
ATOM 5171 C CA . SER B 1 100 ? 2.645 -123.312 -75.688 1 89.81 100 SER B CA 1
ATOM 5172 C C . SER B 1 100 ? 3.051 -122.562 -74.438 1 89.81 100 SER B C 1
ATOM 5174 O O . SER B 1 100 ? 2.697 -121.375 -74.25 1 89.81 100 SER B O 1
ATOM 5176 N N . ILE B 1 101 ? 3.723 -123.188 -73.562 1 87.19 101 ILE B N 1
ATOM 5177 C CA . ILE B 1 101 ? 4.195 -122.5 -72.312 1 87.19 101 ILE B CA 1
ATOM 5178 C C . ILE B 1 101 ? 5.523 -121.812 -72.625 1 87.19 101 ILE B C 1
ATOM 5180 O O . ILE B 1 101 ? 6.336 -122.312 -73.375 1 87.19 101 ILE B O 1
ATOM 5184 N N . ASN B 1 102 ? 5.766 -120.75 -72.062 1 85.62 102 ASN B N 1
ATOM 5185 C CA . ASN B 1 102 ? 7.031 -120.062 -72.25 1 85.62 102 ASN B CA 1
ATOM 5186 C C . ASN B 1 102 ? 8.188 -120.812 -71.625 1 85.62 102 ASN B C 1
ATOM 5188 O O . ASN B 1 102 ? 8.25 -120.875 -70.375 1 85.62 102 ASN B O 1
ATOM 5192 N N . MET B 1 103 ? 9.125 -121.438 -72.438 1 87.69 103 MET B N 1
ATOM 5193 C CA . MET B 1 103 ? 10.242 -122.25 -71.938 1 87.69 103 MET B CA 1
ATOM 5194 C C . MET B 1 103 ? 11.508 -121.375 -71.812 1 87.69 103 MET B C 1
ATOM 5196 O O . MET B 1 103 ? 11.695 -120.438 -72.562 1 87.69 103 MET B O 1
ATOM 5200 N N . ASP B 1 104 ? 12.281 -121.688 -70.875 1 87.06 104 ASP B N 1
ATOM 5201 C CA . ASP B 1 104 ? 13.594 -121.062 -70.812 1 87.06 104 ASP B CA 1
ATOM 5202 C C . ASP B 1 104 ? 14.578 -121.75 -71.75 1 87.06 104 ASP B C 1
ATOM 5204 O O . ASP B 1 104 ? 14.211 -122.688 -72.438 1 87.06 104 ASP B O 1
ATOM 5208 N N . SER B 1 105 ? 15.781 -121.312 -71.875 1 89.44 105 SER B N 1
ATOM 5209 C CA . SER B 1 105 ? 16.75 -121.812 -72.812 1 89.44 105 SER B CA 1
ATOM 5210 C C . SER B 1 105 ? 17.078 -123.25 -72.625 1 89.44 105 SER B C 1
ATOM 5212 O O . SER B 1 105 ? 17.125 -124.062 -73.562 1 89.44 105 SER B O 1
ATOM 5214 N N . THR B 1 106 ? 17.156 -123.562 -71.375 1 91.88 106 THR B N 1
ATOM 5215 C CA . THR B 1 106 ? 17.469 -124.938 -71 1 91.88 106 THR B CA 1
ATOM 5216 C C . THR B 1 106 ? 16.297 -125.875 -71.312 1 91.88 106 THR B C 1
ATOM 5218 O O . THR B 1 106 ? 16.484 -127 -71.875 1 91.88 106 THR B O 1
ATOM 5221 N N . GLU B 1 107 ? 15.156 -125.375 -71 1 90.56 107 GLU B N 1
ATOM 5222 C CA . GLU B 1 107 ? 13.938 -126.062 -71.312 1 90.56 107 GLU B CA 1
ATOM 5223 C C . GLU B 1 107 ? 13.812 -126.312 -72.812 1 90.56 107 GLU B C 1
ATOM 5225 O O . GLU B 1 107 ? 13.461 -127.438 -73.25 1 90.56 107 GLU B O 1
ATOM 5230 N N . ILE B 1 108 ? 14.055 -125.438 -73.625 1 91 108 ILE B N 1
ATOM 5231 C CA . ILE B 1 108 ? 13.953 -125.5 -75.062 1 91 108 ILE B CA 1
ATOM 5232 C C . ILE B 1 108 ? 14.938 -126.562 -75.562 1 91 108 ILE B C 1
ATOM 5234 O O . ILE B 1 108 ? 14.57 -127.438 -76.375 1 91 108 ILE B O 1
ATOM 5238 N N . ASP B 1 109 ? 16.094 -126.562 -75.062 1 90.88 109 ASP B N 1
ATOM 5239 C CA . ASP B 1 109 ? 17.125 -127.5 -75.5 1 90.88 109 ASP B CA 1
ATOM 5240 C C . ASP B 1 109 ? 16.734 -129 -75.125 1 90.88 109 ASP B C 1
ATOM 5242 O O . ASP B 1 109 ? 16.75 -129.875 -76 1 90.88 109 ASP B O 1
ATOM 5246 N N . LEU B 1 110 ? 16.359 -129.125 -74 1 93.31 110 LEU B N 1
ATOM 5247 C CA . LEU B 1 110 ? 16 -130.375 -73.5 1 93.31 110 LEU B CA 1
ATOM 5248 C C . LEU B 1 110 ? 14.75 -130.875 -74.25 1 93.31 110 LEU B C 1
ATOM 5250 O O . LEU B 1 110 ? 14.68 -132.125 -74.625 1 93.31 110 LEU B O 1
ATOM 5254 N N . PHE B 1 111 ? 13.852 -130 -74.375 1 91.81 111 PHE B N 1
ATOM 5255 C CA . PHE B 1 111 ? 12.586 -130.5 -75 1 91.81 111 PHE B CA 1
ATOM 5256 C C . PHE B 1 111 ? 12.766 -130.75 -76.5 1 91.81 111 PHE B C 1
ATOM 5258 O O . PHE B 1 111 ? 12.125 -131.625 -77.062 1 91.81 111 PHE B O 1
ATOM 5265 N N . SER B 1 112 ? 13.648 -130.125 -77.188 1 91.62 112 SER B N 1
ATOM 5266 C CA . SER B 1 112 ? 13.992 -130.375 -78.625 1 91.62 112 SER B CA 1
ATOM 5267 C C . SER B 1 112 ? 14.641 -131.75 -78.75 1 91.62 112 SER B C 1
ATOM 5269 O O . SER B 1 112 ? 14.312 -132.5 -79.625 1 91.62 112 SER B O 1
ATOM 5271 N N . SER B 1 113 ? 15.5 -132 -77.875 1 92.12 113 SER B N 1
ATOM 5272 C CA . SER B 1 113 ? 16.125 -133.25 -77.812 1 92.12 113 SER B CA 1
ATOM 5273 C C . SER B 1 113 ? 15.094 -134.375 -77.625 1 92.12 113 SER B C 1
ATOM 5275 O O . SER B 1 113 ? 15.18 -135.5 -78.25 1 92.12 113 SER B O 1
ATOM 5277 N N . TYR B 1 114 ? 14.125 -134.125 -76.812 1 92.44 114 TYR B N 1
ATOM 5278 C CA . TYR B 1 114 ? 13.031 -135 -76.5 1 92.44 114 TYR B CA 1
ATOM 5279 C C . TYR B 1 114 ? 12.219 -135.25 -77.812 1 92.44 114 TYR B C 1
ATOM 5281 O O . TYR B 1 114 ? 11.938 -136.5 -78.125 1 92.44 114 TYR B O 1
ATOM 5289 N N . LYS B 1 115 ? 11.844 -134.25 -78.5 1 91.56 115 LYS B N 1
ATOM 5290 C CA . LYS B 1 115 ? 11.023 -134.375 -79.688 1 91.56 115 LYS B CA 1
ATOM 5291 C C . LYS B 1 115 ? 11.734 -135.25 -80.75 1 91.56 115 LYS B C 1
ATOM 5293 O O . LYS B 1 115 ? 11.133 -136.125 -81.375 1 91.56 115 LYS B O 1
ATOM 5298 N N . ASN B 1 116 ? 12.969 -135 -80.875 1 91.06 116 ASN B N 1
ATOM 5299 C CA . ASN B 1 116 ? 13.75 -135.75 -81.875 1 91.06 116 ASN B CA 1
ATOM 5300 C C . ASN B 1 116 ? 13.859 -137.25 -81.562 1 91.06 116 ASN B C 1
ATOM 5302 O O . ASN B 1 116 ? 13.656 -138.125 -82.375 1 91.06 116 ASN B O 1
ATOM 5306 N N . LEU B 1 117 ? 14.164 -137.375 -80.375 1 92.38 117 LEU B N 1
ATOM 5307 C CA . LEU B 1 117 ? 14.312 -138.75 -79.875 1 92.38 117 LEU B CA 1
ATOM 5308 C C . LEU B 1 117 ? 12.977 -139.5 -79.938 1 92.38 117 LEU B C 1
ATOM 5310 O O . LEU B 1 117 ? 12.945 -140.75 -80.188 1 92.38 117 LEU B O 1
ATOM 5314 N N . PHE B 1 118 ? 11.914 -138.875 -79.688 1 93.81 118 PHE B N 1
ATOM 5315 C CA . PHE B 1 118 ? 10.578 -139.375 -79.75 1 93.81 118 PHE B CA 1
ATOM 5316 C C . PHE B 1 118 ? 10.227 -139.875 -81.188 1 93.81 118 PHE B C 1
ATOM 5318 O O . PHE B 1 118 ? 9.672 -140.875 -81.375 1 93.81 118 PHE B O 1
ATOM 5325 N N . ASP B 1 119 ? 10.555 -139 -82.062 1 91.88 119 ASP B N 1
ATOM 5326 C CA . ASP B 1 119 ? 10.359 -139.375 -83.438 1 91.88 119 ASP B CA 1
ATOM 5327 C C . ASP B 1 119 ? 11.164 -140.625 -83.812 1 91.88 119 ASP B C 1
ATOM 5329 O O . ASP B 1 119 ? 10.656 -141.5 -84.562 1 91.88 119 ASP B O 1
ATOM 5333 N N . ASP B 1 120 ? 12.312 -140.625 -83.375 1 92 120 ASP B N 1
ATOM 5334 C CA . ASP B 1 120 ? 13.148 -141.875 -83.625 1 92 120 ASP B CA 1
ATOM 5335 C C . ASP B 1 120 ? 12.531 -143.125 -83.062 1 92 120 ASP B C 1
ATOM 5337 O O . ASP B 1 120 ? 12.516 -144.125 -83.688 1 92 120 ASP B O 1
ATOM 5341 N N . TYR B 1 121 ? 12.031 -143 -81.875 1 94.12 121 TYR B N 1
ATOM 5342 C CA . TYR B 1 121 ? 11.383 -144.125 -81.188 1 94.12 121 TYR B CA 1
ATOM 5343 C C . TYR B 1 121 ? 10.172 -144.625 -81.938 1 94.12 121 TYR B C 1
ATOM 5345 O O . TYR B 1 121 ? 10.016 -145.75 -82.188 1 94.12 121 TYR B O 1
ATOM 5353 N N . TRP B 1 122 ? 9.398 -143.625 -82.375 1 93 122 TRP B N 1
ATOM 5354 C CA . TRP B 1 122 ? 8.156 -144 -83.062 1 93 122 TRP B CA 1
ATOM 5355 C C . TRP B 1 122 ? 8.445 -144.625 -84.438 1 93 122 TRP B C 1
ATOM 5357 O O . TRP B 1 122 ? 7.785 -145.625 -84.875 1 93 122 TRP B O 1
ATOM 5367 N N . ASN B 1 123 ? 9.43 -144.25 -85.062 1 92.19 123 ASN B N 1
ATOM 5368 C CA . ASN B 1 123 ? 9.828 -144.75 -86.375 1 92.19 123 ASN B CA 1
ATOM 5369 C C . ASN B 1 123 ? 10.328 -146.25 -86.188 1 92.19 123 ASN B C 1
ATOM 5371 O O . ASN B 1 123 ? 10.016 -147.125 -87.062 1 92.19 123 ASN B O 1
ATOM 5375 N N . ASN B 1 124 ? 11.102 -146.375 -85.25 1 92.94 124 ASN B N 1
ATOM 5376 C CA . ASN B 1 124 ? 11.562 -147.75 -84.938 1 92.94 124 ASN B CA 1
ATOM 5377 C C . ASN B 1 124 ? 10.391 -148.625 -84.625 1 92.94 124 ASN B C 1
ATOM 5379 O O . ASN B 1 124 ? 10.375 -149.75 -85.062 1 92.94 124 ASN B O 1
ATOM 5383 N N . TRP B 1 125 ? 9.453 -148.125 -83.938 1 93.25 125 TRP B N 1
ATOM 5384 C CA . TRP B 1 125 ? 8.25 -148.875 -83.625 1 93.25 125 TRP B CA 1
ATOM 5385 C C . TRP B 1 125 ? 7.484 -149.25 -84.875 1 93.25 125 TRP B C 1
ATOM 5387 O O . TRP B 1 125 ? 7.039 -150.375 -85.062 1 93.25 125 TRP B O 1
ATOM 5397 N N . LEU B 1 126 ? 7.336 -148.375 -85.812 1 91.31 126 LEU B N 1
ATOM 5398 C CA . LEU B 1 126 ? 6.625 -148.625 -87.062 1 91.31 126 LEU B CA 1
ATOM 5399 C C . LEU B 1 126 ? 7.289 -149.75 -87.875 1 91.31 126 LEU B C 1
ATOM 5401 O O . LEU B 1 126 ? 6.605 -150.625 -88.5 1 91.31 126 LEU B O 1
ATOM 5405 N N . GLU B 1 127 ? 8.5 -149.875 -87.812 1 91.12 127 GLU B N 1
ATOM 5406 C CA . GLU B 1 127 ? 9.227 -150.875 -88.5 1 91.12 127 GLU B CA 1
ATOM 5407 C C . GLU B 1 127 ? 8.938 -152.25 -87.812 1 91.12 127 GLU B C 1
ATOM 5409 O O . GLU B 1 127 ? 8.742 -153.25 -88.562 1 91.12 127 GLU B O 1
ATOM 5414 N N . ILE B 1 128 ? 8.906 -152.125 -86.562 1 92.69 128 ILE B N 1
ATOM 5415 C CA . ILE B 1 128 ? 8.609 -153.375 -85.812 1 92.69 128 ILE B CA 1
ATOM 5416 C C . ILE B 1 128 ? 7.164 -153.875 -86.062 1 92.69 128 ILE B C 1
ATOM 5418 O O . ILE B 1 128 ? 6.883 -155 -86.312 1 92.69 128 ILE B O 1
ATOM 5422 N N . ARG B 1 129 ? 6.305 -152.875 -86.125 1 91.69 129 ARG B N 1
ATOM 5423 C CA . ARG B 1 129 ? 4.887 -153.125 -86.375 1 91.69 129 ARG B CA 1
ATOM 5424 C C . ARG B 1 129 ? 4.664 -153.75 -87.688 1 91.69 129 ARG B C 1
ATOM 5426 O O . ARG B 1 129 ? 3.842 -154.625 -87.875 1 91.69 129 ARG B O 1
ATOM 5433 N N . LYS B 1 130 ? 5.336 -153.375 -88.688 1 90.06 130 LYS B N 1
ATOM 5434 C CA . LYS B 1 130 ? 5.246 -154 -90 1 90.06 130 LYS B CA 1
ATOM 5435 C C . LYS B 1 130 ? 5.59 -155.5 -90 1 90.06 130 LYS B C 1
ATOM 5437 O O . LYS B 1 130 ? 4.895 -156.25 -90.625 1 90.06 130 LYS B O 1
ATOM 5442 N N . ASP B 1 131 ? 6.578 -155.75 -89.25 1 88.94 131 ASP B N 1
ATOM 5443 C CA . ASP B 1 131 ? 6.996 -157.125 -89.188 1 88.94 131 ASP B CA 1
ATOM 5444 C C . ASP B 1 131 ? 5.973 -158 -88.375 1 88.94 131 ASP B C 1
ATOM 5446 O O . ASP B 1 131 ? 5.672 -159.125 -88.75 1 88.94 131 ASP B O 1
ATOM 5450 N N . LEU B 1 132 ? 5.418 -157.5 -87.438 1 88.94 132 LEU B N 1
ATOM 5451 C CA . LEU B 1 132 ? 4.422 -158.125 -86.562 1 88.94 132 LEU B CA 1
ATOM 5452 C C . LEU B 1 132 ? 3.148 -158.375 -87.375 1 88.94 132 LEU B C 1
ATOM 5454 O O . LEU B 1 132 ? 2.555 -159.5 -87.25 1 88.94 132 LEU B O 1
ATOM 5458 N N . LYS B 1 133 ? 2.742 -157.625 -88.188 1 86.62 133 LYS B N 1
ATOM 5459 C CA . LYS B 1 133 ? 1.561 -157.75 -89 1 86.62 133 LYS B CA 1
ATOM 5460 C C . LYS B 1 133 ? 1.752 -158.875 -90 1 86.62 133 LYS B C 1
ATOM 5462 O O . LYS B 1 133 ? 0.785 -159.5 -90.438 1 86.62 133 LYS B O 1
ATOM 5467 N N . GLN B 1 134 ? 2.955 -159.125 -90.438 1 88.38 134 GLN B N 1
ATOM 5468 C CA . GLN B 1 134 ? 3.277 -160.25 -91.438 1 88.38 134 GLN B CA 1
ATOM 5469 C C . GLN B 1 134 ? 3.543 -161.5 -90.75 1 88.38 134 GLN B C 1
ATOM 5471 O O . GLN B 1 134 ? 3.9 -162.5 -91.438 1 88.38 134 GLN B O 1
ATOM 5476 N N . GLY B 1 135 ? 3.506 -161.625 -89.438 1 82.81 135 GLY B N 1
ATOM 5477 C CA . GLY B 1 135 ? 3.658 -162.875 -88.688 1 82.81 135 GLY B CA 1
ATOM 5478 C C . GLY B 1 135 ? 5.109 -163.25 -88.5 1 82.81 135 GLY B C 1
ATOM 5479 O O . GLY B 1 135 ? 5.402 -164.5 -88.25 1 82.81 135 GLY B O 1
ATOM 5480 N N . LYS B 1 136 ? 6.012 -162.375 -88.625 1 88.12 136 LYS B N 1
ATOM 5481 C CA . LYS B 1 136 ? 7.438 -162.75 -88.438 1 88.12 136 LYS B CA 1
ATOM 5482 C C . LYS B 1 136 ? 7.855 -162.5 -87 1 88.12 136 LYS B C 1
ATOM 5484 O O . LYS B 1 136 ? 7.371 -161.625 -86.312 1 88.12 136 LYS B O 1
ATOM 5489 N N . PRO B 1 137 ? 8.812 -163.375 -86.438 1 82.56 137 PRO B N 1
ATOM 5490 C CA . PRO B 1 137 ? 9.297 -163.25 -85.062 1 82.56 137 PRO B CA 1
ATOM 5491 C C . PRO B 1 137 ? 10.242 -162 -84.875 1 82.56 137 PRO B C 1
ATOM 5493 O O . PRO B 1 137 ? 11.031 -161.75 -85.812 1 82.56 137 PRO B O 1
ATOM 5496 N N . ILE B 1 138 ? 10.203 -161.25 -83.875 1 85.31 138 ILE B N 1
ATOM 5497 C CA . ILE B 1 138 ? 11.031 -160 -83.625 1 85.31 138 ILE B CA 1
ATOM 5498 C C . ILE B 1 138 ? 12.227 -160.375 -82.75 1 85.31 138 ILE B C 1
ATOM 5500 O O . ILE B 1 138 ? 12.062 -161 -81.688 1 85.31 138 ILE B O 1
ATOM 5504 N N . SER B 1 139 ? 13.539 -160 -83.25 1 85.69 139 SER B N 1
ATOM 5505 C CA . SER B 1 139 ? 14.766 -160.375 -82.5 1 85.69 139 SER B CA 1
ATOM 5506 C C . SER B 1 139 ? 14.891 -159.625 -81.188 1 85.69 139 SER B C 1
ATOM 5508 O O . SER B 1 139 ? 14.453 -158.5 -81.125 1 85.69 139 SER B O 1
ATOM 5510 N N . ASN B 1 140 ? 15.469 -160.25 -80.25 1 81.19 140 ASN B N 1
ATOM 5511 C CA . ASN B 1 140 ? 15.727 -159.625 -78.938 1 81.19 140 ASN B CA 1
ATOM 5512 C C . ASN B 1 140 ? 16.609 -158.375 -79.062 1 81.19 140 ASN B C 1
ATOM 5514 O O . ASN B 1 140 ? 16.484 -157.375 -78.312 1 81.19 140 ASN B O 1
ATOM 5518 N N . ASN B 1 141 ? 17.359 -158.375 -80.125 1 82.62 141 ASN B N 1
ATOM 5519 C CA . ASN B 1 141 ? 18.234 -157.25 -80.375 1 82.62 141 ASN B CA 1
ATOM 5520 C C . ASN B 1 141 ? 17.453 -156 -80.75 1 82.62 141 ASN B C 1
ATOM 5522 O O . ASN B 1 141 ? 17.781 -154.875 -80.375 1 82.62 141 ASN B O 1
ATOM 5526 N N . ARG B 1 142 ? 16.391 -156.25 -81.562 1 86.44 142 ARG B N 1
ATOM 5527 C CA . ARG B 1 142 ? 15.555 -155.125 -82 1 86.44 142 ARG B CA 1
ATOM 5528 C C . ARG B 1 142 ? 14.711 -154.5 -80.875 1 86.44 142 ARG B C 1
ATOM 5530 O O . ARG B 1 142 ? 14.516 -153.375 -80.75 1 86.44 142 ARG B O 1
ATOM 5537 N N . ILE B 1 143 ? 14.312 -155.375 -80 1 83.38 143 ILE B N 1
ATOM 5538 C CA . ILE B 1 143 ? 13.555 -155 -78.812 1 83.38 143 ILE B CA 1
ATOM 5539 C C . ILE B 1 143 ? 14.445 -154.125 -77.875 1 83.38 143 ILE B C 1
ATOM 5541 O O . ILE B 1 143 ? 14.031 -153.125 -77.312 1 83.38 143 ILE B O 1
ATOM 5545 N N . ASN B 1 144 ? 15.664 -154.625 -77.688 1 84 144 ASN B N 1
ATOM 5546 C CA . ASN B 1 144 ? 16.625 -153.875 -76.812 1 84 144 ASN B CA 1
ATOM 5547 C C . ASN B 1 144 ? 17 -152.5 -77.312 1 84 144 ASN B C 1
ATOM 5549 O O . ASN B 1 144 ? 17.156 -151.625 -76.562 1 84 144 ASN B O 1
ATOM 5553 N N . ASP B 1 145 ? 17.141 -152.375 -78.625 1 87.31 145 ASP B N 1
ATOM 5554 C CA . ASP B 1 145 ? 17.469 -151.125 -79.25 1 87.31 145 ASP B CA 1
ATOM 5555 C C . ASP B 1 145 ? 16.328 -150.125 -79 1 87.31 145 ASP B C 1
ATOM 5557 O O . ASP B 1 145 ? 16.578 -148.875 -78.688 1 87.31 145 ASP B O 1
ATOM 5561 N N . LEU B 1 146 ? 15.133 -150.5 -79.188 1 90 146 LEU B N 1
ATOM 5562 C CA . LEU B 1 146 ? 13.969 -149.625 -78.938 1 90 146 LEU B CA 1
ATOM 5563 C C . LEU B 1 146 ? 13.898 -149.25 -77.438 1 90 146 LEU B C 1
ATOM 5565 O O . LEU B 1 146 ? 13.578 -148.125 -77.125 1 90 146 LEU B O 1
ATOM 5569 N N . SER B 1 147 ? 14.211 -150.125 -76.625 1 86.69 147 SER B N 1
ATOM 5570 C CA . SER B 1 147 ? 14.203 -149.875 -75.188 1 86.69 147 SER B CA 1
ATOM 5571 C C . SER B 1 147 ? 15.242 -148.875 -74.812 1 86.69 147 SER B C 1
ATOM 5573 O O . SER B 1 147 ? 14.992 -148 -73.938 1 86.69 147 SER B O 1
ATOM 5575 N N . LYS B 1 148 ? 16.359 -148.875 -75.438 1 88.88 148 LYS B N 1
ATOM 5576 C CA . LYS B 1 148 ? 17.422 -148 -75.125 1 88.88 148 LYS B CA 1
ATOM 5577 C C . LYS B 1 148 ? 17 -146.5 -75.5 1 88.88 148 LYS B C 1
ATOM 5579 O O . LYS B 1 148 ? 17.234 -145.625 -74.812 1 88.88 148 LYS B O 1
ATOM 5584 N N . ILE B 1 149 ? 16.359 -146.375 -76.688 1 89.88 149 ILE B N 1
ATOM 5585 C CA . ILE B 1 149 ? 15.852 -145 -77.125 1 89.88 149 ILE B CA 1
ATOM 5586 C C . ILE B 1 149 ? 14.797 -144.625 -76.125 1 89.88 149 ILE B C 1
ATOM 5588 O O . ILE B 1 149 ? 14.766 -143.375 -75.75 1 89.88 149 ILE B O 1
ATOM 5592 N N . GLY B 1 150 ? 14.023 -145.5 -75.75 1 89.56 150 GLY B N 1
ATOM 5593 C CA . GLY B 1 150 ? 13.023 -145.25 -74.75 1 89.56 150 GLY B CA 1
ATOM 5594 C C . GLY B 1 150 ? 13.625 -144.75 -73.438 1 89.56 150 GLY B C 1
ATOM 5595 O O . GLY B 1 150 ? 13.156 -143.75 -72.875 1 89.56 150 GLY B O 1
ATOM 5596 N N . ASP B 1 151 ? 14.594 -145.25 -72.875 1 87.56 151 ASP B N 1
ATOM 5597 C CA . ASP B 1 151 ? 15.281 -144.875 -71.625 1 87.56 151 ASP B CA 1
ATOM 5598 C C . ASP B 1 151 ? 15.891 -143.5 -71.75 1 87.56 151 ASP B C 1
ATOM 5600 O O . ASP B 1 151 ? 15.836 -142.625 -70.875 1 87.56 151 ASP B O 1
ATOM 5604 N N . ASP B 1 152 ? 16.406 -143.25 -72.938 1 90.94 152 ASP B N 1
ATOM 5605 C CA . ASP B 1 152 ? 17 -142 -73.188 1 90.94 152 ASP B CA 1
ATOM 5606 C C . ASP B 1 152 ? 15.945 -140.875 -73.125 1 90.94 152 ASP B C 1
ATOM 5608 O O . ASP B 1 152 ? 16.172 -139.75 -72.625 1 90.94 152 ASP B O 1
ATOM 5612 N N . LEU B 1 153 ? 14.844 -141.125 -73.688 1 93.44 153 LEU B N 1
ATOM 5613 C CA . LEU B 1 153 ? 13.727 -140.25 -73.688 1 93.44 153 LEU B CA 1
ATOM 5614 C C . LEU B 1 153 ? 13.258 -139.875 -72.25 1 93.44 153 LEU B C 1
ATOM 5616 O O . LEU B 1 153 ? 13.031 -138.75 -71.938 1 93.44 153 LEU B O 1
ATOM 5620 N N . GLU B 1 154 ? 13.125 -140.75 -71.5 1 88.94 154 GLU B N 1
ATOM 5621 C CA . GLU B 1 154 ? 12.742 -140.625 -70.062 1 88.94 154 GLU B CA 1
ATOM 5622 C C . GLU B 1 154 ? 13.75 -139.75 -69.312 1 88.94 154 GLU B C 1
ATOM 5624 O O . GLU B 1 154 ? 13.375 -139 -68.5 1 88.94 154 GLU B O 1
ATOM 5629 N N . ASN B 1 155 ? 14.953 -140.125 -69.562 1 90.94 155 ASN B N 1
ATOM 5630 C CA . ASN B 1 155 ? 16.016 -139.375 -68.938 1 90.94 155 ASN B CA 1
ATOM 5631 C C . ASN B 1 155 ? 15.945 -137.875 -69.25 1 90.94 155 ASN B C 1
ATOM 5633 O O . ASN B 1 155 ? 16.156 -137 -68.375 1 90.94 155 ASN B O 1
ATOM 5637 N N . ILE B 1 156 ? 15.625 -137.5 -70.438 1 92.75 156 ILE B N 1
ATOM 5638 C CA . ILE B 1 156 ? 15.516 -136.125 -70.812 1 92.75 156 ILE B CA 1
ATOM 5639 C C . ILE B 1 156 ? 14.352 -135.5 -70.125 1 92.75 156 ILE B C 1
ATOM 5641 O O . ILE B 1 156 ? 14.469 -134.375 -69.625 1 92.75 156 ILE B O 1
ATOM 5645 N N . LEU B 1 157 ? 13.305 -136.125 -70 1 92.31 157 LEU B N 1
ATOM 5646 C CA . LEU B 1 157 ? 12.148 -135.625 -69.312 1 92.31 157 LEU B CA 1
ATOM 5647 C C . LEU B 1 157 ? 12.43 -135.375 -67.812 1 92.31 157 LEU B C 1
ATOM 5649 O O . LEU B 1 157 ? 11.961 -134.5 -67.188 1 92.31 157 LEU B O 1
ATOM 5653 N N . ASN B 1 158 ? 13.164 -136.25 -67.25 1 89.06 158 ASN B N 1
ATOM 5654 C CA . ASN B 1 158 ? 13.57 -136.125 -65.875 1 89.06 158 ASN B CA 1
ATOM 5655 C C . ASN B 1 158 ? 14.484 -135 -65.625 1 89.06 158 ASN B C 1
ATOM 5657 O O . ASN B 1 158 ? 14.375 -134.25 -64.625 1 89.06 158 ASN B O 1
ATOM 5661 N N . LYS B 1 159 ? 15.367 -134.75 -66.625 1 92 159 LYS B N 1
ATOM 5662 C CA . LYS B 1 159 ? 16.234 -133.625 -66.5 1 92 159 LYS B CA 1
ATOM 5663 C C . LYS B 1 159 ? 15.438 -132.375 -66.625 1 92 159 LYS B C 1
ATOM 5665 O O . LYS B 1 159 ? 15.734 -131.375 -65.875 1 92 159 LYS B O 1
ATOM 5670 N N . LEU B 1 160 ? 14.477 -132.375 -67.375 1 91.25 160 LEU B N 1
ATOM 5671 C CA . LEU B 1 160 ? 13.586 -131.25 -67.5 1 91.25 160 LEU B CA 1
ATOM 5672 C C . LEU B 1 160 ? 12.852 -130.875 -66.188 1 91.25 160 LEU B C 1
ATOM 5674 O O . LEU B 1 160 ? 12.727 -129.75 -65.75 1 91.25 160 LEU B O 1
ATOM 5678 N N . ARG B 1 161 ? 12.328 -131.875 -65.562 1 88.69 161 ARG B N 1
ATOM 5679 C CA . ARG B 1 161 ? 11.664 -131.875 -64.312 1 88.69 161 ARG B CA 1
ATOM 5680 C C . ARG B 1 161 ? 12.578 -131.125 -63.219 1 88.69 161 ARG B C 1
ATOM 5682 O O . ARG B 1 161 ? 12.172 -130.25 -62.531 1 88.69 161 ARG B O 1
ATOM 5689 N N . LEU B 1 162 ? 13.797 -131.625 -63.156 1 89.69 162 LEU B N 1
ATOM 5690 C CA . LEU B 1 162 ? 14.734 -131.125 -62.156 1 89.69 162 LEU B CA 1
ATOM 5691 C C . LEU B 1 162 ? 15.078 -129.625 -62.406 1 89.69 162 LEU B C 1
ATOM 5693 O O . LEU B 1 162 ? 15.211 -128.875 -61.438 1 89.69 162 LEU B O 1
ATOM 5697 N N . HIS B 1 163 ? 15.164 -129.375 -63.656 1 90.81 163 HIS B N 1
ATOM 5698 C CA . HIS B 1 163 ? 15.422 -128 -64 1 90.81 163 HIS B CA 1
ATOM 5699 C C . HIS B 1 163 ? 14.266 -127.062 -63.594 1 90.81 163 HIS B C 1
ATOM 5701 O O . HIS B 1 163 ? 14.484 -126 -63.031 1 90.81 163 HIS B O 1
ATOM 5707 N N . LEU B 1 164 ? 13.102 -127.438 -63.75 1 88.12 164 LEU B N 1
ATOM 5708 C CA . LEU B 1 164 ? 11.922 -126.688 -63.375 1 88.12 164 LEU B CA 1
ATOM 5709 C C . LEU B 1 164 ? 11.797 -126.562 -61.875 1 88.12 164 LEU B C 1
ATOM 5711 O O . LEU B 1 164 ? 11.398 -125.5 -61.375 1 88.12 164 LEU B O 1
ATOM 5715 N N . LEU B 1 165 ? 12.117 -127.562 -61.125 1 88 165 LEU B N 1
ATOM 5716 C CA . LEU B 1 165 ? 12.109 -127.5 -59.656 1 88 165 LEU B CA 1
ATOM 5717 C C . LEU B 1 165 ? 13.125 -126.5 -59.125 1 88 165 LEU B C 1
ATOM 5719 O O . LEU B 1 165 ? 12.828 -125.688 -58.219 1 88 165 LEU B O 1
ATOM 5723 N N . ASP B 1 166 ? 14.25 -126.5 -59.812 1 89.56 166 ASP B N 1
ATOM 5724 C CA . ASP B 1 166 ? 15.305 -125.562 -59.406 1 89.56 166 ASP B CA 1
ATOM 5725 C C . ASP B 1 166 ? 14.875 -124.125 -59.688 1 89.56 166 ASP B C 1
ATOM 5727 O O . ASP B 1 166 ? 15.117 -123.25 -58.844 1 89.56 166 ASP B O 1
ATOM 5731 N N . ASN B 1 167 ? 14.227 -123.938 -60.75 1 88.06 167 ASN B N 1
ATOM 5732 C CA . ASN B 1 167 ? 13.742 -122.562 -61.094 1 88.06 167 ASN B CA 1
ATOM 5733 C C . ASN B 1 167 ? 12.688 -122.062 -60.125 1 88.06 167 ASN B C 1
ATOM 5735 O O . ASN B 1 167 ? 12.672 -120.938 -59.75 1 88.06 167 ASN B O 1
ATOM 5739 N N . ALA B 1 168 ? 11.812 -122.938 -59.656 1 85.62 168 ALA B N 1
ATOM 5740 C CA . ALA B 1 168 ? 10.766 -122.562 -58.688 1 85.62 168 ALA B CA 1
ATOM 5741 C C . ALA B 1 168 ? 11.375 -122.188 -57.344 1 85.62 168 ALA B C 1
ATOM 5743 O O . ALA B 1 168 ? 10.961 -121.188 -56.719 1 85.62 168 ALA B O 1
ATOM 5744 N N . ASP B 1 169 ? 12.414 -122.938 -56.969 1 86.88 169 ASP B N 1
ATOM 5745 C CA . ASP B 1 169 ? 13.102 -122.688 -55.719 1 86.88 169 ASP B CA 1
ATOM 5746 C C . ASP B 1 169 ? 13.773 -121.312 -55.75 1 86.88 169 ASP B C 1
ATOM 5748 O O . ASP B 1 169 ? 13.766 -120.562 -54.75 1 86.88 169 ASP B O 1
ATOM 5752 N N . ASN B 1 170 ? 14.242 -120.938 -56.875 1 88.06 170 ASN B N 1
ATOM 5753 C CA . ASN B 1 170 ? 14.898 -119.625 -57.031 1 88.06 170 ASN B CA 1
ATOM 5754 C C . ASN B 1 170 ? 13.906 -118.438 -56.875 1 88.06 170 ASN B C 1
ATOM 5756 O O . ASN B 1 170 ? 14.203 -117.438 -56.281 1 88.06 170 ASN B O 1
ATOM 5760 N N . ILE B 1 171 ? 12.688 -118.5 -57.312 1 84.31 171 ILE B N 1
ATOM 5761 C CA . ILE B 1 171 ? 11.664 -117.438 -57.25 1 84.31 171 ILE B CA 1
ATOM 5762 C C . ILE B 1 171 ? 11.18 -117.312 -55.812 1 84.31 171 ILE B C 1
ATOM 5764 O O . ILE B 1 171 ? 10.977 -116.188 -55.344 1 84.31 171 ILE B O 1
ATOM 5768 N N . ILE B 1 172 ? 11.07 -118.375 -55.125 1 84.12 172 ILE B N 1
ATOM 5769 C CA . ILE B 1 172 ? 10.625 -118.375 -53.75 1 84.12 172 ILE B CA 1
ATOM 5770 C C . ILE B 1 172 ? 11.68 -117.688 -52.875 1 84.12 172 ILE B C 1
ATOM 5772 O O . ILE B 1 172 ? 11.352 -116.875 -52 1 84.12 172 ILE B O 1
ATOM 5776 N N . ASN B 1 173 ? 12.969 -117.938 -53.156 1 87 173 ASN B N 1
ATOM 5777 C CA . ASN B 1 173 ? 14.055 -117.312 -52.406 1 87 173 ASN B CA 1
ATOM 5778 C C . ASN B 1 173 ? 14.125 -115.812 -52.688 1 87 173 ASN B C 1
ATOM 5780 O O . ASN B 1 173 ? 14.383 -115.062 -51.781 1 87 173 ASN B O 1
ATOM 5784 N N . GLU B 1 174 ? 13.766 -115.438 -53.812 1 86.44 174 GLU B N 1
ATOM 5785 C CA . GLU B 1 174 ? 13.727 -114 -54.156 1 86.44 174 GLU B CA 1
ATOM 5786 C C . GLU B 1 174 ? 12.609 -113.25 -53.406 1 86.44 174 GLU B C 1
ATOM 5788 O O . GLU B 1 174 ? 12.805 -112.125 -52.938 1 86.44 174 GLU B O 1
ATOM 5793 N N . ASN B 1 175 ? 11.469 -113.938 -53.281 1 84.62 175 ASN B N 1
ATOM 5794 C CA . ASN B 1 175 ? 10.352 -113.375 -52.562 1 84.62 175 ASN B CA 1
ATOM 5795 C C . ASN B 1 175 ? 10.672 -113.188 -51.062 1 84.62 175 ASN B C 1
ATOM 5797 O O . ASN B 1 175 ? 10.312 -112.125 -50.469 1 84.62 175 ASN B O 1
ATOM 5801 N N . SER B 1 176 ? 11.344 -114.125 -50.562 1 85 176 SER B N 1
ATOM 5802 C CA . SER B 1 176 ? 11.727 -114.062 -49.156 1 85 176 SER B CA 1
ATOM 5803 C C . SER B 1 176 ? 12.719 -112.938 -48.906 1 85 176 SER B C 1
ATOM 5805 O O . SER B 1 176 ? 12.664 -112.25 -47.875 1 85 176 SER B O 1
ATOM 5807 N N . GLU B 1 177 ? 13.539 -112.625 -49.938 1 88.19 177 GLU B N 1
ATOM 5808 C CA . GLU B 1 177 ? 14.492 -111.5 -49.844 1 88.19 177 GLU B CA 1
ATOM 5809 C C . GLU B 1 177 ? 13.789 -110.188 -49.938 1 88.19 177 GLU B C 1
ATOM 5811 O O . GLU B 1 177 ? 14.117 -109.25 -49.219 1 88.19 177 GLU B O 1
ATOM 5816 N N . VAL B 1 178 ? 12.797 -110.062 -50.781 1 83.5 178 VAL B N 1
ATOM 5817 C CA . VAL B 1 178 ? 12.031 -108.812 -50.938 1 83.5 178 VAL B CA 1
ATOM 5818 C C . VAL B 1 178 ? 11.289 -108.5 -49.625 1 83.5 178 VAL B C 1
ATOM 5820 O O . VAL B 1 178 ? 11.234 -107.375 -49.219 1 83.5 178 VAL B O 1
ATOM 5823 N N . TYR B 1 179 ? 10.812 -109.562 -49 1 84.06 179 TYR B N 1
ATOM 5824 C CA . TYR B 1 179 ? 10.102 -109.375 -47.719 1 84.06 179 TYR B CA 1
ATOM 5825 C C . TYR B 1 179 ? 11.023 -108.812 -46.656 1 84.06 179 TYR B C 1
ATOM 5827 O O . TYR B 1 179 ? 10.711 -107.812 -46.031 1 84.06 179 TYR B O 1
ATOM 5835 N N . LYS B 1 180 ? 12.195 -109.375 -46.5 1 86.12 180 LYS B N 1
ATOM 5836 C CA . LYS B 1 180 ? 13.125 -109 -45.469 1 86.12 180 LYS B CA 1
ATOM 5837 C C . LYS B 1 180 ? 13.625 -107.562 -45.688 1 86.12 180 LYS B C 1
ATOM 5839 O O . LYS B 1 180 ? 13.664 -106.75 -44.781 1 86.12 180 LYS B O 1
ATOM 5844 N N . ASN B 1 181 ? 13.867 -107.188 -46.938 1 87.12 181 ASN B N 1
ATOM 5845 C CA . ASN B 1 181 ? 14.367 -105.875 -47.281 1 87.12 181 ASN B CA 1
ATOM 5846 C C . ASN B 1 181 ? 13.305 -104.812 -47.062 1 87.12 181 ASN B C 1
ATOM 5848 O O . ASN B 1 181 ? 13.594 -103.688 -46.562 1 87.12 181 ASN B O 1
ATOM 5852 N N . THR B 1 182 ? 12.109 -105.125 -47.375 1 82.25 182 THR B N 1
ATOM 5853 C CA . THR B 1 182 ? 11.031 -104.125 -47.25 1 82.25 182 THR B CA 1
ATOM 5854 C C . THR B 1 182 ? 10.711 -103.875 -45.781 1 82.25 182 THR B C 1
ATOM 5856 O O . THR B 1 182 ? 10.508 -102.75 -45.406 1 82.25 182 THR B O 1
ATOM 5859 N N . MET B 1 183 ? 10.688 -104.875 -44.969 1 84.75 183 MET B N 1
ATOM 5860 C CA . MET B 1 183 ? 10.422 -104.75 -43.531 1 84.75 183 MET B CA 1
ATOM 5861 C C . MET B 1 183 ? 11.477 -103.812 -42.875 1 84.75 183 MET B C 1
ATOM 5863 O O . MET B 1 183 ? 11.148 -102.938 -42.094 1 84.75 183 MET B O 1
ATOM 5867 N N . MET B 1 184 ? 12.711 -104.125 -43.344 1 86.56 184 MET B N 1
ATOM 5868 C CA . MET B 1 184 ? 13.805 -103.312 -42.781 1 86.56 184 MET B CA 1
ATOM 5869 C C . MET B 1 184 ? 13.719 -101.875 -43.25 1 86.56 184 MET B C 1
ATOM 5871 O O . MET B 1 184 ? 13.867 -100.938 -42.438 1 86.56 184 MET B O 1
ATOM 5875 N N . ASN B 1 185 ? 13.359 -101.625 -44.5 1 84.94 185 ASN B N 1
ATOM 5876 C CA . ASN B 1 185 ? 13.242 -100.25 -45.031 1 84.94 185 ASN B CA 1
ATOM 5877 C C . ASN B 1 185 ? 12.094 -99.5 -44.344 1 84.94 185 ASN B C 1
ATOM 5879 O O . ASN B 1 185 ? 12.234 -98.312 -44.031 1 84.94 185 ASN B O 1
ATOM 5883 N N . PHE B 1 186 ? 10.992 -100.188 -44.094 1 82.25 186 PHE B N 1
ATOM 5884 C CA . PHE B 1 186 ? 9.844 -99.562 -43.438 1 82.25 186 PHE B CA 1
ATOM 5885 C C . PHE B 1 186 ? 10.195 -99.125 -42.031 1 82.25 186 PHE B C 1
ATOM 5887 O O . PHE B 1 186 ? 9.859 -98 -41.656 1 82.25 186 PHE B O 1
ATOM 5894 N N . LEU B 1 187 ? 10.914 -99.938 -41.375 1 83.25 187 LEU B N 1
ATOM 5895 C CA . LEU B 1 187 ? 11.266 -99.625 -40 1 83.25 187 LEU B CA 1
ATOM 5896 C C . LEU B 1 187 ? 12.203 -98.438 -39.969 1 83.25 187 LEU B C 1
ATOM 5898 O O . LEU B 1 187 ? 12.023 -97.562 -39.125 1 83.25 187 LEU B O 1
ATOM 5902 N N . ILE B 1 188 ? 13.109 -98.312 -40.938 1 84.81 188 ILE B N 1
ATOM 5903 C CA . ILE B 1 188 ? 14.094 -97.25 -40.969 1 84.81 188 ILE B CA 1
ATOM 5904 C C . ILE B 1 188 ? 13.398 -95.938 -41.312 1 84.81 188 ILE B C 1
ATOM 5906 O O . ILE B 1 188 ? 13.609 -94.938 -40.625 1 84.81 188 ILE B O 1
ATOM 5910 N N . ILE B 1 189 ? 12.461 -95.938 -42.25 1 81.81 189 ILE B N 1
ATOM 5911 C CA . ILE B 1 189 ? 11.781 -94.75 -42.688 1 81.81 189 ILE B CA 1
ATOM 5912 C C . ILE B 1 189 ? 10.852 -94.25 -41.562 1 81.81 189 ILE B C 1
ATOM 5914 O O . ILE B 1 189 ? 10.781 -93.062 -41.312 1 81.81 189 ILE B O 1
ATOM 5918 N N . LEU B 1 190 ? 10.25 -95.25 -40.906 1 81.25 190 LEU B N 1
ATOM 5919 C CA . LEU B 1 190 ? 9.336 -94.875 -39.844 1 81.25 190 LEU B CA 1
ATOM 5920 C C . LEU B 1 190 ? 10.078 -94.188 -38.719 1 81.25 190 LEU B C 1
ATOM 5922 O O . LEU B 1 190 ? 9.633 -93.125 -38.219 1 81.25 190 LEU B O 1
ATOM 5926 N N . ILE B 1 191 ? 11.234 -94.688 -38.375 1 84.06 191 ILE B N 1
ATOM 5927 C CA . ILE B 1 191 ? 11.992 -94.125 -37.281 1 84.06 191 ILE B CA 1
ATOM 5928 C C . ILE B 1 191 ? 12.523 -92.75 -37.625 1 84.06 191 ILE B C 1
ATOM 5930 O O . ILE B 1 191 ? 12.438 -91.812 -36.844 1 84.06 191 ILE B O 1
ATOM 5934 N N . ILE B 1 192 ? 12.914 -92.562 -38.906 1 83.62 192 ILE B N 1
ATOM 5935 C CA . ILE B 1 192 ? 13.484 -91.25 -39.344 1 83.62 192 ILE B CA 1
ATOM 5936 C C . ILE B 1 192 ? 12.398 -90.188 -39.375 1 83.62 192 ILE B C 1
ATOM 5938 O O . ILE B 1 192 ? 12.617 -89.062 -38.906 1 83.62 192 ILE B O 1
ATOM 5942 N N . VAL B 1 193 ? 11.211 -90.562 -39.812 1 80 193 VAL B N 1
ATOM 5943 C CA . VAL B 1 193 ? 10.125 -89.562 -39.938 1 80 193 VAL B CA 1
ATOM 5944 C C . VAL B 1 193 ? 9.641 -89.125 -38.562 1 80 193 VAL B C 1
ATOM 5946 O O . VAL B 1 193 ? 9.422 -87.938 -38.312 1 80 193 VAL B O 1
ATOM 5949 N N . ILE B 1 194 ? 9.5 -90.062 -37.688 1 82.06 194 ILE B N 1
ATOM 5950 C CA . ILE B 1 194 ? 9.047 -89.75 -36.312 1 82.06 194 ILE B CA 1
ATOM 5951 C C . ILE B 1 194 ? 10.086 -88.875 -35.625 1 82.06 194 ILE B C 1
ATOM 5953 O O . ILE B 1 194 ? 9.727 -87.938 -34.969 1 82.06 194 ILE B O 1
ATOM 5957 N N . PHE B 1 195 ? 11.359 -89.125 -35.906 1 85.69 195 PHE B N 1
ATOM 5958 C CA . PHE B 1 195 ? 12.438 -88.375 -35.312 1 85.69 195 PHE B CA 1
ATOM 5959 C C . PHE B 1 195 ? 12.43 -86.938 -35.812 1 85.69 195 PHE B C 1
ATOM 5961 O O . PHE B 1 195 ? 12.484 -86 -35 1 85.69 195 PHE B O 1
ATOM 5968 N N . ILE B 1 196 ? 12.266 -86.688 -37.031 1 82.75 196 ILE B N 1
ATOM 5969 C CA . ILE B 1 196 ? 12.305 -85.375 -37.656 1 82.75 196 ILE B CA 1
ATOM 5970 C C . ILE B 1 196 ? 11.102 -84.562 -37.188 1 82.75 196 ILE B C 1
ATOM 5972 O O . ILE B 1 196 ? 11.234 -83.375 -36.875 1 82.75 196 ILE B O 1
ATOM 5976 N N . ASN B 1 197 ? 9.953 -85.188 -37.062 1 80.75 197 ASN B N 1
ATOM 5977 C CA . ASN B 1 197 ? 8.742 -84.5 -36.656 1 80.75 197 ASN B CA 1
ATOM 5978 C C . ASN B 1 197 ? 8.812 -84.062 -35.188 1 80.75 197 ASN B C 1
ATOM 5980 O O . ASN B 1 197 ? 8.398 -82.938 -34.844 1 80.75 197 ASN B O 1
ATOM 5984 N N . ILE B 1 198 ? 9.398 -84.875 -34.406 1 83.31 198 ILE B N 1
ATOM 5985 C CA . ILE B 1 198 ? 9.5 -84.625 -33 1 83.31 198 ILE B CA 1
ATOM 5986 C C . ILE B 1 198 ? 10.492 -83.438 -32.781 1 83.31 198 ILE B C 1
ATOM 5988 O O . ILE B 1 198 ? 10.211 -82.5 -32.062 1 83.31 198 ILE B O 1
ATOM 5992 N N . VAL B 1 199 ? 11.609 -83.438 -33.5 1 85.06 199 VAL B N 1
ATOM 5993 C CA . VAL B 1 199 ? 12.641 -82.438 -33.344 1 85.06 199 VAL B CA 1
ATOM 5994 C C . VAL B 1 199 ? 12.109 -81.125 -33.844 1 85.06 199 VAL B C 1
ATOM 5996 O O . VAL B 1 199 ? 12.273 -80.062 -33.156 1 85.06 199 VAL B O 1
ATOM 5999 N N . ALA B 1 200 ? 11.398 -81.062 -34.938 1 80.94 200 ALA B N 1
ATOM 6000 C CA . ALA B 1 200 ? 10.836 -79.875 -35.5 1 80.94 200 ALA B CA 1
ATOM 6001 C C . ALA B 1 200 ? 9.773 -79.25 -34.562 1 80.94 200 ALA B C 1
ATOM 6003 O O . ALA B 1 200 ? 9.719 -78.062 -34.375 1 80.94 200 ALA B O 1
ATOM 6004 N N . SER B 1 201 ? 8.969 -80.188 -34.031 1 82.38 201 SER B N 1
ATOM 6005 C CA . SER B 1 201 ? 7.914 -79.75 -33.125 1 82.38 201 SER B CA 1
ATOM 6006 C C . SER B 1 201 ? 8.5 -79.125 -31.859 1 82.38 201 SER B C 1
ATOM 6008 O O . SER B 1 201 ? 8.031 -78.062 -31.438 1 82.38 201 SER B O 1
ATOM 6010 N N . ILE B 1 202 ? 9.508 -79.625 -31.344 1 84.69 202 ILE B N 1
ATOM 6011 C CA . ILE B 1 202 ? 10.125 -79.125 -30.125 1 84.69 202 ILE B CA 1
ATOM 6012 C C . ILE B 1 202 ? 10.742 -77.75 -30.391 1 84.69 202 ILE B C 1
ATOM 6014 O O . ILE B 1 202 ? 10.602 -76.812 -29.594 1 84.69 202 ILE B O 1
ATOM 6018 N N . LEU B 1 203 ? 11.305 -77.562 -31.562 1 84.38 203 LEU B N 1
ATOM 6019 C CA . LEU B 1 203 ? 11.945 -76.312 -31.906 1 84.38 203 LEU B CA 1
ATOM 6020 C C . LEU B 1 203 ? 10.914 -75.188 -32.062 1 84.38 203 LEU B C 1
ATOM 6022 O O . LEU B 1 203 ? 11.086 -74.062 -31.531 1 84.38 203 LEU B O 1
ATOM 6026 N N . ILE B 1 204 ? 9.797 -75.438 -32.688 1 83.81 204 ILE B N 1
ATOM 6027 C CA . ILE B 1 204 ? 8.773 -74.438 -32.969 1 83.81 204 ILE B CA 1
ATOM 6028 C C . ILE B 1 204 ? 8.031 -74.062 -31.688 1 83.81 204 ILE B C 1
ATOM 6030 O O . ILE B 1 204 ? 7.84 -72.875 -31.375 1 83.81 204 ILE B O 1
ATOM 6034 N N . VAL B 1 205 ? 7.645 -75.125 -30.953 1 84.81 205 VAL B N 1
ATOM 6035 C CA . VAL B 1 205 ? 6.887 -74.938 -29.719 1 84.81 205 VAL B CA 1
ATOM 6036 C C . VAL B 1 205 ? 7.742 -74.188 -28.703 1 84.81 205 VAL B C 1
ATOM 6038 O O . VAL B 1 205 ? 7.258 -73.312 -28 1 84.81 205 VAL B O 1
ATOM 6041 N N . SER B 1 206 ? 9 -74.562 -28.625 1 87.44 206 SER B N 1
ATOM 6042 C CA . SER B 1 206 ? 9.891 -73.938 -27.672 1 87.44 206 SER B CA 1
ATOM 6043 C C . SER B 1 206 ? 10.086 -72.438 -28 1 87.44 206 SER B C 1
ATOM 6045 O O . SER B 1 206 ? 10.055 -71.562 -27.109 1 87.44 206 SER B O 1
ATOM 6047 N N . ARG B 1 207 ? 10.234 -72.125 -29.234 1 83.5 207 ARG B N 1
ATOM 6048 C CA . ARG B 1 207 ? 10.391 -70.75 -29.672 1 83.5 207 ARG B CA 1
ATOM 6049 C C . ARG B 1 207 ? 9.125 -69.938 -29.406 1 83.5 207 ARG B C 1
ATOM 6051 O O . ARG B 1 207 ? 9.188 -68.812 -28.953 1 83.5 207 ARG B O 1
ATOM 6058 N N . LEU B 1 208 ? 8.016 -70.438 -29.719 1 83.88 208 LEU B N 1
ATOM 6059 C CA . LEU B 1 208 ? 6.734 -69.75 -29.516 1 83.88 208 LEU B CA 1
ATOM 6060 C C . LEU B 1 208 ? 6.477 -69.5 -28.031 1 83.88 208 LEU B C 1
ATOM 6062 O O . LEU B 1 208 ? 6.074 -68.438 -27.641 1 83.88 208 LEU B O 1
ATOM 6066 N N . LYS B 1 209 ? 6.758 -70.5 -27.266 1 85.44 209 LYS B N 1
ATOM 6067 C CA . LYS B 1 209 ? 6.531 -70.438 -25.828 1 85.44 209 LYS B CA 1
ATOM 6068 C C . LYS B 1 209 ? 7.473 -69.375 -25.188 1 85.44 209 LYS B C 1
ATOM 6070 O O . LYS B 1 209 ? 7.051 -68.562 -24.375 1 85.44 209 LYS B O 1
ATOM 6075 N N . LYS B 1 210 ? 8.727 -69.5 -25.594 1 87.94 210 LYS B N 1
ATOM 6076 C CA . LYS B 1 210 ? 9.711 -68.562 -25.031 1 87.94 210 LYS B CA 1
ATOM 6077 C C . LYS B 1 210 ? 9.414 -67.125 -25.422 1 87.94 210 LYS B C 1
ATOM 6079 O O . LYS B 1 210 ? 9.398 -66.25 -24.578 1 87.94 210 LYS B O 1
ATOM 6084 N N . SER B 1 211 ? 9.094 -66.875 -26.719 1 85.69 211 SER B N 1
ATOM 6085 C CA . SER B 1 211 ? 8.828 -65.562 -27.203 1 85.69 211 SER B CA 1
ATOM 6086 C C . SER B 1 211 ? 7.523 -65 -26.641 1 85.69 211 SER B C 1
ATOM 6088 O O . SER B 1 211 ? 7.445 -63.812 -26.281 1 85.69 211 SER B O 1
ATOM 6090 N N . SER B 1 212 ? 6.516 -65.75 -26.547 1 86.75 212 SER B N 1
ATOM 6091 C CA . SER B 1 212 ? 5.238 -65.312 -25.984 1 86.75 212 SER B CA 1
ATOM 6092 C C . SER B 1 212 ? 5.359 -65 -24.5 1 86.75 212 SER B C 1
ATOM 6094 O O . SER B 1 212 ? 4.793 -64.062 -24.031 1 86.75 212 SER B O 1
ATOM 6096 N N . LYS B 1 213 ? 6.098 -65.875 -23.812 1 87.62 213 LYS B N 1
ATOM 6097 C CA . LYS B 1 213 ? 6.301 -65.625 -22.391 1 87.62 213 LYS B CA 1
ATOM 6098 C C . LYS B 1 213 ? 7.051 -64.312 -22.141 1 87.62 213 LYS B C 1
ATOM 6100 O O . LYS B 1 213 ? 6.688 -63.531 -21.266 1 87.62 213 LYS B O 1
ATOM 6105 N N . GLU B 1 214 ? 8.055 -64.062 -22.922 1 89.19 214 GLU B N 1
ATOM 6106 C CA . GLU B 1 214 ? 8.82 -62.812 -22.812 1 89.19 214 GLU B CA 1
ATOM 6107 C C . GLU B 1 214 ? 7.926 -61.594 -23.062 1 89.19 214 GLU B C 1
ATOM 6109 O O . GLU B 1 214 ? 8.008 -60.594 -22.328 1 89.19 214 GLU B O 1
ATOM 6114 N N . MET B 1 215 ? 7.094 -61.656 -24.062 1 89.12 215 MET B N 1
ATOM 6115 C CA . MET B 1 215 ? 6.203 -60.562 -24.391 1 89.12 215 MET B CA 1
ATOM 6116 C C . MET B 1 215 ? 5.184 -60.344 -23.281 1 89.12 215 MET B C 1
ATOM 6118 O O . MET B 1 215 ? 4.922 -59.188 -22.891 1 89.12 215 MET B O 1
ATOM 6122 N N . VAL B 1 216 ? 4.602 -61.406 -22.812 1 87.88 216 VAL B N 1
ATOM 6123 C CA . VAL B 1 216 ? 3.627 -61.312 -21.734 1 87.88 216 VAL B CA 1
ATOM 6124 C C . VAL B 1 216 ? 4.285 -60.688 -20.5 1 87.88 216 VAL B C 1
ATOM 6126 O O . VAL B 1 216 ? 3.699 -59.844 -19.828 1 87.88 216 VAL B O 1
ATOM 6129 N N . GLU B 1 217 ? 5.527 -61.094 -20.172 1 90 217 GLU B N 1
ATOM 6130 C CA . GLU B 1 217 ? 6.254 -60.562 -19.031 1 90 217 GLU B CA 1
ATOM 6131 C C . GLU B 1 217 ? 6.543 -59.062 -19.203 1 90 217 GLU B C 1
ATOM 6133 O O . GLU B 1 217 ? 6.371 -58.281 -18.266 1 90 217 GLU B O 1
ATOM 6138 N N . LEU B 1 218 ? 6.953 -58.594 -20.375 1 89.56 218 LEU B N 1
ATOM 6139 C CA . LEU B 1 218 ? 7.211 -57.188 -20.672 1 89.56 218 LEU B CA 1
ATOM 6140 C C . LEU B 1 218 ? 5.945 -56.375 -20.5 1 89.56 218 LEU B C 1
ATOM 6142 O O . LEU B 1 218 ? 5.969 -55.312 -19.859 1 89.56 218 LEU B O 1
ATOM 6146 N N . LEU B 1 219 ? 4.895 -56.812 -21.031 1 88.62 219 LEU B N 1
ATOM 6147 C CA . LEU B 1 219 ? 3.625 -56.125 -20.953 1 88.62 219 LEU B CA 1
ATOM 6148 C C . LEU B 1 219 ? 3.102 -56.062 -19.531 1 88.62 219 LEU B C 1
ATOM 6150 O O . LEU B 1 219 ? 2.477 -55.094 -19.109 1 88.62 219 LEU B O 1
ATOM 6154 N N . ASP B 1 220 ? 3.367 -57.188 -18.797 1 89.94 220 ASP B N 1
ATOM 6155 C CA . ASP B 1 220 ? 2.971 -57.219 -17.391 1 89.94 220 ASP B CA 1
ATOM 6156 C C . ASP B 1 220 ? 3.738 -56.188 -16.578 1 89.94 220 ASP B C 1
ATOM 6158 O O . ASP B 1 220 ? 3.148 -55.438 -15.789 1 89.94 220 ASP B O 1
ATOM 6162 N N . VAL B 1 221 ? 5.008 -56.062 -16.797 1 91.12 221 VAL B N 1
ATOM 6163 C CA . VAL B 1 221 ? 5.836 -55.062 -16.125 1 91.12 221 VAL B CA 1
ATOM 6164 C C . VAL B 1 221 ? 5.383 -53.656 -16.516 1 91.12 221 VAL B C 1
ATOM 6166 O O . VAL B 1 221 ? 5.285 -52.781 -15.664 1 91.12 221 VAL B O 1
ATOM 6169 N N . PHE B 1 222 ? 5.055 -53.469 -17.75 1 88.06 222 PHE B N 1
ATOM 6170 C CA . PHE B 1 222 ? 4.547 -52.219 -18.266 1 88.06 222 PHE B CA 1
ATOM 6171 C C . PHE B 1 222 ? 3.229 -51.844 -17.594 1 88.06 222 PHE B C 1
ATOM 6173 O O . PHE B 1 222 ? 3.016 -50.688 -17.219 1 88.06 222 PHE B O 1
ATOM 6180 N N . SER B 1 223 ? 2.363 -52.812 -17.5 1 88.38 223 SER B N 1
ATOM 6181 C CA . SER B 1 223 ? 1.042 -52.594 -16.922 1 88.38 223 SER B CA 1
ATOM 6182 C C . SER B 1 223 ? 1.143 -52.156 -15.469 1 88.38 223 SER B C 1
ATOM 6184 O O . SER B 1 223 ? 0.232 -51.531 -14.938 1 88.38 223 SER B O 1
ATOM 6186 N N . LYS B 1 224 ? 2.27 -52.531 -14.742 1 89.75 224 LYS B N 1
ATOM 6187 C CA . LYS B 1 224 ? 2.496 -52.156 -13.352 1 89.75 224 LYS B CA 1
ATOM 6188 C C . LYS B 1 224 ? 3.232 -50.844 -13.25 1 89.75 224 LYS B C 1
ATOM 6190 O O . LYS B 1 224 ? 3.57 -50.375 -12.148 1 89.75 224 LYS B O 1
ATOM 6195 N N . GLY B 1 225 ? 3.531 -50.281 -14.398 1 89.12 225 GLY B N 1
ATOM 6196 C CA . GLY B 1 225 ? 4.074 -48.938 -14.43 1 89.12 225 GLY B CA 1
ATOM 6197 C C . GLY B 1 225 ? 5.59 -48.906 -14.484 1 89.12 225 GLY B C 1
ATOM 6198 O O . GLY B 1 225 ? 6.195 -47.844 -14.383 1 89.12 225 GLY B O 1
ATOM 6199 N N . ASP B 1 226 ? 6.273 -50.031 -14.602 1 91.12 226 ASP B N 1
ATOM 6200 C CA . ASP B 1 226 ? 7.73 -50.062 -14.672 1 91.12 226 ASP B CA 1
ATOM 6201 C C . ASP B 1 226 ? 8.211 -49.938 -16.109 1 91.12 226 ASP B C 1
ATOM 6203 O O . ASP B 1 226 ? 8.242 -50.938 -16.859 1 91.12 226 ASP B O 1
ATOM 6207 N N . LEU B 1 227 ? 8.602 -48.719 -16.422 1 90 227 LEU B N 1
ATOM 6208 C CA . LEU B 1 227 ? 9.07 -48.438 -17.781 1 90 227 LEU B CA 1
ATOM 6209 C C . LEU B 1 227 ? 10.594 -48.438 -17.844 1 90 227 LEU B C 1
ATOM 6211 O O . LEU B 1 227 ? 11.18 -48.062 -18.859 1 90 227 LEU B O 1
ATOM 6215 N N . SER B 1 228 ? 11.305 -48.906 -16.812 1 91 228 SER B N 1
ATOM 6216 C CA . SER B 1 228 ? 12.758 -48.844 -16.75 1 91 228 SER B CA 1
ATOM 6217 C C . SER B 1 228 ? 13.383 -50.062 -17.453 1 91 228 SER B C 1
ATOM 6219 O O . SER B 1 228 ? 14.586 -50.062 -17.719 1 91 228 SER B O 1
ATOM 6221 N N . ILE B 1 229 ? 12.602 -51 -17.828 1 86.56 229 ILE B N 1
ATOM 6222 C CA . ILE B 1 229 ? 13.094 -52.25 -18.406 1 86.56 229 ILE B CA 1
ATOM 6223 C C . ILE B 1 229 ? 13.633 -52 -19.812 1 86.56 229 ILE B C 1
ATOM 6225 O O . ILE B 1 229 ? 13.055 -51.219 -20.562 1 86.56 229 ILE B O 1
ATOM 6229 N N . LYS B 1 230 ? 14.812 -52.594 -20.141 1 89.31 230 LYS B N 1
ATOM 6230 C CA . LYS B 1 230 ? 15.406 -52.469 -21.469 1 89.31 230 LYS B CA 1
ATOM 6231 C C . LYS B 1 230 ? 14.844 -53.531 -22.406 1 89.31 230 LYS B C 1
ATOM 6233 O O . LYS B 1 230 ? 14.836 -54.719 -22.078 1 89.31 230 LYS B O 1
ATOM 6238 N N . ILE B 1 231 ? 14.18 -53.062 -23.469 1 86.38 231 ILE B N 1
ATOM 6239 C CA . ILE B 1 231 ? 13.672 -53.969 -24.5 1 86.38 231 ILE B CA 1
ATOM 6240 C C . ILE B 1 231 ? 14.766 -54.219 -25.531 1 86.38 231 ILE B C 1
ATOM 6242 O O . ILE B 1 231 ? 15.25 -53.281 -26.172 1 86.38 231 ILE B O 1
ATOM 6246 N N . ALA B 1 232 ? 15.281 -55.531 -25.578 1 81.5 232 ALA B N 1
ATOM 6247 C CA . ALA B 1 232 ? 16.359 -55.906 -26.484 1 81.5 232 ALA B CA 1
ATOM 6248 C C . ALA B 1 232 ? 15.922 -55.75 -27.953 1 81.5 232 ALA B C 1
ATOM 6250 O O . ALA B 1 232 ? 14.727 -55.781 -28.25 1 81.5 232 ALA B O 1
ATOM 6251 N N . ASP B 1 233 ? 17.031 -55.562 -28.781 1 71.81 233 ASP B N 1
ATOM 6252 C CA . ASP B 1 233 ? 16.828 -55.406 -30.219 1 71.81 233 ASP B CA 1
ATOM 6253 C C . ASP B 1 233 ? 16.047 -56.562 -30.812 1 71.81 233 ASP B C 1
ATOM 6255 O O . ASP B 1 233 ? 16.172 -57.719 -30.344 1 71.81 233 ASP B O 1
ATOM 6259 N N . SER B 1 234 ? 15.047 -56.312 -31.828 1 67.75 234 SER B N 1
ATOM 6260 C CA . SER B 1 234 ? 13.922 -57.156 -32.25 1 67.75 234 SER B CA 1
ATOM 6261 C C . SER B 1 234 ? 14.312 -58.062 -33.406 1 67.75 234 SER B C 1
ATOM 6263 O O . SER B 1 234 ? 15.195 -57.719 -34.219 1 67.75 234 SER B O 1
ATOM 6265 N N . ARG B 1 235 ? 14.062 -59.312 -33.312 1 77.75 235 ARG B N 1
ATOM 6266 C CA . ARG B 1 235 ? 14.055 -60.281 -34.406 1 77.75 235 ARG B CA 1
ATOM 6267 C C . ARG B 1 235 ? 13.039 -59.906 -35.469 1 77.75 235 ARG B C 1
ATOM 6269 O O . ARG B 1 235 ? 12.211 -59 -35.25 1 77.75 235 ARG B O 1
ATOM 6276 N N . ASN B 1 236 ? 13.227 -60.281 -36.656 1 79.31 236 ASN B N 1
ATOM 6277 C CA . ASN B 1 236 ? 12.344 -59.938 -37.75 1 79.31 236 ASN B CA 1
ATOM 6278 C C . ASN B 1 236 ? 11.109 -60.844 -37.781 1 79.31 236 ASN B C 1
ATOM 6280 O O . ASN B 1 236 ? 10.43 -60.938 -38.812 1 79.31 236 ASN B O 1
ATOM 6284 N N . ASP B 1 237 ? 10.703 -61.438 -36.656 1 80.81 237 ASP B N 1
ATOM 6285 C CA . ASP B 1 237 ? 9.508 -62.25 -36.625 1 80.81 237 ASP B CA 1
ATOM 6286 C C . ASP B 1 237 ? 8.344 -61.5 -36 1 80.81 237 ASP B C 1
ATOM 6288 O O . ASP B 1 237 ? 8.422 -60.312 -35.75 1 80.81 237 ASP B O 1
ATOM 6292 N N . GLU B 1 238 ? 7.113 -62.156 -35.75 1 84.88 238 GLU B N 1
ATOM 6293 C CA . GLU B 1 238 ? 5.895 -61.562 -35.219 1 84.88 238 GLU B CA 1
ATOM 6294 C C . GLU B 1 238 ? 6.145 -60.938 -33.844 1 84.88 238 GLU B C 1
ATOM 6296 O O . GLU B 1 238 ? 5.691 -59.812 -33.594 1 84.88 238 GLU B O 1
ATOM 6301 N N . PHE B 1 239 ? 6.984 -61.5 -33.031 1 87.12 239 PHE B N 1
ATOM 6302 C CA . PHE B 1 239 ? 7.242 -61.031 -31.688 1 87.12 239 PHE B CA 1
ATOM 6303 C C . PHE B 1 239 ? 8.25 -59.875 -31.719 1 87.12 239 PHE B C 1
ATOM 6305 O O . PHE B 1 239 ? 8.211 -59 -30.875 1 87.12 239 PHE B O 1
ATOM 6312 N N . GLY B 1 240 ? 9.141 -59.906 -32.719 1 86.5 240 GLY B N 1
ATOM 6313 C CA . GLY B 1 240 ? 10.062 -58.781 -32.875 1 86.5 240 GLY B CA 1
ATOM 6314 C C . GLY B 1 240 ? 9.367 -57.469 -33.25 1 86.5 240 GLY B C 1
ATOM 6315 O O . GLY B 1 240 ? 9.695 -56.438 -32.688 1 86.5 240 GLY B O 1
ATOM 6316 N N . MET B 1 241 ? 8.391 -57.5 -34.094 1 85 241 MET B N 1
ATOM 6317 C CA . MET B 1 241 ? 7.602 -56.312 -34.5 1 85 241 MET B CA 1
ATOM 6318 C C . MET B 1 241 ? 6.812 -55.781 -33.312 1 85 241 MET B C 1
ATOM 6320 O O . MET B 1 241 ? 6.715 -54.562 -33.094 1 85 241 MET B O 1
ATOM 6324 N N . MET B 1 242 ? 6.328 -56.656 -32.5 1 87.69 242 MET B N 1
ATOM 6325 C CA . MET B 1 242 ? 5.598 -56.281 -31.312 1 87.69 242 MET B CA 1
ATOM 6326 C C . MET B 1 242 ? 6.516 -55.562 -30.328 1 87.69 242 MET B C 1
ATOM 6328 O O . MET B 1 242 ? 6.137 -54.531 -29.75 1 87.69 242 MET B O 1
ATOM 6332 N N . LYS B 1 243 ? 7.707 -56.094 -30.141 1 90.19 243 LYS B N 1
ATOM 6333 C CA . LYS B 1 243 ? 8.68 -55.531 -29.219 1 90.19 243 LYS B CA 1
ATOM 6334 C C . LYS B 1 243 ? 9.094 -54.125 -29.672 1 90.19 243 LYS B C 1
ATOM 6336 O O . LYS B 1 243 ? 9.234 -53.219 -28.844 1 90.19 243 LYS B O 1
ATOM 6341 N N . SER B 1 244 ? 9.25 -53.938 -31 1 89.38 244 SER B N 1
ATOM 6342 C CA . SER B 1 244 ? 9.633 -52.625 -31.547 1 89.38 244 SER B CA 1
ATOM 6343 C C . SER B 1 244 ? 8.547 -51.594 -31.297 1 89.38 244 SER B C 1
ATOM 6345 O O . SER B 1 244 ? 8.844 -50.469 -30.891 1 89.38 244 SER B O 1
ATOM 6347 N N . SER B 1 245 ? 7.289 -51.938 -31.484 1 88.25 245 SER B N 1
ATOM 6348 C CA . SER B 1 245 ? 6.172 -51.031 -31.25 1 88.25 245 SER B CA 1
ATOM 6349 C C . SER B 1 245 ? 6.043 -50.719 -29.766 1 88.25 245 SER B C 1
ATOM 6351 O O . SER B 1 245 ? 5.773 -49.562 -29.391 1 88.25 245 SER B O 1
ATOM 6353 N N . LEU B 1 246 ? 6.289 -51.688 -28.938 1 88.94 246 LEU B N 1
ATOM 6354 C CA . LEU B 1 246 ? 6.234 -51.469 -27.5 1 88.94 246 LEU B CA 1
ATOM 6355 C C . LEU B 1 246 ? 7.348 -50.562 -27.031 1 88.94 246 LEU B C 1
ATOM 6357 O O . LEU B 1 246 ? 7.129 -49.688 -26.156 1 88.94 246 LEU B O 1
ATOM 6361 N N . LYS B 1 247 ? 8.531 -50.75 -27.672 1 91 247 LYS B N 1
ATOM 6362 C CA . LYS B 1 247 ? 9.656 -49.875 -27.344 1 91 247 LYS B CA 1
ATOM 6363 C C . LYS B 1 247 ? 9.344 -48.406 -27.703 1 91 247 LYS B C 1
ATOM 6365 O O . LYS B 1 247 ? 9.617 -47.5 -26.922 1 91 247 LYS B O 1
ATOM 6370 N N . SER B 1 248 ? 8.727 -48.156 -28.828 1 90.06 248 SER B N 1
ATOM 6371 C CA . SER B 1 248 ? 8.344 -46.812 -29.266 1 90.06 248 SER B CA 1
ATOM 6372 C C . SER B 1 248 ? 7.316 -46.219 -28.312 1 90.06 248 SER B C 1
ATOM 6374 O O . SER B 1 248 ? 7.418 -45.031 -27.938 1 90.06 248 SER B O 1
ATOM 6376 N N . THR B 1 249 ? 6.395 -47 -27.922 1 87.5 249 THR B N 1
ATOM 6377 C CA . THR B 1 249 ? 5.398 -46.562 -26.953 1 87.5 249 THR B CA 1
ATOM 6378 C C . THR B 1 249 ? 6.059 -46.188 -25.625 1 87.5 249 THR B C 1
ATOM 6380 O O . THR B 1 249 ? 5.766 -45.125 -25.062 1 87.5 249 THR B O 1
ATOM 6383 N N . LYS B 1 250 ? 6.867 -47.062 -25.156 1 91.19 250 LYS B N 1
ATOM 6384 C CA . LYS B 1 250 ? 7.602 -46.812 -23.922 1 91.19 250 LYS B CA 1
ATOM 6385 C C . LYS B 1 250 ? 8.367 -45.5 -24 1 91.19 250 LYS B C 1
ATOM 6387 O O . LYS B 1 250 ? 8.281 -44.656 -23.094 1 91.19 250 LYS B O 1
ATOM 6392 N N . ASP B 1 251 ? 9.078 -45.25 -25.094 1 91.31 251 ASP B N 1
ATOM 6393 C CA . ASP B 1 251 ? 9.883 -44.031 -25.266 1 91.31 251 ASP B CA 1
ATOM 6394 C C . ASP B 1 251 ? 9 -42.781 -25.266 1 91.31 251 ASP B C 1
ATOM 6396 O O . ASP B 1 251 ? 9.352 -41.75 -24.656 1 91.31 251 ASP B O 1
ATOM 6400 N N . ASN B 1 252 ? 7.867 -42.844 -25.844 1 90.06 252 ASN B N 1
ATOM 6401 C CA . ASN B 1 252 ? 6.945 -41.719 -25.906 1 90.06 252 ASN B CA 1
ATOM 6402 C C . ASN B 1 252 ? 6.367 -41.375 -24.531 1 90.06 252 ASN B C 1
ATOM 6404 O O . ASN B 1 252 ? 6.262 -40.219 -24.156 1 90.06 252 ASN B O 1
ATOM 6408 N N . ILE B 1 253 ? 6.047 -42.375 -23.781 1 90.75 253 ILE B N 1
ATOM 6409 C CA . ILE B 1 253 ? 5.488 -42.156 -22.453 1 90.75 253 ILE B CA 1
ATOM 6410 C C . ILE B 1 253 ? 6.566 -41.625 -21.516 1 90.75 253 ILE B C 1
ATOM 6412 O O . ILE B 1 253 ? 6.309 -40.719 -20.719 1 90.75 253 ILE B O 1
ATOM 6416 N N . CYS B 1 254 ? 7.738 -42.219 -21.641 1 92.88 254 CYS B N 1
ATOM 6417 C CA . CYS B 1 254 ? 8.852 -41.75 -20.828 1 92.88 254 CYS B CA 1
ATOM 6418 C C . CYS B 1 254 ? 9.141 -40.281 -21.109 1 92.88 254 CYS B C 1
ATOM 6420 O O . CYS B 1 254 ? 9.375 -39.5 -20.188 1 92.88 254 CYS B O 1
ATOM 6422 N N . GLU B 1 255 ? 9.102 -39.875 -22.359 1 92.06 255 GLU B N 1
ATOM 6423 C CA . GLU B 1 255 ? 9.312 -38.5 -22.734 1 92.06 255 GLU B CA 1
ATOM 6424 C C . GLU B 1 255 ? 8.219 -37.594 -22.156 1 92.06 255 GLU B C 1
ATOM 6426 O O . GLU B 1 255 ? 8.516 -36.531 -21.578 1 92.06 255 GLU B O 1
ATOM 6431 N N . MET B 1 256 ? 7.027 -37.938 -22.219 1 91.06 256 MET B N 1
ATOM 6432 C CA . MET B 1 256 ? 5.906 -37.188 -21.656 1 91.06 256 MET B CA 1
ATOM 6433 C C . MET B 1 256 ? 6.062 -37.031 -20.156 1 91.06 256 MET B C 1
ATOM 6435 O O . MET B 1 256 ? 5.949 -35.906 -19.641 1 91.06 256 MET B O 1
ATOM 6439 N N . ILE B 1 257 ? 6.355 -38.125 -19.469 1 93.06 257 ILE B N 1
ATOM 6440 C CA . ILE B 1 257 ? 6.484 -38.094 -18.016 1 93.06 257 ILE B CA 1
ATOM 6441 C C . ILE B 1 257 ? 7.648 -37.188 -17.625 1 93.06 257 ILE B C 1
ATOM 6443 O O . ILE B 1 257 ? 7.547 -36.406 -16.672 1 93.06 257 ILE B O 1
ATOM 6447 N N . THR B 1 258 ? 8.695 -37.219 -18.406 1 93.69 258 THR B N 1
ATOM 6448 C CA . THR B 1 258 ? 9.859 -36.375 -18.109 1 93.69 258 THR B CA 1
ATOM 6449 C C . THR B 1 258 ? 9.5 -34.906 -18.25 1 93.69 258 THR B C 1
ATOM 6451 O O . THR B 1 258 ? 9.852 -34.094 -17.375 1 93.69 258 THR B O 1
ATOM 6454 N N . VAL B 1 259 ? 8.805 -34.5 -19.281 1 92.94 259 VAL B N 1
ATOM 6455 C CA . VAL B 1 259 ? 8.398 -33.125 -19.484 1 92.94 259 VAL B CA 1
ATOM 6456 C C . VAL B 1 259 ? 7.457 -32.688 -18.375 1 92.94 259 VAL B C 1
ATOM 6458 O O . VAL B 1 259 ? 7.598 -31.578 -17.828 1 92.94 259 VAL B O 1
ATOM 6461 N N . ILE B 1 260 ? 6.562 -33.531 -18 1 92.88 260 ILE B N 1
ATOM 6462 C CA . ILE B 1 260 ? 5.598 -33.188 -16.953 1 92.88 260 ILE B CA 1
ATOM 6463 C C . ILE B 1 260 ? 6.328 -33 -15.625 1 92.88 260 ILE B C 1
ATOM 6465 O O . ILE B 1 260 ? 6.043 -32.062 -14.883 1 92.88 260 ILE B O 1
ATOM 6469 N N . LYS B 1 261 ? 7.242 -33.906 -15.344 1 93.31 261 LYS B N 1
ATOM 6470 C CA . LYS B 1 261 ? 8.008 -33.781 -14.109 1 93.31 261 LYS B CA 1
ATOM 6471 C C . LYS B 1 261 ? 8.805 -32.469 -14.086 1 93.31 261 LYS B C 1
ATOM 6473 O O . LYS B 1 261 ? 8.852 -31.781 -13.07 1 93.31 261 LYS B O 1
ATOM 6478 N N . ASP B 1 262 ? 9.375 -32.094 -15.203 1 93.94 262 ASP B N 1
ATOM 6479 C CA . ASP B 1 262 ? 10.125 -30.859 -15.328 1 93.94 262 ASP B CA 1
ATOM 6480 C C . ASP B 1 262 ? 9.219 -29.656 -15.102 1 93.94 262 ASP B C 1
ATOM 6482 O O . ASP B 1 262 ? 9.562 -28.75 -14.336 1 93.94 262 ASP B O 1
ATOM 6486 N N . LYS B 1 263 ? 8.125 -29.656 -15.742 1 93.31 263 LYS B N 1
ATOM 6487 C CA . LYS B 1 263 ? 7.199 -28.531 -15.617 1 93.31 263 LYS B CA 1
ATOM 6488 C C . LYS B 1 263 ? 6.578 -28.484 -14.227 1 93.31 263 LYS B C 1
ATOM 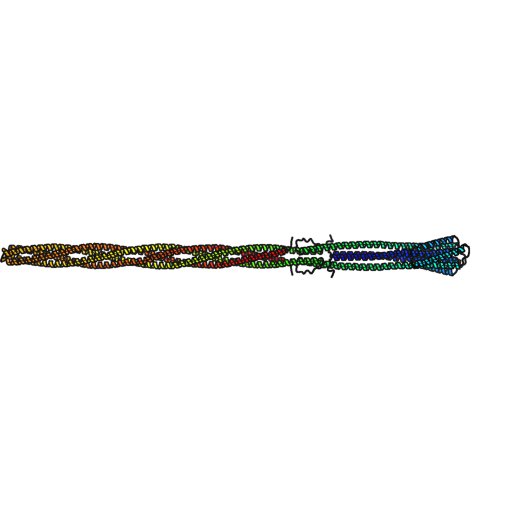6490 O O . LYS B 1 263 ? 6.328 -27.406 -13.688 1 93.31 263 LYS B O 1
ATOM 6495 N N . ALA B 1 264 ? 6.344 -29.656 -13.633 1 93 264 ALA B N 1
ATOM 6496 C CA . ALA B 1 264 ? 5.848 -29.719 -12.266 1 93 264 ALA B CA 1
ATOM 6497 C C . ALA B 1 264 ? 6.848 -29.094 -11.289 1 93 264 ALA B C 1
ATOM 6499 O O . ALA B 1 264 ? 6.457 -28.391 -10.359 1 93 264 ALA B O 1
ATOM 6500 N N . GLN B 1 265 ? 8.109 -29.359 -11.539 1 92.5 265 GLN B N 1
ATOM 6501 C CA . GLN B 1 265 ? 9.133 -28.734 -10.711 1 92.5 265 GLN B CA 1
ATOM 6502 C C . GLN B 1 265 ? 9.125 -27.219 -10.867 1 92.5 265 GLN B C 1
ATOM 6504 O O . GLN B 1 265 ? 9.242 -26.484 -9.875 1 92.5 265 GLN B O 1
ATOM 6509 N N . TYR B 1 266 ? 8.938 -26.719 -12.039 1 92 266 TYR B N 1
ATOM 6510 C CA . TYR B 1 266 ? 8.852 -25.281 -12.289 1 92 266 TYR B CA 1
ATOM 6511 C C . TYR B 1 266 ? 7.668 -24.672 -11.547 1 92 266 TYR B C 1
ATOM 6513 O O . TYR B 1 266 ? 7.785 -23.594 -10.969 1 92 266 TYR B O 1
ATOM 6521 N N . ILE B 1 267 ? 6.578 -25.328 -11.602 1 92.38 267 ILE B N 1
ATOM 6522 C CA . ILE B 1 267 ? 5.375 -24.828 -10.945 1 92.38 267 ILE B CA 1
ATOM 6523 C C . ILE B 1 267 ? 5.578 -24.812 -9.438 1 92.38 267 ILE B C 1
ATOM 6525 O O . ILE B 1 267 ? 5.133 -23.891 -8.75 1 92.38 267 ILE B O 1
ATOM 6529 N N . THR B 1 268 ? 6.262 -25.797 -8.922 1 93.38 268 THR B N 1
ATOM 6530 C CA . THR B 1 268 ? 6.602 -25.797 -7.504 1 93.38 268 THR B CA 1
ATOM 6531 C C . THR B 1 268 ? 7.453 -24.594 -7.145 1 93.38 268 THR B C 1
ATOM 6533 O O . THR B 1 268 ? 7.188 -23.906 -6.152 1 93.38 268 THR B O 1
ATOM 6536 N N . ASP B 1 269 ? 8.422 -24.266 -7.949 1 94.25 269 ASP B N 1
ATOM 6537 C CA . ASP B 1 269 ? 9.281 -23.109 -7.738 1 94.25 269 ASP B CA 1
ATOM 6538 C C . ASP B 1 269 ? 8.469 -21.812 -7.805 1 94.25 269 ASP B C 1
ATOM 6540 O O . ASP B 1 269 ? 8.664 -20.906 -6.988 1 94.25 269 ASP B O 1
ATOM 6544 N N . ALA B 1 270 ? 7.648 -21.781 -8.789 1 92.69 270 ALA B N 1
ATOM 6545 C CA . ALA B 1 270 ? 6.789 -20.609 -8.945 1 92.69 270 ALA B CA 1
ATOM 6546 C C . ALA B 1 270 ? 5.895 -20.422 -7.723 1 92.69 270 ALA B C 1
ATOM 6548 O O . ALA B 1 270 ? 5.652 -19.297 -7.285 1 92.69 270 ALA B O 1
ATOM 6549 N N . SER B 1 271 ? 5.352 -21.484 -7.188 1 93.94 271 SER B N 1
ATOM 6550 C CA . SER B 1 271 ? 4.523 -21.422 -5.988 1 93.94 271 SER B CA 1
ATOM 6551 C C . SER B 1 271 ? 5.305 -20.891 -4.793 1 93.94 271 SER B C 1
ATOM 6553 O O . SER B 1 271 ? 4.77 -20.141 -3.977 1 93.94 271 SER B O 1
ATOM 6555 N N . GLU B 1 272 ? 6.547 -21.25 -4.742 1 93.19 272 GLU B N 1
ATOM 6556 C CA . GLU B 1 272 ? 7.402 -20.75 -3.672 1 93.19 272 GLU B CA 1
ATOM 6557 C C . GLU B 1 272 ? 7.645 -19.25 -3.822 1 93.19 272 GLU B C 1
ATOM 6559 O O . GLU B 1 272 ? 7.613 -18.5 -2.836 1 93.19 272 GLU B O 1
ATOM 6564 N N . VAL B 1 273 ? 7.902 -18.844 -5.027 1 94.06 273 VAL B N 1
ATOM 6565 C CA . VAL B 1 273 ? 8.078 -17.422 -5.312 1 94.06 273 VAL B CA 1
ATOM 6566 C C . VAL B 1 273 ? 6.824 -16.656 -4.91 1 94.06 273 VAL B C 1
ATOM 6568 O O . VAL B 1 273 ? 6.906 -15.625 -4.246 1 94.06 273 VAL B O 1
ATOM 6571 N N . LEU B 1 274 ? 5.652 -17.172 -5.242 1 93.5 274 LEU B N 1
ATOM 6572 C CA . LEU B 1 274 ? 4.383 -16.531 -4.922 1 93.5 274 LEU B CA 1
ATOM 6573 C C . LEU B 1 274 ? 4.172 -16.469 -3.41 1 93.5 274 LEU B C 1
ATOM 6575 O O . LEU B 1 274 ? 3.646 -15.484 -2.893 1 93.5 274 LEU B O 1
ATOM 6579 N N . SER B 1 275 ? 4.547 -17.5 -2.752 1 95.06 275 SER B N 1
ATOM 6580 C CA . SER B 1 275 ? 4.453 -17.516 -1.296 1 95.06 275 SER B CA 1
ATOM 6581 C C . SER B 1 275 ? 5.297 -16.406 -0.685 1 95.06 275 SER B C 1
ATOM 6583 O O . SER B 1 275 ? 4.84 -15.695 0.218 1 95.06 275 SER B O 1
ATOM 6585 N N . ASN B 1 276 ? 6.484 -16.25 -1.164 1 95.56 276 ASN B N 1
ATOM 6586 C CA . ASN B 1 276 ? 7.363 -15.188 -0.69 1 95.56 276 ASN B CA 1
ATOM 6587 C C . ASN B 1 276 ? 6.793 -13.805 -1.003 1 95.56 276 ASN B C 1
ATOM 6589 O O . ASN B 1 276 ? 6.863 -12.898 -0.173 1 95.56 276 ASN B O 1
ATOM 6593 N N . ILE B 1 277 ? 6.266 -13.664 -2.193 1 93.25 277 ILE B N 1
ATOM 6594 C CA . ILE B 1 277 ? 5.652 -12.406 -2.594 1 93.25 277 ILE B CA 1
ATOM 6595 C C . ILE B 1 277 ? 4.488 -12.078 -1.659 1 93.25 277 ILE B C 1
ATOM 6597 O O . ILE B 1 277 ? 4.305 -10.922 -1.271 1 93.25 277 ILE B O 1
ATOM 6601 N N . SER B 1 278 ? 3.688 -13.078 -1.316 1 94.12 278 SER B N 1
ATOM 6602 C CA . SER B 1 278 ? 2.566 -12.883 -0.404 1 94.12 278 SER B CA 1
ATOM 6603 C C . SER B 1 278 ? 3.039 -12.352 0.946 1 94.12 278 SER B C 1
ATOM 6605 O O . SER B 1 278 ? 2.422 -11.453 1.516 1 94.12 278 SER B O 1
ATOM 6607 N N . LYS B 1 279 ? 4.164 -12.82 1.428 1 93.38 279 LYS B N 1
ATOM 6608 C CA . LYS B 1 279 ? 4.727 -12.352 2.689 1 93.38 279 LYS B CA 1
ATOM 6609 C C . LYS B 1 279 ? 5.191 -10.898 2.576 1 93.38 279 LYS B C 1
ATOM 6611 O O . LYS B 1 279 ? 4.941 -10.094 3.473 1 93.38 279 LYS B O 1
ATOM 6616 N N . GLN B 1 280 ? 5.805 -10.68 1.473 1 91.69 280 GLN B N 1
ATOM 6617 C CA . GLN B 1 280 ? 6.281 -9.32 1.234 1 91.69 280 GLN B CA 1
ATOM 6618 C C . GLN B 1 280 ? 5.117 -8.328 1.176 1 91.69 280 GLN B C 1
ATOM 6620 O O . GLN B 1 280 ? 5.191 -7.246 1.758 1 91.69 280 GLN B O 1
ATOM 6625 N N . LEU B 1 281 ? 4.078 -8.688 0.477 1 91 281 LEU B N 1
ATOM 6626 C CA . LEU B 1 281 ? 2.891 -7.844 0.354 1 91 281 LEU B CA 1
ATOM 6627 C C . LEU B 1 281 ? 2.219 -7.652 1.71 1 91 281 LEU B C 1
ATOM 6629 O O . LEU B 1 281 ? 1.763 -6.555 2.031 1 91 281 LEU B O 1
ATOM 6633 N N . SER B 1 282 ? 2.201 -8.711 2.475 1 92.88 282 SER B N 1
ATOM 6634 C CA . SER B 1 282 ? 1.633 -8.625 3.816 1 92.88 282 SER B CA 1
ATOM 6635 C C . SER B 1 282 ? 2.43 -7.668 4.695 1 92.88 282 SER B C 1
ATOM 6637 O O . SER B 1 282 ? 1.852 -6.82 5.383 1 92.88 282 SER B O 1
ATOM 6639 N N . TYR B 1 283 ? 3.711 -7.711 4.617 1 93 283 TYR B N 1
ATOM 6640 C CA . TYR B 1 283 ? 4.586 -6.828 5.379 1 93 283 TYR B CA 1
ATOM 6641 C C . TYR B 1 283 ? 4.41 -5.379 4.941 1 93 283 TYR B C 1
ATOM 6643 O O . TYR B 1 283 ? 4.324 -4.477 5.777 1 93 283 TYR B O 1
ATOM 6651 N N . ALA B 1 284 ? 4.406 -5.211 3.672 1 90.06 284 ALA B N 1
ATOM 6652 C CA . ALA B 1 284 ? 4.227 -3.865 3.133 1 90.06 284 ALA B CA 1
ATOM 6653 C C . ALA B 1 284 ? 2.891 -3.271 3.576 1 90.06 284 ALA B C 1
ATOM 6655 O O . ALA B 1 284 ? 2.824 -2.105 3.971 1 90.06 284 ALA B O 1
ATOM 6656 N N . SER B 1 285 ? 1.845 -4.047 3.508 1 91.5 285 SER B N 1
ATOM 6657 C CA . SER B 1 285 ? 0.513 -3.588 3.895 1 91.5 285 SER B CA 1
ATOM 6658 C C . SER B 1 285 ? 0.45 -3.266 5.383 1 91.5 285 SER B C 1
ATOM 6660 O O . SER B 1 285 ? -0.124 -2.25 5.781 1 91.5 285 SER B O 1
ATOM 6662 N N . ASP B 1 286 ? 1.068 -4.094 6.199 1 92.06 286 ASP B N 1
ATOM 6663 C CA . ASP B 1 286 ? 1.115 -3.861 7.641 1 92.06 286 ASP B CA 1
ATOM 6664 C C . ASP B 1 286 ? 1.89 -2.586 7.961 1 92.06 286 ASP B C 1
ATOM 6666 O O . ASP B 1 286 ? 1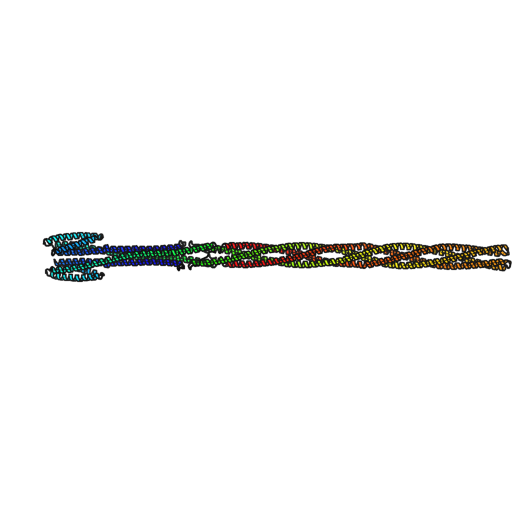.481 -1.808 8.828 1 92.06 286 ASP B O 1
ATOM 6670 N N . GLY B 1 287 ? 2.957 -2.436 7.246 1 90.12 287 GLY B N 1
ATOM 6671 C CA . GLY B 1 287 ? 3.744 -1.228 7.434 1 90.12 287 GLY B CA 1
ATOM 6672 C C . GLY B 1 287 ? 2.988 0.039 7.078 1 90.12 287 GLY B C 1
ATOM 6673 O O . GLY B 1 287 ? 3.012 1.014 7.832 1 90.12 287 GLY B O 1
ATOM 6674 N N . VAL B 1 288 ? 2.309 0.05 5.996 1 90.69 288 VAL B N 1
ATOM 6675 C CA . VAL B 1 288 ? 1.521 1.196 5.559 1 90.69 288 VAL B CA 1
ATOM 6676 C C . VAL B 1 288 ? 0.397 1.464 6.559 1 90.69 288 VAL B C 1
ATOM 6678 O O . VAL B 1 288 ? 0.151 2.613 6.93 1 90.69 288 VAL B O 1
ATOM 6681 N N . SER B 1 289 ? -0.28 0.395 6.957 1 92.38 289 SER B N 1
ATOM 6682 C CA . SER B 1 289 ? -1.382 0.518 7.906 1 92.38 289 SER B CA 1
ATOM 6683 C C . SER B 1 289 ? -0.917 1.148 9.211 1 92.38 289 SER B C 1
ATOM 6685 O O . SER B 1 289 ? -1.583 2.035 9.75 1 92.38 289 SER B O 1
ATOM 6687 N N . ALA B 1 290 ? 0.209 0.77 9.742 1 92.25 290 ALA B N 1
ATOM 6688 C CA . ALA B 1 290 ? 0.758 1.324 10.977 1 92.25 290 ALA B CA 1
ATOM 6689 C C . ALA B 1 290 ? 1.148 2.789 10.797 1 92.25 290 ALA B C 1
ATOM 6691 O O . ALA B 1 290 ? 0.823 3.633 11.633 1 92.25 290 ALA B O 1
ATOM 6692 N N . THR B 1 291 ? 1.827 3.068 9.711 1 92.81 291 THR B N 1
ATOM 6693 C CA . THR B 1 291 ? 2.291 4.422 9.422 1 92.81 291 THR B CA 1
ATOM 6694 C C . THR B 1 291 ? 1.109 5.371 9.25 1 92.81 291 THR B C 1
ATOM 6696 O O . THR B 1 291 ? 1.13 6.492 9.766 1 92.81 291 THR B O 1
ATOM 6699 N N . ILE B 1 292 ? 0.063 4.93 8.57 1 91.12 292 ILE B N 1
ATOM 6700 C CA . ILE B 1 292 ? -1.07 5.801 8.281 1 91.12 292 ILE B CA 1
ATOM 6701 C C . ILE B 1 292 ? -1.867 6.059 9.555 1 91.12 292 ILE B C 1
ATOM 6703 O O . ILE B 1 292 ? -2.492 7.109 9.703 1 91.12 292 ILE B O 1
ATOM 6707 N N . GLN B 1 293 ? -1.887 5.102 10.5 1 90.12 293 GLN B N 1
ATOM 6708 C CA . GLN B 1 293 ? -2.512 5.324 11.797 1 90.12 293 GLN B CA 1
ATOM 6709 C C . GLN B 1 293 ? -1.809 6.445 12.555 1 90.12 293 GLN B C 1
ATOM 6711 O O . GLN B 1 293 ? -2.461 7.281 13.188 1 90.12 293 GLN B O 1
ATOM 6716 N N . ASP B 1 294 ? -0.526 6.516 12.453 1 92.38 294 ASP B N 1
ATOM 6717 C CA . ASP B 1 294 ? 0.257 7.574 13.086 1 92.38 294 ASP B CA 1
ATOM 6718 C C . ASP B 1 294 ? -0.018 8.93 12.438 1 92.38 294 ASP B C 1
ATOM 6720 O O . ASP B 1 294 ? -0.134 9.945 13.125 1 92.38 294 ASP B O 1
ATOM 6724 N N . VAL B 1 295 ? -0.106 8.898 11.164 1 90.81 295 VAL B N 1
ATOM 6725 C CA . VAL B 1 295 ? -0.437 10.109 10.422 1 90.81 295 VAL B CA 1
ATOM 6726 C C . VAL B 1 295 ? -1.8 10.633 10.867 1 90.81 295 VAL B C 1
ATOM 6728 O O . VAL B 1 295 ? -1.958 11.828 11.117 1 90.81 295 VAL B O 1
ATOM 6731 N N . SER B 1 296 ? -2.779 9.719 10.953 1 91.19 296 SER B N 1
ATOM 6732 C CA . SER B 1 296 ? -4.133 10.086 11.359 1 91.19 296 SER B CA 1
ATOM 6733 C C . SER B 1 296 ? -4.152 10.68 12.766 1 91.19 296 SER B C 1
ATOM 6735 O O . SER B 1 296 ? -4.781 11.711 13 1 91.19 296 SER B O 1
ATOM 6737 N N . LYS B 1 297 ? -3.455 10.062 13.719 1 90.94 297 LYS B N 1
ATOM 6738 C CA . LYS B 1 297 ? -3.361 10.57 15.086 1 90.94 297 LYS B CA 1
ATOM 6739 C C . LYS B 1 297 ? -2.695 11.938 15.125 1 90.94 297 LYS B C 1
ATOM 6741 O O . LYS B 1 297 ? -3.16 12.844 15.82 1 90.94 297 LYS B O 1
ATOM 6746 N N . GLY B 1 298 ? -1.612 12.039 14.383 1 90.12 298 GLY B N 1
ATOM 6747 C CA . GLY B 1 298 ? -0.913 13.312 14.297 1 90.12 298 GLY B CA 1
ATOM 6748 C C . GLY B 1 298 ? -1.768 14.43 13.719 1 90.12 298 GLY B C 1
ATOM 6749 O O . GLY B 1 298 ? -1.805 15.531 14.266 1 90.12 298 GLY B O 1
ATOM 6750 N N . THR B 1 299 ? -2.461 14.141 12.695 1 91.12 299 THR B N 1
ATOM 6751 C CA . THR B 1 299 ? -3.271 15.141 12.008 1 91.12 299 THR B CA 1
ATOM 6752 C C . THR B 1 299 ? -4.461 15.555 12.875 1 91.12 299 THR B C 1
ATOM 6754 O O . THR B 1 299 ? -4.879 16.719 12.852 1 91.12 299 THR B O 1
ATOM 6757 N N . LEU B 1 300 ? -5.055 14.633 13.648 1 89.69 300 LEU B N 1
ATOM 6758 C CA . LEU B 1 300 ? -6.125 14.969 14.578 1 89.69 300 LEU B CA 1
ATOM 6759 C C . LEU B 1 300 ? -5.629 15.922 15.664 1 89.69 300 LEU B C 1
ATOM 6761 O O . LEU B 1 300 ? -6.305 16.906 15.992 1 89.69 300 LEU B O 1
ATOM 6765 N N . SER B 1 301 ? -4.438 15.648 16.188 1 92.5 301 SER B N 1
ATOM 6766 C CA . SER B 1 301 ? -3.822 16.531 17.172 1 92.5 301 SER B CA 1
ATOM 6767 C C . SER B 1 301 ? -3.553 17.906 16.578 1 92.5 301 SER B C 1
ATOM 6769 O O . SER B 1 301 ? -3.711 18.922 17.266 1 92.5 301 SER B O 1
ATOM 6771 N N . GLN B 1 302 ? -3.139 17.844 15.344 1 91.5 302 GLN B N 1
ATOM 6772 C CA . GLN B 1 302 ? -2.889 19.094 14.648 1 91.5 302 GLN B CA 1
ATOM 6773 C C . GLN B 1 302 ? -4.172 19.906 14.492 1 91.5 302 GLN B C 1
ATOM 6775 O O . GLN B 1 302 ? -4.172 21.125 14.68 1 91.5 302 GLN B O 1
ATOM 6780 N N . ALA B 1 303 ? -5.234 19.281 14.141 1 91.31 303 ALA B N 1
ATOM 6781 C CA . ALA B 1 303 ? -6.523 19.938 13.992 1 91.31 303 ALA B CA 1
ATOM 6782 C C . ALA B 1 303 ? -6.977 20.562 15.312 1 91.31 303 ALA B C 1
ATOM 6784 O O . ALA B 1 303 ? -7.512 21.672 15.328 1 91.31 303 ALA B O 1
ATOM 6785 N N . GLU B 1 304 ? -6.715 19.906 16.406 1 93.38 304 GLU B N 1
ATOM 6786 C CA . GLU B 1 304 ? -7.047 20.422 17.719 1 93.38 304 GLU B CA 1
ATOM 6787 C C . GLU B 1 304 ? -6.215 21.656 18.062 1 93.38 304 GLU B C 1
ATOM 6789 O O . GLU B 1 304 ? -6.73 22.625 18.625 1 93.38 304 GLU B O 1
ATOM 6794 N N . ASP B 1 305 ? -4.93 21.562 17.719 1 94.25 305 ASP B N 1
ATOM 6795 C CA . ASP B 1 305 ? -4.035 22.703 17.953 1 94.25 305 ASP B CA 1
ATOM 6796 C C . ASP B 1 305 ? -4.492 23.922 17.156 1 94.25 305 ASP B C 1
ATOM 6798 O O . ASP B 1 305 ? -4.527 25.031 17.703 1 94.25 305 ASP B O 1
ATOM 6802 N N . LEU B 1 306 ? -4.875 23.719 15.969 1 94.12 306 LEU B N 1
ATOM 6803 C CA . LEU B 1 306 ? -5.277 24.812 15.094 1 94.12 306 LEU B CA 1
ATOM 6804 C C . LEU B 1 306 ? -6.602 25.406 15.547 1 94.12 306 LEU B C 1
ATOM 6806 O O . LEU B 1 306 ? -6.793 26.625 15.469 1 94.12 306 LEU B O 1
ATOM 6810 N N . LEU B 1 307 ? -7.516 24.609 16.047 1 93.19 307 LEU B N 1
ATOM 6811 C CA . LEU B 1 307 ? -8.766 25.094 16.609 1 93.19 307 LEU B CA 1
ATOM 6812 C C . LEU B 1 307 ? -8.5 25.938 17.859 1 93.19 307 LEU B C 1
ATOM 6814 O O . LEU B 1 307 ? -9.141 26.984 18.062 1 93.19 307 LEU B O 1
ATOM 6818 N N . TYR B 1 308 ? -7.547 25.453 18.672 1 95.44 308 TYR B N 1
ATOM 6819 C CA . TYR B 1 308 ? -7.156 26.188 19.875 1 95.44 308 TYR B CA 1
ATOM 6820 C C . TYR B 1 308 ? -6.578 27.547 19.516 1 95.44 308 TYR B C 1
ATOM 6822 O O . TYR B 1 308 ? -6.918 28.562 20.141 1 95.44 308 TYR B O 1
ATOM 6830 N N . ILE B 1 309 ? -5.758 27.594 18.516 1 94.56 309 ILE B N 1
ATOM 6831 C CA . ILE B 1 309 ? -5.168 28.859 18.062 1 94.56 309 ILE B CA 1
ATOM 6832 C C . ILE B 1 309 ? -6.27 29.797 17.594 1 94.56 309 ILE B C 1
ATOM 6834 O O . ILE B 1 309 ? -6.238 31 17.891 1 94.56 309 ILE B O 1
ATOM 6838 N N . THR B 1 310 ? -7.219 29.281 16.828 1 95.06 310 THR B N 1
ATOM 6839 C CA . THR B 1 310 ? -8.336 30.078 16.344 1 95.06 310 THR B CA 1
ATOM 6840 C C . THR B 1 310 ? -9.094 30.719 17.516 1 95.06 310 THR B C 1
ATOM 6842 O O . THR B 1 310 ? -9.438 31.891 17.469 1 95.06 310 THR B O 1
ATOM 6845 N N . THR B 1 311 ? -9.344 29.953 18.578 1 94.88 311 THR B N 1
ATOM 6846 C CA . THR B 1 311 ? -10.031 30.453 19.766 1 94.88 311 THR B CA 1
ATOM 6847 C C . THR B 1 311 ? -9.227 31.562 20.438 1 94.88 311 THR B C 1
ATOM 6849 O O . THR B 1 311 ? -9.781 32.594 20.828 1 94.88 311 THR B O 1
ATOM 6852 N N . LEU B 1 312 ? -7.875 31.344 20.531 1 93.88 312 LEU B N 1
ATOM 6853 C CA . LEU B 1 312 ? -7.008 32.344 21.156 1 93.88 312 LEU B CA 1
ATOM 6854 C C . LEU B 1 312 ? -7.008 33.625 20.328 1 93.88 312 LEU B C 1
ATOM 6856 O O . LEU B 1 312 ? -7.004 34.719 20.906 1 93.88 312 LEU B O 1
ATOM 6860 N N . MET B 1 313 ? -7.066 33.5 19 1 92.31 313 MET B N 1
ATOM 6861 C CA . MET B 1 313 ? -7.086 34.656 18.109 1 92.31 313 MET B CA 1
ATOM 6862 C C . MET B 1 313 ? -8.391 35.438 18.25 1 92.31 313 MET B C 1
ATOM 6864 O O . MET B 1 313 ? -8.391 36.656 18.203 1 92.31 313 MET B O 1
ATOM 6868 N N . ASN B 1 314 ? -9.445 34.75 18.469 1 91.81 314 ASN B N 1
ATOM 6869 C CA . ASN B 1 314 ? -10.719 35.438 18.688 1 91.81 314 ASN B CA 1
ATOM 6870 C C . ASN B 1 314 ? -10.742 36.188 20.016 1 91.81 314 ASN B C 1
ATOM 6872 O O . ASN B 1 314 ? -11.289 37.281 20.094 1 91.81 314 ASN B O 1
ATOM 6876 N N . ASN B 1 315 ? -10.133 35.594 21 1 93.06 315 ASN B N 1
ATOM 6877 C CA . ASN B 1 315 ? -10.016 36.25 22.297 1 93.06 315 ASN B CA 1
ATOM 6878 C C . ASN B 1 315 ? -9.141 37.5 22.203 1 93.06 315 ASN B C 1
ATOM 6880 O O . ASN B 1 315 ? -9.375 38.469 22.922 1 93.06 315 ASN B O 1
ATOM 6884 N N . LEU B 1 316 ? -8.172 37.438 21.312 1 92.25 316 LEU B N 1
ATOM 6885 C CA . LEU B 1 316 ? -7.309 38.594 21.078 1 92.25 316 LEU B CA 1
ATOM 6886 C C . LEU B 1 316 ? -8.109 39.781 20.516 1 92.25 316 LEU B C 1
ATOM 6888 O O . LEU B 1 316 ? -7.781 40.938 20.797 1 92.25 316 LEU B O 1
ATOM 6892 N N . ASN B 1 317 ? -9.211 39.469 19.75 1 90.62 317 ASN B N 1
ATOM 6893 C CA . ASN B 1 317 ? -10.07 40.531 19.219 1 90.62 317 ASN B CA 1
ATOM 6894 C C . ASN B 1 317 ? -10.656 41.375 20.344 1 90.62 317 ASN B C 1
ATOM 6896 O O . ASN B 1 317 ? -10.734 42.594 20.219 1 90.62 317 ASN B O 1
ATOM 6900 N N . ASP B 1 318 ? -11.062 40.75 21.375 1 91.5 318 ASP B N 1
ATOM 6901 C CA . ASP B 1 318 ? -11.656 41.469 22.516 1 91.5 318 ASP B CA 1
ATOM 6902 C C . ASP B 1 318 ? -10.625 42.375 23.188 1 91.5 318 ASP B C 1
ATOM 6904 O O . ASP B 1 318 ? -10.922 43.5 23.516 1 91.5 318 ASP B O 1
ATOM 6908 N N . ASP B 1 319 ? -9.438 41.812 23.391 1 94.88 319 ASP B N 1
ATOM 6909 C CA . ASP B 1 319 ? -8.359 42.562 24.016 1 94.88 319 ASP B CA 1
ATOM 6910 C C . ASP B 1 319 ? -8 43.781 23.172 1 94.88 319 ASP B C 1
ATOM 6912 O O . ASP B 1 319 ? -7.797 44.875 23.703 1 94.88 319 ASP B O 1
ATOM 6916 N N . LEU B 1 320 ? -7.949 43.625 21.891 1 96.06 320 LEU B N 1
ATOM 6917 C CA . LEU B 1 320 ? -7.566 44.688 20.969 1 96.06 320 LEU B CA 1
ATOM 6918 C C . LEU B 1 320 ? -8.641 45.781 20.906 1 96.06 320 LEU B C 1
ATOM 6920 O O . LEU B 1 320 ? -8.32 46.969 20.859 1 96.06 320 LEU B O 1
ATOM 6924 N N . ASN B 1 321 ? -9.938 45.406 20.906 1 95 321 ASN B N 1
ATOM 6925 C CA . ASN B 1 321 ? -11.023 46.375 20.938 1 95 321 ASN B CA 1
ATOM 6926 C C . ASN B 1 321 ? -10.992 47.219 22.203 1 95 321 ASN B C 1
ATOM 6928 O O . ASN B 1 321 ? -11.195 48.438 22.156 1 95 321 ASN B O 1
ATOM 6932 N N . ASP B 1 322 ? -10.727 46.531 23.281 1 96.56 322 ASP B N 1
ATOM 6933 C CA . ASP B 1 322 ? -10.594 47.25 24.547 1 96.56 322 ASP B CA 1
ATOM 6934 C C . ASP B 1 322 ? -9.422 48.219 24.516 1 96.56 322 ASP B C 1
ATOM 6936 O O . ASP B 1 322 ? -9.516 49.344 25.062 1 96.56 322 ASP B O 1
ATOM 6940 N N . MET B 1 323 ? -8.328 47.875 23.922 1 96.56 323 MET B N 1
ATOM 6941 C CA . MET B 1 323 ? -7.148 48.719 23.797 1 96.56 323 MET B CA 1
ATOM 6942 C C . MET B 1 323 ? -7.445 49.938 22.953 1 96.56 323 MET B C 1
ATOM 6944 O O . MET B 1 323 ? -7.035 51.062 23.297 1 96.56 323 MET B O 1
ATOM 6948 N N . ILE B 1 324 ? -8.141 49.719 21.844 1 97 324 ILE B N 1
ATOM 6949 C CA . ILE B 1 324 ? -8.508 50.812 20.953 1 97 324 ILE B CA 1
ATOM 6950 C C . ILE B 1 324 ? -9.367 51.812 21.719 1 97 324 ILE B C 1
ATOM 6952 O O . ILE B 1 324 ? -9.102 53.031 21.672 1 97 324 ILE B O 1
ATOM 6956 N N . GLU B 1 325 ? -10.391 51.375 22.422 1 97 325 GLU B N 1
ATOM 6957 C CA . GLU B 1 325 ? -11.289 52.219 23.188 1 97 325 GLU B CA 1
ATOM 6958 C C . GLU B 1 325 ? -10.539 52.969 24.297 1 97 325 GLU B C 1
ATOM 6960 O O . GLU B 1 325 ? -10.727 54.188 24.484 1 97 325 GLU B O 1
ATOM 6965 N N . SER B 1 326 ? -9.711 52.219 24.984 1 97.88 326 SER B N 1
ATOM 6966 C CA . SER B 1 326 ? -8.93 52.812 26.078 1 97.88 326 SER B CA 1
ATOM 6967 C C . SER B 1 326 ? -7.98 53.875 25.547 1 97.88 326 SER B C 1
ATOM 6969 O O . SER B 1 326 ? -7.859 54.969 26.141 1 97.88 326 SER B O 1
ATOM 6971 N N . THR B 1 327 ? -7.293 53.594 24.469 1 97.94 327 THR B N 1
ATOM 6972 C CA . THR B 1 327 ? -6.344 54.531 23.891 1 97.94 327 THR B CA 1
ATOM 6973 C C . THR B 1 327 ? -7.059 55.781 23.406 1 97.94 327 THR B C 1
ATOM 6975 O O . THR B 1 327 ? -6.539 56.906 23.531 1 97.94 327 THR B O 1
ATOM 6978 N N . LYS B 1 328 ? -8.266 55.625 22.828 1 97.44 328 LYS B N 1
ATOM 6979 C CA . LYS B 1 328 ? -9.07 56.75 22.375 1 97.44 328 LYS B CA 1
ATOM 6980 C C . LYS B 1 328 ? -9.438 57.656 23.547 1 97.44 328 LYS B C 1
ATOM 6982 O O . LYS B 1 328 ? -9.359 58.906 23.422 1 97.44 328 LYS B O 1
ATOM 6987 N N . GLU B 1 329 ? -9.789 57.125 24.641 1 97.88 329 GLU B N 1
ATOM 6988 C CA . GLU B 1 329 ? -10.148 57.906 25.812 1 97.88 329 GLU B CA 1
ATOM 6989 C C . GLU B 1 329 ? -8.938 58.656 26.375 1 97.88 329 GLU B C 1
ATOM 6991 O O . GLU B 1 329 ? -9.055 59.812 26.797 1 97.88 329 GLU B O 1
ATOM 6996 N N . VAL B 1 330 ? -7.809 57.969 26.359 1 98.31 330 VAL B N 1
ATOM 6997 C CA . VAL B 1 330 ? -6.574 58.625 26.812 1 98.31 330 VAL B CA 1
ATOM 6998 C C . VAL B 1 330 ? -6.254 59.781 25.891 1 98.31 330 VAL B C 1
ATOM 7000 O O . VAL B 1 330 ? -5.844 60.844 26.359 1 98.31 330 VAL B O 1
ATOM 7003 N N . GLU B 1 331 ? -6.398 59.594 24.594 1 97.69 331 GLU B N 1
ATOM 7004 C CA . GLU B 1 331 ? -6.148 60.625 23.609 1 97.69 331 GLU B CA 1
ATOM 7005 C C . GLU B 1 331 ? -7.055 61.844 23.844 1 97.69 331 GLU B C 1
ATOM 7007 O O . GLU B 1 331 ? -6.59 63 23.844 1 97.69 331 GLU B O 1
ATOM 7012 N N . ILE B 1 332 ? -8.352 61.625 24.109 1 97.5 332 ILE B N 1
ATOM 7013 C CA . ILE B 1 332 ? -9.336 62.688 24.312 1 97.5 332 ILE B CA 1
ATOM 7014 C C . ILE B 1 332 ? -9 63.438 25.594 1 97.5 332 ILE B C 1
ATOM 7016 O O . ILE B 1 332 ? -8.961 64.688 25.594 1 97.5 332 ILE B O 1
ATOM 7020 N N . ASN B 1 333 ? -8.719 62.688 26.625 1 98.25 333 ASN B N 1
ATOM 7021 C CA . ASN B 1 333 ? -8.398 63.344 27.906 1 98.25 333 ASN B CA 1
ATOM 7022 C C . ASN B 1 333 ? -7.094 64.125 27.828 1 98.25 333 ASN B C 1
ATOM 7024 O O . ASN B 1 333 ? -6.973 65.188 28.406 1 98.25 333 ASN B O 1
ATOM 7028 N N . SER B 1 334 ? -6.113 63.594 27.156 1 98.31 334 SER B N 1
ATOM 7029 C CA . SER B 1 334 ? -4.852 64.312 26.953 1 98.31 334 SER B CA 1
ATOM 7030 C C . SER B 1 334 ? -5.062 65.625 26.188 1 98.31 334 SER B C 1
ATOM 7032 O O . SER B 1 334 ? -4.461 66.625 26.531 1 98.31 334 SER B O 1
ATOM 7034 N N . SER B 1 335 ? -5.898 65.625 25.188 1 97.62 335 SER B N 1
ATOM 7035 C CA . SER B 1 335 ? -6.227 66.812 24.422 1 97.62 335 SER B CA 1
ATOM 7036 C C . SER B 1 335 ? -6.934 67.812 25.281 1 97.62 335 SER B C 1
ATOM 7038 O O . SER B 1 335 ? -6.641 69 25.203 1 97.62 335 SER B O 1
ATOM 7040 N N . ASN B 1 336 ? -7.824 67.312 26.094 1 97.56 336 ASN B N 1
ATOM 7041 C CA . ASN B 1 336 ? -8.531 68.25 27.016 1 97.56 336 ASN B CA 1
ATOM 7042 C C . ASN B 1 336 ? -7.57 68.875 27.984 1 97.56 336 ASN B C 1
ATOM 7044 O O . ASN B 1 336 ? -7.691 70.125 28.266 1 97.56 336 ASN B O 1
ATOM 7048 N N . ILE B 1 337 ? -6.633 68.125 28.484 1 98.5 337 ILE B N 1
ATOM 7049 C CA . ILE B 1 337 ? -5.633 68.625 29.406 1 98.5 337 ILE B CA 1
ATOM 7050 C C . ILE B 1 337 ? -4.816 69.75 28.703 1 98.5 337 ILE B C 1
ATOM 7052 O O . ILE B 1 337 ? -4.57 70.812 29.281 1 98.5 337 ILE B O 1
ATOM 7056 N N . TYR B 1 338 ? -4.387 69.438 27.5 1 97.44 338 TYR B N 1
ATOM 7057 C CA . TYR B 1 338 ? -3.58 70.375 26.734 1 97.44 338 TYR B CA 1
ATOM 7058 C C . TYR B 1 338 ? -4.312 71.75 26.547 1 97.44 338 TYR B C 1
ATOM 7060 O O . TYR B 1 338 ? -3.754 72.812 26.797 1 97.44 338 TYR B O 1
ATOM 7068 N N . ILE B 1 339 ? -5.617 71.688 26.125 1 97.44 339 ILE B N 1
ATOM 7069 C CA . ILE B 1 339 ? -6.43 72.875 25.844 1 97.44 339 ILE B CA 1
ATOM 7070 C C . ILE B 1 339 ? -6.633 73.688 27.141 1 97.44 339 ILE B C 1
ATOM 7072 O O . ILE B 1 339 ? -6.414 74.875 27.156 1 97.44 339 ILE B O 1
ATOM 7076 N N . LYS B 1 340 ? -6.957 72.938 28.156 1 97.5 340 LYS B N 1
ATOM 7077 C CA . LYS B 1 340 ? -7.219 73.562 29.438 1 97.5 340 LYS B CA 1
ATOM 7078 C C . LYS B 1 340 ? -5.961 74.25 29.984 1 97.5 340 LYS B C 1
ATOM 7080 O O . LYS B 1 340 ? -6.004 75.375 30.453 1 97.5 340 LYS B O 1
ATOM 7085 N N . ALA B 1 341 ? -4.844 73.562 29.906 1 97.88 341 ALA B N 1
ATOM 7086 C CA . ALA B 1 341 ? -3.578 74.062 30.406 1 97.88 341 ALA B CA 1
ATOM 7087 C C . ALA B 1 341 ? -3.127 75.25 29.609 1 97.88 341 ALA B C 1
ATOM 7089 O O . ALA B 1 341 ? -2.643 76.25 30.172 1 97.88 341 ALA B O 1
ATOM 7090 N N . THR B 1 342 ? -3.271 75.312 28.312 1 97.12 342 THR B N 1
ATOM 7091 C CA . THR B 1 342 ? -2.859 76.375 27.438 1 97.12 342 THR B CA 1
ATOM 7092 C C . THR B 1 342 ? -3.713 77.625 27.688 1 97.12 342 THR B C 1
ATOM 7094 O O . THR B 1 342 ? -3.186 78.75 27.797 1 97.12 342 THR B O 1
ATOM 7097 N N . GLU B 1 343 ? -5.008 77.438 27.797 1 96.88 343 GLU B N 1
ATOM 7098 C CA . GLU B 1 343 ? -5.922 78.562 28.078 1 96.88 343 GLU B CA 1
ATOM 7099 C C . GLU B 1 343 ? -5.645 79.188 29.453 1 96.88 343 GLU B C 1
ATOM 7101 O O . GLU B 1 343 ? -5.598 80.375 29.578 1 96.88 343 GLU B O 1
ATOM 7106 N N . SER B 1 344 ? -5.449 78.25 30.344 1 96.69 344 SER B N 1
ATOM 7107 C CA . SER B 1 344 ? -5.223 78.75 31.703 1 96.69 344 SER B CA 1
ATOM 7108 C C . SER B 1 344 ? -3.881 79.5 31.828 1 96.69 344 SER B C 1
ATOM 7110 O O . SER B 1 344 ? -3.75 80.438 32.594 1 96.69 344 SER B O 1
ATOM 7112 N N . ASN B 1 345 ? -2.871 78.938 31.109 1 95.94 345 ASN B N 1
ATOM 7113 C CA . ASN B 1 345 ? -1.582 79.625 31.078 1 95.94 345 ASN B CA 1
ATOM 7114 C C . ASN B 1 345 ? -1.716 81.062 30.562 1 95.94 345 ASN B C 1
ATOM 7116 O O . ASN B 1 345 ? -1.093 82 31.094 1 95.94 345 ASN B O 1
ATOM 7120 N N . LYS B 1 346 ? -2.543 81.312 29.578 1 95.75 346 LYS B N 1
ATOM 7121 C CA . LYS B 1 346 ? -2.809 82.688 29.047 1 95.75 346 LYS B CA 1
ATOM 7122 C C . LYS B 1 346 ? -3.492 83.562 30.094 1 95.75 346 LYS B C 1
ATOM 7124 O O . LYS B 1 346 ? -3.133 84.75 30.266 1 95.75 346 LYS B O 1
ATOM 7129 N N . ASP B 1 347 ? -4.434 82.938 30.766 1 94.69 347 ASP B N 1
ATOM 7130 C CA . ASP B 1 347 ? -5.137 83.625 31.828 1 94.69 347 ASP B CA 1
ATOM 7131 C C . ASP B 1 347 ? -4.18 84.062 32.938 1 94.69 347 ASP B C 1
ATOM 7133 O O . ASP B 1 347 ? -4.281 85.188 33.469 1 94.69 347 ASP B O 1
ATOM 7137 N N . MET B 1 348 ? -3.234 83.25 33.219 1 95.62 348 MET B N 1
ATOM 7138 C CA . MET B 1 348 ? -2.268 83.5 34.25 1 95.62 348 MET B CA 1
ATOM 7139 C C . MET B 1 348 ? -1.293 84.625 33.844 1 95.62 348 MET B C 1
ATOM 7141 O O . MET B 1 348 ? -0.864 85.438 34.656 1 95.62 348 MET B O 1
ATOM 7145 N N . GLU B 1 349 ? -0.905 84.625 32.594 1 94.25 349 GLU B N 1
ATOM 7146 C CA . GLU B 1 349 ? -0.049 85.688 32.094 1 94.25 349 GLU B CA 1
ATOM 7147 C C . GLU B 1 349 ? -0.742 87.062 32.188 1 94.25 349 GLU B C 1
ATOM 7149 O O . GLU B 1 349 ? -0.12 88.062 32.562 1 94.25 349 GLU B O 1
ATOM 7154 N N . ASN B 1 350 ? -2.008 87.062 31.922 1 93.88 350 ASN B N 1
ATOM 7155 C CA . ASN B 1 350 ? -2.791 88.312 32.062 1 93.88 350 ASN B CA 1
ATOM 7156 C C . ASN B 1 350 ? -2.883 88.75 33.531 1 93.88 350 ASN B C 1
ATOM 7158 O O . ASN B 1 350 ? -2.828 89.938 33.844 1 93.88 350 ASN B O 1
ATOM 7162 N N . LEU B 1 351 ? -3.07 87.688 34.312 1 94.56 351 LEU B N 1
ATOM 7163 C CA . LEU B 1 351 ? -3.111 87.938 35.75 1 94.56 351 LEU B CA 1
ATOM 7164 C C . LEU B 1 351 ? -1.791 88.562 36.219 1 94.56 351 LEU B C 1
ATOM 7166 O O . LEU B 1 351 ? -1.782 89.438 37.062 1 94.56 351 LEU B O 1
ATOM 7170 N N . ASN B 1 352 ? -0.685 88 35.719 1 94 352 ASN B N 1
ATOM 7171 C CA . ASN B 1 352 ? 0.639 88.5 36.062 1 94 352 ASN B CA 1
ATOM 7172 C C . ASN B 1 352 ? 0.774 90 35.688 1 94 352 ASN B C 1
ATOM 7174 O O . ASN B 1 352 ? 1.312 90.812 36.469 1 94 352 ASN B O 1
ATOM 7178 N N . LEU B 1 353 ? 0.234 90.5 34.594 1 92.44 353 LEU B N 1
ATOM 7179 C CA . LEU B 1 353 ? 0.254 91.875 34.156 1 92.44 353 LEU B CA 1
ATOM 7180 C C . LEU B 1 353 ? -0.629 92.75 35.031 1 92.44 353 LEU B C 1
ATOM 7182 O O . LEU B 1 353 ? -0.247 93.875 35.406 1 92.44 353 LEU B O 1
ATOM 7186 N N . SER B 1 354 ? -1.737 92.188 35.312 1 91.25 354 SER B N 1
ATOM 7187 C CA . SER B 1 354 ? -2.656 92.875 36.188 1 91.25 354 SER B CA 1
ATOM 7188 C C . SER B 1 354 ? -2.035 93.125 37.562 1 91.25 354 SER B C 1
ATOM 7190 O O . SER B 1 354 ? -2.234 94.188 38.156 1 91.25 354 SER B O 1
ATOM 7192 N N . MET B 1 355 ? -1.336 92.188 38.031 1 90.19 355 MET B N 1
ATOM 7193 C CA . MET B 1 355 ? -0.674 92.312 39.344 1 90.19 355 MET B CA 1
ATOM 7194 C C . MET B 1 355 ? 0.43 93.375 39.312 1 90.19 355 MET B C 1
ATOM 7196 O O . MET B 1 355 ? 0.686 94 40.281 1 90.19 355 MET B O 1
ATOM 7200 N N . LYS B 1 356 ? 1.112 93.438 38.25 1 89.56 356 LYS B N 1
ATOM 7201 C CA . LYS B 1 356 ? 2.135 94.5 38.062 1 89.56 356 LYS B CA 1
ATOM 7202 C C . LYS B 1 356 ? 1.521 95.875 38.094 1 89.56 356 LYS B C 1
ATOM 7204 O O . LYS B 1 356 ? 2.057 96.812 38.75 1 89.56 356 LYS B O 1
ATOM 7209 N N . ASN B 1 357 ? 0.423 96 37.5 1 88.38 357 ASN B N 1
ATOM 7210 C CA . ASN B 1 357 ? -0.284 97.312 37.5 1 88.38 357 ASN B CA 1
ATOM 7211 C C . ASN B 1 357 ? -0.751 97.688 38.906 1 88.38 357 ASN B C 1
ATOM 7213 O O . ASN B 1 357 ? -0.653 98.812 39.312 1 88.38 357 ASN B O 1
ATOM 7217 N N . THR B 1 358 ? -1.259 96.625 39.531 1 86.75 358 THR B N 1
ATOM 7218 C CA . THR B 1 358 ? -1.72 96.875 40.875 1 86.75 358 THR B CA 1
ATOM 7219 C C . THR B 1 358 ? -0.561 97.312 41.781 1 86.75 358 THR B C 1
ATOM 7221 O O . THR B 1 358 ? -0.706 98.188 42.625 1 86.75 358 THR B O 1
ATOM 7224 N N . SER B 1 359 ? 0.569 96.625 41.656 1 87 359 SER B N 1
ATOM 7225 C CA . SER B 1 359 ? 1.762 97 42.406 1 87 359 SER B CA 1
ATOM 7226 C C . SER B 1 359 ? 2.203 98.438 42.156 1 87 359 SER B C 1
ATOM 7228 O O . SER B 1 359 ? 2.564 99.125 43.094 1 87 359 SER B O 1
ATOM 7230 N N . GLU B 1 360 ? 2.1 98.938 41 1 87.81 360 GLU B N 1
ATOM 7231 C CA . GLU B 1 360 ? 2.477 100.312 40.625 1 87.81 360 GLU B CA 1
ATOM 7232 C C . GLU B 1 360 ? 1.501 101.312 41.219 1 87.81 360 GLU B C 1
ATOM 7234 O O . GLU B 1 360 ? 1.915 102.375 41.719 1 87.81 360 GLU B O 1
ATOM 7239 N N . SER B 1 361 ? 0.298 100.938 41.062 1 84.19 361 SER B N 1
ATOM 7240 C CA . SER B 1 361 ? -0.726 101.812 41.625 1 84.19 361 SER B CA 1
ATOM 7241 C C . SER B 1 361 ? -0.575 101.938 43.156 1 84.19 361 SER B C 1
ATOM 7243 O O . SER B 1 361 ? -0.773 103.062 43.688 1 84.19 361 SER B O 1
ATOM 7245 N N . PHE B 1 362 ? -0.282 100.875 43.719 1 84.44 362 PHE B N 1
ATOM 7246 C CA . PHE B 1 362 ? -0.084 100.875 45.156 1 84.44 362 PHE B CA 1
ATOM 7247 C C . PHE B 1 362 ? 1.114 101.75 45.531 1 84.44 362 PHE B C 1
ATOM 7249 O O . PHE B 1 362 ? 1.078 102.5 46.531 1 84.44 362 PHE B O 1
ATOM 7256 N N . SER B 1 363 ? 2.209 101.688 44.781 1 85.94 363 SER B N 1
ATOM 7257 C CA . SER B 1 363 ? 3.379 102.562 45 1 85.94 363 SER B CA 1
ATOM 7258 C C . SER B 1 363 ? 3.027 104 44.906 1 85.94 363 SER B C 1
ATOM 7260 O O . SER B 1 363 ? 3.521 104.812 45.656 1 85.94 363 SER B O 1
ATOM 7262 N N . LYS B 1 364 ? 2.215 104.375 43.969 1 83.69 364 LYS B N 1
ATOM 7263 C CA . LYS B 1 364 ? 1.75 105.75 43.812 1 83.69 364 LYS B CA 1
ATOM 7264 C C . LYS B 1 364 ? 0.958 106.188 45.031 1 83.69 364 LYS B C 1
ATOM 7266 O O . LYS B 1 364 ? 1.124 107.312 45.5 1 83.69 364 LYS B O 1
ATOM 7271 N N . LEU B 1 365 ? 0.202 105.188 45.406 1 82.81 365 LEU B N 1
ATOM 7272 C CA . LEU B 1 365 ? -0.614 105.5 46.594 1 82.81 365 LEU B CA 1
ATOM 7273 C C . LEU B 1 365 ? 0.261 105.75 47.812 1 82.81 365 LEU B C 1
ATOM 7275 O O . LEU B 1 365 ? 0.021 106.75 48.562 1 82.81 365 LEU B O 1
ATOM 7279 N N . THR B 1 366 ? 1.306 105 48 1 83.56 366 THR B N 1
ATOM 7280 C CA . THR B 1 366 ? 2.207 105.188 49.156 1 83.56 366 THR B CA 1
ATOM 7281 C C . THR B 1 366 ? 2.975 106.5 49.062 1 83.56 366 THR B C 1
ATOM 7283 O O . THR B 1 366 ? 3.238 107.125 50.062 1 83.56 366 THR B O 1
ATOM 7286 N N . ASN B 1 367 ? 3.201 107 47.906 1 86.06 367 ASN B N 1
ATOM 7287 C CA . ASN B 1 367 ? 3.881 108.25 47.719 1 86.06 367 ASN B CA 1
ATOM 7288 C C . ASN B 1 367 ? 2.98 109.438 48.062 1 86.06 367 ASN B C 1
ATOM 7290 O O . ASN B 1 367 ? 3.436 110.375 48.656 1 86.06 367 ASN B O 1
ATOM 7294 N N . ILE B 1 368 ? 1.802 109.25 47.656 1 82.44 368 ILE B N 1
ATOM 7295 C CA . ILE B 1 368 ? 0.838 110.312 47.969 1 82.44 368 ILE B CA 1
ATOM 7296 C C . ILE B 1 368 ? 0.664 110.375 49.5 1 82.44 368 ILE B C 1
ATOM 7298 O O . ILE B 1 368 ? 0.617 111.5 50.031 1 82.44 368 ILE B O 1
ATOM 7302 N N . MET B 1 369 ? 0.678 109.25 50.125 1 81.69 369 MET B N 1
ATOM 7303 C CA . MET B 1 369 ? 0.522 109.188 51.562 1 81.69 369 MET B CA 1
ATOM 7304 C C . MET B 1 369 ? 1.72 109.875 52.281 1 81.69 369 MET B C 1
ATOM 7306 O O . MET B 1 369 ? 1.56 110.562 53.25 1 81.69 369 MET B O 1
ATOM 7310 N N . SER B 1 370 ? 2.848 109.688 51.75 1 84.38 370 SER B N 1
ATOM 7311 C CA . SER B 1 370 ? 4.062 110.312 52.344 1 84.38 370 SER B CA 1
ATOM 7312 C C . SER B 1 370 ? 4.078 111.812 52.156 1 84.38 370 SER B C 1
ATOM 7314 O O . SER B 1 370 ? 4.504 112.562 53.062 1 84.38 370 SER B O 1
ATOM 7316 N N . ARG B 1 371 ? 3.676 112.312 51.062 1 85.75 371 ARG B N 1
ATOM 7317 C CA . ARG B 1 371 ? 3.619 113.75 50.812 1 85.75 371 ARG B CA 1
ATOM 7318 C C . ARG B 1 371 ? 2.592 114.438 51.719 1 85.75 371 ARG B C 1
ATOM 7320 O O . ARG B 1 371 ? 2.836 115.5 52.25 1 85.75 371 ARG B O 1
ATOM 7327 N N . ALA B 1 372 ? 1.513 113.625 51.844 1 81.81 372 ALA B N 1
ATOM 7328 C CA . ALA B 1 372 ? 0.472 114.125 52.75 1 81.81 372 ALA B CA 1
ATOM 7329 C C . ALA B 1 372 ? 0.988 114.25 54.156 1 81.81 372 ALA B C 1
ATOM 7331 O O . ALA B 1 372 ? 0.649 115.25 54.875 1 81.81 372 ALA B O 1
ATOM 7332 N N . GLU B 1 373 ? 1.775 113.375 54.562 1 82.81 373 GLU B N 1
ATOM 7333 C CA . GLU B 1 373 ? 2.377 113.438 55.875 1 82.81 373 GLU B CA 1
ATOM 7334 C C . GLU B 1 373 ? 3.279 114.688 56.031 1 82.81 373 GLU B C 1
ATOM 7336 O O . GLU B 1 373 ? 3.355 115.25 57.125 1 82.81 373 GLU B O 1
ATOM 7341 N N . THR B 1 374 ? 3.955 115.062 55.062 1 87.88 374 THR B N 1
ATOM 7342 C CA . THR B 1 374 ? 4.824 116.188 55.094 1 87.88 374 THR B CA 1
ATOM 7343 C C . THR B 1 374 ? 4.004 117.5 55.219 1 87.88 374 THR B C 1
ATOM 7345 O O . THR B 1 374 ? 4.355 118.375 55.969 1 87.88 374 THR B O 1
ATOM 7348 N N . TYR B 1 375 ? 2.955 117.438 54.469 1 87.19 375 TYR B N 1
ATOM 7349 C CA . TYR B 1 375 ? 2.072 118.625 54.531 1 87.19 375 TYR B CA 1
ATOM 7350 C C . TYR B 1 375 ? 1.469 118.75 55.938 1 87.19 375 TYR B C 1
ATOM 7352 O O . TYR B 1 375 ? 1.365 119.812 56.469 1 87.19 375 TYR B O 1
ATOM 7360 N N . LEU B 1 376 ? 1.154 117.625 56.469 1 85.75 376 LEU B N 1
ATOM 7361 C CA . LEU B 1 376 ? 0.557 117.562 57.781 1 85.75 376 LEU B CA 1
ATOM 7362 C C . LEU B 1 376 ? 1.551 118.062 58.844 1 85.75 376 LEU B C 1
ATOM 7364 O O . LEU B 1 376 ? 1.173 118.812 59.75 1 85.75 376 LEU B O 1
ATOM 7368 N N . SER B 1 377 ? 2.723 117.812 58.688 1 90.06 377 SER B N 1
ATOM 7369 C CA . SER B 1 377 ? 3.766 118.312 59.562 1 90.06 377 SER B CA 1
ATOM 7370 C C . SER B 1 377 ? 3.93 119.812 59.469 1 90.06 377 SER B C 1
ATOM 7372 O O . SER B 1 377 ? 4.117 120.5 60.469 1 90.06 377 SER B O 1
ATOM 7374 N N . GLN B 1 378 ? 3.822 120.312 58.344 1 93.19 378 GLN B N 1
ATOM 7375 C CA . GLN B 1 378 ? 3.908 121.75 58.125 1 93.19 378 GLN B CA 1
ATOM 7376 C C . GLN B 1 378 ? 2.717 122.5 58.75 1 93.19 378 GLN B C 1
ATOM 7378 O O . GLN B 1 378 ? 2.879 123.562 59.375 1 93.19 378 GLN B O 1
ATOM 7383 N N . ILE B 1 379 ? 1.716 121.812 58.594 1 93.25 379 ILE B N 1
ATOM 7384 C CA . ILE B 1 379 ? 0.513 122.375 59.188 1 93.25 379 ILE B CA 1
ATOM 7385 C C . ILE B 1 379 ? 0.646 122.375 60.719 1 93.25 379 ILE B C 1
ATOM 7387 O O . ILE B 1 379 ? 0.255 123.375 61.344 1 93.25 379 ILE B O 1
ATOM 7391 N N . SER B 1 380 ? 1.137 121.438 61.25 1 92.5 380 SER B N 1
ATOM 7392 C CA . SER B 1 380 ? 1.366 121.375 62.688 1 92.5 380 SER B CA 1
ATOM 7393 C C . SER B 1 380 ? 2.273 122.5 63.156 1 92.5 380 SER B C 1
ATOM 7395 O O . SER B 1 380 ? 1.969 123.125 64.125 1 92.5 380 SER B O 1
ATOM 7397 N N . SER B 1 381 ? 3.248 122.75 62.469 1 94.94 381 SER B N 1
ATOM 7398 C CA . SER B 1 381 ? 4.199 123.812 62.844 1 94.94 381 SER B CA 1
ATOM 7399 C C . SER B 1 381 ? 3.562 125.188 62.75 1 94.94 381 SER B C 1
ATOM 7401 O O . SER B 1 381 ? 3.826 126.062 63.594 1 94.94 381 SER B O 1
ATOM 7403 N N . ILE B 1 382 ? 2.891 125.312 61.75 1 95.5 382 ILE B N 1
ATOM 7404 C CA . ILE B 1 382 ? 2.262 126.625 61.562 1 95.5 382 ILE B CA 1
ATOM 7405 C C . ILE B 1 382 ? 1.173 126.812 62.625 1 95.5 382 ILE B C 1
ATOM 7407 O O . ILE B 1 382 ? 0.974 127.938 63.094 1 95.5 382 ILE B O 1
ATOM 7411 N N . THR B 1 383 ? 0.552 125.812 62.969 1 94.88 383 THR B N 1
ATOM 7412 C CA . THR B 1 383 ? -0.48 125.875 63.969 1 94.88 383 THR B CA 1
ATOM 7413 C C . THR B 1 383 ? 0.13 126.188 65.312 1 94.88 383 THR B C 1
ATOM 7415 O O . THR B 1 383 ? -0.445 127 66.125 1 94.88 383 THR B O 1
ATOM 7418 N N . ASP B 1 384 ? 1.223 125.75 65.562 1 93.69 384 ASP B N 1
ATOM 7419 C CA . ASP B 1 384 ? 1.952 126.062 66.75 1 93.69 384 ASP B CA 1
ATOM 7420 C C . ASP B 1 384 ? 2.316 127.562 66.812 1 93.69 384 ASP B C 1
ATOM 7422 O O . ASP B 1 384 ? 2.236 128.25 67.812 1 93.69 384 ASP B O 1
ATOM 7426 N N . LEU B 1 385 ? 2.693 128 65.75 1 95.56 385 LEU B N 1
ATOM 7427 C CA . LEU B 1 385 ? 3.008 129.5 65.625 1 95.56 385 LEU B CA 1
ATOM 7428 C C . LEU B 1 385 ? 1.77 130.375 65.875 1 95.56 385 LEU B C 1
ATOM 7430 O O . LEU B 1 385 ? 1.829 131.375 66.625 1 95.56 385 LEU B O 1
ATOM 7434 N N . ILE B 1 386 ? 0.782 129.75 65.312 1 95.06 386 ILE B N 1
ATOM 7435 C CA . ILE B 1 386 ? -0.469 130.5 65.5 1 95.06 386 ILE B CA 1
ATOM 7436 C C . ILE B 1 386 ? -0.875 130.5 67 1 95.06 386 ILE B C 1
ATOM 7438 O O . ILE B 1 386 ? -1.354 131.5 67.5 1 95.06 386 ILE B O 1
ATOM 7442 N N . ASN B 1 387 ? -0.707 129.5 67.562 1 94.06 387 ASN B N 1
ATOM 7443 C CA . ASN B 1 387 ? -0.978 129.375 69 1 94.06 387 ASN B CA 1
ATOM 7444 C C . ASN B 1 387 ? -0.107 130.375 69.812 1 94.06 387 ASN B C 1
ATOM 7446 O O . ASN B 1 387 ? -0.593 131 70.75 1 94.06 387 ASN B O 1
ATOM 7450 N N . SER B 1 388 ? 1.053 130.5 69.5 1 95.5 388 SER B N 1
ATOM 7451 C CA . SER B 1 388 ? 1.975 131.375 70.188 1 95.5 388 SER B CA 1
ATOM 7452 C C . SER B 1 388 ? 1.589 132.875 69.938 1 95.5 388 SER B C 1
ATOM 7454 O O . SER B 1 388 ? 1.727 133.75 70.812 1 95.5 388 SER B O 1
ATOM 7456 N N . ILE B 1 389 ? 1.246 133 68.812 1 94.19 389 ILE B N 1
ATOM 7457 C CA . ILE B 1 389 ? 0.818 134.25 68.438 1 94.19 389 ILE B CA 1
ATOM 7458 C C . ILE B 1 389 ? -0.437 134.625 69.25 1 94.19 389 ILE B C 1
ATOM 7460 O O . ILE B 1 389 ? -0.559 135.75 69.75 1 94.19 389 ILE B O 1
ATOM 7464 N N . SER B 1 390 ? -1.282 133.75 69.312 1 95.56 390 SER B N 1
ATOM 7465 C CA . SER B 1 390 ? -2.523 134 70.062 1 95.56 390 SER B CA 1
ATOM 7466 C C . SER B 1 390 ? -2.252 134.25 71.562 1 95.56 390 SER B C 1
ATOM 7468 O O . SER B 1 390 ? -2.881 135.125 72.188 1 95.56 390 SER B O 1
ATOM 7470 N N . GLU B 1 391 ? -1.347 133.75 72.062 1 94.44 391 GLU B N 1
ATOM 7471 C CA . GLU B 1 391 ? -0.958 133.875 73.438 1 94.44 391 GLU B CA 1
ATOM 7472 C C . GLU B 1 391 ? -0.303 135.25 73.688 1 94.44 391 GLU B C 1
ATOM 7474 O O . GLU B 1 391 ? -0.58 135.875 74.688 1 94.44 391 GLU B O 1
ATOM 7479 N N . GLN B 1 392 ? 0.462 135.5 72.812 1 94.38 392 GLN B N 1
ATOM 7480 C CA . GLN B 1 392 ? 1.142 136.75 72.875 1 94.38 392 GLN B CA 1
ATOM 7481 C C . GLN B 1 392 ? 0.159 137.875 72.688 1 94.38 392 GLN B C 1
ATOM 7483 O O . GLN B 1 392 ? 0.248 139 73.438 1 94.38 392 GLN B O 1
ATOM 7488 N N . THR B 1 393 ? -0.673 137.625 71.812 1 92.94 393 THR B N 1
ATOM 7489 C CA . THR B 1 393 ? -1.706 138.625 71.562 1 92.94 393 THR B CA 1
ATOM 7490 C C . THR B 1 393 ? -2.605 138.75 72.812 1 92.94 393 THR B C 1
ATOM 7492 O O . THR B 1 393 ? -2.975 139.875 73.188 1 92.94 393 THR B O 1
ATOM 7495 N N . ASN B 1 394 ? -2.926 137.75 73.375 1 93.12 394 ASN B N 1
ATOM 7496 C CA . ASN B 1 394 ? -3.73 137.75 74.562 1 93.12 394 ASN B CA 1
ATOM 7497 C C . ASN B 1 394 ? -3.02 138.5 75.75 1 93.12 394 ASN B C 1
ATOM 7499 O O . ASN B 1 394 ? -3.639 139.25 76.438 1 93.12 394 ASN B O 1
ATOM 7503 N N . LEU B 1 395 ? -1.833 138.375 75.875 1 93 395 LEU B N 1
ATOM 7504 C CA . LEU B 1 395 ? -1.038 139 76.938 1 93 395 LEU B CA 1
ATOM 7505 C C . LEU B 1 395 ? -0.927 140.5 76.688 1 93 395 LEU B C 1
ATOM 7507 O O . LEU B 1 395 ? -1.024 141.375 77.625 1 93 395 LEU B O 1
ATOM 7511 N N . LEU B 1 396 ? -0.709 140.75 75.562 1 91.94 396 LEU B N 1
ATOM 7512 C CA . LEU B 1 396 ? -0.618 142.25 75.188 1 91.94 396 LEU B CA 1
ATOM 7513 C C . LEU B 1 396 ? -1.956 142.875 75.375 1 91.94 396 LEU B C 1
ATOM 7515 O O . LEU B 1 396 ? -1.999 144 75.875 1 91.94 396 LEU B O 1
ATOM 7519 N N . ALA B 1 397 ? -2.982 142.125 75.062 1 90.31 397 ALA B N 1
ATOM 7520 C CA . ALA B 1 397 ? -4.324 142.75 75.312 1 90.31 397 ALA B CA 1
ATOM 7521 C C . ALA B 1 397 ? -4.66 142.875 76.75 1 90.31 397 ALA B C 1
ATOM 7523 O O . ALA B 1 397 ? -5.309 143.75 77.188 1 90.31 397 ALA B O 1
ATOM 7524 N N . LEU B 1 398 ? -4.195 142.125 77.625 1 89.75 398 LEU B N 1
ATOM 7525 C CA . LEU B 1 398 ? -4.383 142.125 79.062 1 89.75 398 LEU B CA 1
ATOM 7526 C C . LEU B 1 398 ? -3.621 143.375 79.625 1 89.75 398 LEU B C 1
ATOM 7528 O O . LEU B 1 398 ? -4.164 144.125 80.5 1 89.75 398 LEU B O 1
ATOM 7532 N N . ASN B 1 399 ? -2.523 143.5 79.25 1 86.06 399 ASN B N 1
ATOM 7533 C CA . ASN B 1 399 ? -1.727 144.625 79.688 1 86.06 399 ASN B CA 1
ATOM 7534 C C . ASN B 1 399 ? -2.342 146 79.312 1 86.06 399 ASN B C 1
ATOM 7536 O O . ASN B 1 399 ? -2.324 146.875 80.062 1 86.06 399 ASN B O 1
ATOM 7540 N N . ALA B 1 400 ? -2.789 145.75 78.125 1 84.62 400 ALA B N 1
ATOM 7541 C CA . ALA B 1 400 ? -3.451 147 77.625 1 84.62 400 ALA B CA 1
ATOM 7542 C C . ALA B 1 400 ? -4.742 147.25 78.375 1 84.62 400 ALA B C 1
ATOM 7544 O O . ALA B 1 400 ? -5.086 148.5 78.625 1 84.62 400 ALA B O 1
ATOM 7545 N N . ALA B 1 401 ? -5.41 146.375 78.812 1 84.81 401 ALA B N 1
ATOM 7546 C CA . ALA B 1 401 ? -6.629 146.5 79.625 1 84.81 401 ALA B CA 1
ATOM 7547 C C . ALA B 1 401 ? -6.309 147 81 1 84.81 401 ALA B C 1
ATOM 7549 O O . ALA B 1 401 ? -7.039 147.875 81.562 1 84.81 401 ALA B O 1
ATOM 7550 N N . ILE B 1 402 ? -5.293 146.625 81.5 1 83.25 402 ILE B N 1
ATOM 7551 C CA . ILE B 1 402 ? -4.863 147.125 82.812 1 83.25 402 ILE B CA 1
ATOM 7552 C C . ILE B 1 402 ? -4.465 148.625 82.812 1 83.25 402 ILE B C 1
ATOM 7554 O O . ILE B 1 402 ? -4.848 149.375 83.688 1 83.25 402 ILE B O 1
ATOM 7558 N N . GLU B 1 403 ? -3.738 148.875 81.875 1 79.06 403 GLU B N 1
ATOM 7559 C CA . GLU B 1 403 ? -3.266 150.25 81.75 1 79.06 403 GLU B CA 1
ATOM 7560 C C . GLU B 1 403 ? -4.418 151.25 81.438 1 79.06 403 GLU B C 1
ATOM 7562 O O . GLU B 1 403 ? -4.438 152.375 81.938 1 79.06 403 GLU B O 1
ATOM 7567 N N . SER B 1 404 ? -5.316 150.625 80.625 1 83.25 404 SER B N 1
ATOM 7568 C CA . SER B 1 404 ? -6.488 151.5 80.312 1 83.25 404 SER B CA 1
ATOM 7569 C C . SER B 1 404 ? -7.348 151.75 81.562 1 83.25 404 SER B C 1
ATOM 7571 O O . SER B 1 404 ? -7.941 152.75 81.688 1 83.25 404 SER B O 1
ATOM 7573 N N . ALA B 1 405 ? -7.438 150.875 82.438 1 80.94 405 ALA B N 1
ATOM 7574 C CA . ALA B 1 405 ? -8.164 151.125 83.688 1 80.94 405 ALA B CA 1
ATOM 7575 C C . ALA B 1 405 ? -7.473 152.125 84.625 1 80.94 405 ALA B C 1
ATOM 7577 O O . ALA B 1 405 ? -8.133 152.875 85.375 1 80.94 405 ALA B O 1
ATOM 7578 N N . ARG B 1 406 ? -6.238 152.125 84.625 1 78.94 406 ARG B N 1
ATOM 7579 C CA . ARG B 1 406 ? -5.422 153 85.438 1 78.94 406 ARG B CA 1
ATOM 7580 C C . ARG B 1 406 ? -5.543 154.5 85 1 78.94 406 ARG B C 1
ATOM 7582 O O . ARG B 1 406 ? -5.402 155.375 85.812 1 78.94 406 ARG B O 1
ATOM 7589 N N . ALA B 1 407 ? -5.844 154.625 83.688 1 79.25 407 ALA B N 1
ATOM 7590 C CA . ALA B 1 407 ? -5.906 155.875 83.125 1 79.25 407 ALA B CA 1
ATOM 7591 C C . ALA B 1 407 ? -7.27 156.5 83.375 1 79.25 407 ALA B C 1
ATOM 7593 O O . ALA B 1 407 ? -7.512 157.75 82.938 1 79.25 407 ALA B O 1
ATOM 7594 N N . GLY B 1 408 ? -8.242 155.875 84.062 1 76.56 408 GLY B N 1
ATOM 7595 C CA . GLY B 1 408 ? -9.523 156.375 84.5 1 76.56 408 GLY B CA 1
ATOM 7596 C C . GLY B 1 408 ? -10.5 156.75 83.375 1 76.56 408 GLY B C 1
ATOM 7597 O O . GLY B 1 408 ? -10.758 155.875 82.562 1 76.56 408 GLY B O 1
ATOM 7598 N N . GLU B 1 409 ? -10.938 158.125 83.25 1 74.56 409 GLU B N 1
ATOM 7599 C CA . GLU B 1 409 ? -11.984 158.5 82.312 1 74.56 409 GLU B CA 1
ATOM 7600 C C . GLU B 1 409 ? -11.445 158.625 80.875 1 74.56 409 GLU B C 1
ATOM 7602 O O . GLU B 1 409 ? -12.164 158.375 79.875 1 74.56 409 GLU B O 1
ATOM 7607 N N . ALA B 1 410 ? -10.203 158.75 80.688 1 73.5 410 ALA B N 1
ATOM 7608 C CA . ALA B 1 410 ? -9.555 159 79.375 1 73.5 410 ALA B CA 1
ATOM 7609 C C . ALA B 1 410 ? -9.281 157.625 78.75 1 73.5 410 ALA B C 1
ATOM 7611 O O . ALA B 1 410 ? -9.117 157.5 77.5 1 73.5 410 ALA B O 1
ATOM 7612 N N . GLY B 1 411 ? -9.484 156.5 79.562 1 77.31 411 GLY B N 1
ATOM 7613 C CA . GLY B 1 411 ? -9.109 155.125 79.062 1 77.31 411 GLY B CA 1
ATOM 7614 C C . GLY B 1 411 ? -10.305 154.25 78.812 1 77.31 411 GLY B C 1
ATOM 7615 O O . GLY B 1 411 ? -10.133 153.125 78.5 1 77.31 411 GLY B O 1
ATOM 7616 N N . ARG B 1 412 ? -11.383 154.75 78.938 1 82.94 412 ARG B N 1
ATOM 7617 C CA . ARG B 1 412 ? -12.578 154 78.875 1 82.94 412 ARG B CA 1
ATOM 7618 C C . ARG B 1 412 ? -12.742 153.375 77.5 1 82.94 412 ARG B C 1
ATOM 7620 O O . ARG B 1 412 ? -13.078 152.125 77.375 1 82.94 412 ARG B O 1
ATOM 7627 N N . GLY B 1 413 ? -12.523 154 76.438 1 80.5 413 GLY B N 1
ATOM 7628 C CA . GLY B 1 413 ? -12.625 153.5 75.062 1 80.5 413 GLY B CA 1
ATOM 7629 C C . GLY B 1 413 ? -11.586 152.5 74.75 1 80.5 413 GLY B C 1
ATOM 7630 O O . GLY B 1 413 ? -11.898 151.5 74.125 1 80.5 413 GLY B O 1
ATOM 7631 N N . PHE B 1 414 ? -10.375 152.625 75.375 1 83.56 414 PHE B N 1
ATOM 7632 C CA . PHE B 1 414 ? -9.273 151.625 75.125 1 83.56 414 PHE B CA 1
ATOM 7633 C C . PHE B 1 414 ? -9.484 150.375 75.938 1 83.56 414 PHE B C 1
ATOM 7635 O O . PHE B 1 414 ? -9.094 149.25 75.438 1 83.56 414 PHE B O 1
ATOM 7642 N N . SER B 1 415 ? -10.211 150.5 77 1 86.75 415 SER B N 1
ATOM 7643 C CA . SER B 1 415 ? -10.531 149.25 77.812 1 86.75 415 SER B CA 1
ATOM 7644 C C . SER B 1 415 ? -11.469 148.375 77.062 1 86.75 415 SER B C 1
ATOM 7646 O O . SER B 1 415 ? -11.305 147.125 77.125 1 86.75 415 SER B O 1
ATOM 7648 N N . VAL B 1 416 ? -12.328 148.875 76.188 1 88.81 416 VAL B N 1
ATOM 7649 C CA . VAL B 1 416 ? -13.297 148.125 75.438 1 88.81 416 VAL B CA 1
ATOM 7650 C C . VAL B 1 416 ? -12.594 147.375 74.25 1 88.81 416 VAL B C 1
ATOM 7652 O O . VAL B 1 416 ? -12.828 146.25 74 1 88.81 416 VAL B O 1
ATOM 7655 N N . VAL B 1 417 ? -11.719 148.125 73.75 1 90.19 417 VAL B N 1
ATOM 7656 C CA . VAL B 1 417 ? -10.992 147.625 72.562 1 90.19 417 VAL B CA 1
ATOM 7657 C C . VAL B 1 417 ? -10.023 146.5 73.062 1 90.19 417 VAL B C 1
ATOM 7659 O O . VAL B 1 417 ? -9.914 145.5 72.375 1 90.19 417 VAL B O 1
ATOM 7662 N N . SER B 1 418 ? -9.359 146.75 74.125 1 90.06 418 SER B N 1
ATOM 7663 C CA . SER B 1 418 ? -8.406 145.75 74.688 1 90.06 418 SER B CA 1
ATOM 7664 C C . SER B 1 418 ? -9.109 144.5 75.125 1 90.06 418 SER B C 1
ATOM 7666 O O . SER B 1 418 ? -8.586 143.375 74.938 1 90.06 418 SER B O 1
ATOM 7668 N N . ASP B 1 419 ? -10.344 144.625 75.562 1 89.69 419 ASP B N 1
ATOM 7669 C CA . ASP B 1 419 ? -11.109 143.5 76 1 89.69 419 ASP B CA 1
ATOM 7670 C C . ASP B 1 419 ? -11.594 142.625 74.812 1 89.69 419 ASP B C 1
ATOM 7672 O O . ASP B 1 419 ? -11.656 141.375 74.875 1 89.69 419 ASP B O 1
ATOM 7676 N N . GLU B 1 420 ? -11.883 143.375 73.812 1 93.19 420 GLU B N 1
ATOM 7677 C CA . GLU B 1 420 ? -12.328 142.625 72.625 1 93.19 420 GLU B CA 1
ATOM 7678 C C . GLU B 1 420 ? -11.172 141.875 71.938 1 93.19 420 GLU B C 1
ATOM 7680 O O . GLU B 1 420 ? -11.336 140.75 71.5 1 93.19 420 GLU B O 1
ATOM 7685 N N . ILE B 1 421 ? -10.047 142.5 71.875 1 93.94 421 ILE B N 1
ATOM 7686 C CA . ILE B 1 421 ? -8.859 141.75 71.375 1 93.94 421 ILE B CA 1
ATOM 7687 C C . ILE B 1 421 ? -8.484 140.625 72.188 1 93.94 421 ILE B C 1
ATOM 7689 O O . ILE B 1 421 ? -8.047 139.625 71.688 1 93.94 421 ILE B O 1
ATOM 7693 N N . ARG B 1 422 ? -8.656 140.75 73.438 1 94.25 422 ARG B N 1
ATOM 7694 C CA . ARG B 1 422 ? -8.391 139.625 74.375 1 94.25 422 ARG B CA 1
ATOM 7695 C C . ARG B 1 422 ? -9.305 138.5 74.062 1 94.25 422 ARG B C 1
ATOM 7697 O O . ARG B 1 422 ? -8.852 137.375 74 1 94.25 422 ARG B O 1
ATOM 7704 N N . LYS B 1 423 ? -10.547 138.75 73.812 1 93.94 423 LYS B N 1
ATOM 7705 C CA . LYS B 1 423 ? -11.523 137.75 73.5 1 93.94 423 LYS B CA 1
ATOM 7706 C C . LYS B 1 423 ? -11.195 137 72.125 1 93.94 423 LYS B C 1
ATOM 7708 O O . LYS B 1 423 ? -11.305 135.875 72 1 93.94 423 LYS B O 1
ATOM 7713 N N . LEU B 1 424 ? -10.75 137.75 71.25 1 94.38 424 LEU B N 1
ATOM 7714 C CA . LEU B 1 424 ? -10.383 137.25 69.938 1 94.38 424 LEU B CA 1
ATOM 7715 C C . LEU B 1 424 ? -9.109 136.375 70 1 94.38 424 LEU B C 1
ATOM 7717 O O . LEU B 1 424 ? -9 135.375 69.375 1 94.38 424 LEU B O 1
ATOM 7721 N N . ALA B 1 425 ? -8.195 136.75 70.812 1 94.56 425 ALA B N 1
ATOM 7722 C CA . ALA B 1 425 ? -6.961 136 71 1 94.56 425 ALA B CA 1
ATOM 7723 C C . ALA B 1 425 ? -7.254 134.75 71.688 1 94.56 425 ALA B C 1
ATOM 7725 O O . ALA B 1 425 ? -6.648 133.75 71.312 1 94.56 425 ALA B O 1
ATOM 7726 N N . GLU B 1 426 ? -8.188 134.75 72.562 1 94.69 426 GLU B N 1
ATOM 7727 C CA . GLU B 1 426 ? -8.586 133.625 73.25 1 94.69 426 GLU B CA 1
ATOM 7728 C C . GLU B 1 426 ? -9.289 132.625 72.312 1 94.69 426 GLU B C 1
ATOM 7730 O O . GLU B 1 426 ? -9.125 131.375 72.375 1 94.69 426 GLU B O 1
ATOM 7735 N N . GLN B 1 427 ? -10.031 133.125 71.438 1 94.31 427 GLN B N 1
ATOM 7736 C CA . GLN B 1 427 ? -10.711 132.375 70.438 1 94.31 427 GLN B CA 1
ATOM 7737 C C . GLN B 1 427 ? -9.719 131.75 69.438 1 94.31 427 GLN B C 1
ATOM 7739 O O . GLN B 1 427 ? -9.852 130.625 69.062 1 94.31 427 GLN B O 1
ATOM 7744 N N . SER B 1 428 ? -8.789 132.5 69 1 94.81 428 SER B N 1
ATOM 7745 C CA . SER B 1 428 ? -7.75 132 68.125 1 94.81 428 SER B CA 1
ATOM 7746 C C . SER B 1 428 ? -6.914 130.875 68.75 1 94.81 428 SER B C 1
ATOM 7748 O O . SER B 1 428 ? -6.559 129.875 68.125 1 94.81 428 SER B O 1
ATOM 7750 N N . LYS B 1 429 ? -6.641 131.125 70 1 94.69 429 LYS B N 1
ATOM 7751 C CA . LYS B 1 429 ? -5.898 130.125 70.75 1 94.69 429 LYS B CA 1
ATOM 7752 C C . LYS B 1 429 ? -6.668 128.75 70.812 1 94.69 429 LYS B C 1
ATOM 7754 O O . LYS B 1 429 ? -6.113 127.688 70.562 1 94.69 429 LYS B O 1
ATOM 7759 N N . THR B 1 430 ? -7.941 128.875 71.062 1 95.62 430 THR B N 1
ATOM 7760 C CA . THR B 1 430 ? -8.789 127.75 71.188 1 95.62 430 THR B CA 1
ATOM 7761 C C . THR B 1 430 ? -8.891 127.062 69.812 1 95.62 430 THR B C 1
ATOM 7763 O O . THR B 1 430 ? -8.844 125.812 69.688 1 95.62 430 THR B O 1
ATOM 7766 N N . SER B 1 431 ? -8.961 127.812 68.812 1 95.06 431 SER B N 1
ATOM 7767 C CA . SER B 1 431 ? -9.031 127.25 67.5 1 95.06 431 SER B CA 1
ATOM 7768 C C . SER B 1 431 ? -7.727 126.562 67.062 1 95.06 431 SER B C 1
ATOM 7770 O O . SER B 1 431 ? -7.742 125.5 66.5 1 95.06 431 SER B O 1
ATOM 7772 N N . SER B 1 432 ? -6.648 127.125 67.375 1 94.81 432 SER B N 1
ATOM 7773 C CA . SER B 1 432 ? -5.348 126.5 67.062 1 94.81 432 SER B CA 1
ATOM 7774 C C . SER B 1 432 ? -5.145 125.188 67.812 1 94.81 432 SER B C 1
ATOM 7776 O O . SER B 1 432 ? -4.555 124.25 67.25 1 94.81 432 SER B O 1
ATOM 7778 N N . GLN B 1 433 ? -5.652 125.188 69 1 94.75 433 GLN B N 1
ATOM 7779 C CA . GLN B 1 433 ? -5.559 124 69.75 1 94.75 433 GLN B CA 1
ATOM 7780 C C . GLN B 1 433 ? -6.422 122.875 69.188 1 94.75 433 GLN B C 1
ATOM 7782 O O . GLN B 1 433 ? -6.031 121.688 69.188 1 94.75 433 GLN B O 1
ATOM 7787 N N . LYS B 1 434 ? -7.5 123.312 68.625 1 95.25 434 LYS B N 1
ATOM 7788 C CA . LYS B 1 434 ? -8.352 122.312 67.938 1 95.25 434 LYS B CA 1
ATOM 7789 C C . LYS B 1 434 ? -7.676 121.75 66.688 1 95.25 434 LYS B C 1
ATOM 7791 O O . LYS B 1 434 ? -7.75 120.562 66.438 1 95.25 434 LYS B O 1
ATOM 7796 N N . ILE B 1 435 ? -7.055 122.5 66 1 94.62 435 ILE B N 1
ATOM 7797 C CA . ILE B 1 435 ? -6.332 122.062 64.812 1 94.62 435 ILE B CA 1
ATOM 7798 C C . ILE B 1 435 ? -5.203 121.125 65.188 1 94.62 435 ILE B C 1
ATOM 7800 O O . ILE B 1 435 ? -4.984 120.062 64.562 1 94.62 435 ILE B O 1
ATOM 7804 N N . SER B 1 436 ? -4.508 121.562 66.25 1 93.94 436 SER B N 1
ATOM 7805 C CA . SER B 1 436 ? -3.41 120.75 66.75 1 93.94 436 SER B CA 1
ATOM 7806 C C . SER B 1 436 ? -3.893 119.312 67.062 1 93.94 436 SER B C 1
ATOM 7808 O O . SER B 1 436 ? -3.221 118.375 66.812 1 93.94 436 SER B O 1
ATOM 7810 N N . LYS B 1 437 ? -5.086 119.25 67.688 1 94.62 437 LYS B N 1
ATOM 7811 C CA . LYS B 1 437 ? -5.648 117.938 68.062 1 94.62 437 LYS B CA 1
ATOM 7812 C C . LYS B 1 437 ? -6.043 117.125 66.812 1 94.62 437 LYS B C 1
ATOM 7814 O O . LYS B 1 437 ? -5.816 115.938 66.75 1 94.62 437 LYS B O 1
ATOM 7819 N N . LEU B 1 438 ? -6.543 117.75 65.812 1 92.44 438 LEU B N 1
ATOM 7820 C CA . LEU B 1 438 ? -6.938 117.125 64.625 1 92.44 438 LEU B CA 1
ATOM 7821 C C . LEU B 1 438 ? -5.719 116.625 63.844 1 92.44 438 LEU B C 1
ATOM 7823 O O . LEU B 1 438 ? -5.742 115.5 63.281 1 92.44 438 LEU B O 1
ATOM 7827 N N . ILE B 1 439 ? -4.711 117.312 63.812 1 91.25 439 ILE B N 1
ATOM 7828 C CA . ILE B 1 439 ? -3.475 116.938 63.125 1 91.25 439 ILE B CA 1
ATOM 7829 C C . ILE B 1 439 ? -2.865 115.688 63.812 1 91.25 439 ILE B C 1
ATOM 7831 O O . ILE B 1 439 ? -2.352 114.812 63.156 1 91.25 439 ILE B O 1
ATOM 7835 N N . GLU B 1 440 ? -2.92 115.812 65.188 1 90.69 440 GLU B N 1
ATOM 7836 C CA . GLU B 1 440 ? -2.412 114.688 65.938 1 90.69 440 GLU B CA 1
ATOM 7837 C C . GLU B 1 440 ? -3.178 113.375 65.562 1 90.69 440 GLU B C 1
ATOM 7839 O O . GLU B 1 440 ? -2.576 112.312 65.375 1 90.69 440 GLU B O 1
ATOM 7844 N N . ASN B 1 441 ? -4.48 113.562 65.375 1 88.12 441 ASN B N 1
ATOM 7845 C CA . ASN B 1 441 ? -5.309 112.438 65.062 1 88.12 441 ASN B CA 1
ATOM 7846 C C . ASN B 1 441 ? -4.996 111.938 63.625 1 88.12 441 ASN B C 1
ATOM 7848 O O . ASN B 1 441 ? -4.891 110.688 63.406 1 88.12 441 ASN B O 1
ATOM 7852 N N . ILE B 1 442 ? -4.762 112.688 62.719 1 86.75 442 ILE B N 1
ATOM 7853 C CA . ILE B 1 442 ? -4.453 112.312 61.344 1 86.75 442 ILE B CA 1
ATOM 7854 C C . ILE B 1 442 ? -3.076 111.688 61.281 1 86.75 442 ILE B C 1
ATOM 7856 O O . ILE B 1 442 ? -2.861 110.75 60.5 1 86.75 442 ILE B O 1
ATOM 7860 N N . SER B 1 443 ? -2.205 112.375 62.062 1 84.75 443 SER B N 1
ATOM 7861 C CA . SER B 1 443 ? -0.849 111.812 62.094 1 84.75 443 SER B CA 1
ATOM 7862 C C . SER B 1 443 ? -0.834 110.375 62.562 1 84.75 443 SER B C 1
ATOM 7864 O O . SER B 1 443 ? -0.128 109.5 62 1 84.75 443 SER B O 1
ATOM 7866 N N . ILE B 1 444 ? -1.684 110 63.531 1 86.88 444 ILE B N 1
ATOM 7867 C CA . ILE B 1 444 ? -1.769 108.625 64.062 1 86.88 444 ILE B CA 1
ATOM 7868 C C . ILE B 1 444 ? -2.346 107.688 63.031 1 86.88 444 ILE B C 1
ATOM 7870 O O . ILE B 1 444 ? -1.827 106.625 62.812 1 86.88 444 ILE B O 1
ATOM 7874 N N . GLU B 1 445 ? -3.277 108.188 62.375 1 82.19 445 GLU B N 1
ATOM 7875 C CA . GLU B 1 445 ? -3.9 107.375 61.312 1 82.19 445 GLU B CA 1
ATOM 7876 C C . GLU B 1 445 ? -2.963 107.188 60.125 1 82.19 445 GLU B C 1
ATOM 7878 O O . GLU B 1 445 ? -2.949 106.125 59.5 1 82.19 445 GLU B O 1
ATOM 7883 N N . SER B 1 446 ? -2.215 108.125 59.781 1 81.69 446 SER B N 1
ATOM 7884 C CA . SER B 1 446 ? -1.279 108.062 58.688 1 81.69 446 SER B CA 1
ATOM 7885 C C . SER B 1 446 ? -0.171 107.062 58.938 1 81.69 446 SER B C 1
ATOM 7887 O O . SER B 1 446 ? 0.256 106.312 58 1 81.69 446 SER B O 1
ATOM 7889 N N . ILE B 1 447 ? 0.243 107.062 60.156 1 82.94 447 ILE B N 1
ATOM 7890 C CA . ILE B 1 447 ? 1.291 106.125 60.531 1 82.94 447 ILE B CA 1
ATOM 7891 C C . ILE B 1 447 ? 0.769 104.688 60.375 1 82.94 447 ILE B C 1
ATOM 7893 O O . ILE B 1 447 ? 1.467 103.812 59.844 1 82.94 447 ILE B O 1
ATOM 7897 N N . LYS B 1 448 ? -0.452 104.5 60.719 1 83.19 448 LYS B N 1
ATOM 7898 C CA . LYS B 1 448 ? -1.076 103.188 60.562 1 83.19 448 LYS B CA 1
ATOM 7899 C C . LYS B 1 448 ? -1.258 102.812 59.094 1 83.19 448 LYS B C 1
ATOM 7901 O O . LYS B 1 448 ? -1.081 101.688 58.688 1 83.19 448 LYS B O 1
ATOM 7906 N N . MET B 1 449 ? -1.542 103.75 58.344 1 81.62 449 MET B N 1
ATOM 7907 C CA . MET B 1 449 ? -1.754 103.562 56.906 1 81.62 449 MET B CA 1
ATOM 7908 C C . MET B 1 449 ? -0.458 103.125 56.219 1 81.62 449 MET B C 1
ATOM 7910 O O . MET B 1 449 ? -0.453 102.25 55.344 1 81.62 449 MET B O 1
ATOM 7914 N N . LEU B 1 450 ? 0.606 103.812 56.562 1 80.94 450 LEU B N 1
ATOM 7915 C CA . LEU B 1 450 ? 1.896 103.562 55.938 1 80.94 450 LEU B CA 1
ATOM 7916 C C . LEU B 1 450 ? 2.365 102.125 56.312 1 80.94 450 LEU B C 1
ATOM 7918 O O . LEU B 1 450 ? 2.947 101.438 55.469 1 80.94 450 LEU B O 1
ATOM 7922 N N . LYS B 1 451 ? 2.027 101.75 57.531 1 84.94 451 LYS B N 1
ATOM 7923 C CA . LYS B 1 451 ? 2.387 100.375 57.938 1 84.94 451 LYS B CA 1
ATOM 7924 C C . LYS B 1 451 ? 1.567 99.312 57.188 1 84.94 451 LYS B C 1
ATOM 7926 O O . LYS B 1 451 ? 2.109 98.312 56.719 1 84.94 451 LYS B O 1
ATOM 7931 N N . THR B 1 452 ? 0.355 99.562 57.031 1 81.19 452 THR B N 1
ATOM 7932 C CA . THR B 1 452 ? -0.532 98.688 56.312 1 81.19 452 THR B CA 1
ATOM 7933 C C . THR B 1 452 ? -0.132 98.562 54.844 1 81.19 452 THR B C 1
ATOM 7935 O O . THR B 1 452 ? -0.18 97.5 54.219 1 81.19 452 THR B O 1
ATOM 7938 N N . ALA B 1 453 ? 0.287 99.625 54.25 1 80.5 453 ALA B N 1
ATOM 7939 C CA . ALA B 1 453 ? 0.722 99.688 52.844 1 80.5 453 ALA B CA 1
ATOM 7940 C C . ALA B 1 453 ? 1.991 98.875 52.656 1 80.5 453 ALA B C 1
ATOM 7942 O O . ALA B 1 453 ? 2.141 98.188 51.625 1 80.5 453 ALA B O 1
ATOM 7943 N N . ASP B 1 454 ? 2.832 99 53.656 1 83.94 454 ASP B N 1
ATOM 7944 C CA . ASP B 1 454 ? 4.059 98.25 53.594 1 83.94 454 ASP B CA 1
ATOM 7945 C C . ASP B 1 454 ? 3.76 96.75 53.625 1 83.94 454 ASP B C 1
ATOM 7947 O O . ASP B 1 454 ? 4.359 95.938 52.875 1 83.94 454 ASP B O 1
ATOM 7951 N N . ASP B 1 455 ? 2.811 96.375 54.406 1 85.94 455 ASP B N 1
ATOM 7952 C CA . ASP B 1 455 ? 2.393 94.938 54.5 1 85.94 455 ASP B CA 1
ATOM 7953 C C . ASP B 1 455 ? 1.743 94.5 53.188 1 85.94 455 ASP B C 1
ATOM 7955 O O . ASP B 1 455 ? 1.984 93.375 52.719 1 85.94 455 ASP B O 1
ATOM 7959 N N . MET B 1 456 ? 1.022 95.312 52.594 1 83.5 456 MET B N 1
ATOM 7960 C CA . MET B 1 456 ? 0.349 95 51.344 1 83.5 456 MET B CA 1
ATOM 7961 C C . MET B 1 456 ? 1.357 94.812 50.188 1 83.5 456 MET B C 1
ATOM 7963 O O . MET B 1 456 ? 1.193 93.938 49.344 1 83.5 456 MET B O 1
ATOM 7967 N N . LYS B 1 457 ? 2.346 95.688 50.25 1 83.81 457 LYS B N 1
ATOM 7968 C CA . LYS B 1 457 ? 3.395 95.562 49.25 1 83.81 457 LYS B CA 1
ATOM 7969 C C . LYS B 1 457 ? 4.07 94.188 49.281 1 83.81 457 LYS B C 1
ATOM 7971 O O . LYS B 1 457 ? 4.289 93.562 48.25 1 83.81 457 LYS B O 1
ATOM 7976 N N . ASN B 1 458 ? 4.293 93.75 50.531 1 88.19 458 ASN B N 1
ATOM 7977 C CA . ASN B 1 458 ? 4.914 92.438 50.688 1 88.19 458 ASN B CA 1
ATOM 7978 C C . ASN B 1 458 ? 3.986 91.312 50.25 1 88.19 458 ASN B C 1
ATOM 7980 O O . ASN B 1 458 ? 4.438 90.312 49.656 1 88.19 458 ASN B O 1
ATOM 7984 N N . GLU B 1 459 ? 2.752 91.5 50.469 1 86.88 459 GLU B N 1
ATOM 7985 C CA . GLU B 1 459 ? 1.774 90.5 50.094 1 86.88 459 GLU B CA 1
ATOM 7986 C C . GLU B 1 459 ? 1.63 90.438 48.562 1 86.88 459 GLU B C 1
ATOM 7988 O O . GLU B 1 459 ? 1.532 89.312 48 1 86.88 459 GLU B O 1
ATOM 7993 N N . ILE B 1 460 ? 1.665 91.5 47.906 1 87.25 460 ILE B N 1
ATOM 7994 C CA . ILE B 1 460 ? 1.55 91.562 46.438 1 87.25 460 ILE B CA 1
ATOM 7995 C C . ILE B 1 460 ? 2.775 90.875 45.812 1 87.25 460 ILE B C 1
ATOM 7997 O O . ILE B 1 460 ? 2.658 90.188 44.812 1 87.25 460 ILE B O 1
ATOM 8001 N N . GLU B 1 461 ? 3.957 91.125 46.438 1 88.06 461 GLU B N 1
ATOM 8002 C CA . GLU B 1 461 ? 5.172 90.5 45.938 1 88.06 461 GLU B CA 1
ATOM 8003 C C . GLU B 1 461 ? 5.109 89 46.062 1 88.06 461 GLU B C 1
ATOM 8005 O O . GLU B 1 461 ? 5.555 88.25 45.156 1 88.06 461 GLU B O 1
ATOM 8010 N N . ASN B 1 462 ? 4.52 88.562 47.156 1 90.44 462 ASN B N 1
ATOM 8011 C CA . ASN B 1 462 ? 4.332 87.125 47.312 1 90.44 462 ASN B CA 1
ATOM 8012 C C . ASN B 1 462 ? 3.324 86.562 46.344 1 90.44 462 ASN B C 1
ATOM 8014 O O . ASN B 1 462 ? 3.492 85.438 45.844 1 90.44 462 ASN B O 1
ATOM 8018 N N . GLN B 1 463 ? 2.324 87.25 46.031 1 91.31 463 GLN B N 1
ATOM 8019 C CA . GLN B 1 463 ? 1.316 86.812 45.062 1 91.31 463 GLN B CA 1
ATOM 8020 C C . GLN B 1 463 ? 1.919 86.688 43.656 1 91.31 463 GLN B C 1
ATOM 8022 O O . GLN B 1 463 ? 1.608 85.75 42.906 1 91.31 463 GLN B O 1
ATOM 8027 N N . LYS B 1 464 ? 2.783 87.625 43.344 1 90.62 464 LYS B N 1
ATOM 8028 C CA . LYS B 1 464 ? 3.459 87.562 42.031 1 90.62 464 LYS B CA 1
ATOM 8029 C C . LYS B 1 464 ? 4.285 86.312 41.906 1 90.62 464 LYS B C 1
ATOM 8031 O O . LYS B 1 464 ? 4.281 85.688 40.844 1 90.62 464 LYS B O 1
ATOM 8036 N N . SER B 1 465 ? 4.922 85.938 43 1 92.19 465 SER B N 1
ATOM 8037 C CA . SER B 1 465 ? 5.727 84.688 43 1 92.19 465 SER B CA 1
ATOM 8038 C C . SER B 1 465 ? 4.855 83.438 42.812 1 92.19 465 SER B C 1
ATOM 8040 O O . SER B 1 465 ? 5.227 82.562 42.062 1 92.19 465 SER B O 1
ATOM 8042 N N . ASN B 1 466 ? 3.711 83.438 43.375 1 92.56 466 ASN B N 1
ATOM 8043 C CA . ASN B 1 466 ? 2.795 82.312 43.25 1 92.56 466 ASN B CA 1
ATOM 8044 C C . ASN B 1 466 ? 2.219 82.188 41.844 1 92.56 466 ASN B C 1
ATOM 8046 O O . ASN B 1 466 ? 2.01 81.125 41.312 1 92.56 466 ASN B O 1
ATOM 8050 N N . ILE B 1 467 ? 1.99 83.312 41.219 1 95.19 467 ILE B N 1
ATOM 8051 C CA . ILE B 1 467 ? 1.48 83.375 39.844 1 95.19 467 ILE B CA 1
ATOM 8052 C C . ILE B 1 467 ? 2.543 82.812 38.875 1 95.19 467 ILE B C 1
ATOM 8054 O O . ILE B 1 467 ? 2.234 82.062 37.969 1 95.19 467 ILE B O 1
ATOM 8058 N N . ASP B 1 468 ? 3.809 83.188 39.188 1 94.5 468 ASP B N 1
ATOM 8059 C CA . ASP B 1 468 ? 4.91 82.688 38.344 1 94.5 468 ASP B CA 1
ATOM 8060 C C . ASP B 1 468 ? 5.023 81.188 38.438 1 94.5 468 ASP B C 1
ATOM 8062 O O . ASP B 1 468 ? 5.273 80.5 37.406 1 94.5 468 ASP B O 1
ATOM 8066 N N . ILE B 1 469 ? 4.766 80.625 39.562 1 94 469 ILE B N 1
ATOM 8067 C CA . ILE B 1 469 ? 4.82 79.188 39.75 1 94 469 ILE B CA 1
ATOM 8068 C C . ILE B 1 469 ? 3.674 78.5 39 1 94 469 ILE B C 1
ATOM 8070 O O . ILE B 1 469 ? 3.861 77.438 38.375 1 94 469 ILE B O 1
ATOM 8074 N N . ALA B 1 470 ? 2.523 79.062 39.031 1 95.12 470 ALA B N 1
ATOM 8075 C CA . ALA B 1 470 ? 1.378 78.5 38.281 1 95.12 470 ALA B CA 1
ATOM 8076 C C . ALA B 1 470 ? 1.625 78.5 36.781 1 95.12 4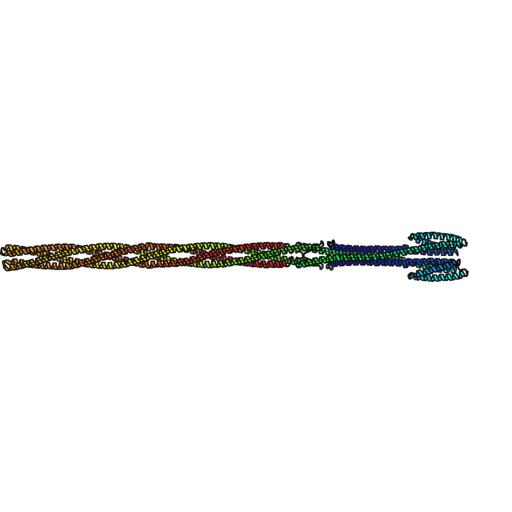70 ALA B C 1
ATOM 8078 O O . ALA B 1 470 ? 1.3 77.562 36.094 1 95.12 470 ALA B O 1
ATOM 8079 N N . ILE B 1 471 ? 2.189 79.625 36.281 1 96.12 471 ILE B N 1
ATOM 8080 C CA . ILE B 1 471 ? 2.521 79.75 34.875 1 96.12 471 ILE B CA 1
ATOM 8081 C C . ILE B 1 471 ? 3.482 78.625 34.469 1 96.12 471 ILE B C 1
ATOM 8083 O O . ILE B 1 471 ? 3.277 78 33.469 1 96.12 471 ILE B O 1
ATOM 8087 N N . GLU B 1 472 ? 4.473 78.375 35.344 1 96.44 472 GLU B N 1
ATOM 8088 C CA . GLU B 1 472 ? 5.441 77.312 35.062 1 96.44 472 GLU B CA 1
ATOM 8089 C C . GLU B 1 472 ? 4.785 75.938 35.094 1 96.44 472 GLU B C 1
ATOM 8091 O O . GLU B 1 472 ? 5.121 75.062 34.312 1 96.44 472 GLU B O 1
ATOM 8096 N N . SER B 1 473 ? 3.883 75.812 35.969 1 97.12 473 SER B N 1
ATOM 8097 C CA . SER B 1 473 ? 3.18 74.562 36.094 1 97.12 473 SER B CA 1
ATOM 8098 C C . SER B 1 473 ? 2.355 74.25 34.844 1 97.12 473 SER B C 1
ATOM 8100 O O . SER B 1 473 ? 2.391 73.125 34.344 1 97.12 473 SER B O 1
ATOM 8102 N N . PHE B 1 474 ? 1.637 75.188 34.344 1 97.62 474 PHE B N 1
ATOM 8103 C CA . PHE B 1 474 ? 0.841 75 33.125 1 97.62 474 PHE B CA 1
ATOM 8104 C C . PHE B 1 474 ? 1.736 74.75 31.922 1 97.62 474 PHE B C 1
ATOM 8106 O O . PHE B 1 474 ? 1.387 73.938 31.062 1 97.62 474 PHE B O 1
ATOM 8113 N N . LYS B 1 475 ? 2.936 75.312 31.922 1 97.19 475 LYS B N 1
ATOM 8114 C CA . LYS B 1 475 ? 3.885 75.062 30.844 1 97.19 475 LYS B CA 1
ATOM 8115 C C . LYS B 1 475 ? 4.406 73.625 30.891 1 97.19 475 LYS B C 1
ATOM 8117 O O . LYS B 1 475 ? 4.523 72.938 29.875 1 97.19 475 LYS B O 1
ATOM 8122 N N . GLU B 1 476 ? 4.672 73.188 32.094 1 97.44 476 GLU B N 1
ATOM 8123 C CA . GLU B 1 476 ? 5.156 71.812 32.25 1 97.44 476 GLU B CA 1
ATOM 8124 C C . GLU B 1 476 ? 4.074 70.812 31.906 1 97.44 476 GLU B C 1
ATOM 8126 O O . GLU B 1 476 ? 4.363 69.75 31.328 1 97.44 476 GLU B O 1
ATOM 8131 N N . ILE B 1 477 ? 2.877 71.062 32.25 1 98.12 477 ILE B N 1
ATOM 8132 C CA . ILE B 1 477 ? 1.75 70.25 31.922 1 98.12 477 ILE B CA 1
ATOM 8133 C C . ILE B 1 477 ? 1.584 70.125 30.406 1 98.12 477 ILE B C 1
ATOM 8135 O O . ILE B 1 477 ? 1.445 69.062 29.859 1 98.12 477 ILE B O 1
ATOM 8139 N N . THR B 1 478 ? 1.61 71.312 29.766 1 97.94 478 THR B N 1
ATOM 8140 C CA . THR B 1 478 ? 1.484 71.312 28.312 1 97.94 478 THR B CA 1
ATOM 8141 C C . THR B 1 478 ? 2.619 70.5 27.656 1 97.94 478 THR B C 1
ATOM 8143 O O . THR B 1 478 ? 2.396 69.75 26.719 1 97.94 478 THR B O 1
ATOM 8146 N N . LYS B 1 479 ? 3.85 70.625 28.188 1 97.75 479 LYS B N 1
ATOM 8147 C CA . LYS B 1 479 ? 5 69.875 27.672 1 97.75 479 LYS B CA 1
ATOM 8148 C C . LYS B 1 479 ? 4.832 68.375 27.859 1 97.75 479 LYS B C 1
ATOM 8150 O O . LYS B 1 479 ? 5.152 67.625 26.969 1 97.75 479 LYS B O 1
ATOM 8155 N N . SER B 1 480 ? 4.344 68 29 1 98 480 SER B N 1
ATOM 8156 C CA . SER B 1 480 ? 4.113 66.562 29.281 1 98 480 SER B CA 1
ATOM 8157 C C . SER B 1 480 ? 3.096 66 28.312 1 98 480 SER B C 1
ATOM 8159 O O . SER B 1 480 ? 3.27 64.875 27.844 1 98 480 SER B O 1
ATOM 8161 N N . VAL B 1 481 ? 2.02 66.688 28.047 1 98.06 481 VAL B N 1
ATOM 8162 C CA . VAL B 1 481 ? 1.01 66.188 27.094 1 98.06 481 VAL B CA 1
ATOM 8163 C C . VAL B 1 481 ? 1.609 66.125 25.703 1 98.06 481 VAL B C 1
ATOM 8165 O O . VAL B 1 481 ? 1.322 65.188 24.953 1 98.06 481 VAL B O 1
ATOM 8168 N N . GLU B 1 482 ? 2.465 67.125 25.328 1 97.31 482 GLU B N 1
ATOM 8169 C CA . GLU B 1 482 ? 3.131 67.125 24.031 1 97.31 482 GLU B CA 1
ATOM 8170 C C . GLU B 1 482 ? 4.047 65.875 23.891 1 97.31 482 GLU B C 1
ATOM 8172 O O . GLU B 1 482 ? 4.172 65.312 22.797 1 97.31 482 GLU B O 1
ATOM 8177 N N . GLU B 1 483 ? 4.613 65.438 25 1 96.81 483 GLU B N 1
ATOM 8178 C CA . GLU B 1 483 ? 5.48 64.312 24.984 1 96.81 483 GLU B CA 1
ATOM 8179 C C . GLU B 1 483 ? 4.668 63 24.938 1 96.81 483 GLU B C 1
ATOM 8181 O O . GLU B 1 483 ? 5.113 62 24.375 1 96.81 483 GLU B O 1
ATOM 8186 N N . MET B 1 484 ? 3.439 63.031 25.438 1 97.56 484 MET B N 1
ATOM 8187 C CA . MET B 1 484 ? 2.564 61.844 25.469 1 97.56 484 MET B CA 1
ATOM 8188 C C . MET B 1 484 ? 1.922 61.594 24.109 1 97.56 484 MET B C 1
ATOM 8190 O O . MET B 1 484 ? 1.684 60.469 23.734 1 97.56 484 MET B O 1
ATOM 8194 N N . SER B 1 485 ? 1.69 62.688 23.391 1 97 485 SER B N 1
ATOM 8195 C CA . SER B 1 485 ? 0.879 62.625 22.172 1 97 485 SER B CA 1
ATOM 8196 C C . SER B 1 485 ? 1.471 61.656 21.156 1 97 485 SER B C 1
ATOM 8198 O O . SER B 1 485 ? 0.774 60.781 20.672 1 97 485 SER B O 1
ATOM 8200 N N . PRO B 1 486 ? 2.852 61.719 20.875 1 96.94 486 PRO B N 1
ATOM 8201 C CA . PRO B 1 486 ? 3.41 60.75 19.922 1 96.94 486 PRO B CA 1
ATOM 8202 C C . PRO B 1 486 ? 3.369 59.312 20.453 1 96.94 486 PRO B C 1
ATOM 8204 O O . PRO B 1 486 ? 3.25 58.375 19.656 1 96.94 486 PRO B O 1
ATOM 8207 N N . ARG B 1 487 ? 3.441 59.094 21.719 1 97.62 487 ARG B N 1
ATOM 8208 C CA . ARG B 1 487 ? 3.396 57.75 22.312 1 97.62 487 ARG B CA 1
ATOM 8209 C C . ARG B 1 487 ? 1.996 57.156 22.203 1 97.62 487 ARG B C 1
ATOM 8211 O O . ARG B 1 487 ? 1.844 55.969 21.969 1 97.62 487 ARG B O 1
ATOM 8218 N N . ILE B 1 488 ? 0.969 57.969 22.406 1 97.69 488 ILE B N 1
ATOM 8219 C CA . ILE B 1 488 ? -0.415 57.531 22.234 1 97.69 488 ILE B CA 1
ATOM 8220 C C . ILE B 1 488 ? -0.653 57.125 20.781 1 97.69 488 ILE B C 1
ATOM 8222 O O . ILE B 1 488 ? -1.261 56.062 20.531 1 97.69 488 ILE B O 1
ATOM 8226 N N . THR B 1 489 ? -0.116 57.906 19.875 1 96.56 489 THR B N 1
ATOM 8227 C CA . THR B 1 489 ? -0.222 57.594 18.453 1 96.56 489 THR B CA 1
ATOM 8228 C C . THR B 1 489 ? 0.495 56.281 18.141 1 96.56 489 THR B C 1
ATOM 8230 O O . THR B 1 489 ? 0.009 55.5 17.344 1 96.56 489 THR B O 1
ATOM 8233 N N . ALA B 1 490 ? 1.615 56.094 18.781 1 96.62 490 ALA B N 1
ATOM 8234 C CA . ALA B 1 490 ? 2.371 54.844 18.594 1 96.62 490 ALA B CA 1
ATOM 8235 C C . ALA B 1 490 ? 1.57 53.625 19.047 1 96.62 490 ALA B C 1
ATOM 8237 O O . ALA B 1 490 ? 1.57 52.594 18.391 1 96.62 490 ALA B O 1
ATOM 8238 N N . VAL B 1 491 ? 0.903 53.688 20.172 1 97.12 491 VAL B N 1
ATOM 8239 C CA . VAL B 1 491 ? 0.071 52.594 20.672 1 97.12 491 VAL B CA 1
ATOM 8240 C C . VAL B 1 491 ? -1.057 52.312 19.688 1 97.12 491 VAL B C 1
ATOM 8242 O O . VAL B 1 491 ? -1.348 51.156 19.391 1 97.12 491 VAL B O 1
ATOM 8245 N N . ASN B 1 492 ? -1.681 53.375 19.203 1 96.38 492 ASN B N 1
ATOM 8246 C CA . ASN B 1 492 ? -2.75 53.25 18.219 1 96.38 492 ASN B CA 1
ATOM 8247 C C . ASN B 1 492 ? -2.256 52.562 16.938 1 96.38 492 ASN B C 1
ATOM 8249 O O . ASN B 1 492 ? -2.914 51.656 16.422 1 96.38 492 ASN B O 1
ATOM 8253 N N . ASN B 1 493 ? -1.102 53 16.453 1 95.69 493 ASN B N 1
ATOM 8254 C CA . ASN B 1 493 ? -0.535 52.406 15.242 1 95.69 493 ASN B CA 1
ATOM 8255 C C . ASN B 1 493 ? -0.157 50.938 15.445 1 95.69 493 ASN B C 1
ATOM 8257 O O . ASN B 1 493 ? -0.419 50.094 14.586 1 95.69 493 ASN B O 1
ATOM 8261 N N . ASN B 1 494 ? 0.433 50.719 16.578 1 96.25 494 ASN B N 1
ATOM 8262 C CA . ASN B 1 494 ? 0.819 49.344 16.875 1 96.25 494 ASN B CA 1
ATOM 8263 C C . ASN B 1 494 ? -0.401 48.438 17.031 1 96.25 494 ASN B C 1
ATOM 8265 O O . ASN B 1 494 ? -0.38 47.281 16.594 1 96.25 494 ASN B O 1
ATOM 8269 N N . THR B 1 495 ? -1.458 48.938 17.609 1 96.44 495 THR B N 1
ATOM 8270 C CA . THR B 1 495 ? -2.693 48.156 17.75 1 96.44 495 THR B CA 1
ATOM 8271 C C . THR B 1 495 ? -3.279 47.844 16.375 1 96.44 495 THR B C 1
ATOM 8273 O O . THR B 1 495 ? -3.705 46.719 16.141 1 96.44 495 THR B O 1
ATOM 8276 N N . THR B 1 496 ? -3.25 48.781 15.453 1 94.94 496 THR B N 1
ATOM 8277 C CA . THR B 1 496 ? -3.74 48.562 14.094 1 94.94 496 THR B CA 1
ATOM 8278 C C . THR B 1 496 ? -2.885 47.531 13.367 1 94.94 496 THR B C 1
ATOM 8280 O O . THR B 1 496 ? -3.412 46.688 12.664 1 94.94 496 THR B O 1
ATOM 8283 N N . ASN B 1 497 ? -1.576 47.562 13.602 1 95.06 497 ASN B N 1
ATOM 8284 C CA . ASN B 1 497 ? -0.672 46.562 13.016 1 95.06 497 ASN B CA 1
ATOM 8285 C C . ASN B 1 497 ? -0.979 45.156 13.508 1 95.06 497 ASN B C 1
ATOM 8287 O O . ASN B 1 497 ? -0.953 44.219 12.727 1 95.06 497 ASN B O 1
ATOM 8291 N N . ILE B 1 498 ? -1.237 45.094 14.766 1 94.81 498 ILE B N 1
ATOM 8292 C CA . ILE B 1 498 ? -1.529 43.781 15.367 1 94.81 498 ILE B CA 1
ATOM 8293 C C . ILE B 1 498 ? -2.832 43.25 14.789 1 94.81 498 ILE B C 1
ATOM 8295 O O . ILE B 1 498 ? -2.936 42.031 14.516 1 94.81 498 ILE B O 1
ATOM 8299 N N . ILE B 1 499 ? -3.793 44.094 14.57 1 94.88 499 ILE B N 1
ATOM 8300 C CA . ILE B 1 499 ? -5.07 43.688 14 1 94.88 499 ILE B CA 1
ATOM 8301 C C . ILE B 1 499 ? -4.852 43.125 12.594 1 94.88 499 ILE B C 1
ATOM 8303 O O . ILE B 1 499 ? -5.41 42.094 12.234 1 94.88 499 ILE B O 1
ATOM 8307 N N . ASP B 1 500 ? -4.039 43.719 11.789 1 95.12 500 ASP B N 1
ATOM 8308 C CA . ASP B 1 500 ? -3.744 43.281 10.43 1 95.12 500 ASP B CA 1
ATOM 8309 C C . ASP B 1 500 ? -3.018 41.938 10.43 1 95.12 500 ASP B C 1
ATOM 8311 O O . ASP B 1 500 ? -3.365 41.031 9.664 1 95.12 500 ASP B O 1
ATOM 8315 N N . LYS B 1 501 ? -2.061 41.844 11.25 1 94.75 501 LYS B N 1
ATOM 8316 C CA . LYS B 1 501 ? -1.299 40.594 11.352 1 94.75 501 LYS B CA 1
ATOM 8317 C C . LYS B 1 501 ? -2.176 39.438 11.844 1 94.75 501 LYS B C 1
ATOM 8319 O O . LYS B 1 501 ? -2.045 38.312 11.383 1 94.75 501 LYS B O 1
ATOM 8324 N N . LYS B 1 502 ? -3.084 39.75 12.766 1 94 502 LYS B N 1
ATOM 8325 C CA . LYS B 1 502 ? -4.035 38.781 13.266 1 94 502 LYS B CA 1
ATOM 8326 C C . LYS B 1 502 ? -4.895 38.219 12.141 1 94 502 LYS B C 1
ATOM 8328 O O . LYS B 1 502 ? -5.121 37 12.062 1 94 502 LYS B O 1
ATOM 8333 N N . ALA B 1 503 ? -5.359 39.156 11.297 1 93.88 503 ALA B N 1
ATOM 8334 C CA . ALA B 1 503 ? -6.184 38.719 10.172 1 93.88 503 ALA B CA 1
ATOM 8335 C C . ALA B 1 503 ? -5.41 37.75 9.25 1 93.88 503 ALA B C 1
ATOM 8337 O O . ALA B 1 503 ? -5.945 36.75 8.797 1 93.88 503 ALA B O 1
ATOM 8338 N N . SER B 1 504 ? -4.18 38.062 8.992 1 95 504 SER B N 1
ATOM 8339 C CA . SER B 1 504 ? -3.322 37.219 8.156 1 95 504 SER B CA 1
ATOM 8340 C C . SER B 1 504 ? -3.062 35.875 8.805 1 95 504 SER B C 1
ATOM 8342 O O . SER B 1 504 ? -3.07 34.844 8.125 1 95 504 SER B O 1
ATOM 8344 N N . ILE B 1 505 ? -2.809 35.906 10.086 1 94.06 505 ILE B N 1
ATOM 8345 C CA . ILE B 1 505 ? -2.566 34.656 10.828 1 94.06 505 ILE B CA 1
ATOM 8346 C C . ILE B 1 505 ? -3.801 33.781 10.758 1 94.06 505 ILE B C 1
ATOM 8348 O O . ILE B 1 505 ? -3.691 32.562 10.484 1 94.06 505 ILE B O 1
ATOM 8352 N N . LEU B 1 506 ? -4.957 34.344 10.953 1 94.56 506 LEU B N 1
ATOM 8353 C CA . LEU B 1 506 ? -6.195 33.594 10.922 1 94.56 506 LEU B CA 1
ATOM 8354 C C . LEU B 1 506 ? -6.398 32.938 9.547 1 94.56 506 LEU B C 1
ATOM 8356 O O . LEU B 1 506 ? -6.852 31.797 9.453 1 94.56 506 LEU B O 1
ATOM 8360 N N . ASP B 1 507 ? -6.078 33.594 8.492 1 95.88 507 ASP B N 1
ATOM 8361 C CA . ASP B 1 507 ? -6.18 33.062 7.141 1 95.88 507 ASP B CA 1
ATOM 8362 C C . ASP B 1 507 ? -5.293 31.828 6.973 1 95.88 507 ASP B C 1
ATOM 8364 O O . ASP B 1 507 ? -5.727 30.812 6.426 1 95.88 507 ASP B O 1
ATOM 8368 N N . LYS B 1 508 ? -4.09 31.984 7.453 1 95.88 508 LYS B N 1
ATOM 8369 C CA . LYS B 1 508 ? -3.145 30.891 7.332 1 95.88 508 LYS B CA 1
ATOM 8370 C C . LYS B 1 508 ? -3.566 29.703 8.203 1 95.88 508 LYS B C 1
ATOM 8372 O O . LYS B 1 508 ? -3.348 28.547 7.832 1 95.88 508 LYS B O 1
ATOM 8377 N N . ILE B 1 509 ? -4.176 29.938 9.297 1 94.69 509 ILE B N 1
ATOM 8378 C CA . ILE B 1 509 ? -4.668 28.875 10.172 1 94.69 509 ILE B CA 1
ATOM 8379 C C . ILE B 1 509 ? -5.82 28.141 9.492 1 94.69 509 ILE B C 1
ATOM 8381 O O . ILE B 1 509 ? -5.902 26.922 9.562 1 94.69 509 ILE B O 1
ATOM 8385 N N . HIS B 1 510 ? -6.672 28.859 8.805 1 94 510 HIS B N 1
ATOM 8386 C CA . HIS B 1 510 ? -7.766 28.234 8.07 1 94 510 HIS B CA 1
ATOM 8387 C C . HIS B 1 510 ? -7.238 27.344 6.949 1 94 510 HIS B C 1
ATOM 8389 O O . HIS B 1 510 ? -7.73 26.219 6.746 1 94 510 HIS B O 1
ATOM 8395 N N . SER B 1 511 ? -6.285 27.906 6.305 1 94.31 511 SER B N 1
ATOM 8396 C CA . SER B 1 511 ? -5.656 27.125 5.25 1 94.31 511 SER B CA 1
ATOM 8397 C C . SER B 1 511 ? -5.016 25.859 5.809 1 94.31 511 SER B C 1
ATOM 8399 O O . SER B 1 511 ? -5.176 24.766 5.246 1 94.31 511 SER B O 1
ATOM 8401 N N . SER B 1 512 ? -4.305 25.938 6.879 1 92.88 512 SER B N 1
ATOM 8402 C CA . SER B 1 512 ? -3.643 24.797 7.52 1 92.88 512 SER B CA 1
ATOM 8403 C C . SER B 1 512 ? -4.656 23.781 8.031 1 92.88 512 SER B C 1
ATOM 8405 O O . SER B 1 512 ? -4.434 22.578 7.945 1 92.88 512 SER B O 1
ATOM 8407 N N . SER B 1 513 ? -5.746 24.312 8.578 1 93.56 513 SER B N 1
ATOM 8408 C CA . SER B 1 513 ? -6.812 23.438 9.062 1 93.56 513 SER B CA 1
ATOM 8409 C C . SER B 1 513 ? -7.441 22.656 7.914 1 93.56 513 SER B C 1
ATOM 8411 O O . SER B 1 513 ? -7.738 21.469 8.055 1 93.56 513 SER B O 1
ATOM 8413 N N . ALA B 1 514 ? -7.645 23.297 6.781 1 93.5 514 ALA B N 1
ATOM 8414 C CA . ALA B 1 514 ? -8.188 22.625 5.605 1 93.5 514 ALA B CA 1
ATOM 8415 C C . ALA B 1 514 ? -7.266 21.5 5.129 1 93.5 514 ALA B C 1
ATOM 8417 O O . ALA B 1 514 ? -7.723 20.422 4.773 1 93.5 514 ALA B O 1
ATOM 8418 N N . ILE B 1 515 ? -5.984 21.766 5.117 1 91.94 515 ILE B N 1
ATOM 8419 C CA . ILE B 1 515 ? -5.004 20.766 4.703 1 91.94 515 ILE B CA 1
ATOM 8420 C C . ILE B 1 515 ? -5.016 19.594 5.676 1 91.94 515 ILE B C 1
ATOM 8422 O O . ILE B 1 515 ? -4.973 18.438 5.258 1 91.94 515 ILE B O 1
ATOM 8426 N N . ALA B 1 516 ? -5.074 19.844 6.977 1 91.69 516 ALA B N 1
ATOM 8427 C CA . ALA B 1 516 ? -5.145 18.781 7.977 1 91.69 516 ALA B CA 1
ATOM 8428 C C . ALA B 1 516 ? -6.367 17.891 7.75 1 91.69 516 ALA B C 1
ATOM 8430 O O . ALA B 1 516 ? -6.277 16.672 7.84 1 91.69 516 ALA B O 1
ATOM 8431 N N . GLN B 1 517 ? -7.504 18.5 7.395 1 90.5 517 GLN B N 1
ATOM 8432 C CA . GLN B 1 517 ? -8.719 17.75 7.105 1 90.5 517 GLN B CA 1
ATOM 8433 C C . GLN B 1 517 ? -8.547 16.891 5.855 1 90.5 517 GLN B C 1
ATOM 8435 O O . GLN B 1 517 ? -8.992 15.742 5.816 1 90.5 517 GLN B O 1
ATOM 8440 N N . GLN B 1 518 ? -7.934 17.453 4.875 1 91.56 518 GLN B N 1
ATOM 8441 C CA . GLN B 1 518 ? -7.68 16.719 3.639 1 91.56 518 GLN B CA 1
ATOM 8442 C C . GLN B 1 518 ? -6.77 15.523 3.891 1 91.56 518 GLN B C 1
ATOM 8444 O O . GLN B 1 518 ? -7.012 14.438 3.363 1 91.56 518 GLN B O 1
ATOM 8449 N N . VAL B 1 519 ? -5.711 15.711 4.641 1 91.62 519 VAL B N 1
ATOM 8450 C CA . VAL B 1 519 ? -4.781 14.641 4.965 1 91.62 519 VAL B CA 1
ATOM 8451 C C . VAL B 1 519 ? -5.508 13.539 5.73 1 91.62 519 VAL B C 1
ATOM 8453 O O . VAL B 1 519 ? -5.27 12.352 5.5 1 91.62 519 VAL B O 1
ATOM 8456 N N . SER B 1 520 ? -6.391 13.914 6.605 1 90.69 520 SER B N 1
ATOM 8457 C CA . SER B 1 520 ? -7.199 12.938 7.328 1 90.69 520 SER B CA 1
ATOM 8458 C C . SER B 1 520 ? -8.047 12.102 6.371 1 90.69 520 SER B C 1
ATOM 8460 O O . SER B 1 520 ? -8.125 10.883 6.508 1 90.69 520 SER B O 1
ATOM 8462 N N . ALA B 1 521 ? -8.672 12.711 5.402 1 91.5 521 ALA B N 1
ATOM 8463 C CA . ALA B 1 521 ? -9.477 12.008 4.406 1 91.5 521 ALA B CA 1
ATOM 8464 C C . ALA B 1 521 ? -8.609 11.07 3.568 1 91.5 521 ALA B C 1
ATOM 8466 O O . ALA B 1 521 ? -8.992 9.922 3.318 1 91.5 521 ALA B O 1
ATOM 8467 N N . PHE B 1 522 ? -7.453 11.562 3.17 1 91.44 522 PHE B N 1
ATOM 8468 C CA . PHE B 1 522 ? -6.527 10.758 2.383 1 91.44 522 PHE B CA 1
ATOM 8469 C C . PHE B 1 522 ? -6.035 9.555 3.184 1 91.44 522 PHE B C 1
ATOM 8471 O O . PHE B 1 522 ? -5.82 8.477 2.627 1 91.44 522 PHE B O 1
ATOM 8478 N N . SER B 1 523 ? -5.84 9.758 4.465 1 90.81 523 SER B N 1
ATOM 8479 C CA . SER B 1 523 ? -5.422 8.664 5.332 1 90.81 523 SER B CA 1
ATOM 8480 C C . SER B 1 523 ? -6.438 7.523 5.316 1 90.81 523 SER B C 1
ATOM 8482 O O . SER B 1 523 ? -6.062 6.352 5.297 1 90.81 523 SER B O 1
ATOM 8484 N N . GLN B 1 524 ? -7.742 7.867 5.254 1 90.75 524 GLN B N 1
ATOM 8485 C CA . GLN B 1 524 ? -8.781 6.848 5.195 1 90.75 524 GLN B CA 1
ATOM 8486 C C . GLN B 1 524 ? -8.719 6.066 3.887 1 90.75 524 GLN B C 1
ATOM 8488 O O . GLN B 1 524 ? -8.906 4.848 3.873 1 90.75 524 GLN B O 1
ATOM 8493 N N . GLU B 1 525 ? -8.445 6.734 2.832 1 92.12 525 GLU B N 1
ATOM 8494 C CA . GLU B 1 525 ? -8.305 6.09 1.53 1 92.12 525 GLU B CA 1
ATOM 8495 C C . GLU B 1 525 ? -7.117 5.129 1.514 1 92.12 525 GLU B C 1
ATOM 8497 O O . GLU B 1 525 ? -7.207 4.031 0.96 1 92.12 525 GLU B O 1
ATOM 8502 N N . ILE B 1 526 ? -6.043 5.512 2.121 1 91.69 526 ILE B N 1
ATOM 8503 C CA . ILE B 1 526 ? -4.836 4.695 2.162 1 91.69 526 ILE B CA 1
ATOM 8504 C C . ILE B 1 526 ? -5.074 3.465 3.033 1 91.69 526 ILE B C 1
ATOM 8506 O O . ILE B 1 526 ? -4.602 2.371 2.715 1 91.69 526 ILE B O 1
ATOM 8510 N N . VAL B 1 527 ? -5.812 3.627 4.129 1 92.5 527 VAL B N 1
ATOM 8511 C CA . VAL B 1 527 ? -6.18 2.482 4.957 1 92.5 527 VAL B CA 1
ATOM 8512 C C . VAL B 1 527 ? -6.949 1.464 4.117 1 92.5 527 VAL B C 1
ATOM 8514 O O . VAL B 1 527 ? -6.652 0.268 4.16 1 92.5 527 VAL B O 1
ATOM 8517 N N . ALA B 1 528 ? -7.902 1.897 3.33 1 92.62 528 ALA B N 1
ATOM 8518 C CA . ALA B 1 528 ? -8.703 1.017 2.48 1 92.62 528 ALA B CA 1
ATOM 8519 C C . ALA B 1 528 ? -7.82 0.279 1.477 1 92.62 528 ALA B C 1
ATOM 8521 O O . ALA B 1 528 ? -7.977 -0.928 1.276 1 92.62 528 ALA B O 1
ATOM 8522 N N . SER B 1 529 ? -6.969 1.022 0.88 1 92.31 529 SER B N 1
ATOM 8523 C CA . SER B 1 529 ? -6.059 0.424 -0.088 1 92.31 529 SER B CA 1
ATOM 8524 C C . SER B 1 529 ? -5.137 -0.596 0.575 1 92.31 529 SER B C 1
ATOM 8526 O O . SER B 1 529 ? -4.816 -1.628 -0.018 1 92.31 529 SER B O 1
ATOM 8528 N N . SER B 1 530 ? -4.668 -0.322 1.767 1 92.38 530 SER B N 1
ATOM 8529 C CA . SER B 1 530 ? -3.832 -1.248 2.525 1 92.38 530 SER B CA 1
ATOM 8530 C C . SER B 1 530 ? -4.59 -2.527 2.863 1 92.38 530 SER B C 1
ATOM 8532 O O . SER B 1 530 ? -4.035 -3.623 2.791 1 92.38 530 SER B O 1
ATOM 8534 N N . GLU B 1 531 ? -5.871 -2.412 3.168 1 92.62 531 GLU B N 1
ATOM 8535 C CA . GLU B 1 531 ? -6.715 -3.578 3.424 1 92.62 531 GLU B CA 1
ATOM 8536 C C . GLU B 1 531 ? -6.883 -4.426 2.166 1 92.62 531 GLU B C 1
ATOM 8538 O O . GLU B 1 531 ? -6.848 -5.656 2.23 1 92.62 531 GLU B O 1
ATOM 8543 N N . GLU B 1 532 ? -7.074 -3.732 1.087 1 93.12 532 GLU B N 1
ATOM 8544 C CA . GLU B 1 532 ? -7.18 -4.434 -0.189 1 93.12 532 GLU B CA 1
ATOM 8545 C C . GLU B 1 532 ? -5.895 -5.188 -0.515 1 93.12 532 GLU B C 1
ATOM 8547 O O . GLU B 1 532 ? -5.941 -6.34 -0.955 1 93.12 532 GLU B O 1
ATOM 8552 N N . THR B 1 533 ? -4.766 -4.559 -0.313 1 92.12 533 THR B N 1
ATOM 8553 C CA . THR B 1 533 ? -3.473 -5.191 -0.536 1 92.12 533 THR B CA 1
ATOM 8554 C C . THR B 1 533 ? -3.295 -6.398 0.381 1 92.12 533 THR B C 1
ATOM 8556 O O . THR B 1 533 ? -2.818 -7.449 -0.052 1 92.12 533 THR B O 1
ATOM 8559 N N . SER B 1 534 ? -3.68 -6.246 1.604 1 94 534 SER B N 1
ATOM 8560 C CA . SER B 1 534 ? -3.619 -7.355 2.551 1 94 534 SER B CA 1
ATOM 8561 C C . SER B 1 534 ? -4.484 -8.523 2.092 1 94 534 SER B C 1
ATOM 8563 O O . SER B 1 534 ? -4.051 -9.68 2.131 1 94 534 SER B O 1
ATOM 8565 N N . ALA B 1 535 ? -5.711 -8.266 1.625 1 94.25 535 ALA B N 1
ATOM 8566 C CA . ALA B 1 535 ? -6.605 -9.297 1.103 1 94.25 535 ALA B CA 1
ATOM 8567 C C . ALA B 1 535 ? -6 -9.984 -0.117 1 94.25 535 ALA B C 1
ATOM 8569 O O . ALA B 1 535 ? -6.043 -11.211 -0.232 1 94.25 535 ALA B O 1
ATOM 8570 N N . SER B 1 536 ? -5.453 -9.141 -0.988 1 94.56 536 SER B N 1
ATOM 8571 C CA . SER B 1 536 ? -4.801 -9.672 -2.178 1 94.56 536 SER B CA 1
ATOM 8572 C C . SER B 1 536 ? -3.617 -10.555 -1.808 1 94.56 536 SER B C 1
ATOM 8574 O O . SER B 1 536 ? -3.385 -11.586 -2.441 1 94.56 536 SER B O 1
ATOM 8576 N N . SER B 1 537 ? -2.799 -10.203 -0.817 1 94.81 537 SER B N 1
ATOM 8577 C CA . SER B 1 537 ? -1.686 -11.008 -0.321 1 94.81 537 SER B CA 1
ATOM 8578 C C . SER B 1 537 ? -2.158 -12.375 0.155 1 94.81 537 SER B C 1
ATOM 8580 O O . SER B 1 537 ? -1.526 -13.391 -0.138 1 94.81 537 SER B O 1
ATOM 8582 N N . GLN B 1 538 ? -3.301 -12.422 0.828 1 93.38 538 GLN B N 1
ATOM 8583 C CA . GLN B 1 538 ? -3.863 -13.68 1.309 1 93.38 538 GLN B CA 1
ATOM 8584 C C . GLN B 1 538 ? -4.32 -14.555 0.147 1 93.38 538 GLN B C 1
ATOM 8586 O O . GLN B 1 538 ? -4.16 -15.781 0.185 1 93.38 538 GLN B O 1
ATOM 8591 N N . GLU B 1 539 ? -4.887 -13.867 -0.826 1 94.56 539 GLU B N 1
ATOM 8592 C CA . GLU B 1 539 ? -5.328 -14.602 -2.006 1 94.56 539 GLU B CA 1
ATOM 8593 C C . GLU B 1 539 ? -4.141 -15.211 -2.752 1 94.56 539 GLU B C 1
ATOM 8595 O O . GLU B 1 539 ? -4.207 -16.344 -3.225 1 94.56 539 GLU B O 1
ATOM 8600 N N . VAL B 1 540 ? -3.045 -14.453 -2.861 1 93.94 540 VAL B N 1
ATOM 8601 C CA . VAL B 1 540 ? -1.824 -14.961 -3.48 1 93.94 540 VAL B CA 1
ATOM 8602 C C . VAL B 1 540 ? -1.303 -16.156 -2.693 1 93.94 540 VAL B C 1
ATOM 8604 O O . VAL B 1 540 ? -0.949 -17.188 -3.277 1 93.94 540 VAL B O 1
ATOM 8607 N N . ALA B 1 541 ? -1.3 -16 -1.363 1 94 541 ALA B N 1
ATOM 8608 C CA . ALA B 1 541 ? -0.845 -17.094 -0.5 1 94 541 ALA B CA 1
ATOM 8609 C C . ALA B 1 541 ? -1.698 -18.344 -0.693 1 94 541 ALA B C 1
ATOM 8611 O O . ALA B 1 541 ? -1.169 -19.453 -0.834 1 94 541 ALA B O 1
ATOM 8612 N N . SER B 1 542 ? -2.998 -18.219 -0.722 1 95.75 542 SER B N 1
ATOM 8613 C CA . SER B 1 542 ? -3.926 -19.344 -0.898 1 95.75 542 SER B CA 1
ATOM 8614 C C . SER B 1 542 ? -3.738 -20 -2.258 1 95.75 542 SER B C 1
ATOM 8616 O O . SER B 1 542 ? -3.707 -21.234 -2.355 1 95.75 542 SER B O 1
ATOM 8618 N N . THR B 1 543 ? -3.631 -19.125 -3.258 1 94.75 543 THR B N 1
ATOM 8619 C CA . THR B 1 543 ? -3.42 -19.656 -4.602 1 94.75 543 THR B CA 1
ATOM 8620 C C . THR B 1 543 ? -2.104 -20.422 -4.68 1 94.75 543 THR B C 1
ATOM 8622 O O . THR B 1 543 ? -2.039 -21.484 -5.285 1 94.75 543 THR B O 1
ATOM 8625 N N . SER B 1 544 ? -1.026 -19.891 -4.07 1 95.06 544 SER B N 1
ATOM 8626 C CA . SER B 1 544 ? 0.275 -20.547 -4.008 1 95.06 544 SER B CA 1
ATOM 8627 C C . SER B 1 544 ? 0.175 -21.922 -3.34 1 95.06 544 SER B C 1
ATOM 8629 O O . SER B 1 544 ? 0.71 -22.906 -3.848 1 95.06 544 SER B O 1
ATOM 8631 N N . GLN B 1 545 ? -0.517 -22.047 -2.248 1 92.44 545 GLN B N 1
ATOM 8632 C CA . GLN B 1 545 ? -0.69 -23.312 -1.528 1 92.44 545 GLN B CA 1
ATOM 8633 C C . GLN B 1 545 ? -1.457 -24.328 -2.373 1 92.44 545 GLN B C 1
ATOM 8635 O O . GLN B 1 545 ? -1.086 -25.5 -2.43 1 92.44 545 GLN B O 1
ATOM 8640 N N . ASN B 1 546 ? -2.494 -23.797 -3 1 93.88 546 ASN B N 1
ATOM 8641 C CA . ASN B 1 546 ? -3.297 -24.672 -3.855 1 93.88 546 ASN B CA 1
ATOM 8642 C C . ASN B 1 546 ? -2.484 -25.203 -5.035 1 93.88 546 ASN B C 1
ATOM 8644 O O . ASN B 1 546 ? -2.617 -26.359 -5.41 1 93.88 546 ASN B O 1
ATOM 8648 N N . LEU B 1 547 ? -1.644 -24.344 -5.617 1 92.94 547 LEU B N 1
ATOM 8649 C CA . LEU B 1 547 ? -0.765 -24.766 -6.707 1 92.94 547 LEU B CA 1
ATOM 8650 C C . LEU B 1 547 ? 0.182 -25.875 -6.246 1 92.94 547 LEU B C 1
ATOM 8652 O O . LEU B 1 547 ? 0.362 -26.875 -6.945 1 92.94 547 LEU B O 1
ATOM 8656 N N . THR B 1 548 ? 0.704 -25.734 -5.047 1 93.69 548 THR B N 1
ATOM 8657 C CA . THR B 1 548 ? 1.61 -26.719 -4.477 1 93.69 548 THR B CA 1
ATOM 8658 C C . THR B 1 548 ? 0.912 -28.062 -4.328 1 93.69 548 THR B C 1
ATOM 8660 O O . THR B 1 548 ? 1.47 -29.109 -4.688 1 93.69 548 THR B O 1
ATOM 8663 N N . VAL B 1 549 ? -0.303 -28.062 -3.854 1 93.69 549 VAL B N 1
ATOM 8664 C CA . VAL B 1 549 ? -1.071 -29.281 -3.648 1 93.69 549 VAL B CA 1
ATOM 8665 C C . VAL B 1 549 ? -1.362 -29.938 -4.996 1 93.69 549 VAL B C 1
ATOM 8667 O O . VAL B 1 549 ? -1.191 -31.156 -5.148 1 93.69 549 VAL B O 1
ATOM 8670 N N . LYS B 1 550 ? -1.79 -29.109 -5.996 1 92.44 550 LYS B N 1
ATOM 8671 C CA . LYS B 1 550 ? -2.135 -29.656 -7.309 1 92.44 550 LYS B CA 1
ATOM 8672 C C . LYS B 1 550 ? -0.908 -30.234 -8 1 92.44 550 LYS B C 1
ATOM 8674 O O . LYS B 1 550 ? -0.992 -31.297 -8.633 1 92.44 550 LYS B O 1
ATOM 8679 N N . VAL B 1 551 ? 0.251 -29.609 -7.883 1 94.31 551 VAL B N 1
ATOM 8680 C CA . VAL B 1 551 ? 1.479 -30.109 -8.492 1 94.31 551 VAL B CA 1
ATOM 8681 C C . VAL B 1 551 ? 1.897 -31.406 -7.82 1 94.31 551 VAL B C 1
ATOM 8683 O O . VAL B 1 551 ? 2.385 -32.344 -8.484 1 94.31 551 VAL B O 1
ATOM 8686 N N . ARG B 1 552 ? 1.692 -31.516 -6.512 1 93.75 552 ARG B N 1
ATOM 8687 C CA . ARG B 1 552 ? 1.987 -32.75 -5.797 1 93.75 552 ARG B CA 1
ATOM 8688 C C . ARG B 1 552 ? 1.122 -33.906 -6.309 1 93.75 552 ARG B C 1
ATOM 8690 O O . ARG B 1 552 ? 1.604 -35.031 -6.473 1 93.75 552 ARG B O 1
ATOM 8697 N N . GLU B 1 553 ? -0.089 -33.594 -6.621 1 92.88 553 GLU B N 1
ATOM 8698 C CA . GLU B 1 553 ? -0.985 -34.594 -7.168 1 92.88 553 GLU B CA 1
ATOM 8699 C C . GLU B 1 553 ? -0.525 -35.062 -8.547 1 92.88 553 GLU B C 1
ATOM 8701 O O . GLU B 1 553 ? -0.581 -36.25 -8.859 1 92.88 553 GLU B O 1
ATOM 8706 N N . VAL B 1 554 ? -0.077 -34.125 -9.328 1 93.38 554 VAL B N 1
ATOM 8707 C CA . VAL B 1 554 ? 0.466 -34.438 -10.641 1 93.38 554 VAL B CA 1
ATOM 8708 C C . VAL B 1 554 ? 1.688 -35.344 -10.492 1 93.38 554 VAL B C 1
ATOM 8710 O O . VAL B 1 554 ? 1.781 -36.375 -11.148 1 93.38 554 VAL B O 1
ATOM 8713 N N . LEU B 1 555 ? 2.58 -35 -9.562 1 93.25 555 LEU B N 1
ATOM 8714 C CA . LEU B 1 555 ? 3.811 -35.75 -9.359 1 93.25 555 LEU B CA 1
ATOM 8715 C C . LEU B 1 555 ? 3.51 -37.125 -8.805 1 93.25 555 LEU B C 1
ATOM 8717 O O . LEU B 1 555 ? 4.16 -38.125 -9.188 1 93.25 555 LEU B O 1
ATOM 8721 N N . ASP B 1 556 ? 2.502 -37.219 -7.922 1 93 556 ASP B N 1
ATOM 8722 C CA . ASP B 1 556 ? 2.092 -38.531 -7.395 1 93 556 ASP B CA 1
ATOM 8723 C C . ASP B 1 556 ? 1.617 -39.469 -8.508 1 93 556 ASP B C 1
ATOM 8725 O O . ASP B 1 556 ? 1.936 -40.656 -8.516 1 93 556 ASP B O 1
ATOM 8729 N N . GLU B 1 557 ? 0.933 -38.844 -9.453 1 91.12 557 GLU B N 1
ATOM 8730 C CA . GLU B 1 557 ? 0.416 -39.625 -10.57 1 91.12 557 GLU B CA 1
ATOM 8731 C C . GLU B 1 557 ? 1.541 -40.062 -11.5 1 91.12 557 GLU B C 1
ATOM 8733 O O . GLU B 1 557 ? 1.593 -41.25 -11.914 1 91.12 557 GLU B O 1
ATOM 8738 N N . VAL B 1 558 ? 2.49 -39.219 -11.781 1 92.31 558 VAL B N 1
ATOM 8739 C CA . VAL B 1 558 ? 3.566 -39.531 -12.719 1 92.31 558 VAL B CA 1
ATOM 8740 C C . VAL B 1 558 ? 4.582 -40.438 -12.062 1 92.31 558 VAL B C 1
ATOM 8742 O O . VAL B 1 558 ? 5.211 -41.281 -12.734 1 92.31 558 VAL B O 1
ATOM 8745 N N . ASN B 1 559 ? 4.734 -40.406 -10.75 1 92.31 559 ASN B N 1
ATOM 8746 C CA . ASN B 1 559 ? 5.719 -41.219 -10.039 1 92.31 559 ASN B CA 1
ATOM 8747 C C . ASN B 1 559 ? 5.273 -42.656 -9.898 1 92.31 559 ASN B C 1
ATOM 8749 O O . ASN B 1 559 ? 6.051 -43.531 -9.484 1 92.31 559 ASN B O 1
ATOM 8753 N N . LYS B 1 560 ? 4.031 -43 -10.258 1 90.25 560 LYS B N 1
ATOM 8754 C CA . LYS B 1 560 ? 3.586 -44.375 -10.359 1 90.25 560 LYS B CA 1
ATOM 8755 C C . LYS B 1 560 ? 4.34 -45.125 -11.461 1 90.25 560 LYS B C 1
ATOM 8757 O O . LYS B 1 560 ? 4.395 -46.344 -11.469 1 90.25 560 LYS B O 1
ATOM 8762 N N . PHE B 1 561 ? 4.902 -44.344 -12.391 1 91.25 561 PHE B N 1
ATOM 8763 C CA . PHE B 1 561 ? 5.66 -44.906 -13.5 1 91.25 561 PHE B CA 1
ATOM 8764 C C . PHE B 1 561 ? 7.156 -44.75 -13.266 1 91.25 561 PHE B C 1
ATOM 8766 O O . PHE B 1 561 ? 7.645 -43.656 -13.031 1 91.25 561 PHE B O 1
ATOM 8773 N N . LYS B 1 562 ? 7.914 -45.875 -13.156 1 92.62 562 LYS B N 1
ATOM 8774 C CA . LYS B 1 562 ? 9.367 -45.844 -12.977 1 92.62 562 LYS B CA 1
ATOM 8775 C C . LYS B 1 562 ? 10.086 -45.75 -14.312 1 92.62 562 LYS B C 1
ATOM 8777 O O . LYS B 1 562 ? 9.945 -46.594 -15.18 1 92.62 562 LYS B O 1
ATOM 8782 N N . LEU B 1 563 ? 10.789 -44.719 -14.625 1 85.94 563 LEU B N 1
ATOM 8783 C CA . LEU B 1 563 ? 11.438 -44.469 -15.906 1 85.94 563 LEU B CA 1
ATOM 8784 C C . LEU B 1 563 ? 12.836 -45.062 -15.938 1 85.94 563 LEU B C 1
ATOM 8786 O O . LEU B 1 563 ? 13.336 -45.438 -17 1 85.94 563 LEU B O 1
ATOM 8790 N N . ARG B 1 564 ? 13.82 -45.156 -14.898 1 78 564 ARG B N 1
ATOM 8791 C CA . ARG B 1 564 ? 15.164 -45.719 -14.789 1 78 564 ARG B CA 1
ATOM 8792 C C . ARG B 1 564 ? 15.312 -46.531 -13.508 1 78 564 ARG B C 1
ATOM 8794 O O . ARG B 1 564 ? 14.625 -46.281 -12.516 1 78 564 ARG B O 1
#